Protein 7P5J (pdb70)

GO terms:
  GO:0005886 plasma membrane (C, IDA)
  GO:0072320 volume-sensitive chloride channel activity (F, IDA)
  GO:0006821 chloride transport (P, IDA)
  GO:0005254 chloride channel activity (F, TAS)
  GO:0034220 monoatomic ion transmembrane transport (P, TAS)
  GO:0005886 plasma membrane (C, TAS)
  GO:0005515 protein binding (F, IPI)
  GO:0016020 membrane (C, TAS)

Structure (mmCIF, N/CA/C/O backbone):
data_7P5J
#
_entry.id   7P5J
#
_cell.length_a   1.00
_cell.length_b   1.00
_cell.length_c   1.00
_cell.angle_alpha   90.00
_cell.angle_beta   90.00
_cell.angle_gamma   90.00
#
_symmetry.space_group_name_H-M   'P 1'
#
loop_
_entity.id
_entity.type
_entity.pdbx_description
1 polymer 'Protein tweety homolog 1'
2 branched 2-acetamido-2-deoxy-beta-D-glucopyranose-(1-4)-2-acetamido-2-deoxy-beta-D-glucopyranose
3 non-polymer 2-acetamido-2-deoxy-beta-D-glucopyranose
#
loop_
_atom_site.group_PDB
_atom_site.id
_atom_site.type_symbol
_atom_site.label_atom_id
_atom_site.label_alt_id
_atom_site.label_comp_id
_atom_site.label_asym_id
_atom_site.label_entity_id
_atom_site.label_seq_id
_atom_site.pdbx_PDB_ins_code
_atom_site.Cartn_x
_atom_site.Cartn_y
_atom_site.Cartn_z
_atom_site.occupancy
_atom_site.B_iso_or_equiv
_atom_site.auth_seq_id
_atom_site.auth_comp_id
_atom_site.auth_asym_id
_atom_site.auth_atom_id
_atom_site.pdbx_PDB_model_num
ATOM 1 N N . PRO A 1 6 ? 153.78000 149.47000 105.20600 1.000 50.09000 5 PRO A N 1
ATOM 2 C CA . PRO A 1 6 ? 154.20000 149.46200 106.61100 1.000 50.09000 5 PRO A CA 1
ATOM 3 C C . PRO A 1 6 ? 155.07800 148.26300 106.95600 1.000 50.09000 5 PRO A C 1
ATOM 4 O O . PRO A 1 6 ? 156.27600 148.42500 107.18700 1.000 50.09000 5 PRO A O 1
ATOM 8 N N . GLY A 1 7 ? 154.48100 147.07400 106.98700 1.000 56.61000 6 GLY A N 1
ATOM 9 C CA . GLY A 1 7 ? 155.21500 145.86500 107.29700 1.000 56.61000 6 GLY A CA 1
ATOM 10 C C . GLY A 1 7 ? 155.15000 145.49500 108.76500 1.000 56.61000 6 GLY A C 1
ATOM 11 O O . GLY A 1 7 ? 154.52000 146.15800 109.59400 1.000 56.61000 6 GLY A O 1
ATOM 12 N N . TYR A 1 8 ? 155.82600 144.39600 109.08700 1.000 64.85000 7 TYR A N 1
ATOM 13 C CA . TYR A 1 8 ? 155.87800 143.89000 110.45200 1.000 64.85000 7 TYR A CA 1
ATOM 14 C C . TYR A 1 8 ? 157.17100 144.35500 111.11100 1.000 64.85000 7 TYR A C 1
ATOM 15 O O . TYR A 1 8 ? 158.26100 144.16200 110.56200 1.000 64.85000 7 TYR A O 1
ATOM 24 N N . ARG A 1 9 ? 157.04400 144.96600 112.28500 1.000 72.26000 8 ARG A N 1
ATOM 25 C CA . ARG A 1 9 ? 158.18400 145.46100 113.04600 1.000 72.26000 8 ARG A CA 1
ATOM 26 C C . ARG A 1 9 ? 158.28400 144.69500 114.35700 1.000 72.26000 8 ARG A C 1
ATOM 27 O O . ARG A 1 9 ? 157.37800 144.80900 115.20100 1.000 72.26000 8 ARG A O 1
ATOM 35 N N . PRO A 1 10 ? 159.33300 143.90000 114.57100 1.000 64.47000 9 PRO A N 1
ATOM 36 C CA . PRO A 1 10 ? 159.46000 143.17600 115.84200 1.000 64.47000 9 PRO A CA 1
ATOM 37 C C . PRO A 1 10 ? 159.53600 144.13400 117.02100 1.000 64.47000 9 PRO A C 1
ATOM 38 O O . PRO A 1 10 ? 160.14200 145.20500 116.94000 1.000 64.47000 9 PRO A O 1
ATOM 42 N N . SER A 1 11 ? 158.91500 143.73400 118.12700 1.000 65.28000 10 SER A N 1
ATOM 43 C CA . SER A 1 11 ? 158.83500 144.57800 119.30800 1.000 65.28000 10 SER A CA 1
ATOM 44 C C . SER A 1 11 ? 160.14400 144.52400 120.09300 1.000 65.28000 10 SER A C 1
ATOM 45 O O . SER A 1 11 ? 161.12000 143.88400 119.69300 1.000 65.28000 10 SER A O 1
ATOM 48 N N . ALA A 1 12 ? 160.16900 145.22400 121.22800 1.000 64.81000 11 ALA A N 1
ATOM 49 C CA . ALA A 1 12 ? 161.35100 145.21400 122.08100 1.000 64.81000 11 ALA A CA 1
ATOM 50 C C . ALA A 1 12 ? 161.45700 143.92000 122.87900 1.000 64.81000 11 ALA A C 1
ATOM 51 O O . ALA A 1 12 ? 162.56100 143.40600 123.08500 1.000 64.81000 11 ALA A O 1
ATOM 53 N N . TRP A 1 13 ? 160.32200 143.38800 123.34100 1.000 58.14000 12 TRP A N 1
ATOM 54 C CA . TRP A 1 13 ? 160.34700 142.18100 124.16200 1.000 58.14000 12 TRP A CA 1
ATOM 55 C C . TRP A 1 13 ? 160.86000 140.98000 123.37700 1.000 58.14000 12 TRP A C 1
ATOM 56 O O . TRP A 1 13 ? 161.62000 140.16200 123.91100 1.000 58.14000 12 TRP A O 1
ATOM 67 N N . VAL A 1 14 ? 160.44600 140.84800 122.11600 1.000 61.78000 13 VAL A N 1
ATOM 68 C CA . VAL A 1 14 ? 160.88900 139.71400 121.31100 1.000 61.78000 13 VAL A CA 1
ATOM 69 C C . VAL A 1 14 ? 162.39400 139.77900 121.07400 1.000 61.78000 13 VAL A C 1
ATOM 70 O O . VAL A 1 14 ? 163.08800 138.75800 121.13400 1.000 61.78000 13 VAL A O 1
ATOM 74 N N . HIS A 1 15 ? 162.92700 140.97700 120.82100 1.000 61.12000 14 HIS A N 1
ATOM 75 C CA . HIS A 1 15 ? 164.36900 141.11800 120.64800 1.000 61.12000 14 HIS A CA 1
ATOM 76 C C . HIS A 1 15 ? 165.10800 140.85600 121.95400 1.000 61.12000 14 HIS A C 1
ATOM 77 O O . HIS A 1 15 ? 166.19800 140.27400 121.95100 1.000 61.12000 14 HIS A O 1
ATOM 84 N N . LEU A 1 16 ? 164.53300 141.28700 123.08000 1.000 62.67000 15 LEU A N 1
ATOM 85 C CA . LEU A 1 16 ? 165.16700 141.05200 124.37300 1.000 62.67000 15 LEU A CA 1
ATOM 86 C C . LEU A 1 16 ? 165.25000 139.56400 124.68700 1.000 62.67000 15 LEU A C 1
ATOM 87 O O . LEU A 1 16 ? 166.28900 139.07600 125.14600 1.000 62.67000 15 LEU A O 1
ATOM 92 N N . LEU A 1 17 ? 164.16500 138.82600 124.45000 1.000 60.73000 16 LEU A N 1
ATOM 93 C CA . LEU A 1 17 ? 164.18300 137.39000 124.70500 1.000 60.73000 16 LEU A CA 1
ATOM 94 C C . LEU A 1 17 ? 164.98200 136.62200 123.66000 1.000 60.73000 16 LEU A C 1
ATOM 95 O O . LEU A 1 17 ? 165.46700 135.52500 123.95600 1.000 60.73000 16 LEU A O 1
ATOM 100 N N . HIS A 1 18 ? 165.12500 137.16500 122.44900 1.000 63.86000 17 HIS A N 1
ATOM 101 C CA . HIS A 1 18 ? 165.88100 136.46800 121.41300 1.000 63.86000 17 HIS A CA 1
ATOM 102 C C . HIS A 1 18 ? 167.35700 136.35400 121.77600 1.000 63.86000 17 HIS A C 1
ATOM 103 O O . HIS A 1 18 ? 167.96800 135.29600 121.58500 1.000 63.86000 17 HIS A O 1
ATOM 110 N N . GLN A 1 19 ? 167.94600 137.42800 122.30500 1.000 65.84000 18 GLN A N 1
ATOM 111 C CA . GLN A 1 19 ? 169.37900 137.44900 122.57700 1.000 65.84000 18 GLN A CA 1
ATOM 112 C C . GLN A 1 19 ? 169.77100 136.60800 123.78300 1.000 65.84000 18 GLN A C 1
ATOM 113 O O . GLN A 1 19 ? 170.97000 136.44100 124.03100 1.000 65.84000 18 GLN A O 1
ATOM 119 N N . LEU A 1 20 ? 168.80500 136.09500 124.53700 1.000 68.00000 19 LEU A N 1
ATOM 120 C CA . LEU A 1 20 ? 169.11700 135.30300 125.71600 1.000 68.00000 19 LEU A CA 1
ATOM 121 C C . LEU A 1 20 ? 169.93100 134.07400 125.31700 1.000 68.00000 19 LEU A C 1
ATOM 122 O O . LEU A 1 20 ? 169.68700 133.48600 124.25800 1.000 68.00000 19 LEU A O 1
ATOM 127 N N . PRO A 1 21 ? 170.92700 133.68500 126.11200 1.000 77.14000 20 PRO A N 1
ATOM 128 C CA . PRO A 1 21 ? 171.73500 132.51000 125.76400 1.000 77.14000 20 PRO A CA 1
ATOM 129 C C . PRO A 1 21 ? 171.07800 131.21200 126.20900 1.000 77.14000 20 PRO A C 1
ATOM 130 O O . PRO A 1 21 ? 170.61900 131.08000 127.34700 1.000 77.14000 20 PRO A O 1
ATOM 134 N N . ARG A 1 22 ? 171.05700 130.23800 125.30300 1.000 78.86000 21 ARG A N 1
ATOM 135 C CA . ARG A 1 22 ? 170.44500 128.94300 125.55600 1.000 78.86000 21 ARG A CA 1
ATOM 136 C C . ARG A 1 22 ? 171.52500 127.86900 125.53400 1.000 78.86000 21 ARG A C 1
ATOM 137 O O . ARG A 1 22 ? 172.53600 128.00000 124.83900 1.000 78.86000 21 ARG A O 1
ATOM 145 N N . ALA A 1 23 ? 171.30600 126.80500 126.30300 1.000 88.36000 22 ALA A N 1
ATOM 146 C CA . ALA A 1 23 ? 172.30200 125.75500 126.44900 1.000 88.36000 22 ALA A CA 1
ATOM 147 C C . ALA A 1 23 ? 171.62400 124.39300 126.46000 1.000 88.36000 22 ALA A C 1
ATOM 148 O O . ALA A 1 23 ? 170.43100 124.26800 126.74800 1.000 88.36000 22 ALA A O 1
ATOM 150 N N . ASP A 1 24 ? 172.40900 123.36800 126.13500 1.000 96.91000 23 ASP A N 1
ATOM 151 C CA . ASP A 1 24 ? 171.96000 121.98400 126.14400 1.000 96.91000 23 ASP A CA 1
ATOM 152 C C . ASP A 1 24 ? 173.00500 121.12300 126.83800 1.000 96.91000 23 ASP A C 1
ATOM 153 O O . ASP A 1 24 ? 174.20900 121.36500 126.70500 1.000 96.91000 23 ASP A O 1
ATOM 158 N N . PHE A 1 25 ? 172.53700 120.11900 127.58300 1.000 100.87000 24 PHE A N 1
ATOM 159 C CA . PHE A 1 25 ? 173.45200 119.26500 128.33600 1.000 100.87000 24 PHE A CA 1
ATOM 160 C C . PHE A 1 25 ? 174.36600 118.46700 127.41200 1.000 100.87000 24 PHE A C 1
ATOM 161 O O . PHE A 1 25 ? 175.54900 118.27400 127.71800 1.000 100.87000 24 PHE A O 1
ATOM 169 N N . GLN A 1 26 ? 173.84500 117.99300 126.27800 1.000 100.64000 25 GLN A N 1
ATOM 170 C CA . GLN A 1 26 ? 174.69900 117.31800 125.30400 1.000 100.64000 25 GLN A CA 1
ATOM 171 C C . GLN A 1 26 ? 175.62200 118.30600 124.60000 1.000 100.64000 25 GLN A C 1
ATOM 172 O O . GLN A 1 26 ? 176.85100 118.20300 124.69500 1.000 100.64000 25 GLN A O 1
ATOM 178 N N . LEU A 1 27 ? 175.04800 119.27100 123.88800 1.000 98.40000 26 LEU A N 1
ATOM 179 C CA . LEU A 1 27 ? 175.80700 120.25400 123.11500 1.000 98.40000 26 LEU A CA 1
ATOM 180 C C . LEU A 1 27 ? 175.34300 121.64700 123.53100 1.000 98.40000 26 LEU A C 1
ATOM 181 O O . LEU A 1 27 ? 174.30700 122.13200 123.07300 1.000 98.40000 26 LEU A O 1
ATOM 186 N N . ARG A 1 28 ? 176.12500 122.28700 124.39600 1.000 94.72000 27 ARG A N 1
ATOM 187 C CA . ARG A 1 28 ? 175.81200 123.60300 124.94500 1.000 94.72000 27 ARG A CA 1
ATOM 188 C C . ARG A 1 28 ? 175.61400 124.67500 123.87200 1.000 94.72000 27 ARG A C 1
ATOM 189 O O . ARG A 1 28 ? 174.61900 125.40800 123.93100 1.000 94.72000 27 ARG A O 1
ATOM 197 N N . PRO A 1 29 ? 176.51600 124.81800 122.87500 1.000 96.57000 28 PRO A N 1
ATOM 198 C CA . PRO A 1 29 ? 176.34500 125.91800 121.91300 1.000 96.57000 28 PRO A CA 1
ATOM 199 C C . PRO A 1 29 ? 175.23300 125.67200 120.90500 1.000 96.57000 28 PRO A C 1
ATOM 200 O O . PRO A 1 29 ? 175.49000 125.23900 119.77700 1.000 96.57000 28 PRO A O 1
ATOM 204 N N . VAL A 1 30 ? 173.99400 125.94800 121.30000 1.000 90.20000 29 VAL A N 1
ATOM 205 C CA . VAL A 1 30 ? 172.85000 125.83700 120.39800 1.000 90.20000 29 VAL A CA 1
ATOM 206 C C . VAL A 1 30 ? 172.84800 127.04000 119.46000 1.000 90.20000 29 VAL A C 1
ATOM 207 O O . VAL A 1 30 ? 173.32600 128.11900 119.83800 1.000 90.20000 29 VAL A O 1
ATOM 211 N N . PRO A 1 31 ? 172.33600 126.90500 118.23200 1.000 91.36000 30 PRO A N 1
ATOM 212 C CA . PRO A 1 31 ? 172.32700 128.04600 117.30400 1.000 91.36000 30 PRO A CA 1
ATOM 213 C C . PRO A 1 31 ? 171.33500 129.14000 117.66600 1.000 91.36000 30 PRO A C 1
ATOM 214 O O . PRO A 1 31 ? 171.42300 130.23400 117.09600 1.000 91.36000 30 PRO A O 1
ATOM 218 N N . SER A 1 32 ? 170.40600 128.88200 118.58700 1.000 83.83000 31 SER A N 1
ATOM 219 C CA . SER A 1 32 ? 169.37900 129.84900 118.98300 1.000 83.83000 31 SER A CA 1
ATOM 220 C C . SER A 1 32 ? 168.57400 130.32500 117.77500 1.000 83.83000 31 SER A C 1
ATOM 221 O O . SER A 1 32 ? 168.24700 131.50500 117.63400 1.000 83.83000 31 SER A O 1
ATOM 224 N N . VAL A 1 33 ? 168.25700 129.38200 116.89200 1.000 78.59000 32 VAL A N 1
ATOM 225 C CA . VAL A 1 33 ? 167.46200 129.63900 115.69800 1.000 78.59000 32 VAL A CA 1
ATOM 226 C C . VAL A 1 33 ? 166.27100 128.69400 115.71900 1.000 78.59000 32 VAL A C 1
ATOM 227 O O . VAL A 1 33 ? 166.42700 127.50400 116.01200 1.000 78.59000 32 VAL A O 1
ATOM 231 N N . PHE A 1 34 ? 165.08500 129.22600 115.42700 1.000 73.52000 33 PHE A N 1
ATOM 232 C CA . PHE A 1 34 ? 163.86300 128.43200 115.49000 1.000 73.52000 33 PHE A CA 1
ATOM 233 C C . PHE A 1 34 ? 163.94400 127.23400 114.55500 1.000 73.52000 33 PHE A C 1
ATOM 234 O O . PHE A 1 34 ? 164.09700 127.38800 113.34000 1.000 73.52000 33 PHE A O 1
ATOM 242 N N . ALA A 1 35 ? 163.84200 126.04000 115.12900 1.000 83.11000 34 ALA A N 1
ATOM 243 C CA . ALA A 1 35 ? 163.83100 124.79800 114.35700 1.000 83.11000 34 ALA A CA 1
ATOM 244 C C . ALA A 1 35 ? 163.11100 123.74300 115.18300 1.000 83.11000 34 ALA A C 1
ATOM 245 O O . ALA A 1 35 ? 163.70400 123.13400 116.08600 1.000 83.11000 34 ALA A O 1
ATOM 247 N N . PRO A 1 36 ? 161.82500 123.50000 114.90900 1.000 83.35000 35 PRO A N 1
ATOM 248 C CA . PRO A 1 36 ? 161.09200 122.46400 115.65200 1.000 83.35000 35 PRO A CA 1
ATOM 249 C C . PRO A 1 36 ? 161.48500 121.04400 115.28300 1.000 83.35000 35 PRO A C 1
ATOM 250 O O . PRO A 1 36 ? 160.85900 120.10000 115.77900 1.000 83.35000 35 PRO A O 1
ATOM 254 N N . GLN A 1 37 ? 162.49400 120.85900 114.43000 1.000 90.17000 36 GLN A N 1
ATOM 255 C CA . GLN A 1 37 ? 162.98300 119.53500 114.07700 1.000 90.17000 36 GLN A CA 1
ATOM 256 C C . GLN A 1 37 ? 164.34700 119.21700 114.66900 1.000 90.17000 36 GLN A C 1
ATOM 257 O O . GLN A 1 37 ? 164.73000 118.04300 114.69600 1.000 90.17000 36 GLN A O 1
ATOM 263 N N . GLU A 1 38 ? 165.08100 120.22100 115.14100 1.000 93.37000 37 GLU A N 1
ATOM 264 C CA . GLU A 1 38 ? 166.38900 120.01700 115.74900 1.000 93.37000 37 GLU A CA 1
ATOM 265 C C . GLU A 1 38 ? 166.20400 119.68700 117.22500 1.000 93.37000 37 GLU A C 1
ATOM 266 O O . GLU A 1 38 ? 165.56000 120.44600 117.95800 1.000 93.37000 37 GLU A O 1
ATOM 272 N N . GLN A 1 39 ? 166.77300 118.55800 117.65800 1.000 93.64000 38 GLN A N 1
ATOM 273 C CA . GLN A 1 39 ? 166.56800 118.09400 119.02800 1.000 93.64000 38 GLN A CA 1
ATOM 274 C C . GLN A 1 39 ? 167.11200 119.09000 120.04300 1.000 93.64000 38 GLN A C 1
ATOM 275 O O . GLN A 1 39 ? 166.44000 119.41000 121.03700 1.000 93.64000 38 GLN A O 1
ATOM 281 N N . GLU A 1 40 ? 168.32100 119.60800 119.79500 1.000 95.00000 39 GLU A N 1
ATOM 282 C CA . GLU A 1 40 ? 168.95500 120.52700 120.73400 1.000 95.00000 39 GLU A CA 1
ATOM 283 C C . GLU A 1 40 ? 168.04200 121.69200 121.07300 1.000 95.00000 39 GLU A C 1
ATOM 284 O O . GLU A 1 40 ? 168.03800 122.16500 122.21400 1.000 95.00000 39 GLU A O 1
ATOM 290 N N . TYR A 1 41 ? 167.24100 122.14600 120.10900 1.000 89.89000 40 TYR A N 1
ATOM 291 C CA . TYR A 1 41 ? 166.25500 123.18100 120.39200 1.000 89.89000 40 TYR A CA 1
ATOM 292 C C . TYR A 1 41 ? 165.25500 122.70500 121.44000 1.000 89.89000 40 TYR A C 1
ATOM 293 O O . TYR A 1 41 ? 164.91100 123.44600 122.36900 1.000 89.89000 40 TYR A O 1
ATOM 302 N N . GLN A 1 42 ? 164.77900 121.46200 121.31300 1.000 92.26000 41 GLN A N 1
ATOM 303 C CA . GLN A 1 42 ? 163.80300 120.96000 122.27400 1.000 92.26000 41 GLN A CA 1
ATOM 304 C C . GLN A 1 42 ? 164.39700 120.82300 123.67200 1.000 92.26000 41 GLN A C 1
ATOM 305 O O . GLN A 1 42 ? 163.75600 121.21600 124.65500 1.000 92.26000 41 GLN A O 1
ATOM 311 N N . GLN A 1 43 ? 165.61400 120.27800 123.79900 1.000 94.92000 42 GLN A N 1
ATOM 312 C CA . GLN A 1 43 ? 166.18100 120.21600 125.15000 1.000 94.92000 42 GLN A CA 1
ATOM 313 C C . GLN A 1 43 ? 166.48700 121.60900 125.69300 1.000 94.92000 42 GLN A C 1
ATOM 314 O O . GLN A 1 43 ? 166.35200 121.85200 126.89900 1.000 94.92000 42 GLN A O 1
ATOM 320 N N . ALA A 1 44 ? 166.88200 122.54600 124.82600 1.000 91.53000 43 ALA A N 1
ATOM 321 C CA . ALA A 1 44 ? 167.10900 123.91200 125.28600 1.000 91.53000 43 ALA A CA 1
ATOM 322 C C . ALA A 1 44 ? 165.82800 124.52600 125.83600 1.000 91.53000 43 ALA A C 1
ATOM 323 O O . ALA A 1 44 ? 165.84900 125.20500 126.86900 1.000 91.53000 43 ALA A O 1
ATOM 325 N N . LEU A 1 45 ? 164.70200 124.29900 125.15700 1.000 89.55000 44 LEU A N 1
ATOM 326 C CA . LEU A 1 45 ? 163.43100 124.83100 125.64400 1.000 89.55000 44 LEU A CA 1
ATOM 327 C C . LEU A 1 45 ? 162.98900 124.13700 126.92700 1.000 89.55000 44 LEU A C 1
ATOM 328 O O . LEU A 1 45 ? 162.42500 124.78000 127.82000 1.000 89.55000 44 LEU A O 1
ATOM 333 N N . LEU A 1 46 ? 163.22600 122.82700 127.03900 1.000 99.11000 45 LEU A N 1
ATOM 334 C CA . LEU A 1 46 ? 162.90400 122.13100 128.28100 1.000 99.11000 45 LEU A CA 1
ATOM 335 C C . LEU A 1 46 ? 163.78500 122.58200 129.44000 1.000 99.11000 45 LEU A C 1
ATOM 336 O O . LEU A 1 46 ? 163.37800 122.45800 130.60300 1.000 99.11000 45 LEU A O 1
ATOM 341 N N . LEU A 1 47 ? 164.98100 123.09700 129.14700 1.000 95.09000 46 LEU A N 1
ATOM 342 C CA . LEU A 1 47 ? 165.85400 123.58000 130.21100 1.000 95.09000 46 LEU A CA 1
ATOM 343 C C . LEU A 1 47 ? 165.23600 124.75200 130.96300 1.000 95.09000 46 LEU A C 1
ATOM 344 O O . LEU A 1 47 ? 165.49300 124.92200 132.15900 1.000 95.09000 46 LEU A O 1
ATOM 349 N N . VAL A 1 48 ? 164.41900 125.56800 130.29200 1.000 92.90000 47 VAL A N 1
ATOM 350 C CA . VAL A 1 48 ? 163.76400 126.68000 130.97600 1.000 92.90000 47 VAL A CA 1
ATOM 351 C C . VAL A 1 48 ? 162.76200 126.16300 132.00400 1.000 92.90000 47 VAL A C 1
ATOM 352 O O . VAL A 1 48 ? 162.69600 126.66000 133.13700 1.000 92.90000 47 VAL A O 1
ATOM 356 N N . ALA A 1 49 ? 161.96600 125.15900 131.62900 1.000 93.27000 48 ALA A N 1
ATOM 357 C CA . ALA A 1 49 ? 161.04900 124.54700 132.58500 1.000 93.27000 48 ALA A CA 1
ATOM 358 C C . ALA A 1 49 ? 161.81200 123.87400 133.71800 1.000 93.27000 48 ALA A C 1
ATOM 359 O O . ALA A 1 49 ? 161.37100 123.89100 134.87400 1.000 93.27000 48 ALA A O 1
ATOM 361 N N . ALA A 1 50 ? 162.96200 123.27100 133.40500 1.000 99.64000 49 ALA A N 1
ATOM 362 C CA . ALA A 1 50 ? 163.79500 122.68900 134.45300 1.000 99.64000 49 ALA A CA 1
ATOM 363 C C . ALA A 1 50 ? 164.28500 123.75800 135.42400 1.000 99.64000 49 ALA A C 1
ATOM 364 O O . ALA A 1 50 ? 164.31700 123.53800 136.64000 1.000 99.64000 49 ALA A O 1
ATOM 366 N N . LEU A 1 51 ? 164.67400 124.92400 134.90300 1.000 99.25000 50 LEU A N 1
ATOM 367 C CA . LEU A 1 51 ? 165.10200 126.02400 135.76300 1.000 99.25000 50 LEU A CA 1
ATOM 368 C C . LEU A 1 51 ? 163.95000 126.52200 136.62800 1.000 99.25000 50 LEU A C 1
ATOM 369 O O . LEU A 1 51 ? 164.14600 126.88000 137.79500 1.000 99.25000 50 LEU A O 1
ATOM 374 N N . ALA A 1 52 ? 162.74100 126.56600 136.06700 1.000 90.21000 51 ALA A N 1
ATOM 375 C CA . ALA A 1 52 ? 161.58100 126.95600 136.86300 1.000 90.21000 51 ALA A CA 1
ATOM 376 C C . ALA A 1 52 ? 161.30800 125.94800 137.97400 1.000 90.21000 51 ALA A C 1
ATOM 377 O O . ALA A 1 52 ? 160.94600 126.32700 139.09300 1.000 90.21000 51 ALA A O 1
ATOM 379 N N . GLY A 1 53 ? 161.46400 124.65700 137.68000 1.000 94.29000 52 GLY A N 1
ATOM 380 C CA . GLY A 1 53 ? 161.34700 123.65500 138.72900 1.000 94.29000 52 GLY A CA 1
ATOM 381 C C . GLY A 1 53 ? 162.42200 123.80100 139.79100 1.000 94.29000 52 GLY A C 1
ATOM 382 O O . GLY A 1 53 ? 162.17900 123.56500 140.97700 1.000 94.29000 52 GLY A O 1
ATOM 383 N N . LEU A 1 54 ? 163.62900 124.19000 139.37500 1.000 96.78000 53 LEU A N 1
ATOM 384 C CA . LEU A 1 54 ? 164.68900 124.47600 140.33700 1.000 96.78000 53 LEU A CA 1
ATOM 385 C C . LEU A 1 54 ? 164.31100 125.64900 141.23200 1.000 96.78000 53 LEU A C 1
ATOM 386 O O . LEU A 1 54 ? 164.58800 125.63900 142.43700 1.000 96.78000 53 LEU A O 1
ATOM 391 N N . GLY A 1 55 ? 163.69300 126.67800 140.65300 1.000 92.16000 54 GLY A N 1
ATOM 392 C CA . GLY A 1 55 ? 163.18600 127.77700 141.46100 1.000 92.16000 54 GLY A CA 1
ATOM 393 C C . GLY A 1 55 ? 162.10400 127.33300 142.42700 1.000 92.16000 54 GLY A C 1
ATOM 394 O O . GLY A 1 55 ? 162.04400 127.80000 143.56800 1.000 92.16000 54 GLY A O 1
ATOM 395 N N . LEU A 1 56 ? 161.22400 126.43500 141.97500 1.000 90.76000 55 LEU A N 1
ATOM 396 C CA . LEU A 1 56 ? 160.24700 125.81700 142.86800 1.000 90.76000 55 LEU A CA 1
ATOM 397 C C . LEU A 1 56 ? 160.94000 125.16000 144.05300 1.000 90.76000 55 LEU A C 1
ATOM 398 O O . LEU A 1 56 ? 160.54900 125.35600 145.21000 1.000 90.76000 55 LEU A O 1
ATOM 403 N N . GLY A 1 57 ? 161.96700 124.35800 143.77300 1.000 94.98000 56 GLY A N 1
ATOM 404 C CA . GLY A 1 57 ? 162.68200 123.68300 144.84200 1.000 94.98000 56 GLY A CA 1
ATOM 405 C C . GLY A 1 57 ? 163.34700 124.65200 145.79900 1.000 94.98000 56 GLY A C 1
ATOM 406 O O . GLY A 1 57 ? 163.31000 124.46100 147.01600 1.000 94.98000 56 GLY A O 1
ATOM 407 N N . LEU A 1 58 ? 163.96300 125.70700 145.26200 1.000 95.48000 57 LEU A N 1
ATOM 408 C CA . LEU A 1 58 ? 164.61200 126.70000 146.11300 1.000 95.48000 57 LEU A CA 1
ATOM 409 C C . LEU A 1 58 ? 163.60000 127.40800 147.00600 1.000 95.48000 57 LEU A C 1
ATOM 410 O O . LEU A 1 58 ? 163.85600 127.62400 148.19700 1.000 95.48000 57 LEU A O 1
ATOM 415 N N . SER A 1 59 ? 162.44500 127.77700 146.44800 1.000 96.27000 58 SER A N 1
ATOM 416 C CA . SER A 1 59 ? 161.40800 128.41800 147.25000 1.000 96.27000 58 SER A CA 1
ATOM 417 C C . SER A 1 59 ? 160.89100 127.47900 148.33200 1.000 96.27000 58 SER A C 1
ATOM 418 O O . SER A 1 59 ? 160.64200 127.90400 149.46800 1.000 96.27000 58 SER A O 1
ATOM 421 N N . LEU A 1 60 ? 160.71500 126.19900 147.99600 1.000 98.81000 59 LEU A N 1
ATOM 422 C CA . LEU A 1 60 ? 160.26900 125.23100 148.99300 1.000 98.81000 59 LEU A CA 1
ATOM 423 C C . LEU A 1 60 ? 161.29100 125.08200 150.11200 1.000 98.81000 59 LEU A C 1
ATOM 424 O O . LEU A 1 60 ? 160.92700 125.01900 151.29100 1.000 98.81000 59 LEU A O 1
ATOM 429 N N . ILE A 1 61 ? 162.57900 125.03200 149.76300 1.000 96.51000 60 ILE A N 1
ATOM 430 C CA . ILE A 1 61 ? 163.61800 124.94500 150.78500 1.000 96.51000 60 ILE A CA 1
ATOM 431 C C . ILE A 1 61 ? 163.60400 126.18500 151.66900 1.000 96.51000 60 ILE A C 1
ATOM 432 O O . ILE A 1 61 ? 163.73400 126.09100 152.89400 1.000 96.51000 60 ILE A O 1
ATOM 437 N N . PHE A 1 62 ? 163.44600 127.36600 151.06500 1.000 97.56000 61 PHE A N 1
ATOM 438 C CA . PHE A 1 62 ? 163.44800 128.59500 151.85300 1.000 97.56000 61 PHE A CA 1
ATOM 439 C C . PHE A 1 62 ? 162.25900 128.65500 152.80700 1.000 97.56000 61 PHE A C 1
ATOM 440 O O . PHE A 1 62 ? 162.41300 129.03000 153.97600 1.000 97.56000 61 PHE A O 1
ATOM 448 N N . ILE A 1 63 ? 161.06600 128.28300 152.33700 1.000 94.76000 62 ILE A N 1
ATOM 449 C CA . ILE A 1 63 ? 159.90500 128.32600 153.22300 1.000 94.76000 62 ILE A CA 1
ATOM 450 C C . ILE A 1 63 ? 160.02300 127.26500 154.31300 1.000 94.76000 62 ILE A C 1
ATOM 451 O O . ILE A 1 63 ? 159.65900 127.50600 155.47100 1.000 94.76000 62 ILE A O 1
ATOM 456 N N . ALA A 1 64 ? 160.54500 126.08100 153.97300 1.000 99.79000 63 ALA A N 1
ATOM 457 C CA . ALA A 1 64 ? 160.75900 125.05800 154.99000 1.000 99.79000 63 ALA A CA 1
ATOM 458 C C . ALA A 1 64 ? 161.74400 125.54000 156.04500 1.000 99.79000 63 ALA A C 1
ATOM 459 O O . ALA A 1 64 ? 161.54300 125.31100 157.24200 1.000 99.79000 63 ALA A O 1
ATOM 461 N N . VAL A 1 65 ? 162.81200 126.21500 155.61600 1.000 101.51000 64 VAL A N 1
ATOM 462 C CA . VAL A 1 65 ? 163.77800 126.77900 156.55300 1.000 101.51000 64 VAL A CA 1
ATOM 463 C C . VAL A 1 65 ? 163.11300 127.82100 157.44300 1.000 101.51000 64 VAL A C 1
ATOM 464 O O . VAL A 1 65 ? 163.37600 127.88500 158.64900 1.000 101.51000 64 VAL A O 1
ATOM 468 N N . TYR A 1 66 ? 162.24500 128.65500 156.86500 1.000 100.43000 65 TYR A N 1
ATOM 469 C CA . TYR A 1 66 ? 161.55800 129.67200 157.65800 1.000 100.43000 65 TYR A CA 1
ATOM 470 C C . TYR A 1 66 ? 160.69600 129.03500 158.74400 1.000 100.43000 65 TYR A C 1
ATOM 471 O O . TYR A 1 66 ? 160.77500 129.41400 159.92000 1.000 100.43000 65 TYR A O 1
ATOM 480 N N . LEU A 1 67 ? 159.86500 128.05800 158.36800 1.000 100.98000 66 LEU A N 1
ATOM 481 C CA . LEU A 1 67 ? 159.02300 127.39500 159.36300 1.000 100.98000 66 LEU A CA 1
ATOM 482 C C . LEU A 1 67 ? 159.85200 126.64400 160.40200 1.000 100.98000 66 LEU A C 1
ATOM 483 O O . LEU A 1 67 ? 159.50600 126.64000 161.58900 1.000 100.98000 66 LEU A O 1
ATOM 488 N N . ILE A 1 68 ? 160.94400 125.99800 159.98300 1.000 103.73000 67 ILE A N 1
ATOM 489 C CA . ILE A 1 68 ? 161.78900 125.28400 160.93700 1.000 103.73000 67 ILE A CA 1
ATOM 490 C C . ILE A 1 68 ? 162.41600 126.25500 161.93000 1.000 103.73000 67 ILE A C 1
ATOM 491 O O . ILE A 1 68 ? 162.43400 126.00200 163.14100 1.000 103.73000 67 ILE A O 1
ATOM 496 N N . ARG A 1 69 ? 162.93300 127.38300 161.43600 1.000 106.25000 68 ARG A N 1
ATOM 497 C CA . ARG A 1 69 ? 163.52100 128.38100 162.32300 1.000 106.25000 68 ARG A CA 1
ATOM 498 C C . ARG A 1 69 ? 162.48000 128.94400 163.27700 1.000 106.25000 68 ARG A C 1
ATOM 499 O O . ARG A 1 69 ? 162.78200 129.22300 164.44400 1.000 106.25000 68 ARG A O 1
ATOM 507 N N . PHE A 1 70 ? 161.24600 129.12500 162.80000 1.000 105.23000 69 PHE A N 1
ATOM 508 C CA . PHE A 1 70 ? 160.16400 129.48400 163.71000 1.000 105.23000 69 PHE A CA 1
ATOM 509 C C . PHE A 1 70 ? 159.92400 128.38100 164.73300 1.000 105.23000 69 PHE A C 1
ATOM 510 O O . PHE A 1 70 ? 159.69400 128.65800 165.91500 1.000 105.23000 69 PHE A O 1
ATOM 518 N N . CYS A 1 71 ? 159.97600 127.12600 164.29700 1.000 106.51000 70 CYS A N 1
ATOM 519 C CA . CYS A 1 71 ? 159.79600 125.99400 165.19800 1.000 106.51000 70 CYS A CA 1
ATOM 520 C C . CYS A 1 71 ? 161.03300 125.78000 166.06400 1.000 106.51000 70 CYS A C 1
ATOM 521 O O . CYS A 1 71 ? 162.02900 126.49000 165.93000 1.000 106.51000 70 CYS A O 1
ATOM 524 N N . VAL A 1 91 ? 153.21800 139.20900 161.81400 1.000 84.89000 90 VAL A N 1
ATOM 525 C CA . VAL A 1 91 ? 152.15000 140.19700 161.74500 1.000 84.89000 90 VAL A CA 1
ATOM 526 C C . VAL A 1 91 ? 151.14700 139.79700 160.67000 1.000 84.89000 90 VAL A C 1
ATOM 527 O O . VAL A 1 91 ? 151.52800 139.47000 159.54600 1.000 84.89000 90 VAL A O 1
ATOM 531 N N . THR A 1 92 ? 149.85900 139.81900 161.02400 1.000 82.30000 91 THR A N 1
ATOM 532 C CA . THR A 1 92 ? 148.82700 139.43300 160.06700 1.000 82.30000 91 THR A CA 1
ATOM 533 C C . THR A 1 92 ? 148.71200 140.43300 158.92200 1.000 82.30000 91 THR A C 1
ATOM 534 O O . THR A 1 92 ? 148.41300 140.03900 157.78700 1.000 82.30000 91 THR A O 1
ATOM 538 N N . TRP A 1 93 ? 148.96700 141.71900 159.18800 1.000 85.07000 92 TRP A N 1
ATOM 539 C CA . TRP A 1 93 ? 148.87300 142.72600 158.13600 1.000 85.07000 92 TRP A CA 1
ATOM 540 C C . TRP A 1 93 ? 149.77400 142.38600 156.95800 1.000 85.07000 92 TRP A C 1
ATOM 541 O O . TRP A 1 93 ? 149.44200 142.70400 155.81100 1.000 85.07000 92 TRP A O 1
ATOM 552 N N . SER A 1 94 ? 150.90100 141.72000 157.21800 1.000 79.79000 93 SER A N 1
ATOM 553 C CA . SER A 1 94 ? 151.71000 141.19400 156.12600 1.000 79.79000 93 SER A CA 1
ATOM 554 C C . SER A 1 94 ? 150.92100 140.18300 155.30300 1.000 79.79000 93 SER A C 1
ATOM 555 O O . SER A 1 94 ? 151.01300 140.16900 154.07100 1.000 79.79000 93 SER A O 1
ATOM 558 N N . CYS A 1 95 ? 150.13600 139.33100 155.96800 1.000 78.80000 94 CYS A N 1
ATOM 559 C CA . CYS A 1 95 ? 149.31500 138.36700 155.24000 1.000 78.80000 94 CYS A CA 1
ATOM 560 C C . CYS A 1 95 ? 148.25700 139.06400 154.39200 1.000 78.80000 94 CYS A C 1
ATOM 561 O O . CYS A 1 95 ? 148.02600 138.67900 153.24100 1.000 78.80000 94 CYS A O 1
ATOM 564 N N . ILE A 1 96 ? 147.60200 140.09300 154.93900 1.000 79.14000 95 ILE A N 1
ATOM 565 C CA . ILE A 1 96 ? 146.61900 140.83100 154.14100 1.000 79.14000 95 ILE A CA 1
ATOM 566 C C . ILE A 1 96 ? 147.28300 141.49900 152.94000 1.000 79.14000 95 ILE A C 1
ATOM 567 O O . ILE A 1 96 ? 146.74500 141.47900 151.82400 1.000 79.14000 95 ILE A O 1
ATOM 572 N N . VAL A 1 97 ? 148.45400 142.10600 153.14600 1.000 78.22000 96 VAL A N 1
ATOM 573 C CA . VAL A 1 97 ? 149.16400 142.73500 152.03400 1.000 78.22000 96 VAL A CA 1
ATOM 574 C C . VAL A 1 97 ? 149.51200 141.69800 150.97300 1.000 78.22000 96 VAL A C 1
ATOM 575 O O . VAL A 1 97 ? 149.37100 141.94700 149.76900 1.000 78.22000 96 VAL A O 1
ATOM 579 N N . ALA A 1 98 ? 149.95500 140.51500 151.40400 1.000 73.18000 97 ALA A N 1
ATOM 580 C CA . ALA A 1 98 ? 150.26900 139.44800 150.46000 1.000 73.18000 97 ALA A CA 1
ATOM 581 C C . ALA A 1 98 ? 149.03200 139.01000 149.68700 1.000 73.18000 97 ALA A C 1
ATOM 582 O O . ALA A 1 98 ? 149.11300 138.70600 148.49300 1.000 73.18000 97 ALA A O 1
ATOM 584 N N . LEU A 1 99 ? 147.87700 138.96100 150.35400 1.000 71.69000 98 LEU A N 1
ATOM 585 C CA . LEU A 1 99 ? 146.65800 138.53700 149.67000 1.000 71.69000 98 LEU A CA 1
ATOM 586 C C . LEU A 1 99 ? 146.18400 139.56800 148.65000 1.000 71.69000 98 LEU A C 1
ATOM 587 O O . LEU A 1 99 ? 145.71800 139.19200 147.56900 1.000 71.69000 98 LEU A O 1
ATOM 592 N N . LEU A 1 100 ? 146.29300 140.86100 148.95800 1.000 71.72000 99 LEU A N 1
ATOM 593 C CA . LEU A 1 100 ? 145.98700 141.86000 147.93200 1.000 71.72000 99 LEU A CA 1
ATOM 594 C C . LEU A 1 100 ? 147.00900 141.83300 146.79800 1.000 71.72000 99 LEU A C 1
ATOM 595 O O . LEU A 1 100 ? 146.66000 142.07800 145.63500 1.000 71.72000 99 LEU A O 1
ATOM 600 N N . ALA A 1 101 ? 148.27100 141.52800 147.10700 1.000 70.99000 100 ALA A N 1
ATOM 601 C CA . ALA A 1 101 ? 149.25200 141.33400 146.04300 1.000 70.99000 100 ALA A CA 1
ATOM 602 C C . ALA A 1 101 ? 148.85900 140.16700 145.14500 1.000 70.99000 100 ALA A C 1
ATOM 603 O O . ALA A 1 101 ? 148.97700 140.24600 143.91800 1.000 70.99000 100 ALA A O 1
ATOM 605 N N . GLY A 1 102 ? 148.38200 139.07600 145.74400 1.000 65.94000 101 GLY A N 1
ATOM 606 C CA . GLY A 1 102 ? 147.90300 137.95400 144.95500 1.000 65.94000 101 GLY A CA 1
ATOM 607 C C . GLY A 1 102 ? 146.67200 138.29600 144.13700 1.000 65.94000 101 GLY A C 1
ATOM 608 O O . GLY A 1 102 ? 146.49000 137.78400 143.03100 1.000 65.94000 101 GLY A O 1
ATOM 609 N N . CYS A 1 103 ? 145.79900 139.14800 144.67800 1.000 69.00000 102 CYS A N 1
ATOM 610 C CA . CYS A 1 103 ? 144.64800 139.61500 143.90800 1.000 69.00000 102 CYS A CA 1
ATOM 611 C C . CYS A 1 103 ? 145.09100 140.41300 142.68700 1.000 69.00000 102 CYS A C 1
ATOM 612 O O . CYS A 1 103 ? 144.55200 140.23700 141.58600 1.000 69.00000 102 CYS A O 1
ATOM 615 N N . THR A 1 104 ? 146.07800 141.29300 142.86200 1.000 64.99000 103 THR A N 1
ATOM 616 C CA . THR A 1 104 ? 146.63700 142.00500 141.71600 1.000 64.99000 103 THR A CA 1
ATOM 617 C C . THR A 1 104 ? 147.25200 141.02900 140.72000 1.000 64.99000 103 THR A C 1
ATOM 618 O O . THR A 1 104 ? 147.09500 141.18200 139.50100 1.000 64.99000 103 THR A O 1
ATOM 622 N N . GLY A 1 105 ? 147.94400 140.00700 141.22700 1.000 61.24000 104 GLY A N 1
ATOM 623 C CA . GLY A 1 105 ? 148.53700 139.01400 140.34800 1.000 61.24000 104 GLY A CA 1
ATOM 624 C C . GLY A 1 105 ? 147.50700 138.24600 139.54100 1.000 61.24000 104 GLY A C 1
ATOM 625 O O . GLY A 1 105 ? 147.70400 137.98800 138.35500 1.000 61.24000 104 GLY A O 1
ATOM 626 N N . ILE A 1 106 ? 146.39000 137.87300 140.16900 1.000 59.87000 105 ILE A N 1
ATOM 627 C CA . ILE A 1 106 ? 145.37800 137.11200 139.44100 1.000 59.87000 105 ILE A CA 1
ATOM 628 C C . ILE A 1 106 ? 144.60400 138.01300 138.48500 1.000 59.87000 105 ILE A C 1
ATOM 629 O O . ILE A 1 106 ? 144.10500 137.54700 137.45500 1.000 59.87000 105 ILE A O 1
ATOM 634 N N . GLY A 1 107 ? 144.49100 139.30700 138.79100 1.000 58.20000 106 GLY A N 1
ATOM 635 C CA . GLY A 1 107 ? 143.98900 140.23600 137.78800 1.000 58.20000 106 GLY A CA 1
ATOM 636 C C . GLY A 1 107 ? 144.90400 140.31200 136.57900 1.000 58.20000 106 GLY A C 1
ATOM 637 O O . GLY A 1 107 ? 144.44500 140.31600 135.43000 1.000 58.20000 106 GLY A O 1
ATOM 638 N N . ILE A 1 108 ? 146.21500 140.35400 136.82500 1.000 56.73000 107 ILE A N 1
ATOM 639 C CA . ILE A 1 108 ? 147.18500 140.28900 135.73500 1.000 56.73000 107 ILE A CA 1
ATOM 640 C C . ILE A 1 108 ? 147.03100 138.97900 134.97000 1.000 56.73000 107 ILE A C 1
ATOM 641 O O . ILE A 1 108 ? 147.18900 138.93400 133.74600 1.000 56.73000 107 ILE A O 1
ATOM 646 N N . GLY A 1 109 ? 146.72600 137.89500 135.68400 1.000 55.23000 108 GLY A N 1
ATOM 647 C CA . GLY A 1 109 ? 146.50200 136.61800 135.02500 1.000 55.23000 108 GLY A CA 1
ATOM 648 C C . GLY A 1 109 ? 145.27900 136.62300 134.12700 1.000 55.23000 108 GLY A C 1
ATOM 649 O O . GLY A 1 109 ? 145.31000 136.07800 133.02100 1.000 55.23000 108 GLY A O 1
ATOM 650 N N . PHE A 1 110 ? 144.18000 137.22100 134.59800 1.000 53.78000 109 PHE A N 1
ATOM 651 C CA . PHE A 1 110 ? 143.01600 137.42500 133.73900 1.000 53.78000 109 PHE A CA 1
ATOM 652 C C . PHE A 1 110 ? 143.40000 138.19100 132.48200 1.000 53.78000 109 PHE A C 1
ATOM 653 O O . PHE A 1 110 ? 143.03700 137.80200 131.36300 1.000 53.78000 109 PHE A O 1
ATOM 661 N N . TYR A 1 111 ? 144.13900 139.29000 132.65200 1.000 49.27000 110 TYR A N 1
ATOM 662 C CA . TYR A 1 111 ? 144.52200 140.09800 131.49800 1.000 49.27000 110 TYR A CA 1
ATOM 663 C C . TYR A 1 111 ? 145.38400 139.30000 130.52800 1.000 49.27000 110 TYR A C 1
ATOM 664 O O . TYR A 1 111 ? 145.17600 139.35800 129.31100 1.000 49.27000 110 TYR A O 1
ATOM 673 N N . GLY A 1 112 ? 146.34700 138.54000 131.04800 1.000 47.82000 111 GLY A N 1
ATOM 674 C CA . GLY A 1 112 ? 147.22100 137.77000 130.18000 1.000 47.82000 111 GLY A CA 1
ATOM 675 C C . GLY A 1 112 ? 146.49500 136.66100 129.44700 1.000 47.82000 111 GLY A C 1
ATOM 676 O O . GLY A 1 112 ? 146.74500 136.42200 128.26100 1.000 47.82000 111 GLY A O 1
ATOM 677 N N . ASN A 1 113 ? 145.59600 135.95900 130.14100 1.000 52.16000 112 ASN A N 1
ATOM 678 C CA . ASN A 1 113 ? 144.81900 134.91300 129.48900 1.000 52.16000 112 ASN A CA 1
ATOM 679 C C . ASN A 1 113 ? 143.94000 135.49300 128.39000 1.000 52.16000 112 ASN A C 1
ATOM 680 O O . ASN A 1 113 ? 143.86900 134.94000 127.28400 1.000 52.16000 112 ASN A O 1
ATOM 685 N N . SER A 1 114 ? 143.28200 136.62300 128.66500 1.000 49.51000 113 SER A N 1
ATOM 686 C CA . SER A 1 114 ? 142.47100 137.26500 127.63600 1.000 49.51000 113 SER A CA 1
ATOM 687 C C . SER A 1 114 ? 143.32800 137.70500 126.45700 1.000 49.51000 113 SER A C 1
ATOM 688 O O . SER A 1 114 ? 142.93400 137.53800 125.29700 1.000 49.51000 113 SER A O 1
ATOM 691 N N . GLU A 1 115 ? 144.51100 138.25800 126.73400 1.000 49.06000 114 GLU A N 1
ATOM 692 C CA . GLU A 1 115 ? 145.38600 138.73700 125.67000 1.000 49.06000 114 GLU A CA 1
ATOM 693 C C . GLU A 1 115 ? 145.85500 137.59400 124.77800 1.000 49.06000 114 GLU A C 1
ATOM 694 O O . GLU A 1 115 ? 145.81900 137.70000 123.54500 1.000 49.06000 114 GLU A O 1
ATOM 700 N N . THR A 1 116 ? 146.30000 136.49000 125.38100 1.000 49.22000 115 THR A N 1
ATOM 701 C CA . THR A 1 116 ? 146.79300 135.37700 124.57600 1.000 49.22000 115 THR A CA 1
ATOM 702 C C . THR A 1 116 ? 145.65800 134.69300 123.82000 1.000 49.22000 115 THR A C 1
ATOM 703 O O . THR A 1 116 ? 145.84500 134.25400 122.67700 1.000 49.22000 115 THR A O 1
ATOM 707 N N . SER A 1 117 ? 144.46900 134.60900 124.42600 1.000 52.55000 116 SER A N 1
ATOM 708 C CA . SER A 1 117 ? 143.32300 134.07100 123.70300 1.000 52.55000 116 SER A CA 1
ATOM 709 C C . SER A 1 117 ? 142.97000 134.95300 122.51500 1.000 52.55000 116 SER A C 1
ATOM 710 O O . SER A 1 117 ? 142.66500 134.44800 121.43000 1.000 52.55000 116 SER A O 1
ATOM 713 N N . ASP A 1 118 ? 143.02300 136.27500 122.69700 1.000 52.23000 117 ASP A N 1
ATOM 714 C CA . ASP A 1 118 ? 142.76200 137.18800 121.59000 1.000 52.23000 117 ASP A CA 1
ATOM 715 C C . ASP A 1 118 ? 143.79700 137.01500 120.48500 1.000 52.23000 117 ASP A C 1
ATOM 716 O O . ASP A 1 118 ? 143.45400 137.01300 119.29900 1.000 52.23000 117 ASP A O 1
ATOM 721 N N . GLY A 1 119 ? 145.06800 136.85500 120.85600 1.000 49.98000 118 GLY A N 1
ATOM 722 C CA . GLY A 1 119 ? 146.10200 136.68400 119.84500 1.000 49.98000 118 GLY A CA 1
ATOM 723 C C . GLY A 1 119 ? 145.92900 135.40900 119.04000 1.000 49.98000 118 GLY A C 1
ATOM 724 O O . GLY A 1 119 ? 146.01700 135.41400 117.80600 1.000 49.98000 118 GLY A O 1
ATOM 725 N N . VAL A 1 120 ? 145.67400 134.29300 119.72700 1.000 49.01000 119 VAL A N 1
ATOM 726 C CA . VAL A 1 120 ? 145.49500 133.03700 119.00700 1.000 49.01000 119 VAL A CA 1
ATOM 727 C C . VAL A 1 120 ? 144.20200 133.05800 118.19700 1.000 49.01000 119 VAL A C 1
ATOM 728 O O . VAL A 1 120 ? 144.12900 132.46100 117.11600 1.000 49.01000 119 VAL A O 1
ATOM 732 N N . SER A 1 121 ? 143.17000 133.75300 118.68400 1.000 51.48000 120 SER A N 1
ATOM 733 C CA . SER A 1 121 ? 141.95400 133.91600 117.89600 1.000 51.48000 120 SER A CA 1
ATOM 734 C C . SER A 1 121 ? 142.22200 134.72700 116.63600 1.000 51.48000 120 SER A C 1
ATOM 735 O O . SER A 1 121 ? 141.67100 134.43100 115.57100 1.000 51.48000 120 SER A O 1
ATOM 738 N N . GLN A 1 122 ? 143.06100 135.76100 116.74000 1.000 49.46000 121 GLN A N 1
ATOM 739 C CA . GLN A 1 122 ? 143.45100 136.52000 115.55600 1.000 49.46000 121 GLN A CA 1
ATOM 740 C C . GLN A 1 122 ? 144.19400 135.63900 114.56200 1.000 49.46000 121 GLN A C 1
ATOM 741 O O . GLN A 1 122 ? 143.95900 135.72000 113.35100 1.000 49.46000 121 GLN A O 1
ATOM 747 N N . LEU A 1 123 ? 145.09800 134.79100 115.05800 1.000 46.19000 122 LEU A N 1
ATOM 748 C CA . LEU A 1 123 ? 145.80700 133.87100 114.17000 1.000 46.19000 122 LEU A CA 1
ATOM 749 C C . LEU A 1 123 ? 144.84100 132.91600 113.47300 1.000 46.19000 122 LEU A C 1
ATOM 750 O O . LEU A 1 123 ? 144.94600 132.68100 112.26100 1.000 46.19000 122 LEU A O 1
ATOM 755 N N . SER A 1 124 ? 143.89000 132.35700 114.22600 1.000 47.22000 123 SER A N 1
ATOM 756 C CA . SER A 1 124 ? 142.92100 131.43600 113.64000 1.000 47.22000 123 SER A CA 1
ATOM 757 C C . SER A 1 124 ? 142.04900 132.13700 112.60600 1.000 47.22000 123 SER A C 1
ATOM 758 O O . SER A 1 124 ? 141.74900 131.57100 111.54800 1.000 47.22000 123 SER A O 1
ATOM 761 N N . SER A 1 125 ? 141.62800 133.37100 112.89800 1.000 44.65000 124 SER A N 1
ATOM 762 C CA . SER A 1 125 ? 140.82900 134.13000 111.94200 1.000 44.65000 124 SER A CA 1
ATOM 763 C C . SER A 1 125 ? 141.62400 134.43200 110.68000 1.000 44.65000 124 SER A C 1
ATOM 764 O O . SER A 1 125 ? 141.08300 134.38200 109.57100 1.000 44.65000 124 SER A O 1
ATOM 767 N N . ALA A 1 126 ? 142.91100 134.75400 110.82900 1.000 42.95000 125 ALA A N 1
ATOM 768 C CA . ALA A 1 126 ? 143.74900 134.98700 109.65900 1.000 42.95000 125 ALA A CA 1
ATOM 769 C C . ALA A 1 126 ? 143.86400 133.72900 108.80900 1.000 42.95000 125 ALA A C 1
ATOM 770 O O . ALA A 1 126 ? 143.79500 133.79600 107.57800 1.000 42.95000 125 ALA A O 1
ATOM 772 N N . LEU A 1 127 ? 144.04000 132.57100 109.44900 1.000 45.13000 126 LEU A N 1
ATOM 773 C CA . LEU A 1 127 ? 144.12600 131.32300 108.69200 1.000 45.13000 126 LEU A CA 1
ATOM 774 C C . LEU A 1 127 ? 142.81000 131.01000 107.98400 1.000 45.13000 126 LEU A C 1
ATOM 775 O O . LEU A 1 127 ? 142.80400 130.55000 106.83200 1.000 45.13000 126 LEU A O 1
ATOM 780 N N . LEU A 1 128 ? 141.68500 131.24800 108.66000 1.000 45.94000 127 LEU A N 1
ATOM 781 C CA . LEU A 1 128 ? 140.38400 131.04700 108.02900 1.000 45.94000 127 LEU A CA 1
ATOM 782 C C . LEU A 1 128 ? 140.19700 131.97500 106.83500 1.000 45.94000 127 LEU A C 1
ATOM 783 O O . LEU A 1 128 ? 139.65700 131.56800 105.80000 1.000 45.94000 127 LEU A O 1
ATOM 788 N N . HIS A 1 129 ? 140.62300 133.23300 106.96600 1.000 43.14000 128 HIS A N 1
ATOM 789 C CA . HIS A 1 129 ? 140.51400 134.16900 105.85300 1.000 43.14000 128 HIS A CA 1
ATOM 790 C C . HIS A 1 129 ? 141.42300 133.75800 104.70300 1.000 43.14000 128 HIS A C 1
ATOM 791 O O . HIS A 1 129 ? 141.07700 133.93700 103.53100 1.000 43.14000 128 HIS A O 1
ATOM 798 N N . ALA A 1 130 ? 142.59900 133.21600 105.02100 1.000 41.79000 129 ALA A N 1
ATOM 799 C CA . ALA A 1 130 ? 143.47500 132.69200 103.97900 1.000 41.79000 129 ALA A CA 1
ATOM 800 C C . ALA A 1 130 ? 142.80200 131.55300 103.22000 1.000 41.79000 129 ALA A C 1
ATOM 801 O O . ALA A 1 130 ? 142.84900 131.50600 101.98200 1.000 41.79000 129 ALA A O 1
ATOM 803 N N . ASN A 1 131 ? 142.14700 130.63700 103.94400 1.000 46.77000 130 ASN A N 1
ATOM 804 C CA . ASN A 1 131 ? 141.33400 129.63100 103.26000 1.000 46.77000 130 ASN A CA 1
ATOM 805 C C . ASN A 1 131 ? 140.27700 130.27300 102.37600 1.000 46.77000 130 ASN A C 1
ATOM 806 O O . ASN A 1 131 ? 140.08900 129.85900 101.22800 1.000 46.77000 130 ASN A O 1
ATOM 811 N N . HIS A 1 132 ? 139.51600 131.22300 102.92100 1.000 39.28000 131 HIS A N 1
ATOM 812 C CA . HIS A 1 132 ? 138.39900 131.77700 102.16300 1.000 39.28000 131 HIS A CA 1
ATOM 813 C C . HIS A 1 132 ? 138.90100 132.43700 100.89000 1.000 39.28000 131 HIS A C 1
ATOM 814 O O . HIS A 1 132 ? 138.30200 132.28000 99.81900 1.000 39.28000 131 HIS A O 1
ATOM 821 N N . THR A 1 133 ? 140.02800 133.14300 100.97900 1.000 39.58000 132 THR A N 1
ATOM 822 C CA . THR A 1 133 ? 140.62200 133.74300 99.79200 1.000 39.58000 132 THR A CA 1
ATOM 823 C C . THR A 1 133 ? 140.98200 132.67300 98.77000 1.000 39.58000 132 THR A C 1
ATOM 824 O O . THR A 1 133 ? 140.49600 132.70300 97.63500 1.000 39.58000 132 THR A O 1
ATOM 828 N N . LEU A 1 134 ? 141.77700 131.67700 99.18000 1.000 41.68000 133 LEU A N 1
ATOM 829 C CA . LEU A 1 134 ? 142.25100 130.68100 98.22100 1.000 41.68000 133 LEU A CA 1
ATOM 830 C C . LEU A 1 134 ? 141.08800 129.92900 97.58400 1.000 41.68000 133 LEU A C 1
ATOM 831 O O . LEU A 1 134 ? 141.11100 129.62200 96.38100 1.000 41.68000 133 LEU A O 1
ATOM 836 N N . SER A 1 135 ? 140.06500 129.61900 98.38200 1.000 41.32000 134 SER A N 1
ATOM 837 C CA . SER A 1 135 ? 138.86200 128.99600 97.85000 1.000 41.32000 134 SER A CA 1
ATOM 838 C C . SER A 1 135 ? 138.17400 129.91400 96.85200 1.000 41.32000 134 SER A C 1
ATOM 839 O O . SER A 1 135 ? 137.65600 129.45500 95.82900 1.000 41.32000 134 SER A O 1
ATOM 842 N N . THR A 1 136 ? 138.16500 131.21900 97.12200 1.000 40.49000 135 THR A N 1
ATOM 843 C CA . THR A 1 136 ? 137.56700 132.14200 96.16800 1.000 40.49000 135 THR A CA 1
ATOM 844 C C . THR A 1 136 ? 138.31600 132.10600 94.84000 1.000 40.49000 135 THR A C 1
ATOM 845 O O . THR A 1 136 ? 137.69700 132.00300 93.77600 1.000 40.49000 135 THR A O 1
ATOM 849 N N . ILE A 1 137 ? 139.65600 132.13100 94.88100 1.000 39.01000 136 ILE A N 1
ATOM 850 C CA . ILE A 1 137 ? 140.41800 132.06200 93.62800 1.000 39.01000 136 ILE A CA 1
ATOM 851 C C . ILE A 1 137 ? 140.13200 130.77100 92.87100 1.000 39.01000 136 ILE A C 1
ATOM 852 O O . ILE A 1 137 ? 139.81800 130.80300 91.67500 1.000 39.01000 136 ILE A O 1
ATOM 857 N N . ASP A 1 138 ? 140.24500 129.61300 93.52800 1.000 43.86000 137 ASP A N 1
ATOM 858 C CA . ASP A 1 138 ? 140.16800 128.39100 92.72600 1.000 43.86000 137 ASP A CA 1
ATOM 859 C C . ASP A 1 138 ? 138.73600 128.12400 92.26300 1.000 43.86000 137 ASP A C 1
ATOM 860 O O . ASP A 1 138 ? 138.52100 127.67200 91.12900 1.000 43.86000 137 ASP A O 1
ATOM 865 N N . HIS A 1 139 ? 137.73800 128.44000 93.09700 1.000 46.78000 138 HIS A N 1
ATOM 866 C CA . HIS A 1 139 ? 136.35200 128.31700 92.66100 1.000 46.78000 138 HIS A CA 1
ATOM 867 C C . HIS A 1 139 ? 136.04700 129.26700 91.51100 1.000 46.78000 138 HIS A C 1
ATOM 868 O O . HIS A 1 139 ? 135.34800 128.89600 90.56100 1.000 46.78000 138 HIS A O 1
ATOM 875 N N . LEU A 1 140 ? 136.56100 130.50000 91.57300 1.000 44.32000 139 LEU A N 1
ATOM 876 C CA . LEU A 1 140 ? 136.29400 131.46000 90.51100 1.000 44.32000 139 LEU A CA 1
ATOM 877 C C . LEU A 1 140 ? 136.97200 131.03700 89.21400 1.000 44.32000 139 LEU A C 1
ATOM 878 O O . LEU A 1 140 ? 136.40700 131.21200 88.13000 1.000 44.32000 139 LEU A O 1
ATOM 883 N N . VAL A 1 141 ? 138.17600 130.47000 89.30200 1.000 45.58000 140 VAL A N 1
ATOM 884 C CA . VAL A 1 141 ? 138.83500 129.95900 88.10400 1.000 45.58000 140 VAL A CA 1
ATOM 885 C C . VAL A 1 141 ? 138.04300 128.80000 87.51200 1.000 45.58000 140 VAL A C 1
ATOM 886 O O . VAL A 1 141 ? 137.89900 128.69200 86.28600 1.000 45.58000 140 VAL A O 1
ATOM 890 N N . LEU A 1 142 ? 137.51900 127.91400 88.36500 1.000 48.47000 141 LEU A N 1
ATOM 891 C CA . LEU A 1 142 ? 136.68000 126.82800 87.86500 1.000 48.47000 141 LEU A CA 1
ATOM 892 C C . LEU A 1 142 ? 135.44100 127.36900 87.15900 1.000 48.47000 141 LEU A C 1
ATOM 893 O O . LEU A 1 142 ? 135.08700 126.91000 86.06500 1.000 48.47000 141 LEU A O 1
ATOM 898 N N . GLU A 1 143 ? 134.77600 128.35500 87.76400 1.000 49.32000 142 GLU A N 1
ATOM 899 C CA . GLU A 1 143 ? 133.59800 128.93800 87.12900 1.000 49.32000 142 GLU A CA 1
ATOM 900 C C . GLU A 1 143 ? 133.95700 129.59300 85.80200 1.000 49.32000 142 GLU A C 1
ATOM 901 O O . GLU A 1 143 ? 133.22100 129.46300 84.81800 1.000 49.32000 142 GLU A O 1
ATOM 907 N N . THR A 1 144 ? 135.09200 130.29300 85.75300 1.000 47.14000 143 THR A N 1
ATOM 908 C CA . THR A 1 144 ? 135.50100 130.96000 84.52200 1.000 47.14000 143 THR A CA 1
ATOM 909 C C . THR A 1 144 ? 135.78800 129.95600 83.41400 1.000 47.14000 143 THR A C 1
ATOM 910 O O . THR A 1 144 ? 135.38500 130.16100 82.26400 1.000 47.14000 143 THR A O 1
ATOM 914 N N . VAL A 1 145 ? 136.48500 128.86200 83.73200 1.000 49.29000 144 VAL A N 1
ATOM 915 C CA . VAL A 1 145 ? 136.78500 127.89000 82.68400 1.000 49.29000 144 VAL A CA 1
ATOM 916 C C . VAL A 1 145 ? 135.51500 127.17400 82.23200 1.000 49.29000 144 VAL A C 1
ATOM 917 O O . VAL A 1 145 ? 135.36900 126.85300 81.04600 1.000 49.29000 144 VAL A O 1
ATOM 921 N N . GLU A 1 146 ? 134.56900 126.92400 83.14500 1.000 56.66000 145 GLU A N 1
ATOM 922 C CA . GLU A 1 146 ? 133.29400 126.35100 82.71500 1.000 56.66000 145 GLU A CA 1
ATOM 923 C C . GLU A 1 146 ? 132.53000 127.31200 81.80900 1.000 56.66000 145 GLU A C 1
ATOM 924 O O . GLU A 1 146 ? 131.91200 126.89000 80.82200 1.000 56.66000 145 GLU A O 1
ATOM 930 N N . ARG A 1 147 ? 132.55400 128.60900 82.12700 1.000 53.41000 146 ARG A N 1
ATOM 931 C CA . ARG A 1 147 ? 131.89300 129.58400 81.26500 1.000 53.41000 146 ARG A CA 1
ATOM 932 C C . ARG A 1 147 ? 132.56200 129.64900 79.89800 1.000 53.41000 146 ARG A C 1
ATOM 933 O O . ARG A 1 147 ? 131.88400 129.79200 78.87500 1.000 53.41000 146 ARG A O 1
ATOM 941 N N . LEU A 1 148 ? 133.89200 129.54300 79.85800 1.000 54.43000 147 LEU A N 1
ATOM 942 C CA . LEU A 1 148 ? 134.58300 129.47200 78.57300 1.000 54.43000 147 LEU A CA 1
ATOM 943 C C . LEU A 1 148 ? 134.19400 128.21600 77.80300 1.000 54.43000 147 LEU A C 1
ATOM 944 O O . LEU A 1 148 ? 134.07800 128.24800 76.57500 1.000 54.43000 147 LEU A O 1
ATOM 949 N N . GLY A 1 149 ? 133.99700 127.09700 78.50000 1.000 61.01000 148 GLY A N 1
ATOM 950 C CA . GLY A 1 149 ? 133.52900 125.89600 77.82300 1.000 61.01000 148 GLY A CA 1
ATOM 951 C C . GLY A 1 149 ? 132.14600 126.06700 77.21900 1.000 61.01000 148 GLY A C 1
ATOM 952 O O . GLY A 1 149 ? 131.88400 125.62900 76.09300 1.000 61.01000 148 GLY A O 1
ATOM 953 N N . GLU A 1 150 ? 131.24100 126.70800 77.95900 1.000 62.16000 149 GLU A N 1
ATOM 954 C CA . GLU A 1 150 ? 129.91900 127.00000 77.40700 1.000 62.16000 149 GLU A CA 1
ATOM 955 C C . GLU A 1 150 ? 130.01900 127.96300 76.22800 1.000 62.16000 149 GLU A C 1
ATOM 956 O O . GLU A 1 150 ? 129.25300 127.86000 75.26100 1.000 62.16000 149 GLU A O 1
ATOM 962 N N . ALA A 1 151 ? 130.95700 128.90900 76.29300 1.000 65.82000 150 ALA A N 1
ATOM 963 C CA . ALA A 1 151 ? 131.20000 129.79200 75.15800 1.000 65.82000 150 ALA A CA 1
ATOM 964 C C . ALA A 1 151 ? 131.69800 129.00800 73.95100 1.000 65.82000 150 ALA A C 1
ATOM 965 O O . ALA A 1 151 ? 131.34500 129.32200 72.81100 1.000 65.82000 150 ALA A O 1
ATOM 967 N N . VAL A 1 152 ? 132.53100 127.99200 74.18200 1.000 66.42000 151 VAL A N 1
ATOM 968 C CA . VAL A 1 152 ? 132.97800 127.12400 73.09500 1.000 66.42000 151 VAL A CA 1
ATOM 969 C C . VAL A 1 152 ? 131.79600 126.38100 72.48500 1.000 66.42000 151 VAL A C 1
ATOM 970 O O . VAL A 1 152 ? 131.70200 126.22900 71.26200 1.000 66.42000 151 VAL A O 1
ATOM 974 N N . ARG A 1 153 ? 130.88600 125.89200 73.32800 1.000 70.70000 152 ARG A N 1
ATOM 975 C CA . ARG A 1 153 ? 129.69200 125.22300 72.81200 1.000 70.70000 152 ARG A CA 1
ATOM 976 C C . ARG A 1 153 ? 128.84400 126.17100 71.96700 1.000 70.70000 152 ARG A C 1
ATOM 977 O O . ARG A 1 153 ? 128.36300 125.80100 70.88700 1.000 70.70000 152 ARG A O 1
ATOM 985 N N . THR A 1 154 ? 128.65500 127.40500 72.43800 1.000 74.01000 153 THR A N 1
ATOM 986 C CA . THR A 1 154 ? 127.87100 128.37000 71.67200 1.000 74.01000 153 THR A CA 1
ATOM 987 C C . THR A 1 154 ? 128.58800 128.75900 70.38100 1.000 74.01000 153 THR A C 1
ATOM 988 O O . THR A 1 154 ? 127.94700 129.01200 69.35400 1.000 74.01000 153 THR A O 1
ATOM 992 N N . GLU A 1 155 ? 129.92100 128.80100 70.40800 1.000 80.37000 154 GLU A N 1
ATOM 993 C CA . GLU A 1 155 ? 130.67500 129.06600 69.18800 1.000 80.37000 154 GLU A CA 1
ATOM 994 C C . GLU A 1 155 ? 130.54100 127.91300 68.20200 1.000 80.37000 154 GLU A C 1
ATOM 995 O O . GLU A 1 155 ? 130.51200 128.12800 66.98600 1.000 80.37000 154 GLU A O 1
ATOM 1001 N N . LEU A 1 156 ? 130.46000 126.68100 68.70700 1.000 83.75000 155 LEU A N 1
ATOM 1002 C CA . LEU A 1 156 ? 130.15500 125.54500 67.84200 1.000 83.75000 155 LEU A CA 1
ATOM 1003 C C . LEU A 1 156 ? 128.76400 125.68700 67.23500 1.000 83.75000 155 LEU A C 1
ATOM 1004 O O . LEU A 1 156 ? 128.54200 125.32700 66.07200 1.000 83.75000 155 LEU A O 1
ATOM 1009 N N . THR A 1 157 ? 127.81200 126.19500 68.02000 1.000 85.70000 156 THR A N 1
ATOM 1010 C CA . THR A 1 157 ? 126.48600 126.48600 67.47900 1.000 85.70000 156 THR A CA 1
ATOM 1011 C C . THR A 1 157 ? 126.56800 127.51400 66.35300 1.000 85.70000 156 THR A C 1
ATOM 1012 O O . THR A 1 157 ? 125.90000 127.37600 65.32000 1.000 85.70000 156 THR A O 1
ATOM 1016 N N . THR A 1 158 ? 127.38300 128.55300 66.53900 1.000 87.71000 157 THR A N 1
ATOM 1017 C CA . THR A 1 158 ? 127.59800 129.52300 65.46700 1.000 87.71000 157 THR A CA 1
ATOM 1018 C C . THR A 1 158 ? 128.20900 128.85700 64.23900 1.000 87.71000 157 THR A C 1
ATOM 1019 O O . THR A 1 158 ? 127.79600 129.12500 63.10400 1.000 87.71000 157 THR A O 1
ATOM 1023 N N . LEU A 1 159 ? 129.18500 127.97400 64.45000 1.000 92.24000 158 LEU A N 1
ATOM 1024 C CA . LEU A 1 159 ? 129.80800 127.27300 63.33100 1.000 92.24000 158 LEU A CA 1
ATOM 1025 C C . LEU A 1 159 ? 128.78700 126.45400 62.55400 1.000 92.24000 158 LEU A C 1
ATOM 1026 O O . LEU A 1 159 ? 128.78200 126.46600 61.31800 1.000 92.24000 158 LEU A O 1
ATOM 1031 N N . GLU A 1 160 ? 127.91400 125.73300 63.26100 1.000 95.68000 159 GLU A N 1
ATOM 1032 C CA . GLU A 1 160 ? 126.95400 124.87900 62.56700 1.000 95.68000 159 GLU A CA 1
ATOM 1033 C C . GLU A 1 160 ? 125.87900 125.70600 61.86800 1.000 95.68000 159 GLU A C 1
ATOM 1034 O O . GLU A 1 160 ? 125.40100 125.32500 60.79300 1.000 95.68000 159 GLU A O 1
ATOM 1040 N N . GLU A 1 161 ? 125.48100 126.84000 62.45600 1.000 96.38000 160 GLU A N 1
ATOM 1041 C CA . GLU A 1 161 ? 124.50100 127.68500 61.77700 1.000 96.38000 160 GLU A CA 1
ATOM 1042 C C . GLU A 1 161 ? 125.11500 128.42100 60.59200 1.000 96.38000 160 GLU A C 1
ATOM 1043 O O . GLU A 1 161 ? 124.38500 128.87700 59.70500 1.000 96.38000 160 GLU A O 1
ATOM 1049 N N . VAL A 1 162 ? 126.44200 128.55200 60.55100 1.000 94.47000 161 VAL A N 1
ATOM 1050 C CA . VAL A 1 162 ? 127.07600 129.12000 59.36500 1.000 94.47000 161 VAL A CA 1
ATOM 1051 C C . VAL A 1 162 ? 127.06300 128.05100 58.28200 1.000 94.47000 161 VAL A C 1
ATOM 1052 O O . VAL A 1 162 ? 127.96200 127.20600 58.20600 1.000 94.47000 161 VAL A O 1
ATOM 1056 N N . LEU A 1 163 ? 126.01900 128.07000 57.45200 1.000 104.74000 162 LEU A N 1
ATOM 1057 C CA . LEU A 1 163 ? 125.87500 127.07800 56.39400 1.000 104.74000 162 LEU A CA 1
ATOM 1058 C C . LEU A 1 163 ? 126.74900 127.41900 55.19400 1.000 104.74000 162 LEU A C 1
ATOM 1059 O O . LEU A 1 163 ? 127.46000 126.55600 54.66900 1.000 104.74000 162 LEU A O 1
ATOM 1064 N N . GLU A 1 164 ? 126.71100 128.67300 54.75000 1.000 110.09000 163 GLU A N 1
ATOM 1065 C CA . GLU A 1 164 ? 127.55000 129.11400 53.64600 1.000 110.09000 163 GLU A CA 1
ATOM 1066 C C . GLU A 1 164 ? 128.87300 129.63200 54.19400 1.000 110.09000 163 GLU A C 1
ATOM 1067 O O . GLU A 1 164 ? 128.88300 130.66000 54.88300 1.000 110.09000 163 GLU A O 1
ATOM 1073 N N . PRO A 1 165 ? 129.99400 128.96700 53.92100 1.000 111.87000 164 PRO A N 1
ATOM 1074 C CA . PRO A 1 165 ? 131.29800 129.38700 54.47900 1.000 111.87000 164 PRO A CA 1
ATOM 1075 C C . PRO A 1 165 ? 131.88800 130.60200 53.76700 1.000 111.87000 164 PRO A C 1
ATOM 1076 O O . PRO A 1 165 ? 132.70500 130.50900 52.85000 1.000 111.87000 164 PRO A O 1
ATOM 1080 N N . ARG A 1 166 ? 131.45000 131.78500 54.19300 1.000 108.02000 165 ARG A N 1
ATOM 1081 C CA . ARG A 1 166 ? 132.01300 133.01700 53.65900 1.000 108.02000 165 ARG A CA 1
ATOM 1082 C C . ARG A 1 166 ? 133.49900 133.09200 53.98800 1.000 108.02000 165 ARG A C 1
ATOM 1083 O O . ARG A 1 166 ? 133.93500 132.67000 55.06200 1.000 108.02000 165 ARG A O 1
ATOM 1091 N N . THR A 1 167 ? 134.27900 133.63400 53.04900 1.000 113.52000 166 THR A N 1
ATOM 1092 C CA . THR A 1 167 ? 135.73400 133.59400 53.16600 1.000 113.52000 166 THR A CA 1
ATOM 1093 C C . THR A 1 167 ? 136.23400 134.29600 54.42300 1.000 113.52000 166 THR A C 1
ATOM 1094 O O . THR A 1 167 ? 137.32900 133.98900 54.90800 1.000 113.52000 166 THR A O 1
ATOM 1098 N N . GLU A 1 168 ? 135.45900 135.23300 54.96400 1.000 107.36000 167 GLU A N 1
ATOM 1099 C CA . GLU A 1 168 ? 135.87300 135.98000 56.14600 1.000 107.36000 167 GLU A CA 1
ATOM 1100 C C . GLU A 1 168 ? 135.12300 135.57700 57.40900 1.000 107.36000 167 GLU A C 1
ATOM 1101 O O . GLU A 1 168 ? 135.71900 135.55100 58.48900 1.000 107.36000 167 GLU A O 1
ATOM 1107 N N . LEU A 1 169 ? 133.83000 135.26600 57.30300 1.000 96.32000 168 LEU A N 1
ATOM 1108 C CA . LEU A 1 169 ? 133.04300 134.96600 58.49600 1.000 96.32000 168 LEU A CA 1
ATOM 1109 C C . LEU A 1 169 ? 133.50000 133.67100 59.15800 1.000 96.32000 168 LEU A C 1
ATOM 1110 O O . LEU A 1 169 ? 133.63100 133.60400 60.38700 1.000 96.32000 168 LEU A O 1
ATOM 1115 N N . VAL A 1 170 ? 133.74700 132.62700 58.36300 1.000 95.60000 169 VAL A N 1
ATOM 1116 C CA . VAL A 1 170 ? 134.18600 131.36200 58.94400 1.000 95.60000 169 VAL A CA 1
ATOM 1117 C C . VAL A 1 170 ? 135.58000 131.50800 59.54300 1.000 95.60000 169 VAL A C 1
ATOM 1118 O O . VAL A 1 170 ? 135.88400 130.92200 60.58900 1.000 95.60000 169 VAL A O 1
ATOM 1122 N N . ALA A 1 171 ? 136.44400 132.30200 58.90300 1.000 94.08000 170 ALA A N 1
ATOM 1123 C CA . ALA A 1 171 ? 137.77100 132.54500 59.45700 1.000 94.08000 170 ALA A CA 1
ATOM 1124 C C . ALA A 1 171 ? 137.68400 133.29500 60.77900 1.000 94.08000 170 ALA A C 1
ATOM 1125 O O . ALA A 1 171 ? 138.40800 132.97800 61.73000 1.000 94.08000 170 ALA A O 1
ATOM 1127 N N . ALA A 1 172 ? 136.79900 134.29200 60.85900 1.000 87.81000 171 ALA A N 1
ATOM 1128 C CA . ALA A 1 172 ? 136.62100 135.02600 62.10700 1.000 87.81000 171 ALA A CA 1
ATOM 1129 C C . ALA A 1 172 ? 136.07600 134.12300 63.20400 1.000 87.81000 171 ALA A C 1
ATOM 1130 O O . ALA A 1 172 ? 136.50900 134.20500 64.35900 1.000 87.81000 171 ALA A O 1
ATOM 1132 N N . ALA A 1 173 ? 135.12100 133.25500 62.86400 1.000 82.04000 172 ALA A N 1
ATOM 1133 C CA . ALA A 1 173 ? 134.58100 132.32600 63.85100 1.000 82.04000 172 ALA A CA 1
ATOM 1134 C C . ALA A 1 173 ? 135.65100 131.36000 64.34400 1.000 82.04000 172 ALA A C 1
ATOM 1135 O O . ALA A 1 173 ? 135.74300 131.08200 65.54700 1.000 82.04000 172 ALA A O 1
ATOM 1137 N N . ARG A 1 174 ? 136.46900 130.83600 63.42800 1.000 85.32000 173 ARG A N 1
ATOM 1138 C CA . ARG A 1 174 ? 137.54900 129.93700 63.82200 1.000 85.32000 173 ARG A CA 1
ATOM 1139 C C . ARG A 1 174 ? 138.56200 130.65000 64.70800 1.000 85.32000 173 ARG A C 1
ATOM 1140 O O . ARG A 1 174 ? 139.04100 130.08200 65.69700 1.000 85.32000 173 ARG A O 1
ATOM 1148 N N . GLY A 1 175 ? 138.90400 131.89300 64.36700 1.000 78.90000 174 GLY A N 1
ATOM 1149 C CA . GLY A 1 175 ? 139.81800 132.65300 65.20200 1.000 78.90000 174 GLY A CA 1
ATOM 1150 C C . GLY A 1 175 ? 139.25800 132.91600 66.58600 1.000 78.90000 174 GLY A C 1
ATOM 1151 O O . GLY A 1 175 ? 139.97600 132.82200 67.58300 1.000 78.90000 174 GLY A O 1
ATOM 1152 N N . ALA A 1 176 ? 137.96700 133.24400 66.66500 1.000 71.55000 175 ALA A N 1
ATOM 1153 C CA . ALA A 1 176 ? 137.33600 133.45400 67.96400 1.000 71.55000 175 ALA A CA 1
ATOM 1154 C C . ALA A 1 176 ? 137.34400 132.17700 68.79200 1.000 71.55000 175 ALA A C 1
ATOM 1155 O O . ALA A 1 176 ? 137.62900 132.21000 69.99500 1.000 71.55000 175 ALA A O 1
ATOM 1157 N N . ARG A 1 177 ? 137.03800 131.04000 68.16500 1.000 71.51000 176 ARG A N 1
ATOM 1158 C CA . ARG A 1 177 ? 137.05500 129.77200 68.88700 1.000 71.51000 176 ARG A CA 1
ATOM 1159 C C . ARG A 1 177 ? 138.45700 129.44600 69.38800 1.000 71.51000 176 ARG A C 1
ATOM 1160 O O . ARG A 1 177 ? 138.63800 129.03200 70.54000 1.000 71.51000 176 ARG A O 1
ATOM 1168 N N . ARG A 1 178 ? 139.46500 129.63600 68.53400 1.000 72.30000 177 ARG A N 1
ATOM 1169 C CA . ARG A 1 178 ? 140.83700 129.34800 68.93700 1.000 72.30000 177 ARG A CA 1
ATOM 1170 C C . ARG A 1 178 ? 141.28400 130.27000 70.06300 1.000 72.30000 177 ARG A C 1
ATOM 1171 O O . ARG A 1 178 ? 141.97600 129.83700 70.99100 1.000 72.30000 177 ARG A O 1
ATOM 1179 N N . GLN A 1 179 ? 140.89900 131.54600 69.99800 1.000 62.15000 178 GLN A N 1
ATOM 1180 C CA . GLN A 1 179 ? 141.23800 132.47600 71.06800 1.000 62.15000 178 GLN A CA 1
ATOM 1181 C C . GLN A 1 179 ? 140.55800 132.08400 72.37200 1.000 62.15000 178 GLN A C 1
ATOM 1182 O O . GLN A 1 179 ? 141.15100 132.20400 73.44900 1.000 62.15000 178 GLN A O 1
ATOM 1188 N N . ALA A 1 180 ? 139.30900 131.61800 72.29700 1.000 61.77000 179 ALA A N 1
ATOM 1189 C CA . ALA A 1 180 ? 138.62000 131.15900 73.49900 1.000 61.77000 179 ALA A CA 1
ATOM 1190 C C . ALA A 1 180 ? 139.32600 129.95400 74.11100 1.000 61.77000 179 ALA A C 1
ATOM 1191 O O . ALA A 1 180 ? 139.51600 129.88500 75.33200 1.000 61.77000 179 ALA A O 1
ATOM 1193 N N . GLU A 1 181 ? 139.72700 128.99400 73.27300 1.000 63.16000 180 GLU A N 1
ATOM 1194 C CA . GLU A 1 181 ? 140.45700 127.83600 73.78600 1.000 63.16000 180 GLU A CA 1
ATOM 1195 C C . GLU A 1 181 ? 141.79200 128.24700 74.39500 1.000 63.16000 180 GLU A C 1
ATOM 1196 O O . GLU A 1 181 ? 142.19000 127.72500 75.44200 1.000 63.16000 180 GLU A O 1
ATOM 1202 N N . ALA A 1 182 ? 142.50100 129.17600 73.74900 1.000 59.29000 181 ALA A N 1
ATOM 1203 C CA . ALA A 1 182 ? 143.77600 129.63700 74.28800 1.000 59.29000 181 ALA A CA 1
ATOM 1204 C C . ALA A 1 182 ? 143.58800 130.33800 75.62700 1.000 59.29000 181 ALA A C 1
ATOM 1205 O O . ALA A 1 182 ? 144.37200 130.13000 76.56000 1.000 59.29000 181 ALA A O 1
ATOM 1207 N N . ALA A 1 183 ? 142.55200 131.17200 75.74000 1.000 51.98000 182 ALA A N 1
ATOM 1208 C CA . ALA A 1 183 ? 142.27800 131.84700 77.00300 1.000 51.98000 182 ALA A CA 1
ATOM 1209 C C . ALA A 1 183 ? 141.93500 130.84600 78.09700 1.000 51.98000 182 ALA A C 1
ATOM 1210 O O . ALA A 1 183 ? 142.39100 130.98300 79.23800 1.000 51.98000 182 ALA A O 1
ATOM 1212 N N . ALA A 1 184 ? 141.13400 129.82900 77.76800 1.000 53.99000 183 ALA A N 1
ATOM 1213 C CA . ALA A 1 184 ? 140.80700 128.80400 78.75400 1.000 53.99000 183 ALA A CA 1
ATOM 1214 C C . ALA A 1 184 ? 142.05200 128.04500 79.19600 1.000 53.99000 183 ALA A C 1
ATOM 1215 O O . ALA A 1 184 ? 142.23500 127.77500 80.38900 1.000 53.99000 183 ALA A O 1
ATOM 1217 N N . GLN A 1 185 ? 142.92200 127.69500 78.24500 1.000 54.58000 184 GLN A N 1
ATOM 1218 C CA . GLN A 1 185 ? 144.14800 126.98300 78.58700 1.000 54.58000 184 GLN A CA 1
ATOM 1219 C C . GLN A 1 185 ? 145.05000 127.83100 79.47400 1.000 54.58000 184 GLN A C 1
ATOM 1220 O O . GLN A 1 185 ? 145.63800 127.32600 80.43900 1.000 54.58000 184 GLN A O 1
ATOM 1226 N N . GLN A 1 186 ? 145.17300 129.12400 79.16400 1.000 49.44000 185 GLN A N 1
ATOM 1227 C CA . GLN A 1 186 ? 145.99000 130.00600 79.99200 1.000 49.44000 185 GLN A CA 1
ATOM 1228 C C . GLN A 1 186 ? 145.40000 130.15500 81.38900 1.000 49.44000 185 GLN A C 1
ATOM 1229 O O . GLN A 1 186 ? 146.13400 130.15400 82.38400 1.000 49.44000 185 GLN A O 1
ATOM 1235 N N . LEU A 1 187 ? 144.07500 130.28000 81.48600 1.000 46.22000 186 LEU A N 1
ATOM 1236 C CA . LEU A 1 187 ? 143.43100 130.47800 82.77700 1.000 46.22000 186 LEU A CA 1
ATOM 1237 C C . LEU A 1 187 ? 143.38100 129.21000 83.61800 1.000 46.22000 186 LEU A C 1
ATOM 1238 O O . LEU A 1 187 ? 143.22900 129.30300 84.84000 1.000 46.22000 186 LEU A O 1
ATOM 1243 N N . GLN A 1 188 ? 143.50500 128.03500 82.99700 1.000 45.58000 187 GLN A N 1
ATOM 1244 C CA . GLN A 1 188 ? 143.42800 126.78800 83.75100 1.000 45.58000 187 GLN A CA 1
ATOM 1245 C C . GLN A 1 188 ? 144.57000 126.63100 84.74800 1.000 45.58000 187 GLN A C 1
ATOM 1246 O O . GLN A 1 188 ? 144.46400 125.81600 85.67000 1.000 45.58000 187 GLN A O 1
ATOM 1252 N N . GLY A 1 189 ? 145.65200 127.39000 84.59300 1.000 45.38000 188 GLY A N 1
ATOM 1253 C CA . GLY A 1 189 ? 146.80300 127.23600 85.46000 1.000 45.38000 188 GLY A CA 1
ATOM 1254 C C . GLY A 1 189 ? 146.89200 128.23600 86.59500 1.000 45.38000 188 GLY A C 1
ATOM 1255 O O . GLY A 1 189 ? 147.79700 128.14600 87.43000 1.000 45.38000 188 GLY A O 1
ATOM 1256 N N . LEU A 1 190 ? 145.96700 129.19900 86.63800 1.000 42.02000 189 LEU A N 1
ATOM 1257 C CA . LEU A 1 190 ? 146.02600 130.23200 87.66900 1.000 42.02000 189 LEU A CA 1
ATOM 1258 C C . LEU A 1 190 ? 145.80800 129.64900 89.05900 1.000 42.02000 189 LEU A C 1
ATOM 1259 O O . LEU A 1 190 ? 146.46100 130.06600 90.02300 1.000 42.02000 189 LEU A O 1
ATOM 1264 N N . ALA A 1 191 ? 144.89300 128.69300 89.18600 1.000 44.51000 190 ALA A N 1
ATOM 1265 C CA . ALA A 1 191 ? 144.58900 128.12900 90.49400 1.000 44.51000 190 ALA A CA 1
ATOM 1266 C C . ALA A 1 191 ? 145.78600 127.35000 91.01800 1.000 44.51000 190 ALA A C 1
ATOM 1267 O O . ALA A 1 191 ? 146.05300 126.22900 90.57500 1.000 44.51000 190 ALA A O 1
ATOM 1269 N N . PHE A 1 192 ? 146.50600 127.95000 91.96500 1.000 43.46000 191 PHE A N 1
ATOM 1270 C CA . PHE A 1 192 ? 147.69400 127.34000 92.53900 1.000 43.46000 191 PHE A CA 1
ATOM 1271 C C . PHE A 1 192 ? 147.41800 126.55300 93.81100 1.000 43.46000 191 PHE A C 1
ATOM 1272 O O . PHE A 1 192 ? 148.34700 125.94500 94.35400 1.000 43.46000 191 PHE A O 1
ATOM 1280 N N . TRP A 1 193 ? 146.18100 126.54300 94.29800 1.000 51.09000 192 TRP A N 1
ATOM 1281 C CA . TRP A 1 193 ? 145.80200 125.79100 95.48900 1.000 51.09000 192 TRP A CA 1
ATOM 1282 C C . TRP A 1 193 ? 144.91500 124.60300 95.12700 1.000 51.09000 192 TRP A C 1
ATOM 1283 O O . TRP A 1 193 ? 144.15600 124.09600 95.95500 1.000 51.09000 192 TRP A O 1
ATOM 1294 N N . GLN A 1 194 ? 145.00500 124.14900 93.88000 1.000 62.63000 193 GLN A N 1
ATOM 1295 C CA . GLN A 1 194 ? 144.22600 123.02000 93.37400 1.000 62.63000 193 GLN A CA 1
ATOM 1296 C C . GLN A 1 194 ? 145.18500 121.85000 93.18100 1.000 62.63000 193 GLN A C 1
ATOM 1297 O O . GLN A 1 194 ? 145.80100 121.70300 92.12300 1.000 62.63000 193 GLN A O 1
ATOM 1303 N N . GLY A 1 195 ? 145.30800 121.01900 94.21100 1.000 64.96000 194 GLY A N 1
ATOM 1304 C CA . GLY A 1 195 ? 146.22300 119.89600 94.17700 1.000 64.96000 194 GLY A CA 1
ATOM 1305 C C . GLY A 1 195 ? 147.02200 119.77300 95.45700 1.000 64.96000 194 GLY A C 1
ATOM 1306 O O . GLY A 1 195 ? 147.50400 118.69000 95.80000 1.000 64.96000 194 GLY A O 1
ATOM 1307 N N . VAL A 1 196 ? 147.17100 120.88400 96.16600 1.000 58.73000 195 VAL A N 1
ATOM 1308 C CA . VAL A 1 196 ? 147.89700 120.88000 97.44100 1.000 58.73000 195 VAL A CA 1
ATOM 1309 C C . VAL A 1 196 ? 147.10400 120.08100 98.47200 1.000 58.73000 195 VAL A C 1
ATOM 1310 O O . VAL A 1 196 ? 145.86500 120.19300 98.52400 1.000 58.73000 195 VAL A O 1
ATOM 1314 N N . PRO A 1 197 ? 147.75200 119.23800 99.27800 1.000 59.76000 196 PRO A N 1
ATOM 1315 C CA . PRO A 1 197 ? 147.01500 118.48600 100.30400 1.000 59.76000 196 PRO A CA 1
ATOM 1316 C C . PRO A 1 197 ? 146.64100 119.33300 101.51100 1.000 59.76000 196 PRO A C 1
ATOM 1317 O O . PRO A 1 197 ? 145.57500 119.13600 102.10400 1.000 59.76000 196 PRO A O 1
ATOM 1321 N N . LEU A 1 198 ? 147.50800 120.27100 101.88600 1.000 58.21000 197 LEU A N 1
ATOM 1322 C CA . LEU A 1 198 ? 147.29300 121.05100 103.09900 1.000 58.21000 197 LEU A CA 1
ATOM 1323 C C . LEU A 1 198 ? 146.08500 121.96800 102.95200 1.000 58.21000 197 LEU A C 1
ATOM 1324 O O . LEU A 1 198 ? 145.86900 122.57000 101.89700 1.000 58.21000 197 LEU A O 1
ATOM 1329 N N . SER A 1 199 ? 145.29700 122.06900 104.02000 1.000 59.47000 198 SER A N 1
ATOM 1330 C CA . SER A 1 199 ? 144.12800 122.93900 104.06300 1.000 59.47000 198 SER A CA 1
ATOM 1331 C C . SER A 1 199 ? 144.23400 123.86300 105.26800 1.000 59.47000 198 SER A C 1
ATOM 1332 O O . SER A 1 199 ? 144.36200 123.37500 106.40400 1.000 59.47000 198 SER A O 1
ATOM 1335 N N . PRO A 1 200 ? 144.19600 125.18500 105.08200 1.000 55.98000 199 PRO A N 1
ATOM 1336 C CA . PRO A 1 200 ? 144.31200 126.08900 106.23900 1.000 55.98000 199 PRO A CA 1
ATOM 1337 C C . PRO A 1 200 ? 143.18500 125.94300 107.24800 1.000 55.98000 199 PRO A C 1
ATOM 1338 O O . PRO A 1 200 ? 143.38000 126.27600 108.42500 1.000 55.98000 199 PRO A O 1
ATOM 1342 N N . LEU A 1 201 ? 142.01000 125.46500 106.82800 1.000 56.93000 200 LEU A N 1
ATOM 1343 C CA . LEU A 1 201 ? 140.90000 125.32700 107.76700 1.000 56.93000 200 LEU A CA 1
ATOM 1344 C C . LEU A 1 201 ? 141.22200 124.31500 108.85600 1.000 56.93000 200 LEU A C 1
ATOM 1345 O O . LEU A 1 201 ? 140.87700 124.52700 110.02200 1.000 56.93000 200 LEU A O 1
ATOM 1350 N N . GLN A 1 202 ? 141.85400 123.19700 108.49600 1.000 58.96000 201 GLN A N 1
ATOM 1351 C CA . GLN A 1 202 ? 142.20200 122.20000 109.50500 1.000 58.96000 201 GLN A CA 1
ATOM 1352 C C . GLN A 1 202 ? 143.19500 122.76400 110.51200 1.000 58.96000 201 GLN A C 1
ATOM 1353 O O . GLN A 1 202 ? 143.07200 122.52400 111.72100 1.000 58.96000 201 GLN A O 1
ATOM 1359 N N . VAL A 1 203 ? 144.18100 123.52400 110.03200 1.000 56.26000 202 VAL A N 1
ATOM 1360 C CA . VAL A 1 203 ? 145.15200 124.14500 110.92700 1.000 56.26000 202 VAL A CA 1
ATOM 1361 C C . VAL A 1 203 ? 144.46000 125.12800 111.86200 1.000 56.26000 202 VAL A C 1
ATOM 1362 O O . VAL A 1 203 ? 144.71700 125.14300 113.07300 1.000 56.26000 202 VAL A O 1
ATOM 1366 N N . ALA A 1 204 ? 143.57000 125.96100 111.31700 1.000 56.14000 203 ALA A N 1
ATOM 1367 C CA . ALA A 1 204 ? 142.84600 126.91400 112.15200 1.000 56.14000 203 ALA A CA 1
ATOM 1368 C C . ALA A 1 204 ? 141.98200 126.19800 113.18200 1.000 56.14000 203 ALA A C 1
ATOM 1369 O O . ALA A 1 204 ? 141.94300 126.59100 114.35300 1.000 56.14000 203 ALA A O 1
ATOM 1371 N N . GLU A 1 205 ? 141.29500 125.13300 112.76600 1.000 62.87000 204 GLU A N 1
ATOM 1372 C CA . GLU A 1 205 ? 140.43100 124.38800 113.67300 1.000 62.87000 204 GLU A CA 1
ATOM 1373 C C . GLU A 1 205 ? 141.23000 123.77400 114.81300 1.000 62.87000 204 GLU A C 1
ATOM 1374 O O . GLU A 1 205 ? 140.83300 123.85800 115.98100 1.000 62.87000 204 GLU A O 1
ATOM 1380 N N . ASN A 1 206 ? 142.37300 123.16100 114.49700 1.000 61.03000 205 ASN A N 1
ATOM 1381 C CA . ASN A 1 206 ? 143.15800 122.51700 115.54400 1.000 61.03000 205 ASN A CA 1
ATOM 1382 C C . ASN A 1 206 ? 143.82200 123.52800 116.47400 1.000 61.03000 205 ASN A C 1
ATOM 1383 O O . ASN A 1 206 ? 143.84700 123.31400 117.69600 1.000 61.03000 205 ASN A O 1
ATOM 1388 N N . VAL A 1 207 ? 144.33600 124.63900 115.93300 1.000 56.84000 206 VAL A N 1
ATOM 1389 C CA . VAL A 1 207 ? 144.94400 125.64900 116.79500 1.000 56.84000 206 VAL A CA 1
ATOM 1390 C C . VAL A 1 207 ? 143.88600 126.28600 117.68800 1.000 56.84000 206 VAL A C 1
ATOM 1391 O O . VAL A 1 207 ? 144.13300 126.54400 118.87200 1.000 56.84000 206 VAL A O 1
ATOM 1395 N N . SER A 1 208 ? 142.67800 126.50300 117.15800 1.000 59.85000 207 SER A N 1
ATOM 1396 C CA . SER A 1 208 ? 141.57600 126.95200 118.00000 1.000 59.85000 207 SER A CA 1
ATOM 1397 C C . SER A 1 208 ? 141.31500 125.94800 119.11400 1.000 59.85000 207 SER A C 1
ATOM 1398 O O . SER A 1 208 ? 141.49500 126.25800 120.29300 1.000 59.85000 207 SER A O 1
ATOM 1401 N N . PHE A 1 209 ? 140.95400 124.71600 118.74300 1.000 61.74000 208 PHE A N 1
ATOM 1402 C CA . PHE A 1 209 ? 140.73200 123.61100 119.67000 1.000 61.74000 208 PHE A CA 1
ATOM 1403 C C . PHE A 1 209 ? 141.70700 123.64300 120.84800 1.000 61.74000 208 PHE A C 1
ATOM 1404 O O . PHE A 1 209 ? 141.30500 123.71600 122.02500 1.000 61.74000 208 PHE A O 1
ATOM 1412 N N . VAL A 1 210 ? 143.00300 123.66900 120.52500 1.000 58.82000 209 VAL A N 1
ATOM 1413 C CA . VAL A 1 210 ? 144.02900 123.76500 121.56000 1.000 58.82000 209 VAL A CA 1
ATOM 1414 C C . VAL A 1 210 ? 143.87400 125.06000 122.35300 1.000 58.82000 209 VAL A C 1
ATOM 1415 O O . VAL A 1 210 ? 144.06800 125.08200 123.57500 1.000 58.82000 209 VAL A O 1
ATOM 1419 N N . GLU A 1 211 ? 143.51700 126.15600 121.67600 1.000 61.92000 210 GLU A N 1
ATOM 1420 C CA . GLU A 1 211 ? 143.44500 127.44800 122.35200 1.000 61.92000 210 GLU A CA 1
ATOM 1421 C C . GLU A 1 211 ? 142.32900 127.48400 123.39000 1.000 61.92000 210 GLU A C 1
ATOM 1422 O O . GLU A 1 211 ? 142.54100 127.94900 124.51400 1.000 61.92000 210 GLU A O 1
ATOM 1428 N N . GLU A 1 212 ? 141.12600 127.01900 123.03500 1.000 63.37000 211 GLU A N 1
ATOM 1429 C CA . GLU A 1 212 ? 140.07700 127.04700 124.05400 1.000 63.37000 211 GLU A CA 1
ATOM 1430 C C . GLU A 1 212 ? 140.34900 126.03400 125.15500 1.000 63.37000 211 GLU A C 1
ATOM 1431 O O . GLU A 1 212 ? 139.99300 126.28900 126.31000 1.000 63.37000 211 GLU A O 1
ATOM 1437 N N . TYR A 1 213 ? 140.98700 124.89600 124.84900 1.000 62.42000 212 TYR A N 1
ATOM 1438 C CA . TYR A 1 213 ? 141.34500 123.99800 125.94700 1.000 62.42000 212 TYR A CA 1
ATOM 1439 C C . TYR A 1 213 ? 142.32400 124.65900 126.91400 1.000 62.42000 212 TYR A C 1
ATOM 1440 O O . TYR A 1 213 ? 142.14500 124.59000 128.13900 1.000 62.42000 212 TYR A O 1
ATOM 1449 N N . ARG A 1 214 ? 143.35300 125.32300 126.38300 1.000 58.43000 213 ARG A N 1
ATOM 1450 C CA . ARG A 1 214 ? 144.32300 125.99800 127.24000 1.000 58.43000 213 ARG A CA 1
ATOM 1451 C C . ARG A 1 214 ? 143.67400 127.13500 128.02100 1.000 58.43000 213 ARG A C 1
ATOM 1452 O O . ARG A 1 214 ? 143.96700 127.33300 129.20900 1.000 58.43000 213 ARG A O 1
ATOM 1460 N N . TRP A 1 215 ? 142.79000 127.89300 127.36800 1.000 59.44000 214 TRP A N 1
ATOM 1461 C CA . TRP A 1 215 ? 142.09200 128.98000 128.04300 1.000 59.44000 214 TRP A CA 1
ATOM 1462 C C . TRP A 1 215 ? 141.21700 128.45600 129.17100 1.000 59.44000 214 TRP A C 1
ATOM 1463 O O . TRP A 1 215 ? 141.17600 129.04600 130.25500 1.000 59.44000 214 TRP A O 1
ATOM 1474 N N . LEU A 1 216 ? 140.50900 127.34900 128.93700 1.000 62.42000 215 LEU A N 1
ATOM 1475 C CA . LEU A 1 216 ? 139.69100 126.75800 129.98900 1.000 62.42000 215 LEU A CA 1
ATOM 1476 C C . LEU A 1 216 ? 140.55000 126.30000 131.15800 1.000 62.42000 215 LEU A C 1
ATOM 1477 O O . LEU A 1 216 ? 140.20100 126.53000 132.32300 1.000 62.42000 215 LEU A O 1
ATOM 1482 N N . ALA A 1 217 ? 141.68600 125.65800 130.86800 1.000 60.99000 216 ALA A N 1
ATOM 1483 C CA . ALA A 1 217 ? 142.56400 125.19700 131.94000 1.000 60.99000 216 ALA A CA 1
ATOM 1484 C C . ALA A 1 217 ? 143.07400 126.36600 132.77600 1.000 60.99000 216 ALA A C 1
ATOM 1485 O O . ALA A 1 217 ? 143.04000 126.32700 134.01500 1.000 60.99000 216 ALA A O 1
ATOM 1487 N N . TYR A 1 218 ? 143.53800 127.42800 132.11400 1.000 61.63000 217 TYR A N 1
ATOM 1488 C CA . TYR A 1 218 ? 144.06100 128.56600 132.86100 1.000 61.63000 217 TYR A CA 1
ATOM 1489 C C . TYR A 1 218 ? 142.96100 129.31600 133.60100 1.000 61.63000 217 TYR A C 1
ATOM 1490 O O . TYR A 1 218 ? 143.20000 129.81800 134.70100 1.000 61.63000 217 TYR A O 1
ATOM 1499 N N . VAL A 1 219 ? 141.75500 129.39100 133.03400 1.000 61.81000 218 VAL A N 1
ATOM 1500 C CA . VAL A 1 219 ? 140.64200 130.01600 133.74400 1.000 61.81000 218 VAL A CA 1
ATOM 1501 C C . VAL A 1 219 ? 140.30900 129.22500 135.00100 1.000 61.81000 218 VAL A C 1
ATOM 1502 O O . VAL A 1 219 ? 140.04900 129.80200 136.06500 1.000 61.81000 218 VAL A O 1
ATOM 1506 N N . LEU A 1 220 ? 140.31000 127.89300 134.90200 1.000 63.45000 219 LEU A N 1
ATOM 1507 C CA . LEU A 1 220 ? 140.06500 127.07000 136.08200 1.000 63.45000 219 LEU A CA 1
ATOM 1508 C C . LEU A 1 220 ? 141.14100 127.28600 137.13800 1.000 63.45000 219 LEU A C 1
ATOM 1509 O O . LEU A 1 220 ? 140.83800 127.38200 138.33200 1.000 63.45000 219 LEU A O 1
ATOM 1514 N N . LEU A 1 221 ? 142.40600 127.37400 136.71700 1.000 65.64000 220 LEU A N 1
ATOM 1515 C CA . LEU A 1 221 ? 143.48000 127.64300 137.67400 1.000 65.64000 220 LEU A CA 1
ATOM 1516 C C . LEU A 1 221 ? 143.30200 129.00400 138.34200 1.000 65.64000 220 LEU A C 1
ATOM 1517 O O . LEU A 1 221 ? 143.49700 129.14400 139.55800 1.000 65.64000 220 LEU A O 1
ATOM 1522 N N . LEU A 1 222 ? 142.94100 130.02100 137.55800 1.000 65.58000 221 LEU A N 1
ATOM 1523 C CA . LEU A 1 222 ? 142.74500 131.35900 138.10500 1.000 65.58000 221 LEU A CA 1
ATOM 1524 C C . LEU A 1 222 ? 141.60000 131.38200 139.10900 1.000 65.58000 221 LEU A C 1
ATOM 1525 O O . LEU A 1 222 ? 141.70700 132.00200 140.17400 1.000 65.58000 221 LEU A O 1
ATOM 1530 N N . LEU A 1 223 ? 140.49500 130.70400 138.78900 1.000 71.84000 222 LEU A N 1
ATOM 1531 C CA . LEU A 1 223 ? 139.37900 130.62500 139.72600 1.000 71.84000 222 LEU A CA 1
ATOM 1532 C C . LEU A 1 223 ? 139.76800 129.85300 140.98100 1.000 71.84000 222 LEU A C 1
ATOM 1533 O O . LEU A 1 223 ? 139.32300 130.18800 142.08400 1.000 71.84000 222 LEU A O 1
ATOM 1538 N N . LEU A 1 224 ? 140.59400 128.81500 140.83200 1.000 70.89000 223 LEU A N 1
ATOM 1539 C CA . LEU A 1 224 ? 141.07600 128.07900 141.99600 1.000 70.89000 223 LEU A CA 1
ATOM 1540 C C . LEU A 1 224 ? 141.89200 128.98100 142.91400 1.000 70.89000 223 LEU A C 1
ATOM 1541 O O . LEU A 1 224 ? 141.72300 128.95500 144.14000 1.000 70.89000 223 LEU A O 1
ATOM 1546 N N . GLU A 1 225 ? 142.78000 129.79200 142.33500 1.000 79.61000 224 GLU A N 1
ATOM 1547 C CA . GLU A 1 225 ? 143.57100 130.71200 143.14900 1.000 79.61000 224 GLU A CA 1
ATOM 1548 C C . GLU A 1 225 ? 142.69200 131.77700 143.79700 1.000 79.61000 224 GLU A C 1
ATOM 1549 O O . GLU A 1 225 ? 142.93200 132.17600 144.94400 1.000 79.61000 224 GLU A O 1
ATOM 1555 N N . LEU A 1 226 ? 141.67400 132.25600 143.07600 1.000 84.27000 225 LEU A N 1
ATOM 1556 C CA . LEU A 1 226 ? 140.73000 133.20100 143.66800 1.000 84.27000 225 LEU A CA 1
ATOM 1557 C C . LEU A 1 226 ? 140.00500 132.58400 144.85600 1.000 84.27000 225 LEU A C 1
ATOM 1558 O O . LEU A 1 226 ? 139.81100 133.24100 145.88700 1.000 84.27000 225 LEU A O 1
ATOM 1563 N N . LEU A 1 227 ? 139.59000 131.32200 144.72800 1.000 89.21000 226 LEU A N 1
ATOM 1564 C CA . LEU A 1 227 ? 138.95000 130.63500 145.84400 1.000 89.21000 226 LEU A CA 1
ATOM 1565 C C . LEU A 1 227 ? 139.91000 130.48100 147.01500 1.000 89.21000 226 LEU A C 1
ATOM 1566 O O . LEU A 1 227 ? 139.50900 130.61200 148.17600 1.000 89.21000 226 LEU A O 1
ATOM 1571 N N . VAL A 1 228 ? 141.18300 130.20000 146.72900 1.000 90.33000 227 VAL A N 1
ATOM 1572 C CA . VAL A 1 228 ? 142.18000 130.08800 147.79300 1.000 90.33000 227 VAL A CA 1
ATOM 1573 C C . VAL A 1 228 ? 142.31500 131.41300 148.53800 1.000 90.33000 227 VAL A C 1
ATOM 1574 O O . VAL A 1 228 ? 142.34800 131.45500 149.77400 1.000 90.33000 227 VAL A O 1
ATOM 1578 N N . CYS A 1 229 ? 142.39400 132.51800 147.79200 1.000 94.63000 228 CYS A N 1
ATOM 1579 C CA . CYS A 1 229 ? 142.51500 133.83200 148.42000 1.000 94.63000 228 CYS A CA 1
ATOM 1580 C C . CYS A 1 229 ? 141.27800 134.17100 149.24500 1.000 94.63000 228 CYS A C 1
ATOM 1581 O O . CYS A 1 229 ? 141.38700 134.70700 150.35800 1.000 94.63000 228 CYS A O 1
ATOM 1584 N N . LEU A 1 230 ? 140.09100 133.87400 148.71200 1.000 95.48000 229 LEU A N 1
ATOM 1585 C CA . LEU A 1 230 ? 138.86400 134.14900 149.45100 1.000 95.48000 229 LEU A CA 1
ATOM 1586 C C . LEU A 1 230 ? 138.78500 133.30600 150.71600 1.000 95.48000 229 LEU A C 1
ATOM 1587 O O . LEU A 1 230 ? 138.31500 133.77800 151.75700 1.000 95.48000 229 LEU A O 1
ATOM 1592 N N . PHE A 1 231 ? 139.24300 132.05400 150.64800 1.000 100.23000 230 PHE A N 1
ATOM 1593 C CA . PHE A 1 231 ? 139.28600 131.21600 151.84100 1.000 100.23000 230 PHE A CA 1
ATOM 1594 C C . PHE A 1 231 ? 140.27300 131.76400 152.86200 1.000 100.23000 230 PHE A C 1
ATOM 1595 O O . PHE A 1 231 ? 140.02000 131.69900 154.06900 1.000 100.23000 230 PHE A O 1
ATOM 1603 N N . THR A 1 232 ? 141.40500 132.30100 152.40000 1.000 97.51000 231 THR A N 1
ATOM 1604 C CA . THR A 1 232 ? 142.34000 132.94800 153.31700 1.000 97.51000 231 THR A CA 1
ATOM 1605 C C . THR A 1 232 ? 141.67100 134.11300 154.03600 1.000 97.51000 231 THR A C 1
ATOM 1606 O O . THR A 1 232 ? 141.77400 134.25100 155.26300 1.000 97.51000 231 THR A O 1
ATOM 1610 N N . LEU A 1 233 ? 140.97900 134.96500 153.27700 1.000 98.87000 232 LEU A N 1
ATOM 1611 C CA . LEU A 1 233 ? 140.30400 136.10800 153.88500 1.000 98.87000 232 LEU A CA 1
ATOM 1612 C C . LEU A 1 233 ? 139.23400 135.65700 154.87000 1.000 98.87000 232 LEU A C 1
ATOM 1613 O O . LEU A 1 233 ? 139.09000 136.24100 155.95000 1.000 98.87000 232 LEU A O 1
ATOM 1618 N N . LEU A 1 234 ? 138.47100 134.62300 154.51300 1.000 104.05000 233 LEU A N 1
ATOM 1619 C CA . LEU A 1 234 ? 137.43600 134.12100 155.41000 1.000 104.05000 233 LEU A CA 1
ATOM 1620 C C . LEU A 1 234 ? 138.04200 133.55100 156.68600 1.000 104.05000 233 LEU A C 1
ATOM 1621 O O . LEU A 1 234 ? 137.50800 133.75900 157.78200 1.000 104.05000 233 LEU A O 1
ATOM 1626 N N . GLY A 1 235 ? 139.16000 132.83300 156.53600 1.000 102.36000 234 GLY A N 1
ATOM 1627 C CA . GLY A 1 235 ? 139.84800 132.24300 157.70000 1.000 102.36000 234 GLY A CA 1
ATOM 1628 C C . GLY A 1 235 ? 140.35400 133.31500 158.64500 1.000 102.36000 234 GLY A C 1
ATOM 1629 O O . GLY A 1 235 ? 140.15600 133.15600 159.85600 1.000 102.36000 234 GLY A O 1
ATOM 1630 N N . LEU A 1 236 ? 140.98300 134.36800 158.11200 1.000 99.25000 235 LEU A N 1
ATOM 1631 C CA . LEU A 1 236 ? 141.44700 135.47000 158.95100 1.000 99.25000 235 LEU A CA 1
ATOM 1632 C C . LEU A 1 236 ? 140.28100 136.22100 159.58400 1.000 99.25000 235 LEU A C 1
ATOM 1633 O O . LEU A 1 236 ? 140.34900 136.60300 160.75800 1.000 99.25000 235 LEU A O 1
ATOM 1638 N N . ALA A 1 237 ? 139.20600 136.44500 158.82700 1.000 102.96000 236 ALA A N 1
ATOM 1639 C CA . ALA A 1 237 ? 138.07700 137.20600 159.35400 1.000 102.96000 236 ALA A CA 1
ATOM 1640 C C . ALA A 1 237 ? 137.32100 136.41700 160.41500 1.000 102.96000 236 ALA A C 1
ATOM 1641 O O . ALA A 1 237 ? 137.01300 136.94200 161.49100 1.000 102.96000 236 ALA A O 1
ATOM 1643 N N . LYS A 1 238 ? 137.01200 135.15100 160.13200 1.000 111.18000 237 LYS A N 1
ATOM 1644 C CA . LYS A 1 238 ? 136.25000 134.33300 161.06700 1.000 111.18000 237 LYS A CA 1
ATOM 1645 C C . LYS A 1 238 ? 137.10900 133.72400 162.16500 1.000 111.18000 237 LYS A C 1
ATOM 1646 O O . LYS A 1 238 ? 136.55500 133.21800 163.14700 1.000 111.18000 237 LYS A O 1
ATOM 1652 N N . GLN A 1 239 ? 138.43800 133.86300 162.04400 1.000 109.11000 238 GLN A N 1
ATOM 1653 C CA . GLN A 1 239 ? 139.39900 133.26600 163.02100 1.000 109.11000 238 GLN A CA 1
ATOM 1654 C C . GLN A 1 239 ? 139.11900 131.75900 163.11500 1.000 109.11000 238 GLN A C 1
ATOM 1655 O O . GLN A 1 239 ? 139.15900 131.22000 164.24100 1.000 109.11000 238 GLN A O 1
ATOM 1661 N N . SER A 1 240 ? 138.86900 131.11100 161.97000 1.000 113.97000 239 SER A N 1
ATOM 1662 C CA . SER A 1 240 ? 138.56400 129.65400 161.94200 1.000 113.97000 239 SER A CA 1
ATOM 1663 C C . SER A 1 240 ? 139.84600 128.85200 161.69400 1.000 113.97000 239 SER A C 1
ATOM 1664 O O . SER A 1 240 ? 140.21700 128.68200 160.51500 1.000 113.97000 239 SER A O 1
ATOM 1667 N N . LYS A 1 241 ? 140.48500 128.37300 162.76500 1.000 109.97000 240 LYS A N 1
ATOM 1668 C CA . LYS A 1 241 ? 141.76000 127.61600 162.64500 1.000 109.97000 240 LYS A CA 1
ATOM 1669 C C . LYS A 1 241 ? 141.56700 126.38000 161.76900 1.000 109.97000 240 LYS A C 1
ATOM 1670 O O . LYS A 1 241 ? 142.44900 126.12400 160.93000 1.000 109.97000 240 LYS A O 1
ATOM 1676 N N . TRP A 1 242 ? 140.46200 125.65200 161.95400 1.000 110.67000 241 TRP A N 1
ATOM 1677 C CA . TRP A 1 242 ? 140.23800 124.40400 161.22900 1.000 110.67000 241 TRP A CA 1
ATOM 1678 C C . TRP A 1 242 ? 140.29500 124.61400 159.72100 1.000 110.67000 241 TRP A C 1
ATOM 1679 O O . TRP A 1 242 ? 140.87800 123.80100 158.99700 1.000 110.67000 241 TRP A O 1
ATOM 1690 N N . LEU A 1 243 ? 139.68700 125.69400 159.22800 1.000 113.91000 242 LEU A N 1
ATOM 1691 C CA . LEU A 1 243 ? 139.68900 125.94900 157.79100 1.000 113.91000 242 LEU A CA 1
ATOM 1692 C C . LEU A 1 243 ? 141.10000 126.21300 157.27900 1.000 113.91000 242 LEU A C 1
ATOM 1693 O O . LEU A 1 243 ? 141.49100 125.70000 156.22100 1.000 113.91000 242 LEU A O 1
ATOM 1698 N N . VAL A 1 244 ? 141.88100 127.00100 158.02400 1.000 109.63000 243 VAL A N 1
ATOM 1699 C CA . VAL A 1 244 ? 143.17400 127.47100 157.53000 1.000 109.63000 243 VAL A CA 1
ATOM 1700 C C . VAL A 1 244 ? 144.12300 126.30100 157.30200 1.000 109.63000 243 VAL A C 1
ATOM 1701 O O . VAL A 1 244 ? 144.80400 126.22500 156.27400 1.000 109.63000 243 VAL A O 1
ATOM 1705 N N . ILE A 1 245 ? 144.18700 125.37300 158.25900 1.000 115.64000 244 ILE A N 1
ATOM 1706 C CA . ILE A 1 245 ? 145.06700 124.22000 158.09300 1.000 115.64000 244 ILE A CA 1
ATOM 1707 C C . ILE A 1 245 ? 144.58100 123.33100 156.95800 1.000 115.64000 244 ILE A C 1
ATOM 1708 O O . ILE A 1 245 ? 145.39200 122.72800 156.24300 1.000 115.64000 244 ILE A O 1
ATOM 1713 N N . VAL A 1 246 ? 143.26300 123.22300 156.77500 1.000 117.98000 245 VAL A N 1
ATOM 1714 C CA . VAL A 1 246 ? 142.72800 122.41200 155.68500 1.000 117.98000 245 VAL A CA 1
ATOM 1715 C C . VAL A 1 246 ? 143.15600 122.97800 154.33700 1.000 117.98000 245 VAL A C 1
ATOM 1716 O O . VAL A 1 246 ? 143.55900 122.23300 153.43600 1.000 117.98000 245 VAL A O 1
ATOM 1720 N N . MET A 1 247 ? 143.08600 124.29700 154.17600 1.000 106.82000 246 MET A N 1
ATOM 1721 C CA . MET A 1 247 ? 143.41400 124.90100 152.89000 1.000 106.82000 246 MET A CA 1
ATOM 1722 C C . MET A 1 247 ? 144.89000 125.26100 152.74700 1.000 106.82000 246 MET A C 1
ATOM 1723 O O . MET A 1 247 ? 145.29100 125.73900 151.68300 1.000 106.82000 246 MET A O 1
ATOM 1728 N N . THR A 1 248 ? 145.70300 125.06500 153.78700 1.000 104.47000 247 THR A N 1
ATOM 1729 C CA . THR A 1 248 ? 147.13500 125.32000 153.64500 1.000 104.47000 247 THR A CA 1
ATOM 1730 C C . THR A 1 248 ? 147.77000 124.37500 152.63000 1.000 104.47000 247 THR A C 1
ATOM 1731 O O . THR A 1 248 ? 148.58500 124.80000 151.80100 1.000 104.47000 247 THR A O 1
ATOM 1735 N N . VAL A 1 249 ? 147.40900 123.09100 152.67400 1.000 101.30000 248 VAL A N 1
ATOM 1736 C CA . VAL A 1 249 ? 147.91500 122.15800 151.67200 1.000 101.30000 248 VAL A CA 1
ATOM 1737 C C . VAL A 1 249 ? 147.38100 122.51700 150.29200 1.000 101.30000 248 VAL A C 1
ATOM 1738 O O . VAL A 1 249 ? 148.07300 122.33300 149.28500 1.000 101.30000 248 VAL A O 1
ATOM 1742 N N . MET A 1 250 ? 146.15100 123.02900 150.21900 1.000 100.14000 249 MET A N 1
ATOM 1743 C CA . MET A 1 250 ? 145.61200 123.51000 148.95000 1.000 100.14000 249 MET A CA 1
ATOM 1744 C C . MET A 1 250 ? 146.44900 124.65800 148.39800 1.000 100.14000 249 MET A C 1
ATOM 1745 O O . MET A 1 250 ? 146.73600 124.71100 147.19500 1.000 100.14000 249 MET A O 1
ATOM 1750 N N . SER A 1 251 ? 146.84600 125.58700 149.26900 1.000 96.47000 250 SER A N 1
ATOM 1751 C CA . SER A 1 251 ? 147.70700 126.68700 148.84800 1.000 96.47000 250 SER A CA 1
ATOM 1752 C C . SER A 1 251 ? 149.06800 126.17400 148.39300 1.000 96.47000 250 SER A C 1
ATOM 1753 O O . SER A 1 251 ? 149.63500 126.67500 147.41600 1.000 96.47000 250 SER A O 1
ATOM 1756 N N . LEU A 1 252 ? 149.60700 125.17200 149.08800 1.000 93.42000 251 LEU A N 1
ATOM 1757 C CA . LEU A 1 252 ? 150.86600 124.57100 148.65500 1.000 93.42000 251 LEU A CA 1
ATOM 1758 C C . LEU A 1 252 ? 150.73400 123.94100 147.27100 1.000 93.42000 251 LEU A C 1
ATOM 1759 O O . LEU A 1 252 ? 151.61600 124.10200 146.41500 1.000 93.42000 251 LEU A O 1
ATOM 1764 N N . LEU A 1 253 ? 149.63700 123.21800 147.03700 1.000 93.89000 252 LEU A N 1
ATOM 1765 C CA . LEU A 1 253 ? 149.43100 122.57700 145.74200 1.000 93.89000 252 LEU A CA 1
ATOM 1766 C C . LEU A 1 253 ? 149.27800 123.60800 144.63100 1.000 93.89000 252 LEU A C 1
ATOM 1767 O O . LEU A 1 253 ? 149.82400 123.43300 143.53500 1.000 93.89000 252 LEU A O 1
ATOM 1772 N N . VAL A 1 254 ? 148.53400 124.68700 144.88800 1.000 89.47000 253 VAL A N 1
ATOM 1773 C CA . VAL A 1 254 ? 148.37900 125.70000 143.84800 1.000 89.47000 253 VAL A CA 1
ATOM 1774 C C . VAL A 1 254 ? 149.69600 126.43700 143.62900 1.000 89.47000 253 VAL A C 1
ATOM 1775 O O . VAL A 1 254 ? 149.98600 126.86800 142.51200 1.000 89.47000 253 VAL A O 1
ATOM 1779 N N . LEU A 1 255 ? 150.52300 126.57200 144.67000 1.000 86.42000 254 LEU A N 1
ATOM 1780 C CA . LEU A 1 255 ? 151.86100 127.13300 144.49200 1.000 86.42000 254 LEU A CA 1
ATOM 1781 C C . LEU A 1 255 ? 152.70300 126.26100 143.56600 1.000 86.42000 254 LEU A C 1
ATOM 1782 O O . LEU A 1 255 ? 153.36400 126.76200 142.64500 1.000 86.42000 254 LEU A O 1
ATOM 1787 N N . VAL A 1 256 ? 152.69100 124.94800 143.80100 1.000 85.95000 255 VAL A N 1
ATOM 1788 C CA . VAL A 1 256 ? 153.45700 124.03500 142.95500 1.000 85.95000 255 VAL A CA 1
ATOM 1789 C C . VAL A 1 256 ? 152.95000 124.08800 141.51800 1.000 85.95000 255 VAL A C 1
ATOM 1790 O O . VAL A 1 256 ? 153.73800 124.14800 140.56200 1.000 85.95000 255 VAL A O 1
ATOM 1794 N N . LEU A 1 257 ? 151.62700 124.07300 141.34400 1.000 83.28000 256 LEU A N 1
ATOM 1795 C CA . LEU A 1 257 ? 151.06500 124.10200 140.00000 1.000 83.28000 256 LEU A CA 1
ATOM 1796 C C . LEU A 1 257 ? 151.34700 125.43200 139.31200 1.000 83.28000 256 LEU A C 1
ATOM 1797 O O . LEU A 1 257 ? 151.55500 125.46200 138.09700 1.000 83.28000 256 LEU A O 1
ATOM 1802 N N . SER A 1 258 ? 151.36600 126.53400 140.06500 1.000 81.13000 257 SER A N 1
ATOM 1803 C CA . SER A 1 258 ? 151.70500 127.82900 139.48700 1.000 81.13000 257 SER A CA 1
ATOM 1804 C C . SER A 1 258 ? 153.16100 127.87200 139.04700 1.000 81.13000 257 SER A C 1
ATOM 1805 O O . SER A 1 258 ? 153.47900 128.45200 138.00600 1.000 81.13000 257 SER A O 1
ATOM 1808 N N . TRP A 1 259 ? 154.06100 127.27200 139.82900 1.000 79.65000 258 TRP A N 1
ATOM 1809 C CA . TRP A 1 259 ? 155.45700 127.18200 139.40700 1.000 79.65000 258 TRP A CA 1
ATOM 1810 C C . TRP A 1 259 ? 155.59300 126.36600 138.12400 1.000 79.65000 258 TRP A C 1
ATOM 1811 O O . TRP A 1 259 ? 156.32400 126.74700 137.19900 1.000 79.65000 258 TRP A O 1
ATOM 1822 N N . GLY A 1 260 ? 154.89400 125.23000 138.05300 1.000 77.31000 259 GLY A N 1
ATOM 1823 C CA . GLY A 1 260 ? 154.93100 124.43200 136.83600 1.000 77.31000 259 GLY A CA 1
ATOM 1824 C C . GLY A 1 260 ? 154.35100 125.16600 135.64100 1.000 77.31000 259 GLY A C 1
ATOM 1825 O O . GLY A 1 260 ? 154.87600 125.08200 134.52500 1.000 77.31000 259 GLY A O 1
ATOM 1826 N N . SER A 1 261 ? 153.25600 125.89600 135.86200 1.000 73.84000 260 SER A N 1
ATOM 1827 C CA . SER A 1 261 ? 152.67900 126.72100 134.81000 1.000 73.84000 260 SER A CA 1
ATOM 1828 C C . SER A 1 261 ? 153.65800 127.79300 134.36400 1.000 73.84000 260 SER A C 1
ATOM 1829 O O . SER A 1 261 ? 153.75200 128.09500 133.17100 1.000 73.84000 260 SER A O 1
ATOM 1832 N N . MET A 1 262 ? 154.38800 128.38800 135.31200 1.000 75.62000 261 MET A N 1
ATOM 1833 C CA . MET A 1 262 ? 155.41700 129.35800 134.95800 1.000 75.62000 261 MET A CA 1
ATOM 1834 C C . MET A 1 262 ? 156.47400 128.73000 134.07100 1.000 75.62000 261 MET A C 1
ATOM 1835 O O . MET A 1 262 ? 156.89800 129.33200 133.08200 1.000 75.62000 261 MET A O 1
ATOM 1840 N N . GLY A 1 263 ? 156.91500 127.52000 134.41000 1.000 73.71000 262 GLY A N 1
ATOM 1841 C CA . GLY A 1 263 ? 157.89000 126.84800 133.56400 1.000 73.71000 262 GLY A CA 1
ATOM 1842 C C . GLY A 1 263 ? 157.37300 126.62000 132.15700 1.000 73.71000 262 GLY A C 1
ATOM 1843 O O . GLY A 1 263 ? 158.04700 126.93600 131.16900 1.000 73.71000 262 GLY A O 1
ATOM 1844 N N . LEU A 1 264 ? 156.15100 126.09200 132.05000 1.000 72.25000 263 LEU A N 1
ATOM 1845 C CA . LEU A 1 264 ? 155.58300 125.79900 130.73700 1.000 72.25000 263 LEU A CA 1
ATOM 1846 C C . LEU A 1 264 ? 155.41000 127.07100 129.91200 1.000 72.25000 263 LEU A C 1
ATOM 1847 O O . LEU A 1 264 ? 155.79700 127.12500 128.73700 1.000 72.25000 263 LEU A O 1
ATOM 1852 N N . GLU A 1 265 ? 154.84400 128.11500 130.52000 1.000 67.31000 264 GLU A N 1
ATOM 1853 C CA . GLU A 1 265 ? 154.57900 129.34600 129.78700 1.000 67.31000 264 GLU A CA 1
ATOM 1854 C C . GLU A 1 265 ? 155.86400 130.09900 129.47200 1.000 67.31000 264 GLU A C 1
ATOM 1855 O O . GLU A 1 265 ? 155.94500 130.76400 128.43800 1.000 67.31000 264 GLU A O 1
ATOM 1861 N N . ALA A 1 266 ? 156.88100 129.99600 130.33000 1.000 68.55000 265 ALA A N 1
ATOM 1862 C CA . ALA A 1 266 ? 158.17100 130.59400 130.01800 1.000 68.55000 265 ALA A CA 1
ATOM 1863 C C . ALA A 1 266 ? 158.82200 129.89500 128.83500 1.000 68.55000 265 ALA A C 1
ATOM 1864 O O . ALA A 1 266 ? 159.38300 130.55400 127.95400 1.000 68.55000 265 ALA A O 1
ATOM 1866 N N . ALA A 1 267 ? 158.75300 128.56200 128.79300 1.000 74.80000 266 ALA A N 1
ATOM 1867 C CA . ALA A 1 267 ? 159.26500 127.84800 127.62700 1.000 74.80000 266 ALA A CA 1
ATOM 1868 C C . ALA A 1 267 ? 158.51100 128.25300 126.36600 1.000 74.80000 266 ALA A C 1
ATOM 1869 O O . ALA A 1 267 ? 159.12000 128.48400 125.31300 1.000 74.80000 266 ALA A O 1
ATOM 1871 N N . THR A 1 268 ? 157.18300 128.36000 126.46000 1.000 66.07000 267 THR A N 1
ATOM 1872 C CA . THR A 1 268 ? 156.39200 128.76700 125.30300 1.000 66.07000 267 THR A CA 1
ATOM 1873 C C . THR A 1 268 ? 156.76400 130.17400 124.84600 1.000 66.07000 267 THR A C 1
ATOM 1874 O O . THR A 1 268 ? 156.88300 130.43200 123.64400 1.000 66.07000 267 THR A O 1
ATOM 1878 N N . ALA A 1 269 ? 156.95000 131.09600 125.79400 1.000 63.14000 268 ALA A N 1
ATOM 1879 C CA . ALA A 1 269 ? 157.32200 132.46300 125.44800 1.000 63.14000 268 ALA A CA 1
ATOM 1880 C C . ALA A 1 269 ? 158.70000 132.51900 124.80600 1.000 63.14000 268 ALA A C 1
ATOM 1881 O O . ALA A 1 269 ? 158.90700 133.25800 123.83800 1.000 63.14000 268 ALA A O 1
ATOM 1883 N N . VAL A 1 270 ? 159.65800 131.75300 125.33300 1.000 66.62000 269 VAL A N 1
ATOM 1884 C CA . VAL A 1 270 ? 160.99200 131.71400 124.73900 1.000 66.62000 269 VAL A CA 1
ATOM 1885 C C . VAL A 1 270 ? 160.92000 131.19900 123.30800 1.000 66.62000 269 VAL A C 1
ATOM 1886 O O . VAL A 1 270 ? 161.51400 131.77800 122.38900 1.000 66.62000 269 VAL A O 1
ATOM 1890 N N . GLY A 1 271 ? 160.17800 130.11100 123.09500 1.000 69.21000 270 GLY A N 1
ATOM 1891 C CA . GLY A 1 271 ? 160.04500 129.57900 121.74800 1.000 69.21000 270 GLY A CA 1
ATOM 1892 C C . GLY A 1 271 ? 159.37900 130.55600 120.79700 1.000 69.21000 270 GLY A C 1
ATOM 1893 O O . GLY A 1 271 ? 159.84000 130.75400 119.66900 1.000 69.21000 270 GLY A O 1
ATOM 1894 N N . LEU A 1 272 ? 158.29400 131.19000 121.24400 1.000 61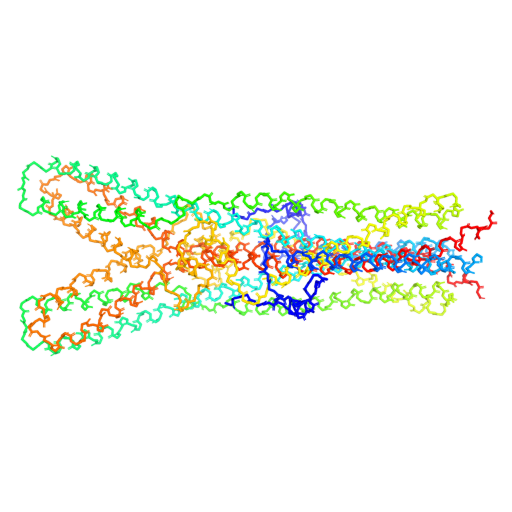.33000 271 LEU A N 1
ATOM 1895 C CA . LEU A 1 272 ? 157.57400 132.12600 120.39000 1.000 61.33000 271 LEU A CA 1
ATOM 1896 C C . LEU A 1 272 ? 158.42600 133.34500 120.06000 1.000 61.33000 271 LEU A C 1
ATOM 1897 O O . LEU A 1 272 ? 158.40500 133.83300 118.92500 1.000 61.33000 271 LEU A O 1
ATOM 1902 N N . SER A 1 273 ? 159.17300 133.85900 121.04100 1.000 62.94000 272 SER A N 1
ATOM 1903 C CA . SER A 1 273 ? 160.05200 134.99300 120.78600 1.000 62.94000 272 SER A CA 1
ATOM 1904 C C . SER A 1 273 ? 161.16900 134.61800 119.82400 1.000 62.94000 272 SER A C 1
ATOM 1905 O O . SER A 1 273 ? 161.52000 135.40300 118.93600 1.000 62.94000 272 SER A O 1
ATOM 1908 N N . ASP A 1 274 ? 161.74200 133.42200 119.98000 1.000 68.64000 273 ASP A N 1
ATOM 1909 C CA . ASP A 1 274 ? 162.78700 132.99200 119.05900 1.000 68.64000 273 ASP A CA 1
ATOM 1910 C C . ASP A 1 274 ? 162.23100 132.80300 117.65300 1.000 68.64000 273 ASP A C 1
ATOM 1911 O O . ASP A 1 274 ? 162.94400 132.99700 116.66200 1.000 68.64000 273 ASP A O 1
ATOM 1916 N N . PHE A 1 275 ? 160.95600 132.42500 117.54700 1.000 60.61000 274 PHE A N 1
ATOM 1917 C CA . PHE A 1 275 ? 160.32900 132.28400 116.23700 1.000 60.61000 274 PHE A CA 1
ATOM 1918 C C . PHE A 1 275 ? 160.05300 133.63900 115.59500 1.000 60.61000 274 PHE A C 1
ATOM 1919 O O . PHE A 1 275 ? 160.31900 133.83400 114.40400 1.000 60.61000 274 PHE A O 1
ATOM 1927 N N . CYS A 1 276 ? 159.51800 134.58600 116.37000 1.000 59.19000 275 CYS A N 1
ATOM 1928 C CA . CYS A 1 276 ? 159.03800 135.83900 115.79500 1.000 59.19000 275 CYS A CA 1
ATOM 1929 C C . CYS A 1 276 ? 160.16900 136.67500 115.21200 1.000 59.19000 275 CYS A C 1
ATOM 1930 O O . CYS A 1 276 ? 159.93900 137.47300 114.29600 1.000 59.19000 275 CYS A O 1
ATOM 1933 N N . SER A 1 277 ? 161.38500 136.51700 115.72300 1.000 60.23000 276 SER A N 1
ATOM 1934 C CA . SER A 1 277 ? 162.53100 137.26100 115.20700 1.000 60.23000 276 SER A CA 1
ATOM 1935 C C . SER A 1 277 ? 162.90300 136.70300 113.83900 1.000 60.23000 276 SER A C 1
ATOM 1936 O O . SER A 1 277 ? 163.46500 135.61100 113.73200 1.000 60.23000 276 SER A O 1
ATOM 1939 N N . ASN A 1 278 ? 162.58400 137.45900 112.78500 1.000 63.25000 277 ASN A N 1
ATOM 1940 C CA . ASN A 1 278 ? 162.86300 137.09400 111.40000 1.000 63.25000 277 ASN A CA 1
ATOM 1941 C C . ASN A 1 278 ? 162.21200 135.75200 111.07500 1.000 63.25000 277 ASN A C 1
ATOM 1942 O O . ASN A 1 278 ? 162.91500 134.74800 110.89900 1.000 63.25000 277 ASN A O 1
ATOM 1947 N N . PRO A 1 279 ? 160.87600 135.68900 110.99000 1.000 56.03000 278 PRO A N 1
ATOM 1948 C CA . PRO A 1 279 ? 160.20900 134.39500 110.80300 1.000 56.03000 278 PRO A CA 1
ATOM 1949 C C . PRO A 1 279 ? 159.91300 134.06200 109.35000 1.000 56.03000 278 PRO A C 1
ATOM 1950 O O . PRO A 1 279 ? 159.44100 132.95900 109.05000 1.000 56.03000 278 PRO A O 1
ATOM 1954 N N . ASP A 1 280 ? 160.16600 135.00500 108.44500 1.000 55.41000 279 ASP A N 1
ATOM 1955 C CA . ASP A 1 280 ? 159.80600 134.83900 107.04200 1.000 55.41000 279 ASP A CA 1
ATOM 1956 C C . ASP A 1 280 ? 160.51100 133.64800 106.39200 1.000 55.41000 279 ASP A C 1
ATOM 1957 O O . ASP A 1 280 ? 159.83700 132.82800 105.75400 1.000 55.41000 279 ASP A O 1
ATOM 1962 N N . PRO A 1 281 ? 161.84300 133.50700 106.50100 1.000 55.51000 280 PRO A N 1
ATOM 1963 C CA . PRO A 1 281 ? 162.48800 132.33700 105.87800 1.000 55.51000 280 PRO A CA 1
ATOM 1964 C C . PRO A 1 281 ? 162.03400 131.01200 106.46100 1.000 55.51000 280 PRO A C 1
ATOM 1965 O O . PRO A 1 281 ? 161.85700 130.04100 105.71600 1.000 55.51000 280 PRO A O 1
ATOM 1969 N N . TYR A 1 282 ? 161.83800 130.94500 107.77900 1.000 57.08000 281 TYR A N 1
ATOM 1970 C CA . TYR A 1 282 ? 161.38900 129.70100 108.39600 1.000 57.08000 281 TYR A CA 1
ATOM 1971 C C . TYR A 1 282 ? 159.98800 129.33000 107.92700 1.000 57.08000 281 TYR A C 1
ATOM 1972 O O . TYR A 1 282 ? 159.71500 128.16500 107.61400 1.000 57.08000 281 TYR A O 1
ATOM 1981 N N . VAL A 1 283 ? 159.08500 130.31200 107.87500 1.000 56.77000 282 VAL A N 1
ATOM 1982 C CA . VAL A 1 283 ? 157.73000 130.04600 107.40200 1.000 56.77000 282 VAL A CA 1
ATOM 1983 C C . VAL A 1 283 ? 157.75400 129.62400 105.94000 1.000 56.77000 282 VAL A C 1
ATOM 1984 O O . VAL A 1 283 ? 157.03100 128.70700 105.53000 1.000 56.77000 282 VAL A O 1
ATOM 1988 N N . LEU A 1 284 ? 158.59100 130.28000 105.13300 1.000 56.20000 283 LEU A N 1
ATOM 1989 C CA . LEU A 1 284 ? 158.70400 129.91700 103.72500 1.000 56.20000 283 LEU A CA 1
ATOM 1990 C C . LEU A 1 284 ? 159.19200 128.48200 103.57100 1.000 56.20000 283 LEU A C 1
ATOM 1991 O O . LEU A 1 284 ? 158.66300 127.72100 102.75600 1.000 56.20000 283 LEU A O 1
ATOM 1996 N N . ASN A 1 285 ? 160.20100 128.09300 104.35300 1.000 62.49000 284 ASN A N 1
ATOM 1997 C CA . ASN A 1 285 ? 160.72300 126.73400 104.25800 1.000 62.49000 284 ASN A CA 1
ATOM 1998 C C . ASN A 1 285 ? 159.69700 125.70900 104.72700 1.000 62.49000 284 ASN A C 1
ATOM 1999 O O . ASN A 1 285 ? 159.56000 124.63700 104.12500 1.000 62.49000 284 ASN A O 1
ATOM 2004 N N . LEU A 1 286 ? 158.97100 126.01600 105.80400 1.000 60.06000 285 LEU A N 1
ATOM 2005 C CA . LEU A 1 286 ? 157.94300 125.10000 106.28900 1.000 60.06000 285 LEU A CA 1
ATOM 2006 C C . LEU A 1 286 ? 156.84600 124.91700 105.24800 1.000 60.06000 285 LEU A C 1
ATOM 2007 O O . LEU A 1 286 ? 156.38700 123.79500 105.00000 1.000 60.06000 285 LEU A O 1
ATOM 2012 N N . THR A 1 287 ? 156.41600 126.01400 104.62200 1.000 59.79000 286 THR A N 1
ATOM 2013 C CA . THR A 1 287 ? 155.38200 125.91200 103.60100 1.000 59.79000 286 THR A CA 1
ATOM 2014 C C . THR A 1 287 ? 155.90100 125.20700 102.35300 1.000 59.79000 286 THR A C 1
ATOM 2015 O O . THR A 1 287 ? 155.14100 124.50700 101.68000 1.000 59.79000 286 THR A O 1
ATOM 2019 N N . GLN A 1 288 ? 157.18700 125.37000 102.03400 1.000 62.15000 287 GLN A N 1
ATOM 2020 C CA . GLN A 1 288 ? 157.77600 124.61500 100.93500 1.000 62.15000 287 GLN A CA 1
ATOM 2021 C C . GLN A 1 288 ? 157.77200 123.12200 101.22600 1.000 62.15000 287 GLN A C 1
ATOM 2022 O O . GLN A 1 288 ? 157.47700 122.31000 100.34200 1.000 62.15000 287 GLN A O 1
ATOM 2028 N N . GLU A 1 289 ? 158.10900 122.74100 102.45800 1.000 68.66000 288 GLU A N 1
ATOM 2029 C CA . GLU A 1 289 ? 158.14700 121.32500 102.80200 1.000 68.66000 288 GLU A CA 1
ATOM 2030 C C . GLU A 1 289 ? 156.74700 120.72600 102.84100 1.000 68.66000 288 GLU A C 1
ATOM 2031 O O . GLU A 1 289 ? 156.55200 119.56700 102.45400 1.000 68.66000 288 GLU A O 1
ATOM 2037 N N . GLU A 1 290 ? 155.75900 121.49400 103.30100 1.000 65.56000 289 GLU A N 1
ATOM 2038 C CA . GLU A 1 290 ? 154.40600 120.95700 103.41000 1.000 65.56000 289 GLU A CA 1
ATOM 2039 C C . GLU A 1 290 ? 153.66200 121.02100 102.07800 1.000 65.56000 289 GLU A C 1
ATOM 2040 O O . GLU A 1 290 ? 153.31100 119.98600 101.50000 1.000 65.56000 289 GLU A O 1
ATOM 2046 N N . THR A 1 291 ? 153.41300 122.23300 101.57600 1.000 62.81000 290 THR A N 1
ATOM 2047 C CA . THR A 1 291 ? 152.63200 122.38900 100.35300 1.000 62.81000 290 THR A CA 1
ATOM 2048 C C . THR A 1 291 ? 153.44100 122.01900 99.11600 1.000 62.81000 290 THR A C 1
ATOM 2049 O O . THR A 1 291 ? 152.93900 121.32400 98.22500 1.000 62.81000 290 THR A O 1
ATOM 2053 N N . GLY A 1 292 ? 154.69100 122.47000 99.04300 1.000 61.49000 291 GLY A N 1
ATOM 2054 C CA . GLY A 1 292 ? 155.52500 122.21400 97.88400 1.000 61.49000 291 GLY A CA 1
ATOM 2055 C C . GLY A 1 292 ? 155.02300 122.85400 96.60600 1.000 61.49000 291 GLY A C 1
ATOM 2056 O O . GLY A 1 292 ? 154.97400 122.19900 95.56000 1.000 61.49000 291 GLY A O 1
ATOM 2057 N N . LEU A 1 293 ? 154.64300 124.13100 96.67000 1.000 54.80000 292 LEU A N 1
ATOM 2058 C CA . LEU A 1 293 ? 154.11300 124.80800 95.49200 1.000 54.80000 292 LEU A CA 1
ATOM 2059 C C . LEU A 1 293 ? 155.22500 125.30900 94.57800 1.000 54.80000 292 LEU A C 1
ATOM 2060 O O . LEU A 1 293 ? 155.38100 124.81100 93.45700 1.000 54.80000 292 LEU A O 1
ATOM 2065 N N . SER A 1 294 ? 156.01500 126.27000 95.05700 1.000 53.52000 293 SER A N 1
ATOM 2066 C CA . SER A 1 294 ? 157.08400 126.87300 94.27200 1.000 53.52000 293 SER A CA 1
ATOM 2067 C C . SER A 1 294 ? 157.81800 127.89000 95.13400 1.000 53.52000 293 SER A C 1
ATOM 2068 O O . SER A 1 294 ? 157.31900 128.31000 96.18100 1.000 53.52000 293 SER A O 1
ATOM 2071 N N . SER A 1 295 ? 159.01300 128.27400 94.68100 1.000 54.27000 294 SER A N 1
ATOM 2072 C CA . SER A 1 295 ? 159.79400 129.27300 95.40400 1.000 54.27000 294 SER A CA 1
ATOM 2073 C C . SER A 1 295 ? 159.24600 130.67700 95.17600 1.000 54.27000 294 SER A C 1
ATOM 2074 O O . SER A 1 295 ? 159.16900 131.48500 96.10800 1.000 54.27000 294 SER A O 1
ATOM 2077 N N . ASP A 1 296 ? 158.86600 130.98600 93.93600 1.000 52.98000 295 ASP A N 1
ATOM 2078 C CA . ASP A 1 296 ? 158.45600 132.34700 93.60500 1.000 52.98000 295 ASP A CA 1
ATOM 2079 C C . ASP A 1 296 ? 157.11900 132.70000 94.24900 1.000 52.98000 295 ASP A C 1
ATOM 2080 O O . ASP A 1 296 ? 156.92700 133.82300 94.72800 1.000 52.98000 295 ASP A O 1
ATOM 2085 N N . ILE A 1 297 ? 156.17900 131.75100 94.26500 1.000 45.25000 296 ILE A N 1
ATOM 2086 C CA . ILE A 1 297 ? 154.83300 132.03900 94.76400 1.000 45.25000 296 ILE A CA 1
ATOM 2087 C C . ILE A 1 297 ? 154.87100 132.35700 96.25400 1.000 45.25000 296 ILE A C 1
ATOM 2088 O O . ILE A 1 297 ? 154.38200 133.40200 96.70300 1.000 45.25000 296 ILE A O 1
ATOM 2093 N N . LEU A 1 298 ? 155.46700 131.46100 97.04100 1.000 44.68000 297 LEU A N 1
ATOM 2094 C CA . LEU A 1 298 ? 155.47600 131.63200 98.48900 1.000 44.68000 297 LEU A CA 1
ATOM 2095 C C . LEU A 1 298 ? 156.26200 132.87500 98.88500 1.000 44.68000 297 LEU A C 1
ATOM 2096 O O . LEU A 1 298 ? 155.85100 133.63500 99.76900 1.000 44.68000 297 LEU A O 1
ATOM 2101 N N . SER A 1 299 ? 157.39700 133.10400 98.22300 1.000 45.98000 298 SER A N 1
ATOM 2102 C CA . SER A 1 299 ? 158.16900 134.31400 98.47800 1.000 45.98000 298 SER A CA 1
ATOM 2103 C C . SER A 1 299 ? 157.34800 135.55500 98.16100 1.000 45.98000 298 SER A C 1
ATOM 2104 O O . SER A 1 299 ? 157.38800 136.54700 98.89800 1.000 45.98000 298 SER A O 1
ATOM 2107 N N . TYR A 1 300 ? 156.58600 135.51300 97.06500 1.000 44.81000 299 TYR A N 1
ATOM 2108 C CA . TYR A 1 300 ? 155.75900 136.65500 96.69300 1.000 44.81000 299 TYR A CA 1
ATOM 2109 C C . TYR A 1 300 ? 154.71900 136.94300 97.76800 1.000 44.81000 299 TYR A C 1
ATOM 2110 O O . TYR A 1 300 ? 154.62100 138.06800 98.27100 1.000 44.81000 299 TYR A O 1
ATOM 2119 N N . TYR A 1 301 ? 153.94100 135.92900 98.14600 1.000 38.79000 300 TYR A N 1
ATOM 2120 C CA . TYR A 1 301 ? 152.85200 136.15500 99.08700 1.000 38.79000 300 TYR A CA 1
ATOM 2121 C C . TYR A 1 301 ? 153.32400 136.30800 100.52600 1.000 38.79000 300 TYR A C 1
ATOM 2122 O O . TYR A 1 301 ? 152.51300 136.66900 101.38500 1.000 38.79000 300 TYR A O 1
ATOM 2131 N N . LEU A 1 302 ? 154.59900 136.04600 100.81700 1.000 42.00000 301 LEU A N 1
ATOM 2132 C CA . LEU A 1 302 ? 155.12900 136.27600 102.15100 1.000 42.00000 301 LEU A CA 1
ATOM 2133 C C . LEU A 1 302 ? 156.02500 137.50300 102.24900 1.000 42.00000 301 LEU A C 1
ATOM 2134 O O . LEU A 1 302 ? 156.39000 137.89100 103.36400 1.000 42.00000 301 LEU A O 1
ATOM 2139 N N . LEU A 1 303 ? 156.38600 138.12600 101.12600 1.000 47.07000 302 LEU A N 1
ATOM 2140 C CA . LEU A 1 303 ? 157.18600 139.34700 101.14500 1.000 47.07000 302 LEU A CA 1
ATOM 2141 C C . LEU A 1 303 ? 156.39200 140.55800 100.67500 1.000 47.07000 302 LEU A C 1
ATOM 2142 O O . LEU A 1 303 ? 156.32300 141.55600 101.39900 1.000 47.07000 302 LEU A O 1
ATOM 2147 N N . CYS A 1 304 ? 155.79700 140.50300 99.48000 1.000 53.95000 303 CYS A N 1
ATOM 2148 C CA . CYS A 1 304 ? 154.92600 141.56200 98.96500 1.000 53.95000 303 CYS A CA 1
ATOM 2149 C C . CYS A 1 304 ? 155.65600 142.89600 98.83800 1.000 53.95000 303 CYS A C 1
ATOM 2150 O O . CYS A 1 304 ? 155.04500 143.96200 98.94200 1.000 53.95000 303 CYS A O 1
ATOM 2153 N N . ASN A 1 305 ? 156.96600 142.85600 98.62200 1.000 66.89000 304 ASN A N 1
ATOM 2154 C CA . ASN A 1 305 ? 157.73300 144.07000 98.39700 1.000 66.89000 304 ASN A CA 1
ATOM 2155 C C . ASN A 1 305 ? 157.99300 144.27400 96.90400 1.000 66.89000 304 ASN A C 1
ATOM 2156 O O . ASN A 1 305 ? 157.55000 143.49700 96.05700 1.000 66.89000 304 ASN A O 1
ATOM 2161 N N . ARG A 1 306 ? 158.71800 145.34800 96.58400 1.000 77.11000 305 ARG A N 1
ATOM 2162 C CA . ARG A 1 306 ? 158.93100 145.69800 95.18200 1.000 77.11000 305 ARG A CA 1
ATOM 2163 C C . ARG A 1 306 ? 159.87400 144.71900 94.49100 1.000 77.11000 305 ARG A C 1
ATOM 2164 O O . ARG A 1 306 ? 159.74800 144.47600 93.28500 1.000 77.11000 305 ARG A O 1
ATOM 2172 N N . ALA A 1 307 ? 160.83200 144.15700 95.23200 1.000 80.28000 306 ALA A N 1
ATOM 2173 C CA . ALA A 1 307 ? 161.82100 143.27300 94.62100 1.000 80.28000 306 ALA A CA 1
ATOM 2174 C C . ALA A 1 307 ? 161.16700 142.02700 94.03400 1.000 80.28000 306 ALA A C 1
ATOM 2175 O O . ALA A 1 307 ? 161.51400 141.59000 92.93100 1.000 80.28000 306 ALA A O 1
ATOM 2177 N N . VAL A 1 308 ? 160.21600 141.43900 94.76000 1.000 66.49000 307 VAL A N 1
ATOM 2178 C CA . VAL A 1 308 ? 159.52700 140.25600 94.25500 1.000 66.49000 307 VAL A CA 1
ATOM 2179 C C . VAL A 1 308 ? 158.49900 140.68700 93.21800 1.000 66.49000 307 VAL A C 1
ATOM 2180 O O . VAL A 1 308 ? 157.83300 141.71900 93.37000 1.000 66.49000 307 VAL A O 1
ATOM 2184 N N . SER A 1 309 ? 158.38100 139.90900 92.14700 1.000 58.64000 308 SER A N 1
ATOM 2185 C CA . SER A 1 309 ? 157.50400 140.23800 91.03400 1.000 58.64000 308 SER A CA 1
ATOM 2186 C C . SER A 1 309 ? 156.41400 139.18600 90.87000 1.000 58.64000 308 SER A C 1
ATOM 2187 O O . SER A 1 309 ? 156.48000 138.09700 91.44700 1.000 58.64000 308 SER A O 1
ATOM 2190 N N . ASN A 1 310 ? 155.40900 139.52900 90.07400 1.000 52.14000 309 ASN A N 1
ATOM 2191 C CA . ASN A 1 310 ? 154.29100 138.63900 89.79300 1.000 52.14000 309 ASN A CA 1
ATOM 2192 C C . ASN A 1 310 ? 154.76500 137.40400 89.03300 1.000 52.14000 309 ASN A C 1
ATOM 2193 O O . ASN A 1 310 ? 155.35500 137.54400 87.95100 1.000 52.14000 309 ASN A O 1
ATOM 2198 N N . PRO A 1 311 ? 154.54100 136.19200 89.54800 1.000 50.67000 310 PRO A N 1
ATOM 2199 C CA . PRO A 1 311 ? 154.80000 134.99700 88.73500 1.000 50.67000 310 PRO A CA 1
ATOM 2200 C C . PRO A 1 311 ? 153.68900 134.70100 87.74800 1.000 50.67000 310 PRO A C 1
ATOM 2201 O O . PRO A 1 311 ? 153.94300 134.03900 86.73400 1.000 50.67000 310 PRO A O 1
ATOM 2205 N N . PHE A 1 312 ? 152.47000 135.16500 88.01400 1.000 44.95000 311 PHE A N 1
ATOM 2206 C CA . PHE A 1 312 ? 151.34000 134.96800 87.12000 1.000 44.95000 311 PHE A CA 1
ATOM 2207 C C . PHE A 1 312 ? 151.23400 136.05800 86.06400 1.000 44.95000 311 PHE A C 1
ATOM 2208 O O . PHE A 1 312 ? 150.41600 135.92900 85.14600 1.000 44.95000 311 PHE A O 1
ATOM 2216 N N . GLN A 1 313 ? 152.05200 137.11000 86.16800 1.000 47.78000 312 GLN A N 1
ATOM 2217 C CA . GLN A 1 313 ? 151.90500 138.29600 85.32800 1.000 47.78000 312 GLN A CA 1
ATOM 2218 C C . GLN A 1 313 ? 151.76400 137.92900 83.85900 1.000 47.78000 312 GLN A C 1
ATOM 2219 O O . GLN A 1 313 ? 150.71700 138.16500 83.24400 1.000 47.78000 312 GLN A O 1
ATOM 2225 N N . GLN A 1 314 ? 152.80600 137.31200 83.29300 1.000 44.74000 313 GLN A N 1
ATOM 2226 C CA . GLN A 1 314 ? 152.75900 136.91000 81.89200 1.000 44.74000 313 GLN A CA 1
ATOM 2227 C C . GLN A 1 314 ? 151.50400 136.10200 81.60300 1.000 44.74000 313 GLN A C 1
ATOM 2228 O O . GLN A 1 314 ? 150.77100 136.40100 80.65100 1.000 44.74000 313 GLN A O 1
ATOM 2234 N N . ARG A 1 315 ? 151.21700 135.10700 82.44700 1.000 40.67000 314 ARG A N 1
ATOM 2235 C CA . ARG A 1 315 ? 149.97500 134.35200 82.32300 1.000 40.67000 314 ARG A CA 1
ATOM 2236 C C . ARG A 1 315 ? 148.78600 135.29200 82.18900 1.000 40.67000 314 ARG A C 1
ATOM 2237 O O . ARG A 1 315 ? 148.09500 135.29700 81.16200 1.000 40.67000 314 ARG A O 1
ATOM 2245 N N . LEU A 1 316 ? 148.57200 136.14200 83.19700 1.000 42.29000 315 LEU A N 1
ATOM 2246 C CA . LEU A 1 316 ? 147.47900 137.10300 83.11600 1.000 42.29000 315 LEU A CA 1
ATOM 2247 C C . LEU A 1 316 ? 147.64700 138.00800 81.90600 1.000 42.29000 315 LEU A C 1
ATOM 2248 O O . LEU A 1 316 ? 146.68100 138.25900 81.17400 1.000 42.29000 315 LEU A O 1
ATOM 2253 N N . THR A 1 317 ? 148.88000 138.45700 81.64800 1.000 39.34000 316 THR A N 1
ATOM 2254 C CA . THR A 1 317 ? 149.12000 139.35100 80.52200 1.000 39.34000 316 THR A CA 1
ATOM 2255 C C . THR A 1 317 ? 148.69000 138.70600 79.21300 1.000 39.34000 316 THR A C 1
ATOM 2256 O O . THR A 1 317 ? 148.29900 139.40500 78.27200 1.000 39.34000 316 THR A O 1
ATOM 2260 N N . LEU A 1 318 ? 148.71300 137.37400 79.14700 1.000 39.63000 317 LEU A N 1
ATOM 2261 C CA . LEU A 1 318 ? 148.19600 136.70800 77.96000 1.000 39.63000 317 LEU A CA 1
ATOM 2262 C C . LEU A 1 318 ? 146.67400 136.64800 77.98500 1.000 39.63000 317 LEU A C 1
ATOM 2263 O O . LEU A 1 318 ? 146.01600 137.01400 77.00300 1.000 39.63000 317 LEU A O 1
ATOM 2268 N N . SER A 1 319 ? 146.09800 136.22700 79.11500 1.000 38.00000 318 SER A N 1
ATOM 2269 C CA . SER A 1 319 ? 144.65900 135.98800 79.16300 1.000 38.00000 318 SER A CA 1
ATOM 2270 C C . SER A 1 319 ? 143.88100 137.26800 78.88800 1.000 38.00000 318 SER A C 1
ATOM 2271 O O . SER A 1 319 ? 142.99800 137.29500 78.02200 1.000 38.00000 318 SER A O 1
ATOM 2274 N N . GLN A 1 320 ? 144.22900 138.35400 79.58500 1.000 38.12000 319 GLN A N 1
ATOM 2275 C CA . GLN A 1 320 ? 143.54200 139.62100 79.36600 1.000 38.12000 319 GLN A CA 1
ATOM 2276 C C . GLN A 1 320 ? 143.67300 140.09100 77.92900 1.000 38.12000 319 GLN A C 1
ATOM 2277 O O . GLN A 1 320 ? 142.84100 140.87800 77.46700 1.000 38.12000 319 GLN A O 1
ATOM 2283 N N . ARG A 1 321 ? 144.70000 139.63400 77.21200 1.000 43.82000 320 ARG A N 1
ATOM 2284 C CA . ARG A 1 321 ? 144.75500 139.89300 75.78100 1.000 43.82000 320 ARG A CA 1
ATOM 2285 C C . ARG A 1 321 ? 143.69200 139.08100 75.05600 1.000 43.82000 320 ARG A C 1
ATOM 2286 O O . ARG A 1 321 ? 142.80000 139.64100 74.40700 1.000 43.82000 320 ARG A O 1
ATOM 2294 N N . ALA A 1 322 ? 143.74200 137.75400 75.21300 1.000 42.03000 321 ALA A N 1
ATOM 2295 C CA . ALA A 1 322 ? 142.90200 136.87000 74.41000 1.000 42.03000 321 ALA A CA 1
ATOM 2296 C C . ALA A 1 322 ? 141.43300 137.24200 74.53700 1.000 42.03000 321 ALA A C 1
ATOM 2297 O O . ALA A 1 322 ? 140.75600 137.48400 73.53000 1.000 42.03000 321 ALA A O 1
ATOM 2299 N N . LEU A 1 323 ? 140.93700 137.34300 75.77400 1.000 42.37000 322 LEU A N 1
ATOM 2300 C CA . LEU A 1 323 ? 139.55400 137.75600 75.98300 1.000 42.37000 322 LEU A CA 1
ATOM 2301 C C . LEU A 1 323 ? 139.27600 139.06700 75.26500 1.000 42.37000 322 LEU A C 1
ATOM 2302 O O . LEU A 1 323 ? 138.37000 139.15000 74.42600 1.000 42.37000 322 LEU A O 1
ATOM 2307 N N . ALA A 1 324 ? 140.10200 140.08300 75.52500 1.000 43.03000 323 ALA A N 1
ATOM 2308 C CA . ALA A 1 324 ? 139.94200 141.35000 74.82400 1.000 43.03000 323 ALA A CA 1
ATOM 2309 C C . ALA A 1 324 ? 140.07000 141.14000 73.32600 1.000 43.03000 323 ALA A C 1
ATOM 2310 O O . ALA A 1 324 ? 139.24700 141.63400 72.54300 1.000 43.03000 323 ALA A O 1
ATOM 2312 N N . ASN A 1 325 ? 141.07000 140.35400 72.91600 1.000 46.35000 324 ASN A N 1
ATOM 2313 C CA . ASN A 1 325 ? 141.23200 140.03700 71.50400 1.000 46.35000 324 ASN A CA 1
ATOM 2314 C C . ASN A 1 325 ? 139.93400 139.49300 70.93300 1.000 46.35000 324 ASN A C 1
ATOM 2315 O O . ASN A 1 325 ? 139.46800 139.95100 69.88300 1.000 46.35000 324 ASN A O 1
ATOM 2320 N N . ILE A 1 326 ? 139.29200 138.57500 71.66500 1.000 49.27000 325 ILE A N 1
ATOM 2321 C CA . ILE A 1 326 ? 138.05300 137.96900 71.18200 1.000 49.27000 325 ILE A CA 1
ATOM 2322 C C . ILE A 1 326 ? 137.04900 139.05700 70.84400 1.000 49.27000 325 ILE A C 1
ATOM 2323 O O . ILE A 1 326 ? 136.49000 139.09700 69.73700 1.000 49.27000 325 ILE A O 1
ATOM 2328 N N . HIS A 1 327 ? 136.88200 140.01000 71.76800 1.000 49.81000 326 HIS A N 1
ATOM 2329 C CA . HIS A 1 327 ? 135.88500 141.05700 71.59700 1.000 49.81000 326 HIS A CA 1
ATOM 2330 C C . HIS A 1 327 ? 136.03100 141.71700 70.23700 1.000 49.81000 326 HIS A C 1
ATOM 2331 O O . HIS A 1 327 ? 135.03200 141.96200 69.54800 1.000 49.81000 326 HIS A O 1
ATOM 2338 N N . SER A 1 328 ? 137.27600 141.93700 69.80300 1.000 51.94000 327 SER A N 1
ATOM 2339 C CA . SER A 1 328 ? 137.52000 142.55200 68.50500 1.000 51.94000 327 SER A CA 1
ATOM 2340 C C . SER A 1 328 ? 136.73800 141.84000 67.40800 1.000 51.94000 327 SER A C 1
ATOM 2341 O O . SER A 1 328 ? 135.81100 142.41000 66.81900 1.000 51.94000 327 SER A O 1
ATOM 2344 N N . GLN A 1 329 ? 137.04600 140.56100 67.16500 1.000 55.15000 328 GLN A N 1
ATOM 2345 C CA . GLN A 1 329 ? 136.34800 139.89900 66.07000 1.000 55.15000 328 GLN A CA 1
ATOM 2346 C C . GLN A 1 329 ? 134.89000 139.64100 66.40600 1.000 55.15000 328 GLN A C 1
ATOM 2347 O O . GLN A 1 329 ? 134.08900 139.43100 65.48800 1.000 55.15000 328 GLN A O 1
ATOM 2353 N N . LEU A 1 330 ? 134.51800 139.69200 67.68800 1.000 58.17000 329 LEU A N 1
ATOM 2354 C CA . LEU A 1 330 ? 133.10200 139.63100 68.02100 1.000 58.17000 329 LEU A CA 1
ATOM 2355 C C . LEU A 1 330 ? 132.36800 140.78300 67.35300 1.000 58.17000 329 LEU A C 1
ATOM 2356 O O . LEU A 1 330 ? 131.32600 140.58700 66.71500 1.000 58.17000 329 LEU A O 1
ATOM 2361 N N . LEU A 1 331 ? 132.94200 141.98900 67.43400 1.000 64.10000 330 LEU A N 1
ATOM 2362 C CA . LEU A 1 331 ? 132.35000 143.12500 66.74000 1.000 64.10000 330 LEU A CA 1
ATOM 2363 C C . LEU A 1 331 ? 132.25700 142.86800 65.24600 1.000 64.10000 330 LEU A C 1
ATOM 2364 O O . LEU A 1 331 ? 131.30700 143.32500 64.59900 1.000 64.10000 330 LEU A O 1
ATOM 2369 N N . GLY A 1 332 ? 133.21200 142.12100 64.68700 1.000 68.07000 331 GLY A N 1
ATOM 2370 C CA . GLY A 1 332 ? 133.09100 141.72900 63.29400 1.000 68.07000 331 GLY A CA 1
ATOM 2371 C C . GLY A 1 332 ? 131.79800 140.98500 63.03400 1.000 68.07000 331 GLY A C 1
ATOM 2372 O O . GLY A 1 332 ? 131.00800 141.36800 62.16600 1.000 68.07000 331 GLY A O 1
ATOM 2373 N N . LEU A 1 333 ? 131.53300 139.94700 63.83000 1.000 68.78000 332 LEU A N 1
ATOM 2374 C CA . LEU A 1 333 ? 130.26700 139.24000 63.70400 1.000 68.78000 332 LEU A CA 1
ATOM 2375 C C . LEU A 1 333 ? 129.09100 140.13400 64.05700 1.000 68.78000 332 LEU A C 1
ATOM 2376 O O . LEU A 1 333 ? 127.96900 139.87100 63.61300 1.000 68.78000 332 LEU A O 1
ATOM 2381 N N . GLU A 1 334 ? 129.32500 141.18400 64.84500 1.000 75.41000 333 GLU A N 1
ATOM 2382 C CA . GLU A 1 334 ? 128.27600 142.15100 65.12500 1.000 75.41000 333 GLU A CA 1
ATOM 2383 C C . GLU A 1 334 ? 128.06600 143.11200 63.96200 1.000 75.41000 333 GLU A C 1
ATOM 2384 O O . GLU A 1 334 ? 126.94800 143.59900 63.76100 1.000 75.41000 333 GLU A O 1
ATOM 2390 N N . ARG A 1 335 ? 129.11100 143.38800 63.17900 1.000 81.21000 334 ARG A N 1
ATOM 2391 C CA . ARG A 1 335 ? 129.02200 144.42500 62.15900 1.000 81.21000 334 ARG A CA 1
ATOM 2392 C C . ARG A 1 335 ? 128.72400 143.89100 60.76500 1.000 81.21000 334 ARG A C 1
ATOM 2393 O O . ARG A 1 335 ? 128.16600 144.63100 59.94700 1.000 81.21000 334 ARG A O 1
ATOM 2401 N N . GLU A 1 336 ? 129.06600 142.64100 60.47400 1.000 84.60000 335 GLU A N 1
ATOM 2402 C CA . GLU A 1 336 ? 128.82200 142.06400 59.15700 1.000 84.60000 335 GLU A CA 1
ATOM 2403 C C . GLU A 1 336 ? 127.90100 140.85700 59.18900 1.000 84.60000 335 GLU A C 1
ATOM 2404 O O . GLU A 1 336 ? 127.05800 140.70900 58.30000 1.000 84.60000 335 GLU A O 1
ATOM 2410 N N . ALA A 1 337 ? 128.03800 139.98500 60.18800 1.000 86.67000 336 ALA A N 1
ATOM 2411 C CA . ALA A 1 337 ? 127.23600 138.76900 60.23100 1.000 86.67000 336 ALA A CA 1
ATOM 2412 C C . ALA A 1 337 ? 125.80300 139.03000 60.67300 1.000 86.67000 336 ALA A C 1
ATOM 2413 O O . ALA A 1 337 ? 124.90500 138.25600 60.32100 1.000 86.67000 336 ALA A O 1
ATOM 2415 N N . VAL A 1 338 ? 125.56800 140.09400 61.44400 1.000 85.86000 337 VAL A N 1
ATOM 2416 C CA . VAL A 1 338 ? 124.22200 140.34900 61.96600 1.000 85.86000 337 VAL A CA 1
ATOM 2417 C C . VAL A 1 338 ? 123.19400 140.53900 60.85500 1.000 85.86000 337 VAL A C 1
ATOM 2418 O O . VAL A 1 338 ? 122.14600 139.87300 60.89600 1.000 85.86000 337 VAL A O 1
ATOM 2422 N N . PRO A 1 339 ? 123.40800 141.40100 59.85100 1.000 87.82000 338 PRO A N 1
ATOM 2423 C CA . PRO A 1 339 ? 122.39300 141.50000 58.79000 1.000 87.82000 338 PRO A CA 1
ATOM 2424 C C . PRO A 1 339 ? 122.33200 140.26500 57.91100 1.000 87.82000 338 PRO A C 1
ATOM 2425 O O . PRO A 1 339 ? 121.24800 139.90000 57.43800 1.000 87.82000 338 PRO A O 1
ATOM 2429 N N . GLN A 1 340 ? 123.46900 139.60800 57.67800 1.000 90.63000 339 GLN A N 1
ATOM 2430 C CA . GLN A 1 340 ? 123.48100 138.42800 56.82000 1.000 90.63000 339 GLN A CA 1
ATOM 2431 C C . GLN A 1 340 ? 122.88600 137.21900 57.53300 1.000 90.63000 339 GLN A C 1
ATOM 2432 O O . GLN A 1 340 ? 122.14300 136.43600 56.93000 1.000 90.63000 339 GLN A O 1
ATOM 2438 N N . PHE A 1 341 ? 123.19200 137.05800 58.82300 1.000 89.42000 340 PHE A N 1
ATOM 2439 C CA . PHE A 1 341 ? 122.84700 135.86100 59.59000 1.000 89.42000 340 PHE A CA 1
ATOM 2440 C C . PHE A 1 341 ? 122.03700 136.27300 60.81600 1.000 89.42000 340 PHE A C 1
ATOM 2441 O O . PHE A 1 341 ? 122.56800 136.33900 61.93800 1.000 89.42000 340 PHE A O 1
ATOM 2449 N N . PRO A 1 342 ? 120.74400 136.56000 60.64200 1.000 81.81000 341 PRO A N 1
ATOM 2450 C CA . PRO A 1 342 ? 119.90000 136.84800 61.81200 1.000 81.81000 341 PRO A CA 1
ATOM 2451 C C . PRO A 1 342 ? 119.83100 135.69000 62.78700 1.000 81.81000 341 PRO A C 1
ATOM 2452 O O . PRO A 1 342 ? 119.64200 135.91100 63.99000 1.000 81.81000 341 PRO A O 1
ATOM 2456 N N . SER A 1 343 ? 119.96800 134.45400 62.30000 1.000 80.44000 342 SER A N 1
ATOM 2457 C CA . SER A 1 343 ? 120.06100 133.31200 63.20100 1.000 80.44000 342 SER A CA 1
ATOM 2458 C C . SER A 1 343 ? 121.31500 133.39600 64.06100 1.000 80.44000 342 SER A C 1
ATOM 2459 O O . SER A 1 343 ? 121.27500 133.08100 65.25600 1.000 80.44000 342 SER A O 1
ATOM 2462 N N . ALA A 1 344 ? 122.44000 133.81200 63.47100 1.000 81.00000 343 ALA A N 1
ATOM 2463 C CA . ALA A 1 344 ? 123.65600 134.03000 64.24500 1.000 81.00000 343 ALA A CA 1
ATOM 2464 C C . ALA A 1 344 ? 123.54200 135.22600 65.17300 1.000 81.00000 343 ALA A C 1
ATOM 2465 O O . ALA A 1 344 ? 124.30400 135.32000 66.14100 1.000 81.00000 343 ALA A O 1
ATOM 2467 N N . GLN A 1 345 ? 122.63000 136.15500 64.88300 1.000 76.62000 344 GLN A N 1
ATOM 2468 C CA . GLN A 1 345 ? 122.42400 137.28000 65.78900 1.000 76.62000 344 GLN A CA 1
ATOM 2469 C C . GLN A 1 345 ? 121.93400 136.80800 67.15400 1.000 76.62000 344 GLN A C 1
ATOM 2470 O O . GLN A 1 345 ? 122.23000 137.44200 68.17200 1.000 76.62000 344 GLN A O 1
ATOM 2476 N N . LYS A 1 346 ? 121.19200 135.70000 67.19400 1.000 72.62000 345 LYS A N 1
ATOM 2477 C CA . LYS A 1 346 ? 120.63900 135.21000 68.45600 1.000 72.62000 345 LYS A CA 1
ATOM 2478 C C . LYS A 1 346 ? 121.70200 134.79300 69.46900 1.000 72.62000 345 LYS A C 1
ATOM 2479 O O . LYS A 1 346 ? 121.63600 135.26000 70.61900 1.000 72.62000 345 LYS A O 1
ATOM 2485 N N . PRO A 1 347 ? 122.68500 133.94300 69.14200 1.000 67.55000 346 PRO A N 1
ATOM 2486 C CA . PRO A 1 347 ? 123.67900 133.56400 70.15600 1.000 67.55000 346 PRO A CA 1
ATOM 2487 C C . PRO A 1 347 ? 124.83400 134.54100 70.29600 1.000 67.55000 346 PRO A C 1
ATOM 2488 O O . PRO A 1 347 ? 125.66600 134.36100 71.19500 1.000 67.55000 346 PRO A O 1
ATOM 2492 N N . LEU A 1 348 ? 124.92300 135.55700 69.43600 1.000 65.66000 347 LEU A N 1
ATOM 2493 C CA . LEU A 1 348 ? 125.98500 136.54500 69.58600 1.000 65.66000 347 LEU A CA 1
ATOM 2494 C C . LEU A 1 348 ? 125.81600 137.33800 70.87500 1.000 65.66000 347 LEU A C 1
ATOM 2495 O O . LEU A 1 348 ? 126.80400 137.67300 71.53800 1.000 65.66000 347 LEU A O 1
ATOM 2500 N N . LEU A 1 349 ? 124.57200 137.65000 71.24500 1.000 61.02000 348 LEU A N 1
ATOM 2501 C CA . LEU A 1 349 ? 124.32900 138.30400 72.52700 1.000 61.02000 348 LEU A CA 1
ATOM 2502 C C . LEU A 1 349 ? 124.73600 137.40600 73.68600 1.000 61.02000 348 LEU A C 1
ATOM 2503 O O . LEU A 1 349 ? 125.27500 137.88400 74.69000 1.000 61.02000 348 LEU A O 1
ATOM 2508 N N . SER A 1 350 ? 124.47600 136.10200 73.57300 1.000 59.38000 349 SER A N 1
ATOM 2509 C CA . SER A 1 350 ? 124.91700 135.17400 74.60900 1.000 59.38000 349 SER A CA 1
ATOM 2510 C C . SER A 1 350 ? 126.43600 135.15800 74.71800 1.000 59.38000 349 SER A C 1
ATOM 2511 O O . SER A 1 350 ? 126.98700 135.16400 75.82500 1.000 59.38000 349 SER A O 1
ATOM 2514 N N . LEU A 1 351 ? 127.12800 135.14300 73.57700 1.000 59.25000 350 LEU A N 1
ATOM 2515 C CA . LEU A 1 351 ? 128.58800 135.19500 73.59100 1.000 59.25000 350 LEU A CA 1
ATOM 2516 C C . LEU A 1 351 ? 129.09100 136.48200 74.23100 1.000 59.25000 350 LEU A C 1
ATOM 2517 O O . LEU A 1 351 ? 130.04800 136.46200 75.01300 1.000 59.25000 350 LEU A O 1
ATOM 2522 N N . GLU A 1 352 ? 128.46500 137.61300 73.90400 1.000 54.81000 351 GLU A N 1
ATOM 2523 C CA . GLU A 1 352 ? 128.89000 138.88200 74.48300 1.000 54.81000 351 GLU A CA 1
ATOM 2524 C C . GLU A 1 352 ? 128.64500 138.90500 75.98700 1.000 54.81000 351 GLU A C 1
ATOM 2525 O O . GLU A 1 352 ? 129.46300 139.43700 76.74700 1.000 54.81000 351 GLU A O 1
ATOM 2531 N N . GLU A 1 353 ? 127.51800 138.34800 76.43500 1.000 52.76000 352 GLU A N 1
ATOM 2532 C CA . GLU A 1 353 ? 127.24400 138.28500 77.86700 1.000 52.76000 352 GLU A CA 1
ATOM 2533 C C . GLU A 1 353 ? 128.25500 137.39900 78.58000 1.000 52.76000 352 GLU A C 1
ATOM 2534 O O . GLU A 1 353 ? 128.71200 137.72800 79.68100 1.000 52.76000 352 GLU A O 1
ATOM 2540 N N . THR A 1 354 ? 128.61400 136.26600 77.97000 1.000 51.48000 353 THR A N 1
ATOM 2541 C CA . THR A 1 354 ? 129.66000 135.42800 78.54700 1.000 51.48000 353 THR A CA 1
ATOM 2542 C C . THR A 1 354 ? 130.98300 136.17600 78.61200 1.000 51.48000 353 THR A C 1
ATOM 2543 O O . THR A 1 354 ? 131.71000 136.07400 79.60400 1.000 51.48000 353 THR A O 1
ATOM 2547 N N . LEU A 1 355 ? 131.31100 136.93400 77.56400 1.000 49.51000 354 LEU A N 1
ATOM 2548 C CA . LEU A 1 355 ? 132.54200 137.71800 77.57700 1.000 49.51000 354 LEU A CA 1
ATOM 2549 C C . LEU A 1 355 ? 132.52700 138.74500 78.70300 1.000 49.51000 354 LEU A C 1
ATOM 2550 O O . LEU A 1 355 ? 133.53400 138.93200 79.39300 1.000 49.51000 354 LEU A O 1
ATOM 2555 N N . ASN A 1 356 ? 131.39400 139.42000 78.90000 1.000 51.53000 355 ASN A N 1
ATOM 2556 C CA . ASN A 1 356 ? 131.28800 140.40800 79.97000 1.000 51.53000 355 ASN A CA 1
ATOM 2557 C C . ASN A 1 356 ? 131.43500 139.75800 81.34200 1.000 51.53000 355 ASN A C 1
ATOM 2558 O O . ASN A 1 356 ? 132.15600 140.26900 82.21200 1.000 51.53000 355 ASN A O 1
ATOM 2563 N N . VAL A 1 357 ? 130.76500 138.62200 81.55000 1.000 48.08000 356 VAL A N 1
ATOM 2564 C CA . VAL A 1 357 ? 130.84200 137.93700 82.83800 1.000 48.08000 356 VAL A CA 1
ATOM 2565 C C . VAL A 1 357 ? 132.26000 137.44900 83.09900 1.000 48.08000 356 VAL A C 1
ATOM 2566 O O . VAL A 1 357 ? 132.77600 137.56600 84.21700 1.000 48.08000 356 VAL A O 1
ATOM 2570 N N . THR A 1 358 ? 132.91700 136.89900 82.07500 1.000 46.81000 357 THR A N 1
ATOM 2571 C CA . THR A 1 358 ? 134.28900 136.43900 82.24800 1.000 46.81000 357 THR A CA 1
ATOM 2572 C C . THR A 1 358 ? 135.25700 137.59500 82.45200 1.000 46.81000 357 THR A C 1
ATOM 2573 O O . THR A 1 358 ? 136.24200 137.44000 83.17200 1.000 46.81000 357 THR A O 1
ATOM 2577 N N . GLU A 1 359 ? 135.00600 138.75400 81.84000 1.000 47.00000 358 GLU A N 1
ATOM 2578 C CA . GLU A 1 359 ? 135.85000 139.91400 82.11200 1.000 47.00000 358 GLU A CA 1
ATOM 2579 C C . GLU A 1 359 ? 135.70700 140.37200 83.55700 1.000 47.00000 358 GLU A C 1
ATOM 2580 O O . GLU A 1 359 ? 136.70400 140.68600 84.21700 1.000 47.00000 358 GLU A O 1
ATOM 2586 N N . GLY A 1 360 ? 134.47400 140.41300 84.06600 1.000 50.95000 359 GLY A N 1
ATOM 2587 C CA . GLY A 1 360 ? 134.28500 140.73900 85.47100 1.000 50.95000 359 GLY A CA 1
ATOM 2588 C C . GLY A 1 360 ? 134.95300 139.73600 86.39300 1.000 50.95000 359 GLY A C 1
ATOM 2589 O O . GLY A 1 360 ? 135.61700 140.11000 87.36700 1.000 50.95000 359 GLY A O 1
ATOM 2590 N N . ASN A 1 361 ? 134.80100 138.44600 86.08800 1.000 47.51000 360 ASN A N 1
ATOM 2591 C CA . ASN A 1 361 ? 135.43400 137.41000 86.89600 1.000 47.51000 360 ASN A CA 1
ATOM 2592 C C . ASN A 1 361 ? 136.95200 137.49900 86.81500 1.000 47.51000 360 ASN A C 1
ATOM 2593 O O . ASN A 1 361 ? 137.64800 137.24700 87.80100 1.000 47.51000 360 ASN A O 1
ATOM 2598 N N . PHE A 1 362 ? 137.48400 137.85800 85.64600 1.000 38.43000 361 PHE A N 1
ATOM 2599 C CA . PHE A 1 362 ? 138.92500 138.00100 85.49100 1.000 38.43000 361 PHE A CA 1
ATOM 2600 C C . PHE A 1 362 ? 139.45000 139.18300 86.29200 1.000 38.43000 361 PHE A C 1
ATOM 2601 O O . PHE A 1 362 ? 140.53300 139.10600 86.87900 1.000 38.43000 361 PHE A O 1
ATOM 2609 N N . HIS A 1 363 ? 138.71000 140.29300 86.30800 1.000 40.34000 362 HIS A N 1
ATOM 2610 C CA . HIS A 1 363 ? 139.10900 141.41900 87.14700 1.000 40.34000 362 HIS A CA 1
ATOM 2611 C C . HIS A 1 363 ? 139.08200 141.03600 88.62000 1.000 40.34000 362 HIS A C 1
ATOM 2612 O O . HIS A 1 363 ? 139.99000 141.39500 89.38200 1.000 40.34000 362 HIS A O 1
ATOM 2619 N N . GLN A 1 364 ? 138.05500 140.29200 89.03600 1.000 39.00000 363 GLN A N 1
ATOM 2620 C CA . GLN A 1 364 ? 138.01400 139.79900 90.41000 1.000 39.00000 363 GLN A CA 1
ATOM 2621 C C . GLN A 1 364 ? 139.20900 138.89900 90.70500 1.000 39.00000 363 GLN A C 1
ATOM 2622 O O . GLN A 1 364 ? 139.82100 138.99400 91.77500 1.000 39.00000 363 GLN A O 1
ATOM 2628 N N . LEU A 1 365 ? 139.55600 138.02300 89.76200 1.000 33.21000 364 LEU A N 1
ATOM 2629 C CA . LEU A 1 365 ? 140.69100 137.12300 89.94100 1.000 33.21000 364 LEU A CA 1
ATOM 2630 C C . LEU A 1 365 ? 142.00000 137.89400 90.05800 1.000 33.21000 364 LEU A C 1
ATOM 2631 O O . LEU A 1 365 ? 142.83900 137.58200 90.91100 1.000 33.21000 364 LEU A O 1
ATOM 2636 N N . VAL A 1 366 ? 142.19200 138.90200 89.20500 1.000 39.61000 365 VAL A N 1
ATOM 2637 C CA . VAL A 1 366 ? 143.40800 139.71000 89.25600 1.000 39.61000 365 VAL A CA 1
ATOM 2638 C C . VAL A 1 366 ? 143.49800 140.44400 90.58400 1.000 39.61000 365 VAL A C 1
ATOM 2639 O O . VAL A 1 366 ? 144.57000 140.52500 91.19600 1.000 39.61000 365 VAL A O 1
ATOM 2643 N N . ALA A 1 367 ? 142.37600 140.99000 91.05400 1.000 30.40000 366 ALA A N 1
ATOM 2644 C CA . ALA A 1 367 ? 142.35600 141.59300 92.37900 1.000 30.40000 366 ALA A CA 1
ATOM 2645 C C . ALA A 1 367 ? 142.60400 140.56900 93.47700 1.000 30.40000 366 ALA A C 1
ATOM 2646 O O . ALA A 1 367 ? 143.05500 140.93700 94.56600 1.000 30.40000 366 ALA A O 1
ATOM 2648 N N . LEU A 1 368 ? 142.31900 139.29600 93.21300 1.000 35.86000 367 LEU A N 1
ATOM 2649 C CA . LEU A 1 368 ? 142.47000 138.24000 94.20200 1.000 35.86000 367 LEU A CA 1
ATOM 2650 C C . LEU A 1 368 ? 143.84100 137.57700 94.17900 1.000 35.86000 367 LEU A C 1
ATOM 2651 O O . LEU A 1 368 ? 144.13700 136.77800 95.07400 1.000 35.86000 367 LEU A O 1
ATOM 2656 N N . LEU A 1 369 ? 144.67900 137.88200 93.19200 1.000 31.67000 368 LEU A N 1
ATOM 2657 C CA . LEU A 1 369 ? 146.00100 137.28100 93.07800 1.000 31.67000 368 LEU A CA 1
ATOM 2658 C C . LEU A 1 369 ? 147.11900 138.24000 93.45600 1.000 31.67000 368 LEU A C 1
ATOM 2659 O O . LEU A 1 369 ? 148.29400 137.87600 93.35700 1.000 31.67000 368 LEU A O 1
ATOM 2664 N N . HIS A 1 370 ? 146.78300 139.45100 93.88300 1.000 36.05000 369 HIS A N 1
ATOM 2665 C CA . HIS A 1 370 ? 147.78500 140.38000 94.37500 1.000 36.05000 369 HIS A CA 1
ATOM 2666 C C . HIS A 1 370 ? 148.23700 139.97000 95.76900 1.000 36.05000 369 HIS A C 1
ATOM 2667 O O . HIS A 1 370 ? 147.46700 139.41400 96.55800 1.000 36.05000 369 HIS A O 1
ATOM 2674 N N . CYS A 1 371 ? 149.50400 140.25300 96.07200 1.000 41.52000 370 CYS A N 1
ATOM 2675 C CA . CYS A 1 371 ? 150.03700 139.90100 97.38100 1.000 41.52000 370 CYS A CA 1
ATOM 2676 C C . CYS A 1 371 ? 149.40200 140.70400 98.50400 1.000 41.52000 370 CYS A C 1
ATOM 2677 O O . CYS A 1 371 ? 149.49700 140.29300 99.66200 1.000 41.52000 370 CYS A O 1
ATOM 2680 N N . ARG A 1 372 ? 148.73600 141.81700 98.19100 1.000 40.30000 371 ARG A N 1
ATOM 2681 C CA . ARG A 1 372 ? 148.25300 142.71400 99.23800 1.000 40.30000 371 ARG A CA 1
ATOM 2682 C C . ARG A 1 372 ? 147.29700 142.00400 100.19000 1.000 40.30000 371 ARG A C 1
ATOM 2683 O O . ARG A 1 372 ? 147.43100 142.11100 101.41300 1.000 40.30000 371 ARG A O 1
ATOM 2691 N N . SER A 1 373 ? 146.33700 141.25200 99.64700 1.000 39.27000 372 SER A N 1
ATOM 2692 C CA . SER A 1 373 ? 145.36300 140.57900 100.50200 1.000 39.27000 372 SER A CA 1
ATOM 2693 C C . SER A 1 373 ? 146.01800 139.47900 101.33200 1.000 39.27000 372 SER A C 1
ATOM 2694 O O . SER A 1 373 ? 145.87600 139.44400 102.56100 1.000 39.27000 372 SER A O 1
ATOM 2697 N N . LEU A 1 374 ? 146.76000 138.58000 100.68100 1.000 38.80000 373 LEU A N 1
ATOM 2698 C CA . LEU A 1 374 ? 147.32100 137.44300 101.40400 1.000 38.80000 373 LEU A CA 1
ATOM 2699 C C . LEU A 1 374 ? 148.46600 137.87000 102.31400 1.000 38.80000 373 LEU A C 1
ATOM 2700 O O . LEU A 1 374 ? 148.60400 137.35100 103.42700 1.000 38.80000 373 LEU A O 1
ATOM 2705 N N . HIS A 1 375 ? 149.29800 138.81400 101.86700 1.000 40.77000 374 HIS A N 1
ATOM 2706 C CA . HIS A 1 375 ? 150.34700 139.31200 102.75000 1.000 40.77000 374 HIS A CA 1
ATOM 2707 C C . HIS A 1 375 ? 149.76700 140.12300 103.89900 1.000 40.77000 374 HIS A C 1
ATOM 2708 O O . HIS A 1 375 ? 150.33700 140.12800 104.99100 1.000 40.77000 374 HIS A O 1
ATOM 2715 N N . LYS A 1 376 ? 148.64400 140.81100 103.68100 1.000 43.40000 375 LYS A N 1
ATOM 2716 C CA . LYS A 1 376 ? 147.96700 141.47500 104.78900 1.000 43.40000 375 LYS A CA 1
ATOM 2717 C C . LYS A 1 376 ? 147.45000 140.46200 105.80100 1.000 43.40000 375 LYS A C 1
ATOM 2718 O O . LYS A 1 376 ? 147.56600 140.66900 107.01500 1.000 43.40000 375 LYS A O 1
ATOM 2724 N N . ASP A 1 377 ? 146.87500 139.35900 105.31800 1.000 44.10000 376 ASP A N 1
ATOM 2725 C CA . ASP A 1 377 ? 146.43000 138.30500 106.22500 1.000 44.10000 376 ASP A CA 1
ATOM 2726 C C . ASP A 1 377 ? 147.60400 137.71100 106.99400 1.000 44.10000 376 ASP A C 1
ATOM 2727 O O . ASP A 1 377 ? 147.50500 137.46400 108.20100 1.000 44.10000 376 ASP A O 1
ATOM 2732 N N . TYR A 1 378 ? 148.72600 137.47900 106.31100 1.000 44.82000 377 TYR A N 1
ATOM 2733 C CA . TYR A 1 378 ? 149.91500 136.96000 106.97900 1.000 44.82000 377 TYR A CA 1
ATOM 2734 C C . TYR A 1 378 ? 150.46100 137.94900 108.00200 1.000 44.82000 377 TYR A C 1
ATOM 2735 O O . TYR A 1 378 ? 150.90400 137.55300 109.08600 1.000 44.82000 377 TYR A O 1
ATOM 2744 N N . GLY A 1 379 ? 150.45700 139.23900 107.66700 1.000 45.39000 378 GLY A N 1
ATOM 2745 C CA . GLY A 1 379 ? 150.90300 140.24300 108.61500 1.000 45.39000 378 GLY A CA 1
ATOM 2746 C C . GLY A 1 379 ? 150.01800 140.30900 109.84200 1.000 45.39000 378 GLY A C 1
ATOM 2747 O O . GLY A 1 379 ? 150.50800 140.45200 110.96200 1.000 45.39000 378 GLY A O 1
ATOM 2748 N N . ALA A 1 380 ? 148.70200 140.20100 109.64800 1.000 45.27000 379 ALA A N 1
ATOM 2749 C CA . ALA A 1 380 ? 147.79200 140.14600 110.78800 1.000 45.27000 379 ALA A CA 1
ATOM 2750 C C . ALA A 1 380 ? 148.02600 138.89000 111.61700 1.000 45.27000 379 ALA A C 1
ATOM 2751 O O . ALA A 1 380 ? 147.95900 138.93200 112.85200 1.000 45.27000 379 ALA A O 1
ATOM 2753 N N . ALA A 1 381 ? 148.29500 137.76300 110.95600 1.000 44.23000 380 ALA A N 1
ATOM 2754 C CA . ALA A 1 381 ? 148.58100 136.52600 111.67500 1.000 44.23000 380 ALA A CA 1
ATOM 2755 C C . ALA A 1 381 ? 149.82800 136.67100 112.53600 1.000 44.23000 380 ALA A C 1
ATOM 2756 O O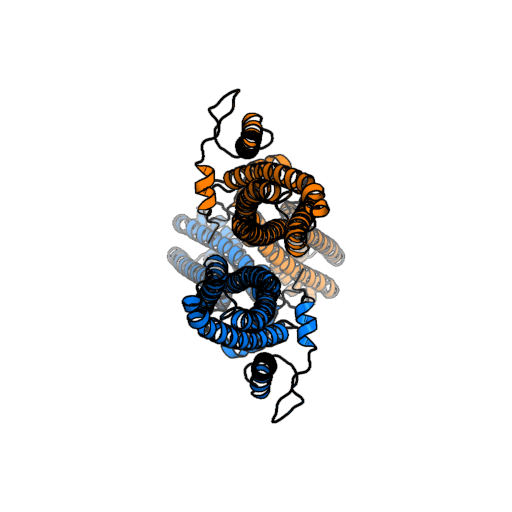 . ALA A 1 381 ? 149.83200 136.29200 113.71100 1.000 44.23000 380 ALA A O 1
ATOM 2758 N N . LEU A 1 382 ? 150.89800 137.22900 111.96600 1.000 46.46000 381 LEU A N 1
ATOM 2759 C CA . LEU A 1 382 ? 152.11500 137.44300 112.74400 1.000 46.46000 381 LEU A CA 1
ATOM 2760 C C . LEU A 1 382 ? 151.91200 138.48200 113.83500 1.000 46.46000 381 LEU A C 1
ATOM 2761 O O . LEU A 1 382 ? 152.49800 138.36100 114.91500 1.000 46.46000 381 LEU A O 1
ATOM 2766 N N . ARG A 1 383 ? 151.09700 139.50600 113.57900 1.000 47.42000 382 ARG A N 1
ATOM 2767 C CA . ARG A 1 383 ? 150.79300 140.48600 114.61400 1.000 47.42000 382 ARG A CA 1
ATOM 2768 C C . ARG A 1 383 ? 150.11500 139.81900 115.80100 1.000 47.42000 382 ARG A C 1
ATOM 2769 O O . ARG A 1 383 ? 150.54200 139.98600 116.94600 1.000 47.42000 382 ARG A O 1
ATOM 2777 N N . GLY A 1 384 ? 149.08200 139.01900 115.53700 1.000 46.62000 383 GLY A N 1
ATOM 2778 C CA . GLY A 1 384 ? 148.42000 138.30400 116.61300 1.000 46.62000 383 GLY A CA 1
ATOM 2779 C C . GLY A 1 384 ? 149.31700 137.29300 117.29900 1.000 46.62000 383 GLY A C 1
ATOM 2780 O O . GLY A 1 384 ? 149.21500 137.08900 118.51200 1.000 46.62000 383 GLY A O 1
ATOM 2781 N N . LEU A 1 385 ? 150.20600 136.64900 116.54300 1.000 46.88000 384 LEU A N 1
ATOM 2782 C CA . LEU A 1 385 ? 151.06200 135.61200 117.10100 1.000 46.88000 384 LEU A CA 1
ATOM 2783 C C . LEU A 1 385 ? 152.25700 136.16700 117.86500 1.000 46.88000 384 LEU A C 1
ATOM 2784 O O . LEU A 1 385 ? 152.84000 135.44200 118.67800 1.000 46.88000 384 LEU A O 1
ATOM 2789 N N . CYS A 1 386 ? 152.65500 137.41600 117.61900 1.000 53.48000 385 CYS A N 1
ATOM 2790 C CA . CYS A 1 386 ? 153.77600 138.00000 118.34200 1.000 53.48000 385 CYS A CA 1
ATOM 2791 C C . CYS A 1 386 ? 153.35700 139.16000 119.23500 1.000 53.48000 385 CYS A C 1
ATOM 2792 O O . CYS A 1 386 ? 153.42600 139.03300 120.45700 1.000 53.48000 385 CYS A O 1
ATOM 2795 N N . GLU A 1 387 ? 152.81700 140.24200 118.67000 1.000 56.00000 386 GLU A N 1
ATOM 2796 C CA . GLU A 1 387 ? 152.58600 141.44900 119.45400 1.000 56.00000 386 GLU A CA 1
ATOM 2797 C C . GLU A 1 387 ? 151.45600 141.29000 120.46000 1.000 56.00000 386 GLU A C 1
ATOM 2798 O O . GLU A 1 387 ? 151.31900 142.13500 121.35100 1.000 56.00000 386 GLU A O 1
ATOM 2804 N N . ASP A 1 388 ? 150.64900 140.24000 120.33800 1.000 52.59000 387 ASP A N 1
ATOM 2805 C CA . ASP A 1 388 ? 149.61700 139.91500 121.31000 1.000 52.59000 387 ASP A CA 1
ATOM 2806 C C . ASP A 1 388 ? 149.97700 138.69000 122.13600 1.000 52.59000 387 ASP A C 1
ATOM 2807 O O . ASP A 1 388 ? 149.84200 138.70400 123.36400 1.000 52.59000 387 ASP A O 1
ATOM 2812 N N . ALA A 1 389 ? 150.44300 137.62400 121.48100 1.000 48.54000 388 ALA A N 1
ATOM 2813 C CA . ALA A 1 389 ? 150.75200 136.39100 122.19400 1.000 48.54000 388 ALA A CA 1
ATOM 2814 C C . ALA A 1 389 ? 151.94500 136.56100 123.12600 1.000 48.54000 388 ALA A C 1
ATOM 2815 O O . ALA A 1 389 ? 151.93300 136.04100 124.24600 1.000 48.54000 388 ALA A O 1
ATOM 2817 N N . LEU A 1 390 ? 152.99300 137.26400 122.68700 1.000 50.73000 389 LEU A N 1
ATOM 2818 C CA . LEU A 1 390 ? 154.13200 137.49600 123.56500 1.000 50.73000 389 LEU A CA 1
ATOM 2819 C C . LEU A 1 390 ? 153.72200 138.31400 124.78000 1.000 50.73000 389 LEU A C 1
ATOM 2820 O O . LEU A 1 390 ? 154.13500 138.01300 125.90400 1.000 50.73000 389 LEU A O 1
ATOM 2825 N N . GLU A 1 391 ? 152.90000 139.34600 124.57500 1.000 50.99000 390 GLU A N 1
ATOM 2826 C CA . GLU A 1 391 ? 152.42200 140.14100 125.70000 1.000 50.99000 390 GLU A CA 1
ATOM 2827 C C . GLU A 1 391 ? 151.60200 139.29100 126.65900 1.000 50.99000 390 GLU A C 1
ATOM 2828 O O . GLU A 1 391 ? 151.74300 139.40800 127.88200 1.000 50.99000 390 GLU A O 1
ATOM 2834 N N . GLY A 1 392 ? 150.74800 138.41800 126.12200 1.000 50.65000 391 GLY A N 1
ATOM 2835 C CA . GLY A 1 392 ? 150.00000 137.51700 126.98100 1.000 50.65000 391 GLY A CA 1
ATOM 2836 C C . GLY A 1 392 ? 150.90000 136.59200 127.77700 1.000 50.65000 391 GLY A C 1
ATOM 2837 O O . GLY A 1 392 ? 150.68400 136.37600 128.97100 1.000 50.65000 391 GLY A O 1
ATOM 2838 N N . LEU A 1 393 ? 151.92600 136.03900 127.12900 1.000 50.67000 392 LEU A N 1
ATOM 2839 C CA . LEU A 1 393 ? 152.83600 135.13600 127.82600 1.000 50.67000 392 LEU A CA 1
ATOM 2840 C C . LEU A 1 393 ? 153.61900 135.86100 128.91600 1.000 50.67000 392 LEU A C 1
ATOM 2841 O O . LEU A 1 393 ? 153.81800 135.31500 130.00600 1.000 50.67000 392 LEU A O 1
ATOM 2846 N N . LEU A 1 394 ? 154.06700 137.09100 128.65300 1.000 50.63000 393 LEU A N 1
ATOM 2847 C CA . LEU A 1 394 ? 154.74100 137.84600 129.70800 1.000 50.63000 393 LEU A CA 1
ATOM 2848 C C . LEU A 1 394 ? 153.79300 138.21100 130.84200 1.000 50.63000 393 LEU A C 1
ATOM 2849 O O . LEU A 1 394 ? 154.20700 138.23800 132.00500 1.000 50.63000 393 LEU A O 1
ATOM 2854 N N . PHE A 1 395 ? 152.52800 138.50500 130.53900 1.000 50.43000 394 PHE A N 1
ATOM 2855 C CA . PHE A 1 395 ? 151.58600 138.75600 131.62300 1.000 50.43000 394 PHE A CA 1
ATOM 2856 C C . PHE A 1 395 ? 151.33000 137.49500 132.44000 1.000 50.43000 394 PHE A C 1
ATOM 2857 O O . PHE A 1 395 ? 151.13000 137.57900 133.65500 1.000 50.43000 394 PHE A O 1
ATOM 2865 N N . LEU A 1 396 ? 151.35100 136.32300 131.80300 1.000 55.52000 395 LEU A N 1
ATOM 2866 C CA . LEU A 1 396 ? 151.33300 135.07400 132.56400 1.000 55.52000 395 LEU A CA 1
ATOM 2867 C C . LEU A 1 396 ? 152.58800 134.91900 133.41700 1.000 55.52000 395 LEU A C 1
ATOM 2868 O O . LEU A 1 396 ? 152.52100 134.40600 134.53800 1.000 55.52000 395 LEU A O 1
ATOM 2873 N N . LEU A 1 397 ? 153.74600 135.33400 132.89500 1.000 55.12000 396 LEU A N 1
ATOM 2874 C CA . LEU A 1 397 ? 154.96600 135.31200 133.70300 1.000 55.12000 396 LEU A CA 1
ATOM 2875 C C . LEU A 1 397 ? 154.81900 136.18300 134.94700 1.000 55.12000 396 LEU A C 1
ATOM 2876 O O . LEU A 1 397 ? 155.19800 135.77300 136.05100 1.000 55.12000 396 LEU A O 1
ATOM 2881 N N . LEU A 1 398 ? 154.28100 137.39400 134.78100 1.000 53.14000 397 LEU A N 1
ATOM 2882 C CA . LEU A 1 398 ? 154.01500 138.25800 135.93200 1.000 53.14000 397 LEU A CA 1
ATOM 2883 C C . LEU A 1 398 ? 153.01800 137.62300 136.89200 1.000 53.14000 397 LEU A C 1
ATOM 2884 O O . LEU A 1 398 ? 153.21400 137.66800 138.11200 1.000 53.14000 397 LEU A O 1
ATOM 2889 N N . PHE A 1 399 ? 151.92300 137.06900 136.36700 1.000 57.38000 398 PHE A N 1
ATOM 2890 C CA . PHE A 1 399 ? 150.99800 136.32200 137.21100 1.000 57.38000 398 PHE A CA 1
ATOM 2891 C C . PHE A 1 399 ? 151.72300 135.28000 138.04300 1.000 57.38000 398 PHE A C 1
ATOM 2892 O O . PHE A 1 399 ? 151.52300 135.18900 139.25500 1.000 57.38000 398 PHE A O 1
ATOM 2900 N N . SER A 1 400 ? 152.56900 134.48000 137.39800 1.000 62.11000 399 SER A N 1
ATOM 2901 C CA . SER A 1 400 ? 153.25600 133.40400 138.10000 1.000 62.11000 399 SER A CA 1
ATOM 2902 C C . SER A 1 400 ? 154.19300 133.94600 139.17000 1.000 62.11000 399 SER A C 1
ATOM 2903 O O . SER A 1 400 ? 154.24300 133.41600 140.28500 1.000 62.11000 399 SER A O 1
ATOM 2906 N N . LEU A 1 401 ? 154.93500 135.01000 138.85600 1.000 60.78000 400 LEU A N 1
ATOM 2907 C CA . LEU A 1 401 ? 155.88100 135.56200 139.82300 1.000 60.78000 400 LEU A CA 1
ATOM 2908 C C . LEU A 1 401 ? 155.15800 136.13500 141.03800 1.000 60.78000 400 LEU A C 1
ATOM 2909 O O . LEU A 1 401 ? 155.50200 135.82300 142.18700 1.000 60.78000 400 LEU A O 1
ATOM 2914 N N . LEU A 1 402 ? 154.14700 136.97600 140.80200 1.000 64.59000 401 LEU A N 1
ATOM 2915 C CA . LEU A 1 402 ? 153.39900 137.55100 141.91600 1.000 64.59000 401 LEU A CA 1
ATOM 2916 C C . LEU A 1 402 ? 152.65400 136.48100 142.70300 1.000 64.59000 401 LEU A C 1
ATOM 2917 O O . LEU A 1 402 ? 152.57000 136.55800 143.93300 1.000 64.59000 401 LEU A O 1
ATOM 2922 N N . SER A 1 403 ? 152.10600 135.47300 142.01900 1.000 68.99000 402 SER A N 1
ATOM 2923 C CA . SER A 1 403 ? 151.42100 134.39100 142.71700 1.000 68.99000 402 SER A CA 1
ATOM 2924 C C . SER A 1 403 ? 152.38600 133.60600 143.59200 1.000 68.99000 402 SER A C 1
ATOM 2925 O O . SER A 1 403 ? 152.06100 133.27100 144.73600 1.000 68.99000 402 SER A O 1
ATOM 2928 N N . ALA A 1 404 ? 153.58000 133.30600 143.07600 1.000 72.29000 403 ALA A N 1
ATOM 2929 C CA . ALA A 1 404 ? 154.57100 132.59900 143.87500 1.000 72.29000 403 ALA A CA 1
ATOM 2930 C C . ALA A 1 404 ? 154.97000 133.41500 145.09500 1.000 72.29000 403 ALA A C 1
ATOM 2931 O O . ALA A 1 404 ? 155.06300 132.87700 146.20300 1.000 72.29000 403 ALA A O 1
ATOM 2933 N N . GLY A 1 405 ? 155.18800 134.71900 144.91700 1.000 77.17000 404 GLY A N 1
ATOM 2934 C CA . GLY A 1 405 ? 155.54800 135.55200 146.05600 1.000 77.17000 404 GLY A CA 1
ATOM 2935 C C . GLY A 1 405 ? 154.44500 135.62900 147.09600 1.000 77.17000 404 GLY A C 1
ATOM 2936 O O . GLY A 1 405 ? 154.68900 135.47900 148.29900 1.000 77.17000 404 GLY A O 1
ATOM 2937 N N . ALA A 1 406 ? 153.21000 135.85200 146.64100 1.000 79.25000 405 ALA A N 1
ATOM 2938 C CA . ALA A 1 406 ? 152.08500 135.96800 147.56100 1.000 79.25000 405 ALA A CA 1
ATOM 2939 C C . ALA A 1 406 ? 151.84400 134.66300 148.30600 1.000 79.25000 405 ALA A C 1
ATOM 2940 O O . ALA A 1 406 ? 151.58400 134.67000 149.51200 1.000 79.25000 405 ALA A O 1
ATOM 2942 N N . LEU A 1 407 ? 151.93700 133.52900 147.60900 1.000 81.94000 406 LEU A N 1
ATOM 2943 C CA . LEU A 1 407 ? 151.72600 132.24800 148.27000 1.000 81.94000 406 LEU A CA 1
ATOM 2944 C C . LEU A 1 407 ? 152.87900 131.89400 149.20000 1.000 81.94000 406 LEU A C 1
ATOM 2945 O O . LEU A 1 407 ? 152.65600 131.27800 150.24500 1.000 81.94000 406 LEU A O 1
ATOM 2950 N N . ALA A 1 408 ? 154.11200 132.27200 148.85300 1.000 83.48000 407 ALA A N 1
ATOM 2951 C CA . ALA A 1 408 ? 155.21700 132.07600 149.78400 1.000 83.48000 407 ALA A CA 1
ATOM 2952 C C . ALA A 1 408 ? 154.99200 132.87400 151.05900 1.000 83.48000 407 ALA A C 1
ATOM 2953 O O . ALA A 1 408 ? 155.18900 132.36100 152.16700 1.000 83.48000 407 ALA A O 1
ATOM 2955 N N . THR A 1 409 ? 154.54700 134.12500 150.92300 1.000 84.69000 408 THR A N 1
ATOM 2956 C CA . THR A 1 409 ? 154.23100 134.91800 152.10600 1.000 84.69000 408 THR A CA 1
ATOM 2957 C C . THR A 1 409 ? 153.06700 134.31000 152.88300 1.000 84.69000 408 THR A C 1
ATOM 2958 O O . THR A 1 409 ? 153.04900 134.34400 154.11900 1.000 84.69000 408 THR A O 1
ATOM 2962 N N . ALA A 1 410 ? 152.08500 133.74900 152.17500 1.000 84.63000 409 ALA A N 1
ATOM 2963 C CA . ALA A 1 410 ? 150.93900 133.13900 152.84100 1.000 84.63000 409 ALA A CA 1
ATOM 2964 C C . ALA A 1 410 ? 151.35600 131.92300 153.66000 1.000 84.63000 409 ALA A C 1
ATOM 2965 O O . ALA A 1 410 ? 150.93400 131.76400 154.80900 1.000 84.63000 409 ALA A O 1
ATOM 2967 N N . LEU A 1 411 ? 152.17500 131.04400 153.08200 1.000 86.99000 410 LEU A N 1
ATOM 2968 C CA . LEU A 1 411 ? 152.67900 129.90200 153.83900 1.000 86.99000 410 LEU A CA 1
ATOM 2969 C C . LEU A 1 411 ? 153.71800 130.29200 154.88100 1.000 86.99000 410 LEU A C 1
ATOM 2970 O O . LEU A 1 411 ? 154.01600 129.47900 155.76200 1.000 86.99000 410 LEU A O 1
ATOM 2975 N N . CYS A 1 412 ? 154.28500 131.49500 154.80000 1.000 94.25000 411 CYS A N 1
ATOM 2976 C CA . CYS A 1 412 ? 155.15800 131.95500 155.87300 1.000 94.25000 411 CYS A CA 1
ATOM 2977 C C . CYS A 1 412 ? 154.37700 132.59700 157.01400 1.000 94.25000 411 CYS A C 1
ATOM 2978 O O . CYS A 1 412 ? 154.85900 132.61700 158.15200 1.000 94.25000 411 CYS A O 1
ATOM 2981 N N . SER A 1 413 ? 153.18400 133.12500 156.73800 1.000 92.65000 412 SER A N 1
ATOM 2982 C CA . SER A 1 413 ? 152.40800 133.85700 157.73400 1.000 92.65000 412 SER A CA 1
ATOM 2983 C C . SER A 1 413 ? 151.31500 133.02000 158.39000 1.000 92.65000 412 SER A C 1
ATOM 2984 O O . SER A 1 413 ? 151.16800 133.05400 159.61500 1.000 92.65000 412 SER A O 1
ATOM 2987 N N . LEU A 1 414 ? 150.53200 132.28300 157.60000 1.000 98.14000 413 LEU A N 1
ATOM 2988 C CA . LEU A 1 414 ? 149.40000 131.53700 158.14700 1.000 98.14000 413 LEU A CA 1
ATOM 2989 C C . LEU A 1 414 ? 149.79700 130.53500 159.22500 1.000 98.14000 413 LEU A C 1
ATOM 2990 O O . LEU A 1 414 ? 149.11100 130.48000 160.26000 1.000 98.14000 413 LEU A O 1
ATOM 2995 N N . PRO A 1 415 ? 150.84000 129.71200 159.06100 1.000 101.77000 414 PRO A N 1
ATOM 2996 C CA . PRO A 1 415 ? 151.22900 128.82400 160.17000 1.000 101.77000 414 PRO A CA 1
ATOM 2997 C C . PRO A 1 415 ? 151.61900 129.57100 161.43200 1.000 101.77000 414 PRO A C 1
ATOM 2998 O O . PRO A 1 415 ? 151.45100 129.03300 162.53400 1.000 101.77000 414 PRO A O 1
ATOM 3002 N N . ARG A 1 416 ? 152.14200 130.79300 161.30500 1.000 102.30000 415 ARG A N 1
ATOM 3003 C CA . ARG A 1 416 ? 152.47100 131.58100 162.48700 1.000 102.30000 415 ARG A CA 1
ATOM 3004 C C . ARG A 1 416 ? 151.22400 131.90000 163.30100 1.000 102.30000 415 ARG A C 1
ATOM 3005 O O . ARG A 1 416 ? 151.23900 131.81400 164.53400 1.000 102.30000 415 ARG A O 1
ATOM 3013 N N . ALA A 1 417 ? 150.15400 132.30500 162.60700 1.000 105.07000 416 ALA A N 1
ATOM 3014 C CA . ALA A 1 417 ? 148.93400 132.75900 163.31900 1.000 105.07000 416 ALA A CA 1
ATOM 3015 C C . ALA A 1 417 ? 147.83500 131.69100 163.33000 1.000 105.07000 416 ALA A C 1
ATOM 3016 O O . ALA A 1 417 ? 146.70600 132.03700 163.73000 1.000 105.07000 416 ALA A O 1
ATOM 3018 N N . TRP A 1 418 ? 148.13800 130.45400 162.92500 1.000 108.77000 417 TRP A N 1
ATOM 3019 C CA . TRP A 1 418 ? 147.11300 129.38200 163.02900 1.000 108.77000 417 TRP A CA 1
ATOM 3020 C C . TRP A 1 418 ? 146.79400 129.16500 164.51100 1.000 108.77000 417 TRP A C 1
ATOM 3021 O O . TRP A 1 418 ? 145.61500 129.30800 164.88800 1.000 108.77000 417 TRP A O 1
ATOM 3032 N N . ALA A 1 419 ? 147.81300 128.83700 165.31000 1.000 110.88000 418 ALA A N 1
ATOM 3033 C CA . ALA A 1 419 ? 147.61300 128.61000 166.76000 1.000 110.88000 418 ALA A CA 1
ATOM 3034 C C . ALA A 1 419 ? 147.44300 129.95300 167.48000 1.000 110.88000 418 ALA A C 1
ATOM 3035 O O . ALA A 1 419 ? 146.84600 129.95800 168.57400 1.000 110.88000 418 ALA A O 1
ATOM 3037 N N . LEU A 1 420 ? 147.93000 131.04600 166.88000 1.000 106.41000 419 LEU A N 1
ATOM 3038 C CA . LEU A 1 420 ? 147.83600 132.39100 167.51000 1.000 106.41000 419 LEU A CA 1
ATOM 3039 C C . LEU A 1 420 ? 146.44800 133.00500 167.27800 1.000 106.41000 419 LEU A C 1
ATOM 3040 O O . LEU A 1 420 ? 146.23500 134.13700 167.75700 1.000 106.41000 419 LEU A O 1
ATOM 3045 N N . PHE A 1 421 ? 145.54500 132.30300 166.58200 1.000 109.75000 420 PHE A N 1
ATOM 3046 C CA . PHE A 1 421 ? 144.15500 132.80400 166.41000 1.000 109.75000 420 PHE A CA 1
ATOM 3047 C C . PHE A 1 421 ? 143.53200 133.01900 167.79200 1.000 109.75000 420 PHE A C 1
ATOM 3048 O O . PHE A 1 421 ? 143.58800 132.09000 168.62500 1.000 109.75000 420 PHE A O 1
ATOM 3056 N N . PRO A 1 422 ? 142.93500 134.20000 168.07200 1.000 110.29000 421 PRO A N 1
ATOM 3057 C CA . PRO A 1 422 ? 142.37700 134.51100 169.40500 1.000 110.29000 421 PRO A CA 1
ATOM 3058 C C . PRO A 1 422 ? 141.58600 133.38700 170.11100 1.000 110.29000 421 PRO A C 1
ATOM 3059 O O . PRO A 1 422 ? 141.95100 133.11500 171.24100 1.000 110.29000 421 PRO A O 1
ATOM 3063 N N . PRO A 1 423 ? 140.54600 132.72600 169.53800 1.000 109.04000 422 PRO A N 1
ATOM 3064 C CA . PRO A 1 423 ? 139.78700 131.71000 170.28100 1.000 109.04000 422 PRO A CA 1
ATOM 3065 C C . PRO A 1 423 ? 140.65500 130.47200 170.54600 1.000 109.04000 422 PRO A C 1
ATOM 3066 O O . PRO A 1 423 ? 140.74700 130.09900 171.70100 1.000 109.04000 422 PRO A O 1
ATOM 3070 N N . PRO B 1 6 ? 132.62300 137.12500 105.08200 1.000 61.10000 5 PRO B N 1
ATOM 3071 C CA . PRO B 1 6 ? 132.14500 136.95900 106.45800 1.000 61.10000 5 PRO B CA 1
ATOM 3072 C C . PRO B 1 6 ? 131.28300 138.12800 106.92500 1.000 61.10000 5 PRO B C 1
ATOM 3073 O O . PRO B 1 6 ? 130.14500 137.92400 107.34700 1.000 61.10000 5 PRO B O 1
ATOM 3077 N N . GLY B 1 7 ? 131.82600 139.34100 106.84700 1.000 67.23000 6 GLY B N 1
ATOM 3078 C CA . GLY B 1 7 ? 131.10300 140.52400 107.26200 1.000 67.23000 6 GLY B CA 1
ATOM 3079 C C . GLY B 1 7 ? 131.27000 140.82900 108.73600 1.000 67.23000 6 GLY B C 1
ATOM 3080 O O . GLY B 1 7 ? 131.99200 140.15900 109.47900 1.000 67.23000 6 GLY B O 1
ATOM 3081 N N . TYR B 1 8 ? 130.57600 141.87900 109.16500 1.000 67.57000 7 TYR B N 1
ATOM 3082 C CA . TYR B 1 8 ? 130.60000 142.33200 110.54900 1.000 67.57000 7 TYR B CA 1
ATOM 3083 C C . TYR B 1 8 ? 129.25800 142.03500 111.20300 1.000 67.57000 7 TYR B C 1
ATOM 3084 O O . TYR B 1 8 ? 128.20500 142.36900 110.65100 1.000 67.57000 7 TYR B O 1
ATOM 3093 N N . ARG B 1 9 ? 129.30300 141.40600 112.37700 1.000 71.89000 8 ARG B N 1
ATOM 3094 C CA . ARG B 1 9 ? 128.10400 141.06800 113.13000 1.000 71.89000 8 ARG B CA 1
ATOM 3095 C C . ARG B 1 9 ? 128.06600 141.88000 114.41400 1.000 71.89000 8 ARG B C 1
ATOM 3096 O O . ARG B 1 9 ? 128.99600 141.77300 115.22800 1.000 71.89000 8 ARG B O 1
ATOM 3104 N N . PRO B 1 10 ? 127.04400 142.70700 114.63200 1.000 63.70000 9 PRO B N 1
ATOM 3105 C CA . PRO B 1 10 ? 126.96200 143.46100 115.88900 1.000 63.70000 9 PRO B CA 1
ATOM 3106 C C . PRO B 1 10 ? 126.90600 142.52700 117.08900 1.000 63.70000 9 PRO B C 1
ATOM 3107 O O . PRO B 1 10 ? 126.27300 141.47000 117.05000 1.000 63.70000 9 PRO B O 1
ATOM 3111 N N . SER B 1 11 ? 127.57800 142.93000 118.16300 1.000 63.28000 10 SER B N 1
ATOM 3112 C CA . SER B 1 11 ? 127.67000 142.09900 119.35100 1.000 63.28000 10 SER B CA 1
ATOM 3113 C C . SER B 1 11 ? 126.37800 142.17600 120.16300 1.000 63.28000 10 SER B C 1
ATOM 3114 O O . SER B 1 11 ? 125.48600 142.98500 119.89600 1.000 63.28000 10 SER B O 1
ATOM 3117 N N . ALA B 1 12 ? 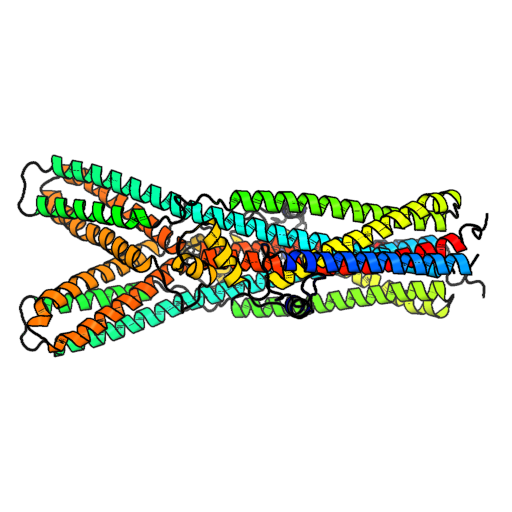126.28600 141.30300 121.16900 1.000 62.56000 11 ALA B N 1
ATOM 3118 C CA . ALA B 1 12 ? 125.10000 141.27200 122.01900 1.000 62.56000 11 ALA B CA 1
ATOM 3119 C C . ALA B 1 12 ? 124.93500 142.57400 122.79000 1.000 62.56000 11 ALA B C 1
ATOM 3120 O O . ALA B 1 12 ? 123.81600 14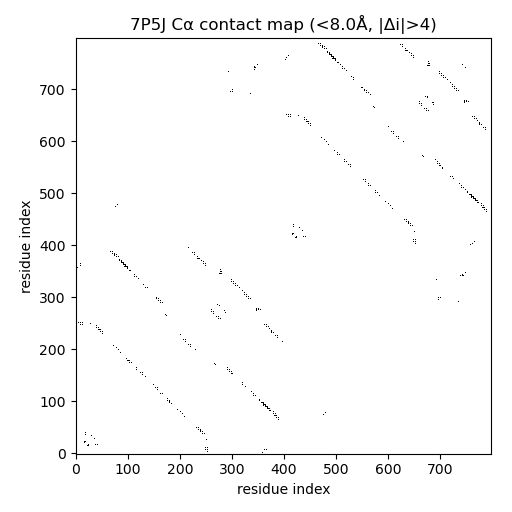3.07900 122.93700 1.000 62.56000 11 ALA B O 1
ATOM 3122 N N . TRP B 1 13 ? 126.03900 143.13000 123.29700 1.000 57.55000 12 TRP B N 1
ATOM 3123 C CA . TRP B 1 13 ? 125.95900 144.37400 124.05700 1.000 57.55000 12 TRP B CA 1
ATOM 3124 C C . TRP B 1 13 ? 125.46100 145.52600 123.19600 1.000 57.55000 12 TRP B C 1
ATOM 3125 O O . TRP B 1 13 ? 124.78400 146.43000 123.70300 1.000 57.55000 12 TRP B O 1
ATOM 3136 N N . VAL B 1 14 ? 125.78200 145.51300 121.90000 1.000 61.67000 13 VAL B N 1
ATOM 3137 C CA . VAL B 1 14 ? 125.30400 146.56200 121.00200 1.000 61.67000 13 VAL B CA 1
ATOM 3138 C C . VAL B 1 14 ? 123.78200 146.59300 120.99100 1.000 61.67000 13 VAL B C 1
ATOM 3139 O O . VAL B 1 14 ? 123.16300 147.65100 121.14800 1.000 61.67000 13 VAL B O 1
ATOM 3143 N N . HIS B 1 15 ? 123.15600 145.42700 120.82200 1.000 62.87000 14 HIS B N 1
ATOM 3144 C CA . HIS B 1 15 ? 121.70000 145.37400 120.80200 1.000 62.87000 14 HIS B CA 1
ATOM 3145 C C . HIS B 1 15 ? 121.11000 145.58000 122.19100 1.000 62.87000 14 HIS B C 1
ATOM 3146 O O . HIS B 1 15 ? 119.99500 146.09800 122.31600 1.000 62.87000 14 HIS B O 1
ATOM 3153 N N . LEU B 1 16 ? 121.83100 145.17700 123.24000 1.000 65.81000 15 LEU B N 1
ATOM 3154 C CA . LEU B 1 16 ? 121.34000 145.39700 124.59700 1.000 65.81000 15 LEU B CA 1
ATOM 3155 C C . LEU B 1 16 ? 121.24800 146.88400 124.91400 1.000 65.81000 15 LEU B C 1
ATOM 3156 O O . LEU B 1 16 ? 120.25000 147.34600 125.47900 1.000 65.81000 15 LEU B O 1
ATOM 3161 N N . LEU B 1 17 ? 122.28000 147.65100 124.55700 1.000 62.38000 16 LEU B N 1
ATOM 3162 C CA . LEU B 1 17 ? 122.25300 149.09000 124.79600 1.000 62.38000 16 LEU B CA 1
ATOM 3163 C C . LEU B 1 17 ? 121.38500 149.82700 123.78400 1.000 62.38000 16 LEU B C 1
ATOM 3164 O O . LEU B 1 17 ? 120.84200 150.89100 124.10100 1.000 62.38000 16 LEU B O 1
ATOM 3169 N N . HIS B 1 18 ? 121.25000 149.28900 122.56900 1.000 64.67000 17 HIS B N 1
ATOM 3170 C CA . HIS B 1 18 ? 120.45800 149.96000 121.54300 1.000 64.67000 17 HIS B CA 1
ATOM 3171 C C . HIS B 1 18 ? 118.98500 150.02800 121.92800 1.000 64.67000 17 HIS B C 1
ATOM 3172 O O . HIS B 1 18 ? 118.33500 151.06100 121.73200 1.000 64.67000 17 HIS B O 1
ATOM 3179 N N . GLN B 1 19 ? 118.44300 148.94100 122.48000 1.000 69.85000 18 GLN B N 1
ATOM 3180 C CA . GLN B 1 19 ? 117.02600 148.89100 122.82000 1.000 69.85000 18 GLN B CA 1
ATOM 3181 C C . GLN B 1 19 ? 116.66900 149.76400 124.01500 1.000 69.85000 18 GLN B C 1
ATOM 3182 O O . GLN B 1 19 ? 115.47800 149.92400 124.30400 1.000 69.85000 18 GLN B O 1
ATOM 3188 N N . LEU B 1 20 ? 117.65700 150.31200 124.71500 1.000 71.48000 19 LEU B N 1
ATOM 3189 C CA . LEU B 1 20 ? 117.37600 151.14800 125.87100 1.000 71.48000 19 LEU B CA 1
ATOM 3190 C C . LEU B 1 20 ? 116.56000 152.36800 125.44600 1.000 71.48000 19 LEU B C 1
ATOM 3191 O O . LEU B 1 20 ? 116.85900 152.98900 124.42000 1.000 71.48000 19 LEU B O 1
ATOM 3196 N N . PRO B 1 21 ? 115.51500 152.72600 126.19400 1.000 77.23000 20 PRO B N 1
ATOM 3197 C CA . PRO B 1 21 ? 114.68900 153.88200 125.81400 1.000 77.23000 20 PRO B CA 1
ATOM 3198 C C . PRO B 1 21 ? 115.35000 155.19100 126.22600 1.000 77.23000 20 PRO B C 1
ATOM 3199 O O . PRO B 1 21 ? 115.85600 155.32200 127.34300 1.000 77.23000 20 PRO B O 1
ATOM 3203 N N . ARG B 1 22 ? 115.33100 156.16300 125.32000 1.000 79.46000 21 ARG B N 1
ATOM 3204 C CA . ARG B 1 22 ? 115.88700 157.48400 125.57000 1.000 79.46000 21 ARG B CA 1
ATOM 3205 C C . ARG B 1 22 ? 114.77000 158.51900 125.54400 1.000 79.46000 21 ARG B C 1
ATOM 3206 O O . ARG B 1 22 ? 113.74500 158.33300 124.88400 1.000 79.46000 21 ARG B O 1
ATOM 3214 N N . ALA B 1 23 ? 114.97400 159.61400 126.27400 1.000 85.34000 22 ALA B N 1
ATOM 3215 C CA . ALA B 1 23 ? 113.95000 160.64200 126.37900 1.000 85.34000 22 ALA B CA 1
ATOM 3216 C C . ALA B 1 23 ? 114.60400 161.99800 126.59700 1.000 85.34000 22 ALA B C 1
ATOM 3217 O O . ALA B 1 23 ? 115.77000 162.09600 126.98600 1.000 85.34000 22 ALA B O 1
ATOM 3219 N N . ASP B 1 24 ? 113.82800 163.04800 126.33400 1.000 95.78000 23 ASP B N 1
ATOM 3220 C CA . ASP B 1 24 ? 114.25600 164.42200 126.54600 1.000 95.78000 23 ASP B CA 1
ATOM 3221 C C . ASP B 1 24 ? 113.14500 165.19100 127.24300 1.000 95.78000 23 ASP B C 1
ATOM 3222 O O . ASP B 1 24 ? 111.96100 164.91200 127.03400 1.000 95.78000 23 ASP B O 1
ATOM 3227 N N . PHE B 1 25 ? 113.53400 166.16000 128.07400 1.000 100.74000 24 PHE B N 1
ATOM 3228 C CA . PHE B 1 25 ? 112.54000 166.97600 128.76200 1.000 100.74000 24 PHE B CA 1
ATOM 3229 C C . PHE B 1 25 ? 111.79900 167.88300 127.78600 1.000 100.74000 24 PHE B C 1
ATOM 3230 O O . PHE B 1 25 ? 110.60800 168.15900 127.97000 1.000 100.74000 24 PHE B O 1
ATOM 3238 N N . GLN B 1 26 ? 112.48600 168.36000 126.74500 1.000 99.81000 25 GLN B N 1
ATOM 3239 C CA . GLN B 1 26 ? 111.80500 169.11300 125.69600 1.000 99.81000 25 GLN B CA 1
ATOM 3240 C C . GLN B 1 26 ? 110.82200 168.22800 124.93900 1.000 99.81000 25 GLN B C 1
ATOM 3241 O O . GLN B 1 26 ? 109.67900 168.62400 124.68300 1.000 99.81000 25 GLN B O 1
ATOM 3247 N N . LEU B 1 27 ? 111.25400 167.02100 124.57200 1.000 93.84000 26 LEU B N 1
ATOM 3248 C CA . LEU B 1 27 ? 110.41600 166.09900 123.80600 1.000 93.84000 26 LEU B CA 1
ATOM 3249 C C . LEU B 1 27 ? 110.91700 164.68500 124.08400 1.000 93.84000 26 LEU B C 1
ATOM 3250 O O . LEU B 1 27 ? 111.96300 164.28300 123.56500 1.000 93.84000 26 LEU B O 1
ATOM 3255 N N . ARG B 1 28 ? 110.17100 163.94400 124.90100 1.000 87.56000 27 ARG B N 1
ATOM 3256 C CA . ARG B 1 28 ? 110.53600 162.58400 125.28800 1.000 87.56000 27 ARG B CA 1
ATOM 3257 C C . ARG B 1 28 ? 110.71800 161.65400 124.08800 1.000 87.56000 27 ARG B C 1
ATOM 3258 O O . ARG B 1 28 ? 111.71100 160.91700 124.04400 1.000 87.56000 27 ARG B O 1
ATOM 3266 N N . PRO B 1 29 ? 109.79900 161.63300 123.09500 1.000 89.53000 28 PRO B N 1
ATOM 3267 C CA . PRO B 1 29 ? 110.00800 160.73300 121.94900 1.000 89.53000 28 PRO B CA 1
ATOM 3268 C C . PRO B 1 29 ? 111.25200 161.07700 121.14600 1.000 89.53000 28 PRO B C 1
ATOM 3269 O O . PRO B 1 29 ? 111.40700 162.20900 120.67700 1.000 89.53000 28 PRO B O 1
ATOM 3273 N N . VAL B 1 30 ? 112.14500 160.10600 120.98500 1.000 84.18000 29 VAL B N 1
ATOM 3274 C CA . VAL B 1 30 ? 113.35200 160.27600 120.17900 1.000 84.18000 29 VAL B CA 1
ATOM 3275 C C . VAL B 1 30 ? 113.46600 159.09400 119.22300 1.000 84.18000 29 VAL B C 1
ATOM 3276 O O . VAL B 1 30 ? 113.00500 157.99000 119.54700 1.000 84.18000 29 VAL B O 1
ATOM 3280 N N . PRO B 1 31 ? 114.05700 159.27400 118.03700 1.000 85.83000 30 PRO B N 1
ATOM 3281 C CA . PRO B 1 31 ? 114.18100 158.14700 117.09900 1.000 85.83000 30 PRO B CA 1
ATOM 3282 C C . PRO B 1 31 ? 115.16900 157.08000 117.54100 1.000 85.83000 30 PRO B C 1
ATOM 3283 O O . PRO B 1 31 ? 115.13400 155.97400 116.98600 1.000 85.83000 30 PRO B O 1
ATOM 3287 N N . SER B 1 32 ? 116.03500 157.37300 118.51200 1.000 80.17000 31 SER B N 1
ATOM 3288 C CA . SER B 1 32 ? 117.07100 156.44400 118.96800 1.000 80.17000 31 SER B CA 1
ATOM 3289 C C . SER B 1 32 ? 117.95000 155.99200 117.80400 1.000 80.17000 31 SER B C 1
ATOM 3290 O O . SER B 1 32 ? 118.33900 154.82700 117.69500 1.000 80.17000 31 SER B O 1
ATOM 3293 N N . VAL B 1 33 ? 118.26500 156.93900 116.92500 1.000 77.98000 32 VAL B N 1
ATOM 3294 C CA . VAL B 1 33 ? 119.08800 156.69600 115.74800 1.000 77.98000 32 VAL B CA 1
ATOM 3295 C C . VAL B 1 33 ? 120.28500 157.63200 115.81200 1.000 77.98000 32 VAL B C 1
ATOM 3296 O O . VAL B 1 33 ? 120.13400 158.81400 116.14100 1.000 77.98000 32 VAL B O 1
ATOM 3300 N N . PHE B 1 34 ? 121.47000 157.10100 115.52000 1.000 74.74000 33 PHE B N 1
ATOM 3301 C CA . PHE B 1 34 ? 122.69300 157.89500 115.55500 1.000 74.74000 33 PHE B CA 1
ATOM 3302 C C . PHE B 1 34 ? 122.58500 159.10300 114.63800 1.000 74.74000 33 PHE B C 1
ATOM 3303 O O . PHE B 1 34 ? 122.36000 158.96500 113.43200 1.000 74.74000 33 PHE B O 1
ATOM 3311 N N . ALA B 1 35 ? 122.74700 160.29000 115.21800 1.000 79.58000 34 ALA B N 1
ATOM 3312 C CA . ALA B 1 35 ? 122.68200 161.54200 114.46400 1.000 79.58000 34 ALA B CA 1
ATOM 3313 C C . ALA B 1 35 ? 123.44600 162.61600 115.22100 1.000 79.58000 34 ALA B C 1
ATOM 3314 O O . ALA B 1 35 ? 122.88700 163.32900 116.06300 1.000 79.58000 34 ALA B O 1
ATOM 3316 N N . PRO B 1 36 ? 124.74200 162.75100 114.95700 1.000 81.54000 35 PRO B N 1
ATOM 3317 C CA . PRO B 1 36 ? 125.50600 163.84700 115.55900 1.000 81.54000 35 PRO B CA 1
ATOM 3318 C C . PRO B 1 36 ? 125.06100 165.19300 115.01000 1.000 81.54000 35 PRO B C 1
ATOM 3319 O O . PRO B 1 36 ? 124.39900 165.28800 113.97300 1.000 81.54000 35 PRO B O 1
ATOM 3323 N N . GLN B 1 37 ? 125.43800 166.24600 115.73700 1.000 91.77000 36 GLN B N 1
ATOM 3324 C CA . GLN B 1 37 ? 125.02400 167.61600 115.42900 1.000 91.77000 36 GLN B CA 1
ATOM 3325 C C . GLN B 1 37 ? 123.50400 167.75000 115.41700 1.000 91.77000 36 GLN B C 1
ATOM 3326 O O . GLN B 1 37 ? 122.93900 168.49700 114.61500 1.000 91.77000 36 GLN B O 1
ATOM 3332 N N . GLU B 1 38 ? 122.83700 167.02000 116.30800 1.000 92.69000 37 GLU B N 1
ATOM 3333 C CA . GLU B 1 38 ? 121.38700 167.05300 116.44000 1.000 92.69000 37 GLU B CA 1
ATOM 3334 C C . GLU B 1 38 ? 121.04900 167.35000 117.89200 1.000 92.69000 37 GLU B C 1
ATOM 3335 O O . GLU B 1 38 ? 121.70000 166.82500 118.80200 1.000 92.69000 37 GLU B O 1
ATOM 3341 N N . GLN B 1 39 ? 120.03700 168.19300 118.10600 1.000 94.90000 38 GLN B N 1
ATOM 3342 C CA . GLN B 1 39 ? 119.74000 168.66800 119.45500 1.000 94.90000 38 GLN B CA 1
ATOM 3343 C C . GLN B 1 39 ? 119.20900 167.54900 120.34500 1.000 94.90000 38 GLN B C 1
ATOM 3344 O O . GLN B 1 39 ? 119.66000 167.38900 121.48600 1.000 94.90000 38 GLN B O 1
ATOM 3350 N N . GLU B 1 40 ? 118.25100 166.76500 119.84200 1.000 93.32000 39 GLU B N 1
ATOM 3351 C CA . GLU B 1 40 ? 117.61500 165.74100 120.66800 1.000 93.32000 39 GLU B CA 1
ATOM 3352 C C . GLU B 1 40 ? 118.61700 164.68700 121.12100 1.000 93.32000 39 GLU B C 1
ATOM 3353 O O . GLU B 1 40 ? 118.64200 164.30400 122.29800 1.000 93.32000 39 GLU B O 1
ATOM 3359 N N . TYR B 1 41 ? 119.45400 164.21100 120.19800 1.000 85.36000 40 TYR B N 1
ATOM 3360 C CA . TYR B 1 41 ? 120.39800 163.14500 120.51800 1.000 85.36000 40 TYR B CA 1
ATOM 3361 C C . TYR B 1 41 ? 121.42200 163.61300 121.54500 1.000 85.36000 40 TYR B C 1
ATOM 3362 O O . TYR B 1 41 ? 121.69100 162.92300 122.53700 1.000 85.36000 40 TYR B O 1
ATOM 3371 N N . GLN B 1 42 ? 121.99700 164.79700 121.32400 1.000 91.73000 41 GLN B N 1
ATOM 3372 C CA . GLN B 1 42 ? 122.97800 165.33000 122.26100 1.000 91.73000 41 GLN B CA 1
ATOM 3373 C C . GLN B 1 42 ? 122.35100 165.58000 123.62600 1.000 91.73000 41 GLN B C 1
ATOM 3374 O O . GLN B 1 42 ? 122.96900 165.30400 124.66200 1.000 91.73000 41 GLN B O 1
ATOM 3380 N N . GLN B 1 43 ? 121.12300 166.10300 123.64800 1.000 90.29000 42 GLN B N 1
ATOM 3381 C CA . GLN B 1 43 ? 120.45900 166.36100 124.92100 1.000 90.29000 42 GLN B CA 1
ATOM 3382 C C . GLN B 1 43 ? 120.19900 165.06600 125.68100 1.000 90.29000 42 GLN B C 1
ATOM 3383 O O . GLN B 1 43 ? 120.38300 165.01300 126.90100 1.000 90.29000 42 GLN B O 1
ATOM 3389 N N . ALA B 1 44 ? 119.77600 164.00900 124.98300 1.000 86.63000 43 ALA B N 1
ATOM 3390 C CA . ALA B 1 44 ? 119.56600 162.72700 125.65300 1.000 86.63000 43 ALA B CA 1
ATOM 3391 C C . ALA B 1 44 ? 120.87700 162.15300 126.18300 1.000 86.63000 43 ALA B C 1
ATOM 3392 O O . ALA B 1 44 ? 120.92700 161.60700 127.29600 1.000 86.63000 43 ALA B O 1
ATOM 3394 N N . LEU B 1 45 ? 121.95100 162.26100 125.39800 1.000 85.65000 44 LEU B N 1
ATOM 3395 C CA . LEU B 1 45 ? 123.23400 161.73900 125.85400 1.000 85.65000 44 LEU B CA 1
ATOM 3396 C C . LEU B 1 45 ? 123.76300 162.52100 127.04900 1.000 85.65000 44 LEU B C 1
ATOM 3397 O O . LEU B 1 45 ? 124.43800 161.94800 127.91200 1.000 85.65000 44 LEU B O 1
ATOM 3402 N N . LEU B 1 46 ? 123.47300 163.82200 127.11800 1.000 92.48000 45 LEU B N 1
ATOM 3403 C CA . LEU B 1 46 ? 123.79500 164.58200 128.32200 1.000 92.48000 45 LEU B CA 1
ATOM 3404 C C . LEU B 1 46 ? 122.88400 164.19800 129.48300 1.000 92.48000 45 LEU B C 1
ATOM 3405 O O . LEU B 1 46 ? 123.31100 164.22500 130.64300 1.000 92.48000 45 LEU B O 1
ATOM 3410 N N . LEU B 1 47 ? 121.63100 163.84400 129.19200 1.000 90.67000 46 LEU B N 1
ATOM 3411 C CA . LEU B 1 47 ? 120.71400 163.41500 130.24200 1.000 90.67000 46 LEU B CA 1
ATOM 3412 C C . LEU B 1 47 ? 121.16900 162.11300 130.88300 1.000 90.67000 46 LEU B C 1
ATOM 3413 O O . LEU B 1 47 ? 120.89500 161.87400 132.06200 1.000 90.67000 46 LEU B O 1
ATOM 3418 N N . VAL B 1 48 ? 121.84600 161.25400 130.12200 1.000 87.18000 47 VAL B N 1
ATOM 3419 C CA . VAL B 1 48 ? 122.39500 160.03000 130.71100 1.000 87.18000 47 VAL B CA 1
ATOM 3420 C C . VAL B 1 48 ? 123.42600 160.37300 131.78700 1.000 87.18000 47 VAL B C 1
ATOM 3421 O O . VAL B 1 48 ? 123.40400 159.83000 132.90300 1.000 87.18000 47 VAL B O 1
ATOM 3425 N N . ALA B 1 49 ? 124.34000 161.29400 131.47100 1.000 87.83000 48 ALA B N 1
ATOM 3426 C CA . ALA B 1 49 ? 125.30900 161.74300 132.46500 1.000 87.83000 48 ALA B CA 1
ATOM 3427 C C . ALA B 1 49 ? 124.62800 162.46700 133.61700 1.000 87.83000 48 ALA B C 1
ATOM 3428 O O . ALA B 1 49 ? 125.09400 162.39800 134.76000 1.000 87.83000 48 ALA B O 1
ATOM 3430 N N . ALA B 1 50 ? 123.52800 163.16800 133.33800 1.000 92.95000 49 ALA B N 1
ATOM 3431 C CA . ALA B 1 50 ? 122.75800 163.79000 134.41000 1.000 92.95000 49 ALA B CA 1
ATOM 3432 C C . ALA B 1 50 ? 122.17700 162.74000 135.35000 1.000 92.95000 49 ALA B C 1
ATOM 3433 O O . ALA B 1 50 ? 122.15000 162.93300 136.57000 1.000 92.95000 49 ALA B O 1
ATOM 3435 N N . LEU B 1 51 ? 121.69500 161.62600 134.79700 1.000 91.68000 50 LEU B N 1
ATOM 3436 C CA . LEU B 1 51 ? 121.21100 160.52800 135.62900 1.000 91.68000 50 LEU B CA 1
ATOM 3437 C C . LEU B 1 51 ? 122.33800 159.95400 136.47800 1.000 91.68000 50 LEU B C 1
ATOM 3438 O O . LEU B 1 51 ? 122.13800 159.61400 137.65200 1.000 91.68000 50 LEU B O 1
ATOM 3443 N N . ALA B 1 52 ? 123.53100 159.83200 135.89700 1.000 83.58000 51 ALA B N 1
ATOM 3444 C CA . ALA B 1 52 ? 124.68200 159.39400 136.68500 1.000 83.58000 51 ALA B CA 1
ATOM 3445 C C . ALA B 1 52 ? 124.98900 160.37700 137.81200 1.000 83.58000 51 ALA B C 1
ATOM 3446 O O . ALA B 1 52 ? 125.35600 159.97300 138.92100 1.000 83.58000 51 ALA B O 1
ATOM 3448 N N . GLY B 1 53 ? 124.85300 161.67600 137.54100 1.000 87.14000 52 GLY B N 1
ATOM 3449 C CA . GLY B 1 53 ? 125.04100 162.66500 138.59200 1.000 87.14000 52 GLY B CA 1
ATOM 3450 C C . GLY B 1 53 ? 123.99200 162.56700 139.68500 1.000 87.14000 52 GLY B C 1
ATOM 3451 O O . GLY B 1 53 ? 124.28200 162.79100 140.86300 1.000 87.14000 52 GLY B O 1
ATOM 3452 N N . LEU B 1 54 ? 122.75200 162.25100 139.30800 1.000 88.30000 53 LEU B N 1
ATOM 3453 C CA . LEU B 1 54 ? 121.72200 161.99000 140.31000 1.000 88.30000 53 LEU B CA 1
ATOM 3454 C C . LEU B 1 54 ? 122.07400 160.77000 141.15200 1.000 88.30000 53 LEU B C 1
ATOM 3455 O O . LEU B 1 54 ? 121.80100 160.73700 142.35700 1.000 88.30000 53 LEU B O 1
ATOM 3460 N N . GLY B 1 55 ? 122.66600 159.75000 140.53000 1.000 86.84000 54 GLY B N 1
ATOM 3461 C CA . GLY B 1 55 ? 123.18100 158.63000 141.30400 1.000 86.84000 54 GLY B CA 1
ATOM 3462 C C . GLY B 1 55 ? 124.27000 159.05100 142.27500 1.000 86.84000 54 GLY B C 1
ATOM 3463 O O . GLY B 1 55 ? 124.31600 158.58500 143.41800 1.000 86.84000 54 GLY B O 1
ATOM 3464 N N . LEU B 1 56 ? 125.16900 159.93000 141.82200 1.000 88.56000 55 LEU B N 1
ATOM 3465 C CA . LEU B 1 56 ? 126.16300 160.53400 142.70900 1.000 88.56000 55 LEU B CA 1
ATOM 3466 C C . LEU B 1 56 ? 125.48900 161.18500 143.91000 1.000 88.56000 55 LEU B C 1
ATOM 3467 O O . LEU B 1 56 ? 125.89600 160.98200 145.06000 1.000 88.56000 55 LEU B O 1
ATOM 3472 N N . GLY B 1 57 ? 124.46600 161.99700 143.64500 1.000 92.95000 56 GLY B N 1
ATOM 3473 C CA . GLY B 1 57 ? 123.77900 162.68700 144.72400 1.000 92.95000 56 GLY B CA 1
ATOM 3474 C C . GLY B 1 57 ? 123.10800 161.73200 145.69100 1.000 92.95000 56 GLY B C 1
ATOM 3475 O O . GLY B 1 57 ? 123.15100 161.93300 146.90600 1.000 92.95000 56 GLY B O 1
ATOM 3476 N N . LEU B 1 58 ? 122.47700 160.68100 145.16400 1.000 95.54000 57 LEU B N 1
ATOM 3477 C CA . LEU B 1 58 ? 121.83800 159.69100 146.02600 1.000 95.54000 57 LEU B CA 1
ATOM 3478 C C . LEU B 1 58 ? 122.86300 158.98700 146.90700 1.000 95.54000 57 LEU B C 1
ATOM 3479 O O . LEU B 1 58 ? 122.62400 158.77400 148.10200 1.000 95.54000 57 LEU B O 1
ATOM 3484 N N . SER B 1 59 ? 124.01300 158.62200 146.33500 1.000 94.78000 58 SER B N 1
ATOM 3485 C CA . SER B 1 59 ? 125.06200 157.99100 147.12900 1.000 94.78000 58 SER B CA 1
ATOM 3486 C C . SER B 1 59 ? 125.57500 158.93300 148.21200 1.000 94.78000 58 SER B C 1
ATOM 3487 O O . SER B 1 59 ? 125.82100 158.51200 149.35000 1.000 94.78000 58 SER B O 1
ATOM 3490 N N . LEU B 1 60 ? 125.74900 160.21300 147.87300 1.000 101.33000 59 LEU B N 1
ATOM 3491 C CA . LEU B 1 60 ? 126.20500 161.18300 148.86300 1.000 101.33000 59 LEU B CA 1
ATOM 3492 C C . L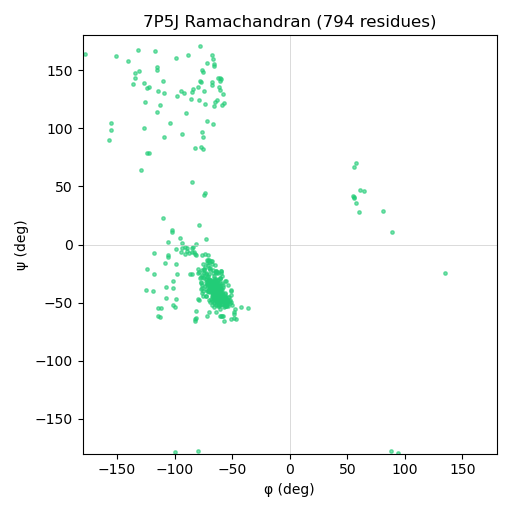EU B 1 60 ? 125.19100 161.34200 149.98900 1.000 101.33000 59 LEU B C 1
ATOM 3493 O O . LEU B 1 60 ? 125.56400 161.41000 151.16700 1.000 101.33000 59 LEU B O 1
ATOM 3498 N N . ILE B 1 61 ? 123.90200 161.39800 149.64900 1.000 99.27000 60 ILE B N 1
ATOM 3499 C CA . ILE B 1 61 ? 122.87100 161.49900 150.67900 1.000 99.27000 60 ILE B CA 1
ATOM 3500 C C . ILE B 1 61 ? 122.87900 160.26200 151.56600 1.000 99.27000 60 ILE B C 1
ATOM 3501 O O . ILE B 1 61 ? 122.73300 160.36000 152.78800 1.000 99.27000 60 ILE B O 1
ATOM 3506 N N . PHE B 1 62 ? 123.05000 159.08000 150.97000 1.000 99.30000 61 PHE B N 1
ATOM 3507 C CA . PHE B 1 62 ? 123.06200 157.85600 151.76700 1.000 99.30000 61 PHE B CA 1
ATOM 3508 C C . PHE B 1 62 ? 124.25000 157.81900 152.72300 1.000 99.30000 61 PHE B C 1
ATOM 3509 O O . PHE B 1 62 ? 124.09900 157.45400 153.89700 1.000 99.30000 61 PHE B O 1
ATOM 3517 N N . ILE B 1 63 ? 125.44000 158.19700 152.24900 1.000 98.40000 62 ILE B N 1
ATOM 3518 C CA . ILE B 1 63 ? 126.60400 158.16500 153.13100 1.000 98.40000 62 ILE B CA 1
ATOM 3519 C C . ILE B 1 63 ? 126.48400 159.22900 154.21900 1.000 98.40000 62 ILE B C 1
ATOM 3520 O O . ILE B 1 63 ? 126.86600 158.99800 155.37400 1.000 98.40000 62 ILE B O 1
ATOM 3525 N N . ALA B 1 64 ? 125.93400 160.40000 153.88000 1.000 103.01000 63 ALA B N 1
ATOM 3526 C CA . ALA B 1 64 ? 125.71000 161.42700 154.89300 1.000 103.01000 63 ALA B CA 1
ATOM 3527 C C . ALA B 1 64 ? 124.71000 160.95600 155.94000 1.000 103.01000 63 ALA B C 1
ATOM 3528 O O . ALA B 1 64 ? 124.89200 161.20200 157.13800 1.000 103.01000 63 ALA B O 1
ATOM 3530 N N . VAL B 1 65 ? 123.64600 160.27700 155.50600 1.000 104.09000 64 VAL B N 1
ATOM 3531 C CA . VAL B 1 65 ? 122.65300 159.75400 156.43800 1.000 104.09000 64 VAL B CA 1
ATOM 3532 C C . VAL B 1 65 ? 123.28200 158.71900 157.36000 1.000 104.09000 64 VAL B C 1
ATOM 3533 O O . VAL B 1 65 ? 123.03200 158.71300 158.57100 1.000 104.09000 64 VAL B O 1
ATOM 3537 N N . TYR B 1 66 ? 124.10700 157.82800 156.80400 1.000 101.14000 65 TYR B N 1
ATOM 3538 C CA . TYR B 1 66 ? 124.76700 156.82500 157.63600 1.000 101.14000 65 TYR B CA 1
ATOM 3539 C C . TYR B 1 66 ? 125.68400 157.48300 158.66100 1.000 101.14000 65 TYR B C 1
ATOM 3540 O O . TYR B 1 66 ? 125.67800 157.11100 159.84200 1.000 101.14000 65 TYR B O 1
ATOM 3549 N N . LEU B 1 67 ? 126.47100 158.47300 158.23000 1.000 103.79000 66 LEU B N 1
ATOM 3550 C CA . LEU B 1 67 ? 127.37600 159.15300 159.15200 1.000 103.79000 66 LEU B CA 1
ATOM 3551 C C . LEU B 1 67 ? 126.60800 159.87800 160.25100 1.000 103.79000 66 LEU B C 1
ATOM 3552 O O . LEU B 1 67 ? 127.00100 159.83700 161.42300 1.000 103.79000 66 LEU B O 1
ATOM 3557 N N . ILE B 1 68 ? 125.51200 160.55100 159.89100 1.000 107.02000 67 ILE B N 1
ATOM 3558 C CA . ILE B 1 68 ? 124.71500 161.26400 160.88600 1.000 107.02000 67 ILE B CA 1
ATOM 3559 C C . ILE B 1 68 ? 124.08600 160.28500 161.86900 1.000 107.02000 67 ILE B C 1
ATOM 3560 O O . ILE B 1 68 ? 124.07500 160.52500 163.08300 1.000 107.02000 67 ILE B O 1
ATOM 3565 N N . ARG B 1 69 ? 123.55700 159.16600 161.36400 1.000 109.33000 68 ARG B N 1
ATOM 3566 C CA . ARG B 1 69 ? 122.94600 158.17500 162.24300 1.000 109.33000 68 ARG B CA 1
ATOM 3567 C C . ARG B 1 69 ? 123.97000 157.59700 163.21000 1.000 109.33000 68 ARG B C 1
ATOM 3568 O O . ARG B 1 69 ? 123.66300 157.37000 164.38600 1.000 109.33000 68 ARG B O 1
ATOM 3576 N N . PHE B 1 70 ? 125.19100 157.34400 162.73200 1.000 106.84000 69 PHE B N 1
ATOM 3577 C CA . PHE B 1 70 ? 126.25500 156.95800 163.65200 1.000 106.84000 69 PHE B CA 1
ATOM 3578 C C . PHE B 1 70 ? 126.56600 158.08300 164.63100 1.000 106.84000 69 PHE B C 1
ATOM 3579 O O . PHE B 1 70 ? 126.79600 157.83600 165.82000 1.000 106.84000 69 PHE B O 1
ATOM 3587 N N . CYS B 1 71 ? 126.57600 159.32200 164.15100 1.000 108.03000 70 CYS B N 1
ATOM 3588 C CA . CYS B 1 71 ? 126.83700 160.47400 165.00500 1.000 108.03000 70 CYS B CA 1
ATOM 3589 C C . CYS B 1 71 ? 125.63900 160.78100 165.90000 1.000 108.03000 70 CYS B C 1
ATOM 3590 O O . CYS B 1 71 ? 124.62300 160.08800 165.85600 1.000 108.03000 70 CYS B O 1
ATOM 3593 N N . VAL B 1 91 ? 133.41700 147.44900 161.62400 1.000 87.51000 90 VAL B N 1
ATOM 3594 C CA . VAL B 1 91 ? 134.42700 146.40000 161.60900 1.000 87.51000 90 VAL B CA 1
ATOM 3595 C C . VAL B 1 91 ? 135.50100 146.73200 160.57900 1.000 87.51000 90 VAL B C 1
ATOM 3596 O O . VAL B 1 91 ? 135.19300 147.08900 159.44200 1.000 87.51000 90 VAL B O 1
ATOM 3600 N N . THR B 1 92 ? 136.76700 146.62000 160.99100 1.000 87.22000 91 THR B N 1
ATOM 3601 C CA . THR B 1 92 ? 137.87100 146.91700 160.08400 1.000 87.22000 91 THR B CA 1
ATOM 3602 C C . THR B 1 92 ? 137.89700 145.95200 158.90600 1.000 87.22000 91 THR B C 1
ATOM 3603 O O . THR B 1 92 ? 138.14100 146.36100 157.76300 1.000 87.22000 91 THR B O 1
ATOM 3607 N N . TRP B 1 93 ? 137.63500 144.66600 159.16200 1.000 89.95000 92 TRP B N 1
ATOM 3608 C CA . TRP B 1 93 ? 137.67200 143.67300 158.09400 1.000 89.95000 92 TRP B CA 1
ATOM 3609 C C . TRP B 1 93 ? 136.75100 144.05400 156.94300 1.000 89.95000 92 TRP B C 1
ATOM 3610 O O . TRP B 1 93 ? 137.04900 143.74900 155.78200 1.000 89.95000 92 TRP B O 1
ATOM 3621 N N . SER B 1 94 ? 135.64800 144.74500 157.23900 1.000 82.78000 93 SER B N 1
ATOM 3622 C CA . SER B 1 94 ? 134.82600 145.30700 156.17400 1.000 82.78000 93 SER B CA 1
ATOM 3623 C C . SER B 1 94 ? 135.62100 146.30800 155.34400 1.000 82.78000 93 SER B C 1
ATOM 3624 O O . SER B 1 94 ? 135.50200 146.33800 154.11400 1.000 82.78000 93 SER B O 1
ATOM 3627 N N . CYS B 1 95 ? 136.44300 147.13200 155.99900 1.000 82.14000 94 CYS B N 1
ATOM 3628 C CA . CYS B 1 95 ? 137.28000 148.07600 155.26500 1.000 82.14000 94 CYS B CA 1
ATOM 3629 C C . CYS B 1 95 ? 138.30500 147.35900 154.39300 1.000 82.14000 94 CYS B C 1
ATOM 3630 O O . CYS B 1 95 ? 138.52900 147.75300 153.24200 1.000 82.14000 94 CYS B O 1
ATOM 3633 N N . ILE B 1 96 ? 138.94700 146.31200 154.92100 1.000 82.01000 95 ILE B N 1
ATOM 3634 C CA . ILE B 1 96 ? 139.90400 145.56400 154.10200 1.000 82.01000 95 ILE B CA 1
ATOM 3635 C C . ILE B 1 96 ? 139.20900 144.93300 152.90100 1.000 82.01000 95 ILE B C 1
ATOM 3636 O O . ILE B 1 96 ? 139.74100 144.94400 151.78200 1.000 82.01000 95 ILE B O 1
ATOM 3641 N N . VAL B 1 97 ? 138.01600 144.37400 153.10800 1.000 78.53000 96 VAL B N 1
ATOM 3642 C CA . VAL B 1 97 ? 137.27000 143.78900 151.99600 1.000 78.53000 96 VAL B CA 1
ATOM 3643 C C . VAL B 1 97 ? 136.92300 144.85700 150.96500 1.000 78.53000 96 VAL B C 1
ATOM 3644 O O . VAL B 1 97 ? 137.01600 144.62600 149.75200 1.000 78.53000 96 VAL B O 1
ATOM 3648 N N . ALA B 1 98 ? 136.52400 146.04400 151.42800 1.000 75.51000 97 ALA B N 1
ATOM 3649 C CA . ALA B 1 98 ? 136.19000 147.12800 150.51100 1.000 75.51000 97 ALA B CA 1
ATOM 3650 C C . ALA B 1 98 ? 137.39900 147.55600 149.68900 1.000 75.51000 97 ALA B C 1
ATOM 3651 O O . ALA B 1 98 ? 137.28400 147.80400 148.48400 1.000 75.51000 97 ALA B O 1
ATOM 3653 N N . LEU B 1 99 ? 138.56900 147.65600 150.32200 1.000 74.87000 98 LEU B N 1
ATOM 3654 C CA . LEU B 1 99 ? 139.76400 148.04400 149.57800 1.000 74.87000 98 LEU B CA 1
ATOM 3655 C C . LEU B 1 99 ? 140.23000 146.95000 148.62400 1.000 74.87000 98 LEU B C 1
ATOM 3656 O O . LEU B 1 99 ? 140.76600 147.25700 147.55400 1.000 74.87000 98 LEU B O 1
ATOM 3661 N N . LEU B 1 100 ? 140.03900 145.67700 148.97400 1.000 70.15000 99 LEU B N 1
ATOM 3662 C CA . LEU B 1 100 ? 140.34900 144.62000 148.01400 1.000 70.15000 99 LEU B CA 1
ATOM 3663 C C . LEU B 1 100 ? 139.39100 144.66400 146.82700 1.000 70.15000 99 LEU B C 1
ATOM 3664 O O . LEU B 1 100 ? 139.79900 144.43600 145.67900 1.000 70.15000 99 LEU B O 1
ATOM 3669 N N . ALA B 1 101 ? 138.11400 144.95800 147.08300 1.000 72.11000 100 ALA B N 1
ATOM 3670 C CA . ALA B 1 101 ? 137.16900 145.14900 145.98900 1.000 72.11000 100 ALA B CA 1
ATOM 3671 C C . ALA B 1 101 ? 137.57700 146.33200 145.12100 1.000 72.11000 100 ALA B C 1
ATOM 3672 O O . ALA B 1 101 ? 137.44900 146.28600 143.89300 1.000 72.11000 100 ALA B O 1
ATOM 3674 N N . GLY B 1 102 ? 138.07900 147.39800 145.74300 1.000 68.85000 101 GLY B N 1
ATOM 3675 C CA . GLY B 1 102 ? 138.59600 148.51700 144.97200 1.000 68.85000 101 GLY B CA 1
ATOM 3676 C C . GLY B 1 102 ? 139.79900 148.14100 144.12800 1.000 68.85000 101 GLY B C 1
ATOM 3677 O O . GLY B 1 102 ? 139.94900 148.61300 143.00000 1.000 68.85000 101 GLY B O 1
ATOM 3678 N N . CYS B 1 103 ? 140.68200 147.29800 144.66900 1.000 71.29000 102 CYS B N 1
ATOM 3679 C CA . CYS B 1 103 ? 141.83300 146.83100 143.90000 1.000 71.29000 102 CYS B CA 1
ATOM 3680 C C . CYS B 1 103 ? 141.39100 146.01500 142.69000 1.000 71.29000 102 CYS B C 1
ATOM 3681 O O . CYS B 1 103 ? 141.92400 146.17900 141.58400 1.000 71.29000 102 CYS B O 1
ATOM 3684 N N . THR B 1 104 ? 140.40900 145.13200 142.88000 1.000 68.33000 103 THR B N 1
ATOM 3685 C CA . THR B 1 104 ? 139.85300 144.40500 141.74200 1.000 68.33000 103 THR B CA 1
ATOM 3686 C C . THR B 1 104 ? 139.22900 145.36900 140.73700 1.000 68.33000 103 THR B C 1
ATOM 3687 O O . THR B 1 104 ? 139.38100 145.20100 139.51700 1.000 68.33000 103 THR B O 1
ATOM 3691 N N . GLY B 1 105 ? 138.54200 146.40100 141.23400 1.000 64.56000 104 GLY B N 1
ATOM 3692 C CA . GLY B 1 105 ? 137.95300 147.38600 140.34300 1.000 64.56000 104 GLY B CA 1
ATOM 3693 C C . GLY B 1 105 ? 138.98600 148.13800 139.52700 1.000 64.56000 104 GLY B C 1
ATOM 3694 O O . GLY B 1 105 ? 138.79000 148.37500 138.33700 1.000 64.56000 104 GLY B O 1
ATOM 3695 N N . ILE B 1 106 ? 140.10500 148.51500 140.14900 1.000 62.31000 105 ILE B N 1
ATOM 3696 C CA . ILE B 1 106 ? 141.11200 149.27200 139.41100 1.000 62.31000 105 ILE B CA 1
ATOM 3697 C C . ILE B 1 106 ? 141.86700 148.36900 138.44600 1.000 62.31000 105 ILE B C 1
ATOM 3698 O O . ILE B 1 106 ? 142.33900 148.82800 137.39900 1.000 62.31000 105 ILE B O 1
ATOM 3703 N N . GLY B 1 107 ? 141.99300 147.08000 138.76100 1.000 61.73000 106 GLY B N 1
ATOM 3704 C CA . GLY B 1 107 ? 142.47600 146.14500 137.75600 1.000 61.73000 106 GLY B CA 1
ATOM 3705 C C . GLY B 1 107 ? 141.55400 146.08100 136.55300 1.000 61.73000 106 GLY B C 1
ATOM 3706 O O . GLY B 1 107 ? 142.00600 146.10400 135.40100 1.000 61.73000 106 GLY B O 1
ATOM 3707 N N . ILE B 1 108 ? 140.24400 146.02200 136.80500 1.000 59.90000 107 ILE B N 1
ATOM 3708 C CA . ILE B 1 108 ? 139.27100 146.05400 135.71500 1.000 59.90000 107 ILE B CA 1
ATOM 3709 C C . ILE B 1 108 ? 139.39900 147.35500 134.93000 1.000 59.90000 107 ILE B C 1
ATOM 3710 O O . ILE B 1 108 ? 139.26900 147.37500 133.70100 1.000 59.90000 107 ILE B O 1
ATOM 3715 N N . GLY B 1 109 ? 139.65900 148.46000 135.63000 1.000 57.71000 108 GLY B N 1
ATOM 3716 C CA . GLY B 1 109 ? 139.80600 149.74500 134.96400 1.000 57.71000 108 GLY B CA 1
ATOM 3717 C C . GLY B 1 109 ? 141.04000 149.82500 134.08500 1.000 57.71000 108 GLY B C 1
ATOM 3718 O O . GLY B 1 109 ? 140.99400 150.39000 132.99000 1.000 57.71000 108 GLY B O 1
ATOM 3719 N N . PHE B 1 110 ? 142.16400 149.28200 134.55900 1.000 55.20000 109 PHE B N 1
ATOM 3720 C CA . PHE B 1 110 ? 143.34900 149.18100 133.71200 1.000 55.20000 109 PHE B CA 1
ATOM 3721 C C . PHE B 1 110 ? 143.06600 148.33800 132.47800 1.000 55.20000 109 PHE B C 1
ATOM 3722 O O . PHE B 1 110 ? 143.44900 148.70900 131.35900 1.000 55.20000 109 PHE B O 1
ATOM 3730 N N . TYR B 1 111 ? 142.38000 147.20600 132.66000 1.000 48.01000 110 TYR B N 1
ATOM 3731 C CA . TYR B 1 111 ? 142.02100 146.37800 131.51300 1.000 48.01000 110 TYR B CA 1
ATOM 3732 C C . TYR B 1 111 ? 141.15200 147.14900 130.52700 1.000 48.01000 110 TYR B C 1
ATOM 3733 O O . TYR B 1 111 ? 141.38400 147.10100 129.31500 1.000 48.01000 110 TYR B O 1
ATOM 3742 N N . GLY B 1 112 ? 140.15400 147.87300 131.03100 1.000 47.75000 111 GLY B N 1
ATOM 3743 C CA . GLY B 1 112 ? 139.26700 148.61200 130.14900 1.000 47.75000 111 GLY B CA 1
ATOM 3744 C C . GLY B 1 112 ? 139.97000 149.73600 129.41500 1.000 47.75000 111 GLY B C 1
ATOM 3745 O O . GLY B 1 112 ? 139.71500 149.96900 128.23000 1.000 47.75000 111 GLY B O 1
ATOM 3746 N N . ASN B 1 113 ? 140.84800 150.46000 130.11200 1.000 51.82000 112 ASN B N 1
ATOM 3747 C CA . ASN B 1 113 ? 141.60600 151.52700 129.46800 1.000 51.82000 112 ASN B CA 1
ATOM 3748 C C . ASN B 1 113 ? 142.50300 150.97200 128.37100 1.000 51.82000 112 ASN B C 1
ATOM 3749 O O . ASN B 1 113 ? 142.56600 151.53000 127.26800 1.000 51.82000 112 ASN B O 1
ATOM 3754 N N . SER B 1 114 ? 143.19100 149.86100 128.64900 1.000 49.03000 113 SER B N 1
ATOM 3755 C CA . SER B 1 114 ? 144.00200 149.22700 127.61500 1.000 49.03000 113 SER B CA 1
ATOM 3756 C C . SER B 1 114 ? 143.14100 148.78100 126.44100 1.000 49.03000 113 SER B C 1
ATOM 3757 O O . SER B 1 114 ? 143.53000 148.94300 125.27900 1.000 49.03000 113 SER B O 1
ATOM 3760 N N . GLU B 1 115 ? 141.95900 148.23200 126.72700 1.000 48.79000 114 GLU B N 1
ATOM 3761 C CA . GLU B 1 115 ? 141.07900 147.74200 125.67100 1.000 48.79000 114 GLU B CA 1
ATOM 3762 C C . GLU B 1 115 ? 140.61900 148.87500 124.76000 1.000 48.79000 114 GLU B C 1
ATOM 3763 O O . GLU B 1 115 ? 140.67800 148.76400 123.52900 1.000 48.79000 114 GLU B O 1
ATOM 3769 N N . THR B 1 116 ? 140.15600 149.98100 125.34800 1.000 47.56000 115 THR B N 1
ATOM 3770 C CA . THR B 1 116 ? 139.65800 151.08000 124.52600 1.000 47.56000 115 THR B CA 1
ATOM 3771 C C . THR B 1 116 ? 140.79400 151.77200 123.78100 1.000 47.56000 115 THR B C 1
ATOM 3772 O O . THR B 1 116 ? 140.61600 152.20400 122.63300 1.000 47.56000 115 THR B O 1
ATOM 3776 N N . SER B 1 117 ? 141.97300 151.87700 124.40400 1.000 51.14000 116 SER B N 1
ATOM 3777 C CA . SER B 1 117 ? 143.12000 152.42900 123.69400 1.000 51.14000 116 SER B CA 1
ATOM 3778 C C . SER B 1 117 ? 143.49500 151.55400 122.50700 1.000 51.14000 116 SER B C 1
ATOM 3779 O O . SER B 1 117 ? 143.80200 152.06500 121.42400 1.000 51.14000 116 SER B O 1
ATOM 3782 N N . ASP B 1 118 ? 143.45700 150.23000 122.68500 1.000 50.61000 117 ASP B N 1
ATOM 3783 C CA . ASP B 1 118 ? 143.73100 149.32500 121.57500 1.000 50.61000 117 ASP B CA 1
ATOM 3784 C C . ASP B 1 118 ? 142.69400 149.47800 120.47000 1.000 50.61000 117 ASP B C 1
ATOM 3785 O O . ASP B 1 118 ? 143.03400 149.45300 119.28200 1.000 50.61000 117 ASP B O 1
ATOM 3790 N N . GLY B 1 119 ? 141.42200 149.63300 120.84000 1.000 48.45000 118 GLY B N 1
ATOM 3791 C CA . GLY B 1 119 ? 140.38800 149.79700 119.82800 1.000 48.45000 118 GLY B CA 1
ATOM 3792 C C . GLY B 1 119 ? 140.56900 151.06100 119.00900 1.000 48.45000 118 GLY B C 1
ATOM 3793 O O . GLY B 1 119 ? 140.48600 151.04100 117.77500 1.000 48.45000 118 GLY B O 1
ATOM 3794 N N . VAL B 1 120 ? 140.82900 152.18300 119.68300 1.000 49.55000 119 VAL B N 1
ATOM 3795 C CA . VAL B 1 120 ? 141.02400 153.42700 118.94500 1.000 49.55000 119 VAL B CA 1
ATOM 3796 C C . VAL B 1 120 ? 142.32500 153.38900 118.14800 1.000 49.55000 119 VAL B C 1
ATOM 3797 O O . VAL B 1 120 ? 142.42100 153.99700 117.07500 1.000 49.55000 119 VAL B O 1
ATOM 3801 N N . SER B 1 121 ? 143.34200 152.67500 118.63900 1.000 53.37000 120 SER B N 1
ATOM 3802 C CA . SER B 1 121 ? 144.55800 152.49600 117.85300 1.000 53.37000 120 SER B CA 1
ATOM 3803 C C . SER B 1 121 ? 144.27900 151.69500 116.58800 1.000 53.37000 120 SER B C 1
ATOM 3804 O O . SER B 1 121 ? 144.82800 151.99300 115.52100 1.000 53.37000 120 SER B O 1
ATOM 3807 N N . GLN B 1 122 ? 143.43000 150.66800 116.69100 1.000 50.57000 121 GLN B N 1
ATOM 3808 C CA . GLN B 1 122 ? 143.02600 149.91600 115.50800 1.000 50.57000 121 GLN B CA 1
ATOM 3809 C C . GLN B 1 122 ? 142.28600 150.81000 114.52300 1.000 50.57000 121 GLN B C 1
ATOM 3810 O O . GLN B 1 122 ? 142.50100 150.72400 113.31000 1.000 50.57000 121 GLN B O 1
ATOM 3816 N N . LEU B 1 123 ? 141.41200 151.67800 115.03300 1.000 48.70000 122 LEU B N 1
ATOM 3817 C CA . LEU B 1 123 ? 140.72800 152.64500 114.17700 1.000 48.70000 122 LEU B CA 1
ATOM 3818 C C . LEU B 1 123 ? 141.72300 153.55100 113.45200 1.000 48.70000 122 LEU B C 1
ATOM 3819 O O . LEU B 1 123 ? 141.63100 153.75300 112.23100 1.000 48.70000 122 LEU B O 1
ATOM 3824 N N . SER B 1 124 ? 142.68500 154.10300 114.19400 1.000 50.25000 123 SER B N 1
ATOM 3825 C CA . SER B 1 124 ? 143.66100 155.00400 113.59200 1.000 50.25000 123 SER B CA 1
ATOM 3826 C C . SER B 1 124 ? 144.49500 154.28600 112.54000 1.000 50.25000 123 SER B C 1
ATOM 3827 O O . SER B 1 124 ? 144.75700 154.83700 111.46500 1.000 50.25000 123 SER B O 1
ATOM 3830 N N . SER B 1 125 ? 144.91100 153.05100 112.82800 1.000 48.13000 124 SER B N 1
ATOM 3831 C CA . SER B 1 125 ? 145.65100 152.27100 111.84100 1.000 48.13000 124 SER B CA 1
ATOM 3832 C C . SER B 1 125 ? 144.79500 151.98500 110.61500 1.000 48.13000 124 SER B C 1
ATOM 3833 O O . SER B 1 125 ? 145.30100 151.95700 109.48700 1.000 48.13000 124 SER B O 1
ATOM 3836 N N . ALA B 1 126 ? 143.49300 151.76700 110.81500 1.000 46.94000 125 ALA B N 1
ATOM 3837 C CA . ALA B 1 126 ? 142.60300 151.51700 109.68700 1.000 46.94000 125 ALA B CA 1
ATOM 3838 C C . ALA B 1 126 ? 142.55100 152.71900 108.75400 1.000 46.94000 125 ALA B C 1
ATOM 3839 O O . ALA B 1 126 ? 142.66800 152.57400 107.53200 1.000 46.94000 125 ALA B O 1
ATOM 3841 N N . LEU B 1 127 ? 142.38600 153.92200 109.31000 1.000 49.79000 126 LEU B N 1
ATOM 3842 C CA . LEU B 1 127 ? 142.38300 155.09600 108.43400 1.000 49.79000 126 LEU B CA 1
ATOM 3843 C C . LEU B 1 127 ? 143.76300 155.37500 107.84400 1.000 49.79000 126 LEU B C 1
ATOM 3844 O O . LEU B 1 127 ? 143.86600 155.87300 106.71700 1.000 49.79000 126 LEU B O 1
ATOM 3849 N N . LEU B 1 128 ? 144.83600 155.06500 108.57600 1.000 49.20000 127 LEU B N 1
ATOM 3850 C CA . LEU B 1 128 ? 146.17200 155.20400 108.00000 1.000 49.20000 127 LEU B CA 1
ATOM 3851 C C . LEU B 1 128 ? 146.33000 154.31300 106.77300 1.000 49.20000 127 LEU B C 1
ATOM 3852 O O . LEU B 1 128 ? 146.84300 154.74600 105.73300 1.000 49.20000 127 LEU B O 1
ATOM 3857 N N . HIS B 1 129 ? 145.87600 153.06400 106.87400 1.000 46.70000 128 HIS B N 1
ATOM 3858 C CA . HIS B 1 129 ? 145.97700 152.14500 105.74700 1.000 46.70000 128 HIS B CA 1
ATOM 3859 C C . HIS B 1 129 ? 145.05100 152.57600 104.61500 1.000 46.70000 128 HIS B C 1
ATOM 3860 O O . HIS B 1 129 ? 145.39400 152.42900 103.43800 1.000 46.70000 128 HIS B O 1
ATOM 3867 N N . ALA B 1 130 ? 143.88000 153.12400 104.94800 1.000 46.17000 129 ALA B N 1
ATOM 3868 C CA . ALA B 1 130 ? 142.98500 153.63200 103.91300 1.000 46.17000 129 ALA B CA 1
ATOM 3869 C C . ALA B 1 130 ? 143.63700 154.76900 103.13400 1.000 46.17000 129 ALA B C 1
ATOM 3870 O O . ALA B 1 130 ? 143.56900 154.81300 101.89800 1.000 46.17000 129 ALA B O 1
ATOM 3872 N N . ASN B 1 131 ? 144.27900 155.70000 103.84500 1.000 52.94000 130 ASN B N 1
ATOM 3873 C CA . ASN B 1 131 ? 144.99000 156.78000 103.16900 1.000 52.94000 130 ASN B CA 1
ATOM 3874 C C . ASN B 1 131 ? 146.12700 156.23300 102.31900 1.000 52.94000 130 ASN B C 1
ATOM 3875 O O . ASN B 1 131 ? 146.35700 156.69900 101.19900 1.000 52.94000 130 ASN B O 1
ATOM 3880 N N . HIS B 1 132 ? 146.86500 155.25400 102.84800 1.000 44.83000 131 HIS B N 1
ATOM 3881 C CA . HIS B 1 132 ? 147.95000 154.66300 102.07300 1.000 44.83000 131 HIS B CA 1
ATOM 3882 C C . HIS B 1 132 ? 147.42400 154.03600 100.78800 1.000 44.83000 131 HIS B C 1
ATOM 3883 O O . HIS B 1 132 ? 148.02300 154.19600 99.72000 1.000 44.83000 131 HIS B O 1
ATOM 3890 N N . THR B 1 133 ? 146.29600 153.33100 100.87400 1.000 43.67000 132 THR B N 1
ATOM 3891 C CA . THR B 1 133 ? 145.71000 152.70600 99.69300 1.000 43.67000 132 THR B CA 1
ATOM 3892 C C . THR B 1 133 ? 145.27500 153.75100 98.67200 1.000 43.67000 132 THR B C 1
ATOM 3893 O O . THR B 1 133 ? 145.55600 153.61600 97.47700 1.000 43.67000 132 THR B O 1
ATOM 3897 N N . LEU B 1 134 ? 144.59000 154.80500 99.12500 1.000 45.95000 133 LEU B N 1
ATOM 3898 C CA . LEU B 1 134 ? 144.12600 155.83300 98.19500 1.000 45.95000 133 LEU B CA 1
ATOM 3899 C C . LEU B 1 134 ? 145.29900 156.56100 97.54400 1.000 45.95000 133 LEU B C 1
ATOM 3900 O O . LEU B 1 134 ? 145.27000 156.86300 96.33900 1.000 45.95000 133 LEU B O 1
ATOM 3905 N N . SER B 1 135 ? 146.30800 156.86600 98.36500 1.000 48.80000 134 SER B N 1
ATOM 3906 C CA . SER B 1 135 ? 147.53500 157.49600 97.82500 1.000 48.80000 134 SER B CA 1
ATOM 3907 C C . SER B 1 135 ? 148.08800 156.57500 96.74200 1.000 48.80000 134 SER B C 1
ATOM 3908 O O . SER B 1 135 ? 148.25300 157.05200 95.62100 1.000 48.80000 134 SER B O 1
ATOM 3911 N N . THR B 1 136 ? 148.30100 155.29300 97.06300 1.000 44.56000 135 THR B N 1
ATOM 3912 C CA . THR B 1 136 ? 148.89000 154.37800 96.09500 1.000 44.56000 135 THR B CA 1
ATOM 3913 C C . THR B 1 136 ? 148.07300 154.34200 94.81000 1.000 44.56000 135 THR B C 1
ATOM 3914 O O . THR B 1 136 ? 148.63600 154.35000 93.71000 1.000 44.56000 135 THR B O 1
ATOM 3918 N N . ILE B 1 137 ? 146.74300 154.33000 94.92800 1.000 45.38000 136 ILE B N 1
ATOM 3919 C CA . ILE B 1 137 ? 145.88400 154.30300 93.74400 1.000 45.38000 136 ILE B CA 1
ATOM 3920 C C . ILE B 1 137 ? 146.14500 155.51800 92.86400 1.000 45.38000 136 ILE B C 1
ATOM 3921 O O . ILE B 1 137 ? 146.54000 155.39000 91.69700 1.000 45.38000 136 ILE B O 1
ATOM 3926 N N . ASP B 1 138 ? 145.89800 156.72000 93.40800 1.000 50.37000 137 ASP B N 1
ATOM 3927 C CA . ASP B 1 138 ? 146.02400 157.95800 92.58200 1.000 50.37000 137 ASP B CA 1
ATOM 3928 C C . ASP B 1 138 ? 147.47600 158.14500 92.13200 1.000 50.37000 137 ASP B C 1
ATOM 3929 O O . ASP B 1 138 ? 147.67100 158.68500 91.03300 1.000 50.37000 137 ASP B O 1
ATOM 3934 N N . HIS B 1 139 ? 148.44500 157.74000 92.95600 1.000 53.22000 138 HIS B N 1
ATOM 3935 C CA . HIS B 1 139 ? 149.84300 157.81000 92.55700 1.000 53.22000 138 HIS B CA 1
ATOM 3936 C C . HIS B 1 139 ? 150.08200 156.96300 91.31300 1.000 53.22000 138 HIS B C 1
ATOM 3937 O O . HIS B 1 139 ? 150.40500 157.49400 90.24300 1.000 53.22000 138 HIS B O 1
ATOM 3944 N N . LEU B 1 140 ? 149.83700 155.64900 91.41800 1.000 52.68000 139 LEU B N 1
ATOM 3945 C CA . LEU B 1 140 ? 150.02200 154.75300 90.28000 1.000 52.68000 139 LEU B CA 1
ATOM 3946 C C . LEU B 1 140 ? 149.31200 155.27200 89.04200 1.000 52.68000 139 LEU B C 1
ATOM 3947 O O . LEU B 1 140 ? 149.85000 155.18900 87.93300 1.000 52.68000 139 LEU B O 1
ATOM 3952 N N . VAL B 1 141 ? 148.11200 155.83300 89.21000 1.000 52.43000 140 VAL B N 1
ATOM 3953 C CA . VAL B 1 141 ? 147.43700 156.46600 88.07900 1.000 52.43000 140 VAL B CA 1
ATOM 3954 C C . VAL B 1 141 ? 148.29800 157.58800 87.50700 1.000 52.43000 140 VAL B C 1
ATOM 3955 O O . VAL B 1 141 ? 148.45300 157.71800 86.28500 1.000 52.43000 140 VAL B O 1
ATOM 3959 N N . LEU B 1 142 ? 148.87800 158.41000 88.38600 1.000 56.84000 141 LEU B N 1
ATOM 3960 C CA . LEU B 1 142 ? 149.66800 159.54700 87.92500 1.000 56.84000 141 LEU B CA 1
ATOM 3961 C C . LEU B 1 142 ? 150.86800 159.09500 87.09800 1.000 56.84000 141 LEU B C 1
ATOM 3962 O O . LEU B 1 142 ? 151.05500 159.55100 85.96200 1.000 56.84000 141 LEU B O 1
ATOM 3967 N N . GLU B 1 143 ? 151.68900 158.18300 87.63400 1.000 60.67000 142 GLU B N 1
ATOM 3968 C CA . GLU B 1 143 ? 152.85800 157.82800 86.82400 1.000 60.67000 142 GLU B CA 1
ATOM 3969 C C . GLU B 1 143 ? 152.47900 156.93500 85.65100 1.000 60.67000 142 GLU B C 1
ATOM 3970 O O . GLU B 1 143 ? 153.21600 156.89200 84.66700 1.000 60.67000 142 GLU B O 1
ATOM 3976 N N . THR B 1 144 ? 151.34600 156.23200 85.70600 1.000 54.61000 143 THR B N 1
ATOM 3977 C CA . THR B 1 144 ? 150.90100 155.50300 84.52400 1.000 54.61000 143 THR B CA 1
ATOM 3978 C C . THR B 1 144 ? 150.58200 156.46800 83.39000 1.000 54.61000 143 THR B C 1
ATOM 3979 O O . THR B 1 144 ? 150.98300 156.25300 82.23900 1.000 54.61000 143 THR B O 1
ATOM 3983 N N . VAL B 1 145 ? 149.88700 157.56200 83.70800 1.000 57.36000 144 VAL B N 1
ATOM 3984 C CA . VAL B 1 145 ? 149.61000 158.57900 82.69700 1.000 57.36000 144 VAL B CA 1
ATOM 3985 C C . VAL B 1 145 ? 150.90800 159.21500 82.21200 1.000 57.36000 144 VAL B C 1
ATOM 3986 O O . VAL B 1 145 ? 151.06700 159.50400 81.01900 1.000 57.36000 144 VAL B O 1
ATOM 3990 N N . GLU B 1 146 ? 151.85800 159.44200 83.12400 1.000 65.20000 145 GLU B N 1
ATOM 3991 C CA . GLU B 1 146 ? 153.13800 160.01700 82.71300 1.000 65.20000 145 GLU B CA 1
ATOM 3992 C C . GLU B 1 146 ? 153.89700 159.08700 81.76800 1.000 65.20000 145 GLU B C 1
ATOM 3993 O O . GLU B 1 146 ? 154.46800 159.53900 80.76800 1.000 65.20000 145 GLU B O 1
ATOM 3999 N N . ARG B 1 147 ? 153.92400 157.78700 82.07200 1.000 62.62000 146 ARG B N 1
ATOM 4000 C CA . ARG B 1 147 ? 154.60300 156.83700 81.19600 1.000 62.62000 146 ARG B CA 1
ATOM 4001 C C . ARG B 1 147 ? 153.90000 156.74100 79.84900 1.000 62.62000 146 ARG B C 1
ATOM 4002 O O . ARG B 1 147 ? 154.55500 156.58800 78.81400 1.000 62.62000 146 ARG B O 1
ATOM 4010 N N . LEU B 1 148 ? 152.56800 156.82900 79.84000 1.000 63.82000 147 LEU B N 1
ATOM 4011 C CA . LEU B 1 148 ? 151.85400 156.87800 78.56700 1.000 63.82000 147 LEU B CA 1
ATOM 4012 C C . LEU B 1 148 ? 152.22600 158.12600 77.77400 1.000 63.82000 147 LEU B C 1
ATOM 4013 O O . LEU B 1 148 ? 152.36600 158.07100 76.54900 1.000 63.82000 147 LEU B O 1
ATOM 4018 N N . GLY B 1 149 ? 152.38900 159.26200 78.45300 1.000 71.55000 148 GLY B N 1
ATOM 4019 C CA . GLY B 1 149 ? 152.82700 160.46600 77.76200 1.000 71.55000 148 GLY B CA 1
ATOM 4020 C C . GLY B 1 149 ? 154.22000 160.33200 77.17400 1.000 71.55000 148 GLY B C 1
ATOM 4021 O O . GLY B 1 149 ? 154.48400 160.78300 76.05500 1.000 71.55000 148 GLY B O 1
ATOM 4022 N N . GLU B 1 150 ? 155.13500 159.71600 77.92500 1.000 73.29000 149 GLU B N 1
ATOM 4023 C CA . GLU B 1 150 ? 156.47300 159.46700 77.39200 1.000 73.29000 149 GLU B CA 1
ATOM 4024 C C . GLU B 1 150 ? 156.42300 158.49800 76.21700 1.000 73.29000 149 GLU B C 1
ATOM 4025 O O . GLU B 1 150 ? 157.19800 158.62500 75.26000 1.000 73.29000 149 GLU B O 1
ATOM 4031 N N . ALA B 1 151 ? 155.51800 157.52000 76.27300 1.000 75.92000 150 ALA B N 1
ATOM 4032 C CA . ALA B 1 151 ? 155.31700 156.63000 75.13600 1.000 75.92000 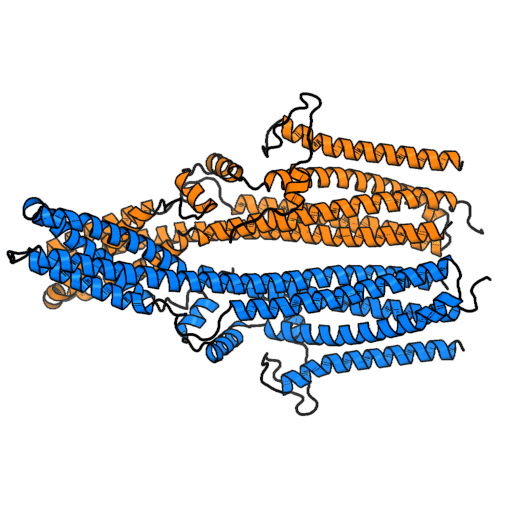150 ALA B CA 1
ATOM 4033 C C . ALA B 1 151 ? 154.80300 157.39700 73.92600 1.000 75.92000 150 ALA B C 1
ATOM 4034 O O . ALA B 1 151 ? 155.18200 157.10200 72.79000 1.000 75.92000 150 ALA B O 1
ATOM 4036 N N . VAL B 1 152 ? 153.93100 158.38100 74.15100 1.000 75.70000 151 VAL B N 1
ATOM 4037 C CA . VAL B 1 152 ? 153.46200 159.23200 73.05800 1.000 75.70000 151 VAL B CA 1
ATOM 4038 C C . VAL B 1 152 ? 154.62100 160.01900 72.45800 1.000 75.70000 151 VAL B C 1
ATOM 4039 O O . VAL B 1 152 ? 154.72900 160.16100 71.23400 1.000 75.70000 151 VAL B O 1
ATOM 4043 N N . ARG B 1 153 ? 155.49700 160.55600 73.31000 1.000 81.63000 152 ARG B N 1
ATOM 4044 C CA . ARG B 1 153 ? 156.66500 161.27900 72.80800 1.000 81.63000 152 ARG B CA 1
ATOM 4045 C C . ARG B 1 153 ? 157.56700 160.37000 71.97700 1.000 81.63000 152 ARG B C 1
ATOM 4046 O O . ARG B 1 153 ? 158.02600 160.75300 70.89200 1.000 81.63000 152 ARG B O 1
ATOM 4054 N N . THR B 1 154 ? 157.82800 159.15700 72.46600 1.000 81.57000 153 THR B N 1
ATOM 4055 C CA . THR B 1 154 ? 158.68100 158.24000 71.71700 1.000 81.57000 153 THR B CA 1
ATOM 4056 C C . THR B 1 154 ? 157.99600 157.77200 70.43600 1.000 81.57000 153 THR B C 1
ATOM 4057 O O . THR B 1 154 ? 158.66400 157.52100 69.42800 1.000 81.57000 153 THR B O 1
ATOM 4061 N N . GLU B 1 155 ? 156.66600 157.67200 70.44500 1.000 84.64000 154 GLU B N 1
ATOM 4062 C CA . GLU B 1 155 ? 155.93600 157.37600 69.21900 1.000 84.64000 154 GLU B CA 1
ATOM 4063 C C . GLU B 1 155 ? 156.08600 158.50400 68.20800 1.000 84.64000 154 GLU B C 1
ATOM 4064 O O . GLU B 1 155 ? 156.25400 158.25500 67.00900 1.000 84.64000 154 GLU B O 1
ATOM 4070 N N . LEU B 1 156 ? 156.01400 159.75300 68.67100 1.000 87.24000 155 LEU B N 1
ATOM 4071 C CA . LEU B 1 156 ? 156.28500 160.88200 67.78600 1.000 87.24000 155 LEU B CA 1
ATOM 4072 C C . LEU B 1 156 ? 157.69500 160.79000 67.21900 1.000 87.24000 155 LEU B C 1
ATOM 4073 O O . LEU B 1 156 ? 157.92800 161.10700 66.04700 1.000 87.24000 155 LEU B O 1
ATOM 4078 N N . THR B 1 157 ? 158.64500 160.34400 68.04200 1.000 88.75000 156 THR B N 1
ATOM 4079 C CA . THR B 1 157 ? 159.99700 160.10100 67.54800 1.000 88.75000 156 THR B CA 1
ATOM 4080 C C . THR B 1 157 ? 160.00100 159.03400 66.45600 1.000 88.75000 156 THR B C 1
ATOM 4081 O O . THR B 1 157 ? 160.72300 159.15600 65.46100 1.000 88.75000 156 THR B O 1
ATOM 4085 N N . THR B 1 158 ? 159.20600 157.97600 66.63000 1.000 87.76000 157 THR B N 1
ATOM 4086 C CA . THR B 1 158 ? 159.13500 156.92400 65.61600 1.000 87.76000 157 THR B CA 1
ATOM 4087 C C . THR B 1 158 ? 158.56800 157.45800 64.30400 1.000 87.76000 157 THR B C 1
ATOM 4088 O O . THR B 1 158 ? 159.08200 157.15100 63.22200 1.000 87.76000 157 THR B O 1
ATOM 4092 N N . LEU B 1 159 ? 157.49700 158.25400 64.37900 1.000 91.79000 158 LEU B N 1
ATOM 4093 C CA . LEU B 1 159 ? 156.95400 158.86700 63.16600 1.000 91.79000 158 LEU B CA 1
ATOM 4094 C C . LEU B 1 159 ? 157.96600 159.79600 62.50600 1.000 91.79000 158 LEU B C 1
ATOM 4095 O O . LEU B 1 159 ? 158.05700 159.84600 61.27300 1.000 91.79000 158 LEU B O 1
ATOM 4100 N N . GLU B 1 160 ? 158.72600 160.54800 63.30400 1.000 94.13000 159 GLU B N 1
ATOM 4101 C CA . GLU B 1 160 ? 159.79900 161.35900 62.73600 1.000 94.13000 159 GLU B CA 1
ATOM 4102 C C . GLU B 1 160 ? 160.82700 160.48100 62.03300 1.000 94.13000 159 GLU B C 1
ATOM 4103 O O . GLU B 1 160 ? 161.33900 160.83800 60.96600 1.000 94.13000 159 GLU B O 1
ATOM 4109 N N . GLU B 1 161 ? 161.14000 159.32600 62.62400 1.000 94.45000 160 GLU B N 1
ATOM 4110 C CA . GLU B 1 161 ? 162.05300 158.37900 61.99500 1.000 94.45000 160 GLU B CA 1
ATOM 4111 C C . GLU B 1 161 ? 161.47600 157.83100 60.69700 1.000 94.45000 160 GLU B C 1
ATOM 4112 O O . GLU B 1 161 ? 162.23200 157.49300 59.77800 1.000 94.45000 160 GLU B O 1
ATOM 4118 N N . VAL B 1 162 ? 160.15200 157.74200 60.59400 1.000 94.67000 161 VAL B N 1
ATOM 4119 C CA . VAL B 1 162 ? 159.50800 157.24500 59.38000 1.000 94.67000 161 VAL B CA 1
ATOM 4120 C C . VAL B 1 162 ? 159.58300 158.36300 58.34400 1.000 94.67000 161 VAL B C 1
ATOM 4121 O O . VAL B 1 162 ? 158.76100 159.28100 58.33900 1.000 94.67000 161 VAL B O 1
ATOM 4125 N N . LEU B 1 163 ? 160.58200 158.29100 57.46300 1.000 108.34000 162 LEU B N 1
ATOM 4126 C CA . LEU B 1 163 ? 160.71500 159.27900 56.39800 1.000 108.34000 162 LEU B CA 1
ATOM 4127 C C . LEU B 1 163 ? 159.79500 158.94600 55.23000 1.000 108.34000 162 LEU B C 1
ATOM 4128 O O . LEU B 1 163 ? 158.95900 159.76300 54.83000 1.000 108.34000 162 LEU B O 1
ATOM 4133 N N . GLU B 1 164 ? 159.93700 157.75300 54.67300 1.000 115.01000 163 GLU B N 1
ATOM 4134 C CA . GLU B 1 164 ? 159.04800 157.31400 53.60600 1.000 115.01000 163 GLU B CA 1
ATOM 4135 C C . GLU B 1 164 ? 157.68700 156.96800 54.19300 1.000 115.01000 163 GLU B C 1
ATOM 4136 O O . GLU B 1 164 ? 157.60300 156.09300 55.06400 1.000 115.01000 163 GLU B O 1
ATOM 4142 N N . PRO B 1 165 ? 156.60700 157.61200 53.75600 1.000 118.04000 164 PRO B N 1
ATOM 4143 C CA . PRO B 1 165 ? 155.27000 157.32100 54.31300 1.000 118.04000 164 PRO B CA 1
ATOM 4144 C C . PRO B 1 165 ? 154.63200 156.08900 53.67600 1.000 118.04000 164 PRO B C 1
ATOM 4145 O O . PRO B 1 165 ? 153.83500 156.15400 52.74100 1.000 118.04000 164 PRO B O 1
ATOM 4149 N N . ARG B 1 166 ? 155.00300 154.92100 54.19600 1.000 111.43000 165 ARG B N 1
ATOM 4150 C CA . ARG B 1 166 ? 154.45200 153.67400 53.68700 1.000 111.43000 165 ARG B CA 1
ATOM 4151 C C . ARG B 1 166 ? 152.95700 153.60300 53.97100 1.000 111.43000 165 ARG B C 1
ATOM 4152 O O . ARG B 1 166 ? 152.45100 154.21000 54.91900 1.000 111.43000 165 ARG B O 1
ATOM 4160 N N . THR B 1 167 ? 152.24600 152.85200 53.12700 1.000 116.15000 166 THR B N 1
ATOM 4161 C CA . THR B 1 167 ? 150.78800 152.83500 53.19100 1.000 116.15000 166 THR B CA 1
ATOM 4162 C C . THR B 1 167 ? 150.28600 152.29900 54.52700 1.000 116.15000 166 THR B C 1
ATOM 4163 O O . THR B 1 167 ? 149.32700 152.83300 55.09600 1.000 116.15000 166 THR B O 1
ATOM 4167 N N . GLU B 1 168 ? 150.91800 151.24800 55.04600 1.000 107.08000 167 GLU B N 1
ATOM 4168 C CA . GLU B 1 168 ? 150.42400 150.58900 56.24800 1.000 107.08000 167 GLU B CA 1
ATOM 4169 C C . GLU B 1 168 ? 151.18600 150.95900 57.51200 1.000 107.08000 167 GLU B C 1
ATOM 4170 O O . GLU B 1 168 ? 150.59000 150.96900 58.59400 1.000 107.08000 167 GLU B O 1
ATOM 4176 N N . LEU B 1 169 ? 152.48400 151.25800 57.41200 1.000 91.41000 168 LEU B N 1
ATOM 4177 C CA . LEU B 1 169 ? 153.27000 151.52200 58.61400 1.000 91.41000 168 LEU B CA 1
ATOM 4178 C C . LEU B 1 169 ? 152.82400 152.80500 59.30700 1.000 91.41000 168 LEU B C 1
ATOM 4179 O O . LEU B 1 169 ? 152.67400 152.83200 60.53600 1.000 91.41000 168 LEU B O 1
ATOM 4184 N N . VAL B 1 170 ? 152.60900 153.87700 58.54300 1.000 90.04000 169 VAL B N 1
ATOM 4185 C CA . VAL B 1 170 ? 152.17800 155.13000 59.15300 1.000 90.04000 169 VAL B CA 1
ATOM 4186 C C . VAL B 1 170 ? 150.77500 154.98500 59.73200 1.000 90.04000 169 VAL B C 1
ATOM 4187 O O . VAL B 1 170 ? 150.46200 155.56000 60.78000 1.000 90.04000 169 VAL B O 1
ATOM 4191 N N . ALA B 1 171 ? 149.91500 154.20500 59.07200 1.000 86.65000 170 ALA B N 1
ATOM 4192 C CA . ALA B 1 171 ? 148.57900 153.96500 59.60500 1.000 86.65000 170 ALA B CA 1
ATOM 4193 C C . ALA B 1 171 ? 148.64100 153.19500 60.91800 1.000 86.65000 170 ALA B C 1
ATOM 4194 O O . ALA B 1 171 ? 147.90900 153.50900 61.86300 1.000 86.65000 170 ALA B O 1
ATOM 4196 N N . ALA B 1 172 ? 149.51000 152.18300 60.99300 1.000 80.34000 171 ALA B N 1
ATOM 4197 C CA . ALA B 1 172 ? 149.67000 151.43600 62.23600 1.000 80.34000 171 ALA B CA 1
ATOM 4198 C C . ALA B 1 172 ? 150.20400 152.33000 63.34700 1.000 80.34000 171 ALA B C 1
ATOM 4199 O O . ALA B 1 172 ? 149.74800 152.24800 64.49400 1.000 80.34000 171 ALA B O 1
ATOM 4201 N N . ALA B 1 173 ? 151.17100 153.19100 63.02400 1.000 77.19000 172 ALA B N 1
ATOM 4202 C CA . ALA B 1 173 ? 151.70300 154.11200 64.02400 1.000 77.19000 172 ALA B CA 1
ATOM 4203 C C . ALA B 1 173 ? 150.62700 155.07200 64.51800 1.000 77.19000 172 ALA B C 1
ATOM 4204 O O . ALA B 1 173 ? 150.51900 155.33300 65.72200 1.000 77.19000 172 ALA B O 1
ATOM 4206 N N . ARG B 1 174 ? 149.81900 155.60600 63.59800 1.000 78.41000 173 ARG B N 1
ATOM 4207 C CA . ARG B 1 174 ? 148.74800 156.52000 63.97800 1.000 78.41000 173 ARG B CA 1
ATOM 4208 C C . ARG B 1 174 ? 147.70800 155.82100 64.84700 1.000 78.41000 173 ARG B C 1
ATOM 4209 O O . ARG B 1 174 ? 147.21900 156.39300 65.82900 1.000 78.41000 173 ARG B O 1
ATOM 4217 N N . GLY B 1 175 ? 147.35600 154.58200 64.49700 1.000 73.72000 174 GLY B N 1
ATOM 4218 C CA . GLY B 1 175 ? 146.41600 153.83300 65.31500 1.000 73.72000 174 GLY B CA 1
ATOM 4219 C C . GLY B 1 175 ? 146.95400 153.54600 66.70200 1.000 73.72000 174 GLY B C 1
ATOM 4220 O O . GLY B 1 175 ? 146.22700 153.64400 67.69400 1.000 73.72000 174 GLY B O 1
ATOM 4221 N N . ALA B 1 176 ? 148.23900 153.19300 66.79200 1.000 67.84000 175 ALA B N 1
ATOM 4222 C CA . ALA B 1 176 ? 148.85500 152.97800 68.09700 1.000 67.84000 175 ALA B CA 1
ATOM 4223 C C . ALA B 1 176 ? 148.85200 154.25800 68.92200 1.000 67.84000 175 ALA B C 1
ATOM 4224 O O . ALA B 1 176 ? 148.60900 154.22400 70.13300 1.000 67.84000 175 ALA B O 1
ATOM 4226 N N . ARG B 1 177 ? 149.12700 155.39700 68.28300 1.000 70.46000 176 ARG B N 1
ATOM 4227 C CA . ARG B 1 177 ? 149.12100 156.66600 69.00300 1.000 70.46000 176 ARG B CA 1
ATOM 4228 C C . ARG B 1 177 ? 147.72300 157.00900 69.51100 1.000 70.46000 176 ARG B C 1
ATOM 4229 O O . ARG B 1 177 ? 147.56200 157.45800 70.65300 1.000 70.46000 176 ARG B O 1
ATOM 4237 N N . ARG B 1 178 ? 146.69700 156.80200 68.67800 1.000 67.67000 177 ARG B N 1
ATOM 4238 C CA . ARG B 1 178 ? 145.32900 157.04000 69.13500 1.000 67.67000 177 ARG B CA 1
ATOM 4239 C C . ARG B 1 178 ? 144.95500 156.10700 70.28000 1.000 67.67000 177 ARG B C 1
ATOM 4240 O O . ARG B 1 178 ? 144.28500 156.52200 71.23400 1.000 67.67000 177 ARG B O 1
ATOM 4248 N N . GLN B 1 179 ? 145.36200 154.83800 70.19600 1.000 58.78000 178 GLN B N 1
ATOM 4249 C CA . GLN B 1 179 ? 145.07500 153.90100 71.27700 1.000 58.78000 178 GLN B CA 1
ATOM 4250 C C . GLN B 1 179 ? 145.76800 154.32300 72.56600 1.000 58.78000 178 GLN B C 1
ATOM 4251 O O . GLN B 1 179 ? 145.19300 154.21400 73.65400 1.000 58.78000 178 GLN B O 1
ATOM 4257 N N . ALA B 1 180 ? 147.00700 154.80700 72.46000 1.000 58.78000 179 ALA B N 1
ATOM 4258 C CA . ALA B 1 180 ? 147.71300 155.30100 73.63700 1.000 58.78000 179 ALA B CA 1
ATOM 4259 C C . ALA B 1 180 ? 147.00000 156.50200 74.24200 1.000 58.78000 179 ALA B C 1
ATOM 4260 O O . ALA B 1 180 ? 146.87700 156.60600 75.46700 1.000 58.78000 179 ALA B O 1
ATOM 4262 N N . GLU B 1 181 ? 146.52600 157.42100 73.39800 1.000 61.33000 180 GLU B N 1
ATOM 4263 C CA . GLU B 1 181 ? 145.79400 158.57800 73.90700 1.000 61.33000 180 GLU B CA 1
ATOM 4264 C C . GLU B 1 181 ? 144.50400 158.15700 74.60200 1.000 61.33000 180 GLU B C 1
ATOM 4265 O O . GLU B 1 181 ? 144.16000 158.68300 75.66900 1.000 61.33000 180 GLU B O 1
ATOM 4271 N N . ALA B 1 182 ? 143.77600 157.20500 74.01200 1.000 54.11000 181 ALA B N 1
ATOM 4272 C CA . ALA B 1 182 ? 142.54500 156.72300 74.63200 1.000 54.11000 181 ALA B CA 1
ATOM 4273 C C . ALA B 1 182 ? 142.82700 156.05100 75.97000 1.000 54.11000 181 ALA B C 1
ATOM 4274 O O . ALA B 1 182 ? 142.10200 156.26800 76.95000 1.000 54.11000 181 ALA B O 1
ATOM 4276 N N . ALA B 1 183 ? 143.87900 155.23100 76.02900 1.000 48.62000 182 ALA B N 1
ATOM 4277 C CA . ALA B 1 183 ? 144.25000 154.59200 77.28500 1.000 48.62000 182 ALA B CA 1
ATOM 4278 C C . ALA B 1 183 ? 144.63900 155.62500 78.33200 1.000 48.62000 182 ALA B C 1
ATOM 4279 O O . ALA B 1 183 ? 144.29600 155.48200 79.51000 1.000 48.62000 182 ALA B O 1
ATOM 4281 N N . ALA B 1 184 ? 145.35300 156.67500 77.92100 1.000 52.86000 183 ALA B N 1
ATOM 4282 C CA . ALA B 1 184 ? 145.70900 157.74300 78.84700 1.000 52.86000 183 ALA B CA 1
ATOM 4283 C C . ALA B 1 184 ? 144.46300 158.42700 79.39400 1.000 52.86000 183 ALA B C 1
ATOM 4284 O O . ALA B 1 184 ? 144.37800 158.72400 80.59000 1.000 52.86000 183 ALA B O 1
ATOM 4286 N N . GLN B 1 185 ? 143.48300 158.68500 78.52600 1.000 50.28000 184 GLN B N 1
ATOM 4287 C CA . GLN B 1 185 ? 142.24600 159.31900 78.97700 1.000 50.28000 184 GLN B CA 1
ATOM 4288 C C . GLN B 1 185 ? 141.50600 158.43700 79.97700 1.000 50.28000 184 GLN B C 1
ATOM 4289 O O . GLN B 1 185 ? 141.03600 158.91300 81.02100 1.000 50.28000 184 GLN B O 1
ATOM 4295 N N . GLN B 1 186 ? 141.39400 157.14000 79.67800 1.000 45.59000 185 GLN B N 1
ATOM 4296 C CA . GLN B 1 186 ? 140.70500 156.23300 80.59300 1.000 45.59000 185 GLN B CA 1
ATOM 4297 C C . GLN B 1 186 ? 141.43500 156.13600 81.92900 1.000 45.59000 185 GLN B C 1
ATOM 4298 O O . GLN B 1 186 ? 140.80700 156.12600 82.99400 1.000 45.59000 185 GLN B O 1
ATOM 4304 N N . LEU B 1 187 ? 142.76600 156.06200 81.89200 1.000 47.51000 186 LEU B N 1
ATOM 4305 C CA . LEU B 1 187 ? 143.53300 156.02200 83.13300 1.000 47.51000 186 LEU B CA 1
ATOM 4306 C C . LEU B 1 187 ? 143.34100 157.30000 83.93800 1.000 47.51000 186 LEU B C 1
ATOM 4307 O O . LEU B 1 187 ? 143.19500 157.25200 85.16500 1.000 47.51000 186 LEU B O 1
ATOM 4312 N N . GLN B 1 188 ? 143.32600 158.45400 83.26500 1.000 48.00000 187 GLN B N 1
ATOM 4313 C CA . GLN B 1 188 ? 143.05900 159.71500 83.94800 1.000 48.00000 187 GLN B CA 1
ATOM 4314 C C . GLN B 1 188 ? 141.69600 159.68400 84.62400 1.000 48.00000 187 GLN B C 1
ATOM 4315 O O . GLN B 1 188 ? 141.53000 160.17400 85.74700 1.000 48.00000 187 GLN B O 1
ATOM 4321 N N . GLY B 1 189 ? 140.70100 159.10700 83.94600 1.000 46.22000 188 GLY B N 1
ATOM 4322 C CA . GLY B 1 189 ? 139.38200 158.98300 84.54300 1.000 46.22000 188 GLY B CA 1
ATOM 4323 C C . GLY B 1 189 ? 139.29300 157.99200 85.68500 1.000 46.22000 188 GLY B C 1
ATOM 4324 O O . GLY B 1 189 ? 138.41200 158.13100 86.54000 1.000 46.22000 188 GLY B O 1
ATOM 4325 N N . LEU B 1 190 ? 140.18000 156.99200 85.71400 1.000 43.56000 189 LEU B N 1
ATOM 4326 C CA . LEU B 1 190 ? 140.11500 155.97200 86.76200 1.000 43.56000 189 LEU B CA 1
ATOM 4327 C C . LEU B 1 190 ? 140.31900 156.56300 88.15300 1.000 43.56000 189 LEU B C 1
ATOM 4328 O O . LEU B 1 190 ? 139.65000 156.15300 89.10800 1.000 43.56000 189 LEU B O 1
ATOM 4333 N N . ALA B 1 191 ? 141.25100 157.50300 88.29600 1.000 43.48000 190 ALA B N 1
ATOM 4334 C CA . ALA B 1 191 ? 141.53300 158.07600 89.60600 1.000 43.48000 190 ALA B CA 1
ATOM 4335 C C . ALA B 1 191 ? 140.29200 158.75700 90.16800 1.000 43.48000 190 ALA B C 1
ATOM 4336 O O . ALA B 1 191 ? 139.62000 159.52400 89.47300 1.000 43.48000 190 ALA B O 1
ATOM 4338 N N . PHE B 1 192 ? 139.98500 158.47200 91.43700 1.000 42.99000 191 PHE B N 1
ATOM 4339 C CA . PHE B 1 192 ? 138.78800 159.00200 92.07300 1.000 42.99000 191 PHE B CA 1
ATOM 4340 C C . PHE B 1 192 ? 139.04800 159.78700 93.34900 1.000 42.99000 191 PHE B C 1
ATOM 4341 O O . PHE B 1 192 ? 138.19500 160.59300 93.73400 1.000 42.99000 191 PHE B O 1
ATOM 4349 N N . TRP B 1 193 ? 140.18400 159.58400 94.01300 1.000 53.43000 192 TRP B N 1
ATOM 4350 C CA . TRP B 1 193 ? 140.48900 160.34900 95.21500 1.000 53.43000 192 TRP B CA 1
ATOM 4351 C C . TRP B 1 193 ? 141.13500 161.69200 94.90800 1.000 53.43000 192 TRP B C 1
ATOM 4352 O O . TRP B 1 193 ? 141.40700 162.45800 95.83800 1.000 53.43000 192 TRP B O 1
ATOM 4363 N N . GLN B 1 194 ? 141.39300 161.99100 93.63900 1.000 65.29000 193 GLN B N 1
ATOM 4364 C CA . GLN B 1 194 ? 141.97500 163.27500 93.27600 1.000 65.29000 193 GLN B CA 1
ATOM 4365 C C . GLN B 1 194 ? 140.93500 164.38200 93.38000 1.000 65.29000 193 GLN B C 1
ATOM 4366 O O . GLN B 1 194 ? 139.81300 164.25300 92.88200 1.000 65.29000 193 GLN B O 1
ATOM 4372 N N . GLY B 1 195 ? 141.31400 165.47900 94.02900 1.000 69.53000 194 GLY B N 1
ATOM 4373 C CA . GLY B 1 195 ? 140.44500 166.63500 94.11200 1.000 69.53000 194 GLY B CA 1
ATOM 4374 C C . GLY B 1 195 ? 139.37000 166.58100 95.17100 1.000 69.53000 194 GLY B C 1
ATOM 4375 O O . GLY B 1 195 ? 138.31100 167.18700 94.98800 1.000 69.53000 194 GLY B O 1
ATOM 4376 N N . VAL B 1 196 ? 139.59800 165.87600 96.27100 1.000 66.26000 195 VAL B N 1
ATOM 4377 C CA . VAL B 1 196 ? 138.67300 165.85500 97.40000 1.000 66.26000 195 VAL B CA 1
ATOM 4378 C C . VAL B 1 196 ? 139.37000 166.50300 98.59300 1.000 66.26000 195 VAL B C 1
ATOM 4379 O O . VAL B 1 196 ? 140.53700 166.19100 98.86600 1.000 66.26000 195 VAL B O 1
ATOM 4383 N N . PRO B 1 197 ? 138.72100 167.43300 99.29700 1.000 67.73000 196 PRO B N 1
ATOM 4384 C CA . PRO B 1 197 ? 139.38800 168.08700 100.43500 1.000 67.73000 196 PRO B CA 1
ATOM 4385 C C . PRO B 1 197 ? 139.75500 167.13800 101.56200 1.000 67.73000 196 PRO B C 1
ATOM 4386 O O . PRO B 1 197 ? 140.77400 167.35200 102.22900 1.000 67.73000 196 PRO B O 1
ATOM 4390 N N . LEU B 1 198 ? 138.95900 166.10000 101.79900 1.000 64.93000 197 LEU B N 1
ATOM 4391 C CA . LEU B 1 198 ? 139.19900 165.22300 102.93600 1.000 64.93000 197 LEU B CA 1
ATOM 4392 C C . LEU B 1 198 ? 140.34300 164.25900 102.65400 1.000 64.93000 197 LEU B C 1
ATOM 4393 O O . LEU B 1 198 ? 140.48200 163.73900 101.54400 1.000 64.93000 197 LEU B O 1
ATOM 4398 N N . SER B 1 199 ? 141.17200 164.02800 103.67000 1.000 65.87000 198 SER B N 1
ATOM 4399 C CA . SER B 1 199 ? 142.20600 163.00300 103.62900 1.000 65.87000 198 SER B CA 1
ATOM 4400 C C . SER B 1 199 ? 142.19800 162.25200 104.95300 1.000 65.87000 198 SER B C 1
ATOM 4401 O O . SER B 1 199 ? 142.06100 162.88300 106.01500 1.000 65.87000 198 SER B O 1
ATOM 4404 N N . PRO B 1 200 ? 142.32900 160.92300 104.94800 1.000 61.84000 199 PRO B N 1
ATOM 4405 C CA . PRO B 1 200 ? 142.22500 160.17100 106.21000 1.000 61.84000 199 PRO B CA 1
ATOM 4406 C C . PRO B 1 200 ? 143.30500 160.50500 107.22500 1.000 61.84000 199 PRO B C 1
ATOM 4407 O O . PRO B 1 200 ? 143.09500 160.29300 108.42600 1.000 61.84000 199 PRO B O 1
ATOM 4411 N N . LEU B 1 201 ? 144.46100 161.00800 106.78400 1.000 63.96000 200 LEU B N 1
ATOM 4412 C CA . LEU B 1 201 ? 145.55000 161.28100 107.71800 1.000 63.96000 200 LEU B CA 1
ATOM 4413 C C . LEU B 1 201 ? 145.17400 162.36600 108.72000 1.000 63.96000 200 LEU B C 1
ATOM 4414 O O . LEU B 1 201 ? 145.48200 162.25000 109.91200 1.000 63.96000 200 LEU B O 1
ATOM 4419 N N . GLN B 1 202 ? 144.52200 163.43500 108.25600 1.000 66.64000 201 GLN B N 1
ATOM 4420 C CA . GLN B 1 202 ? 144.17000 164.52700 109.15700 1.000 66.64000 201 GLN B CA 1
ATOM 4421 C C . GLN B 1 202 ? 143.08300 164.12300 110.14300 1.000 66.64000 201 GLN B C 1
ATOM 4422 O O . GLN B 1 202 ? 143.04400 164.64400 111.26400 1.000 66.64000 201 GLN B O 1
ATOM 4428 N N . VAL B 1 203 ? 142.19600 163.20600 109.75600 1.000 63.59000 202 VAL B N 1
ATOM 4429 C CA . VAL B 1 203 ? 141.13600 162.74000 110.64300 1.000 63.59000 202 VAL B CA 1
ATOM 4430 C C . VAL B 1 203 ? 141.56600 161.51600 111.44400 1.000 63.59000 202 VAL B C 1
ATOM 4431 O O . VAL B 1 203 ? 140.79400 161.01700 112.26800 1.000 63.59000 202 VAL B O 1
ATOM 4435 N N . ALA B 1 204 ? 142.78200 161.01700 111.21900 1.000 60.53000 203 ALA B N 1
ATOM 4436 C CA . ALA B 1 204 ? 143.35200 159.97500 112.05800 1.000 60.53000 203 ALA B CA 1
ATOM 4437 C C . ALA B 1 204 ? 144.35300 160.50200 113.07300 1.000 60.53000 203 ALA B C 1
ATOM 4438 O O . ALA B 1 204 ? 144.37900 160.00900 114.20700 1.000 60.53000 203 ALA B O 1
ATOM 4440 N N . GLU B 1 205 ? 145.16100 161.49800 112.70500 1.000 66.93000 204 GLU B N 1
ATOM 4441 C CA . GLU B 1 205 ? 146.08000 162.09300 113.66700 1.000 66.93000 204 GLU B CA 1
ATOM 4442 C C . GLU B 1 205 ? 145.33800 162.75000 114.82300 1.000 66.93000 204 GLU B C 1
ATOM 4443 O O . GLU B 1 205 ? 145.76300 162.62100 115.97500 1.000 66.93000 204 GLU B O 1
ATOM 4449 N N . ASN B 1 206 ? 144.21700 163.42100 114.54900 1.000 63.33000 205 ASN B N 1
ATOM 4450 C CA . ASN B 1 206 ? 143.47000 164.07300 115.61900 1.000 63.33000 205 ASN B CA 1
ATOM 4451 C C . ASN B 1 206 ? 142.80900 163.05800 116.54600 1.000 63.33000 205 ASN B C 1
ATOM 4452 O O . ASN B 1 206 ? 142.76800 163.26000 117.76600 1.000 63.33000 205 ASN B O 1
ATOM 4457 N N . VAL B 1 207 ? 142.28500 161.96000 115.99300 1.000 58.08000 206 VAL B N 1
ATOM 4458 C CA . VAL B 1 207 ? 141.66100 160.95600 116.84800 1.000 58.08000 206 VAL B CA 1
ATOM 4459 C C . VAL B 1 207 ? 142.71500 160.24600 117.69100 1.000 58.08000 206 VAL B C 1
ATOM 4460 O O . VAL B 1 207 ? 142.48100 159.94600 118.86700 1.000 58.08000 206 VAL B O 1
ATOM 4464 N N . SER B 1 208 ? 143.90200 159.99800 117.12600 1.000 60.58000 207 SER B N 1
ATOM 4465 C CA . SER B 1 208 ? 144.98900 159.44000 117.92800 1.000 60.58000 207 SER B CA 1
ATOM 4466 C C . SER B 1 208 ? 145.42800 160.41700 119.01400 1.000 60.58000 207 SER B C 1
ATOM 4467 O O . SER B 1 208 ? 145.74000 160.00900 120.13700 1.000 60.58000 207 SER B O 1
ATOM 4470 N N . PHE B 1 209 ? 145.45800 161.70900 118.68800 1.000 62.61000 208 PHE B N 1
ATOM 4471 C CA . PHE B 1 209 ? 145.80100 162.75700 119.64600 1.000 62.61000 208 PHE B CA 1
ATOM 4472 C C . PHE B 1 209 ? 144.83800 162.74900 120.83400 1.000 62.61000 208 PHE B C 1
ATOM 4473 O O . PHE B 1 209 ? 145.25500 162.69400 122.00600 1.000 62.61000 208 PHE B O 1
ATOM 4481 N N . VAL B 1 210 ? 143.53600 162.76300 120.53800 1.000 57.64000 209 VAL B N 1
ATOM 4482 C CA . VAL B 1 210 ? 142.51700 162.75800 121.58400 1.000 57.64000 209 VAL B CA 1
ATOM 4483 C C . VAL B 1 210 ? 142.58300 161.46800 122.39200 1.000 57.64000 209 VAL B C 1
ATOM 4484 O O . VAL B 1 210 ? 142.44600 161.48300 123.62100 1.000 57.64000 209 VAL B O 1
ATOM 4488 N N . GLU B 1 211 ? 142.78000 160.33100 121.71800 1.000 60.41000 210 GLU B N 1
ATOM 4489 C CA . GLU B 1 211 ? 142.86400 159.05800 122.42400 1.000 60.41000 210 GLU B CA 1
ATOM 4490 C C . GLU B 1 211 ? 144.06700 159.01600 123.35400 1.000 60.41000 210 GLU B C 1
ATOM 4491 O O . GLU B 1 211 ? 143.98100 158.48500 124.46600 1.000 60.41000 210 GLU B O 1
ATOM 4497 N N . GLU B 1 212 ? 145.20500 159.55300 122.91100 1.000 64.07000 211 GLU B N 1
ATOM 4498 C CA . GLU B 1 212 ? 146.38100 159.59300 123.77100 1.000 64.07000 211 GLU B CA 1
ATOM 4499 C C . GLU B 1 212 ? 146.11800 160.42200 125.01900 1.000 64.07000 211 GLU B C 1
ATOM 4500 O O . GLU B 1 212 ? 146.44500 159.99700 126.13500 1.000 64.07000 211 GLU B O 1
ATOM 4506 N N . TYR B 1 213 ? 145.50900 161.60300 124.85700 1.000 62.75000 212 TYR B N 1
ATOM 4507 C CA . TYR B 1 213 ? 145.19600 162.40100 126.04300 1.000 62.75000 212 TYR B CA 1
ATOM 4508 C C . TYR B 1 213 ? 144.19400 161.70000 126.95600 1.000 62.75000 212 TYR B C 1
ATOM 4509 O O . TYR B 1 213 ? 144.32700 161.75200 128.18500 1.000 62.75000 212 TYR B O 1
ATOM 4518 N N . ARG B 1 214 ? 143.17800 161.05400 126.38100 1.000 58.41000 213 ARG B N 1
ATOM 4519 C CA . ARG B 1 214 ? 142.18300 160.37000 127.20300 1.000 58.41000 213 ARG B CA 1
ATOM 4520 C C . ARG B 1 214 ? 142.80800 159.21700 127.98000 1.000 58.41000 213 ARG B C 1
ATOM 4521 O O . ARG B 1 214 ? 142.52000 159.02700 129.17100 1.000 58.41000 213 ARG B O 1
ATOM 4529 N N . TRP B 1 215 ? 143.67500 158.44200 127.32300 1.000 58.70000 214 TRP B N 1
ATOM 4530 C CA . TRP B 1 215 ? 144.37400 157.36000 128.00300 1.000 58.70000 214 TRP B CA 1
ATOM 4531 C C . TRP B 1 215 ? 145.26300 157.89700 129.11300 1.000 58.70000 214 TRP B C 1
ATOM 4532 O O . TRP B 1 215 ? 145.31300 157.32300 130.20500 1.000 58.70000 214 TRP B O 1
ATOM 4543 N N . LEU B 1 216 ? 145.97100 159.00100 128.85600 1.000 63.05000 215 LEU B N 1
ATOM 4544 C CA . LEU B 1 216 ? 146.81000 159.59100 129.89400 1.000 63.05000 215 LEU B CA 1
ATOM 4545 C C . LEU B 1 216 ? 145.97700 160.02800 131.09300 1.000 63.05000 215 LEU B C 1
ATOM 4546 O O . LEU B 1 216 ? 146.34700 159.76900 132.24500 1.000 63.05000 215 LEU B O 1
ATOM 4551 N N . ALA B 1 217 ? 144.84200 160.68400 130.83900 1.000 62.55000 216 ALA B N 1
ATOM 4552 C CA . ALA B 1 217 ? 143.99800 161.15700 131.93100 1.000 62.55000 216 ALA B CA 1
ATOM 4553 C C . ALA B 1 217 ? 143.45700 159.99900 132.75900 1.000 62.55000 216 ALA B C 1
ATOM 4554 O O . ALA B 1 217 ? 143.48400 160.04200 133.99600 1.000 62.55000 216 ALA B O 1
ATOM 4556 N N . TYR B 1 218 ? 142.96900 158.94600 132.09800 1.000 63.86000 217 TYR B N 1
ATOM 4557 C CA . TYR B 1 218 ? 142.44100 157.82200 132.86300 1.000 63.86000 217 TYR B CA 1
ATOM 4558 C C . TYR B 1 218 ? 143.54300 157.05000 133.57800 1.000 63.86000 217 TYR B C 1
ATOM 4559 O O . TYR B 1 218 ? 143.31100 156.53400 134.67400 1.000 63.86000 217 TYR B O 1
ATOM 4568 N N . VAL B 1 219 ? 144.74600 156.97500 133.00200 1.000 63.27000 218 VAL B N 1
ATOM 4569 C CA . VAL B 1 219 ? 145.86100 156.35300 133.71100 1.000 63.27000 218 VAL B CA 1
ATOM 4570 C C . VAL B 1 219 ? 146.19600 157.14300 134.97000 1.000 63.27000 218 VAL B C 1
ATOM 4571 O O . VAL B 1 219 ? 146.44800 156.56500 136.03500 1.000 63.27000 218 VAL B O 1
ATOM 4575 N N . LEU B 1 220 ? 146.20500 158.47500 134.87000 1.000 66.78000 219 LEU B N 1
ATOM 4576 C CA . LEU B 1 220 ? 146.45500 159.29600 136.05200 1.000 66.78000 219 LEU B CA 1
ATOM 4577 C C . LEU B 1 220 ? 145.37300 159.09100 137.10500 1.000 66.78000 219 LEU B C 1
ATOM 4578 O O . LEU B 1 220 ? 145.66900 159.01300 138.30300 1.000 66.78000 219 LEU B O 1
ATOM 4583 N N . LEU B 1 221 ? 144.11100 159.00100 136.67800 1.000 68.36000 220 LEU B N 1
ATOM 4584 C CA . LEU B 1 221 ? 143.02900 158.75300 137.62900 1.000 68.36000 220 LEU B CA 1
ATOM 4585 C C . LEU B 1 221 ? 143.18900 157.39500 138.30800 1.000 68.36000 220 LEU B C 1
ATOM 4586 O O . LEU B 1 221 ? 142.98100 157.26500 139.52200 1.000 68.36000 220 LEU B O 1
ATOM 4591 N N . LEU B 1 222 ? 143.55500 156.37000 137.53500 1.000 69.04000 221 LEU B N 1
ATOM 4592 C CA . LEU B 1 222 ? 143.76800 155.04100 138.09800 1.000 69.04000 221 LEU B CA 1
ATOM 4593 C C . LEU B 1 222 ? 144.90800 155.04800 139.10700 1.000 69.04000 221 LEU B C 1
ATOM 4594 O O . LEU B 1 222 ? 144.80800 154.43300 140.17600 1.000 69.04000 221 LEU B O 1
ATOM 4599 N N . LEU B 1 223 ? 146.00000 155.74400 138.78400 1.000 74.07000 222 LEU B N 1
ATOM 4600 C CA . LEU B 1 223 ? 147.12200 155.83500 139.71200 1.000 74.07000 222 LEU B CA 1
ATOM 4601 C C . LEU B 1 223 ? 146.73100 156.59000 140.97600 1.000 74.07000 222 LEU B C 1
ATOM 4602 O O . LEU B 1 223 ? 147.16600 156.23700 142.07800 1.000 74.07000 222 LEU B O 1
ATOM 4607 N N . LEU B 1 224 ? 145.91600 157.63800 140.83700 1.000 75.50000 223 LEU B N 1
ATOM 4608 C CA . LEU B 1 224 ? 145.44400 158.36700 142.01000 1.000 75.50000 223 LEU B CA 1
ATOM 4609 C C . LEU B 1 224 ? 144.59400 157.47700 142.90700 1.000 75.50000 223 LEU B C 1
ATOM 4610 O O . LEU B 1 224 ? 144.72800 157.50900 144.13600 1.000 75.50000 223 LEU B O 1
ATOM 4615 N N . GLU B 1 225 ? 143.70900 156.67500 142.31100 1.000 81.60000 224 GLU B N 1
ATOM 4616 C CA . GLU B 1 225 ? 142.90100 155.75900 143.11200 1.000 81.60000 224 GLU B CA 1
ATOM 4617 C C . GLU B 1 225 ? 143.76600 154.69600 143.78200 1.000 81.60000 224 GLU B C 1
ATOM 4618 O O . GLU B 1 225 ? 143.51400 154.31700 144.93400 1.000 81.60000 224 GLU B O 1
ATOM 4624 N N . LEU B 1 226 ? 144.78600 154.20000 143.07700 1.000 86.64000 225 LEU B N 1
ATOM 4625 C CA . LEU B 1 226 ? 145.72000 153.26000 143.69100 1.000 86.64000 225 LEU B CA 1
ATOM 4626 C C . LEU B 1 226 ? 146.43900 153.89200 144.87500 1.000 86.64000 225 LEU B C 1
ATOM 4627 O O . LEU B 1 226 ? 146.62900 153.24700 145.91300 1.000 86.64000 225 LEU B O 1
ATOM 4632 N N . LEU B 1 227 ? 146.85300 155.15200 144.73300 1.000 91.10000 226 LEU B N 1
ATOM 4633 C CA . LEU B 1 227 ? 147.49400 155.85100 145.84100 1.000 91.10000 226 LEU B CA 1
ATOM 4634 C C . LEU B 1 227 ? 146.53600 156.01600 147.01200 1.000 91.10000 226 LEU B C 1
ATOM 4635 O O . LEU B 1 227 ? 146.93800 155.89100 148.17300 1.000 91.10000 226 LEU B O 1
ATOM 4640 N N . VAL B 1 228 ? 145.26400 156.30200 146.72700 1.000 92.12000 227 VAL B N 1
ATOM 4641 C CA . VAL B 1 228 ? 144.27000 156.42900 147.79200 1.000 92.12000 227 VAL B CA 1
ATOM 4642 C C . VAL B 1 228 ? 144.12000 155.10900 148.54200 1.000 92.12000 227 VAL B C 1
ATOM 4643 O O . VAL B 1 228 ? 144.09100 155.07100 149.77900 1.000 92.12000 227 VAL B O 1
ATOM 4647 N N . CYS B 1 229 ? 144.02000 154.00400 147.79800 1.000 95.00000 228 CYS B N 1
ATOM 4648 C CA . CYS B 1 229 ? 143.88000 152.69500 148.43100 1.000 95.00000 228 CYS B CA 1
ATOM 4649 C C . CYS B 1 229 ? 145.11200 152.34300 149.25900 1.000 95.00000 228 CYS B C 1
ATOM 4650 O O . CYS B 1 229 ? 144.99600 151.82300 150.37700 1.000 95.00000 228 CYS B O 1
ATOM 4653 N N . LEU B 1 230 ? 146.30300 152.62000 148.72500 1.000 99.32000 229 LEU B N 1
ATOM 4654 C CA . LEU B 1 230 ? 147.52600 152.33600 149.46700 1.000 99.32000 229 LEU B CA 1
ATOM 4655 C C . LEU B 1 230 ? 147.62700 153.20500 150.71400 1.000 99.32000 229 LEU B C 1
ATOM 4656 O O . LEU B 1 230 ? 148.11900 152.75100 151.75200 1.000 99.32000 229 LEU B O 1
ATOM 4661 N N . PHE B 1 231 ? 147.17300 154.45700 150.63200 1.000 101.97000 230 PHE B N 1
ATOM 4662 C CA . PHE B 1 231 ? 147.15400 155.31500 151.81100 1.000 101.97000 230 PHE B CA 1
ATOM 4663 C C . PHE B 1 231 ? 146.19700 154.77600 152.86400 1.000 101.97000 230 PHE B C 1
ATOM 4664 O O . PHE B 1 231 ? 146.50100 154.81000 154.06100 1.000 101.97000 230 PHE B O 1
ATOM 4672 N N . THR B 1 232 ? 145.03400 154.27500 152.43800 1.000 97.87000 231 THR B N 1
ATOM 4673 C CA . THR B 1 232 ? 144.12200 153.63600 153.38400 1.000 97.87000 231 THR B CA 1
ATOM 4674 C C . THR B 1 232 ? 144.78900 152.44700 154.06500 1.000 97.87000 231 THR B C 1
ATOM 4675 O O . THR B 1 232 ? 144.71600 152.30000 155.29200 1.000 97.87000 231 THR B O 1
ATOM 4679 N N . LEU B 1 233 ? 145.45300 151.59500 153.28100 1.000 99.49000 232 LEU B N 1
ATOM 4680 C CA . LEU B 1 233 ? 146.10200 150.41800 153.85000 1.000 99.49000 232 LEU B CA 1
ATOM 4681 C C . LEU B 1 233 ? 147.20300 150.81200 154.82800 1.000 99.49000 232 LEU B C 1
ATOM 4682 O O . LEU B 1 233 ? 147.32600 150.22800 155.91000 1.000 99.49000 232 LEU B O 1
ATOM 4687 N N . LEU B 1 234 ? 148.01700 151.80400 154.46000 1.000 104.55000 233 LEU B N 1
ATOM 4688 C CA . LEU B 1 234 ? 149.09600 152.24200 155.33900 1.000 104.55000 233 LEU B CA 1
ATOM 4689 C C . LEU B 1 234 ? 148.55300 152.85700 156.62200 1.000 104.55000 233 LEU B C 1
ATOM 4690 O O . LEU B 1 234 ? 149.07200 152.58800 157.71100 1.000 104.55000 233 LEU B O 1
ATOM 4695 N N . GLY B 1 235 ? 147.50900 153.68300 156.51700 1.000 104.35000 234 GLY B N 1
ATOM 4696 C CA . GLY B 1 235 ? 146.91700 154.26400 157.70900 1.000 104.35000 234 GLY B CA 1
ATOM 4697 C C . GLY B 1 235 ? 146.32500 153.21800 158.63100 1.000 104.35000 234 GLY B C 1
ATOM 4698 O O . GLY B 1 235 ? 146.43300 153.32100 159.85600 1.000 104.35000 234 GLY B O 1
ATOM 4699 N N . LEU B 1 236 ? 145.68500 152.19700 158.05700 1.000 99.54000 235 LEU B N 1
ATOM 4700 C CA . LEU B 1 236 ? 145.17400 151.10300 158.87500 1.000 99.54000 235 LEU B CA 1
ATOM 4701 C C . LEU B 1 236 ? 146.30900 150.32700 159.53100 1.000 99.54000 235 LEU B C 1
ATOM 4702 O O . LEU B 1 236 ? 146.20300 149.92700 160.69500 1.000 99.54000 235 LEU B O 1
ATOM 4707 N N . ALA B 1 237 ? 147.40000 150.09500 158.79900 1.000 102.32000 236 ALA B N 1
ATOM 4708 C CA . ALA B 1 237 ? 148.52500 149.35600 159.36400 1.000 102.32000 236 ALA B CA 1
ATOM 4709 C C . ALA B 1 237 ? 149.29100 150.20100 160.37500 1.000 102.32000 236 ALA B C 1
ATOM 4710 O O . ALA B 1 237 ? 149.64800 149.72100 161.45700 1.000 102.32000 236 ALA B O 1
ATOM 4712 N N . LYS B 1 238 ? 149.55300 151.46700 160.04000 1.000 107.38000 237 LYS B N 1
ATOM 4713 C CA . LYS B 1 238 ? 150.36500 152.31900 160.90100 1.000 107.38000 237 LYS B CA 1
ATOM 4714 C C . LYS B 1 238 ? 149.60100 152.80300 162.12800 1.000 107.38000 237 LYS B C 1
ATOM 4715 O O . LYS B 1 238 ? 150.22900 153.23500 163.10100 1.000 107.38000 237 LYS B O 1
ATOM 4721 N N . GLN B 1 239 ? 148.26400 152.69700 162.07900 1.000 103.23000 238 GLN B N 1
ATOM 4722 C CA . GLN B 1 239 ? 147.38700 153.21500 163.17100 1.000 103.23000 238 GLN B CA 1
ATOM 4723 C C . GLN B 1 239 ? 147.62300 154.72800 163.28200 1.000 103.23000 238 GLN B C 1
ATOM 4724 O O . GLN B 1 239 ? 147.79400 155.22000 164.41700 1.000 103.23000 238 GLN B O 1
ATOM 4730 N N . SER B 1 240 ? 147.62000 155.42800 162.14100 1.000 106.79000 239 SER B N 1
ATOM 4731 C CA . SER B 1 240 ? 147.86300 156.89500 162.12600 1.000 106.79000 239 SER B CA 1
ATOM 4732 C C . SER B 1 240 ? 146.54500 157.64700 161.91800 1.000 106.79000 239 SER B C 1
ATOM 4733 O O . SER B 1 240 ? 146.05800 157.67200 160.77000 1.000 106.79000 239 SER B O 1
ATOM 4736 N N . LYS B 1 241 ? 146.00200 158.24000 162.98600 1.000 102.84000 240 LYS B N 1
ATOM 4737 C CA . LYS B 1 241 ? 144.73200 159.01000 162.90100 1.000 102.84000 240 LYS B CA 1
ATOM 4738 C C . LYS B 1 241 ? 144.87200 160.11400 161.85500 1.000 102.84000 240 LYS B C 1
ATOM 4739 O O . LYS B 1 241 ? 143.99700 160.19600 160.97300 1.000 102.84000 240 LYS B O 1
ATOM 4745 N N . TRP B 1 242 ? 145.93400 160.92000 161.95400 1.000 103.08000 241 TRP B N 1
ATOM 4746 C CA . TRP B 1 242 ? 146.16000 162.05500 161.01900 1.000 103.08000 241 TRP B CA 1
ATOM 4747 C C . TRP B 1 242 ? 145.99700 161.59900 159.56700 1.000 103.08000 241 TRP B C 1
ATOM 4748 O O . TRP B 1 242 ? 145.14900 162.18200 158.87300 1.000 103.08000 241 TRP B O 1
ATOM 4759 N N . LEU B 1 243 ? 146.77800 160.60200 159.13700 1.000 103.91000 242 LEU B N 1
ATOM 4760 C CA . LEU B 1 243 ? 146.71700 160.12000 157.73000 1.000 103.91000 242 LEU B CA 1
ATOM 4761 C C . LEU B 1 243 ? 145.25500 159.90500 157.32900 1.000 103.91000 242 LEU B C 1
ATOM 4762 O O . LEU B 1 243 ? 144.84100 160.52700 156.33700 1.000 103.91000 242 LEU B O 1
ATOM 4767 N N . VAL B 1 244 ? 144.51200 159.09000 158.08500 1.000 100.75000 243 VAL B N 1
ATOM 4768 C CA . VAL B 1 244 ? 143.09400 158.76100 157.74300 1.000 100.75000 243 VAL B CA 1
ATOM 4769 C C . VAL B 1 244 ? 142.31800 160.03400 157.37900 1.000 100.75000 243 VAL B C 1
ATOM 4770 O O . VAL B 1 244 ? 141.90800 160.13900 156.20800 1.000 100.75000 243 VAL B O 1
ATOM 4774 N N . ILE B 1 245 ? 142.13700 160.96700 158.32100 1.000 106.08000 244 ILE B N 1
ATOM 4775 C CA . ILE B 1 245 ? 141.27500 162.16100 158.04200 1.000 106.08000 244 ILE B CA 1
ATOM 4776 C C . ILE B 1 245 ? 141.84200 162.98400 156.88000 1.000 106.08000 244 ILE B C 1
ATOM 4777 O O . ILE B 1 245 ? 141.03000 163.47200 156.07200 1.000 106.08000 244 ILE B O 1
ATOM 4782 N N . VAL B 1 246 ? 143.16600 163.14700 156.80300 1.000 108.43000 245 VAL B N 1
ATOM 4783 C CA . VAL B 1 246 ? 143.75700 163.98800 155.76600 1.000 108.43000 245 VAL B CA 1
ATOM 4784 C C . VAL B 1 246 ? 143.32600 163.52000 154.38200 1.000 108.43000 245 VAL B C 1
ATOM 4785 O O . VAL B 1 246 ? 142.93400 164.33100 153.53300 1.000 108.43000 245 VAL B O 1
ATOM 4789 N N . MET B 1 247 ? 143.37300 162.21200 154.12900 1.000 100.06000 246 MET B N 1
ATOM 4790 C CA . MET B 1 247 ? 143.05800 161.70400 152.79900 1.000 100.06000 246 MET B CA 1
ATOM 4791 C C . MET B 1 247 ? 141.59900 161.28700 152.63500 1.000 100.06000 246 MET B C 1
ATOM 4792 O O . MET B 1 247 ? 141.22100 160.82300 151.55600 1.000 100.06000 246 MET B O 1
ATOM 4797 N N . THR B 1 248 ? 140.76900 161.43900 153.67000 1.000 97.65000 247 THR B N 1
ATOM 4798 C CA . THR B 1 248 ? 139.34300 161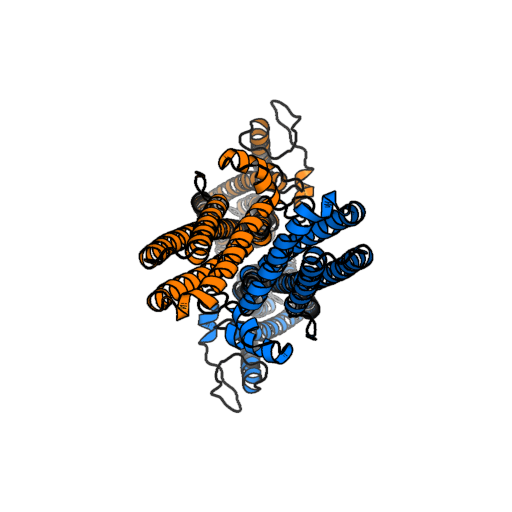.17900 153.50000 1.000 97.65000 247 THR B CA 1
ATOM 4799 C C . THR B 1 248 ? 138.71400 162.15400 152.50900 1.000 97.65000 247 THR B C 1
ATOM 4800 O O . THR B 1 248 ? 137.84200 161.77100 151.71900 1.000 97.65000 247 THR B O 1
ATOM 4804 N N . VAL B 1 249 ? 139.13800 163.41900 152.53700 1.000 95.31000 248 VAL B N 1
ATOM 4805 C CA . VAL B 1 249 ? 138.62700 164.38100 151.56700 1.000 95.31000 248 VAL B CA 1
ATOM 4806 C C . VAL B 1 249 ? 139.07100 164.00400 150.15700 1.000 95.31000 248 VAL B C 1
ATOM 4807 O O . VAL B 1 249 ? 138.31900 164.17300 149.19100 1.000 95.31000 248 VAL B O 1
ATOM 4811 N N . MET B 1 250 ? 140.28800 163.47200 150.01700 1.000 95.87000 249 MET B N 1
ATOM 4812 C CA . MET B 1 250 ? 140.73200 162.98400 148.71500 1.000 95.87000 249 MET B CA 1
ATOM 4813 C C . MET B 1 250 ? 139.90300 161.78600 148.26900 1.000 95.87000 249 MET B C 1
ATOM 4814 O O . MET B 1 250 ? 139.60900 161.63500 147.07800 1.000 95.87000 249 MET B O 1
ATOM 4819 N N . SER B 1 251 ? 139.53200 160.91800 149.21100 1.000 90.03000 250 SER B N 1
ATOM 4820 C CA . SER B 1 251 ? 138.65000 159.80100 148.88600 1.000 90.03000 250 SER B CA 1
ATOM 4821 C C . SER B 1 251 ? 137.29500 160.29800 148.39500 1.000 90.03000 250 SER B C 1
ATOM 4822 O O . SER B 1 251 ? 136.74200 159.76800 147.42400 1.000 90.03000 250 SER B O 1
ATOM 4825 N N . LEU B 1 252 ? 136.74700 161.32000 149.05200 1.000 88.34000 251 LEU B N 1
ATOM 4826 C CA . LEU B 1 252 ? 135.48900 161.90400 148.59400 1.000 88.34000 251 LEU B CA 1
ATOM 4827 C C . LEU B 1 252 ? 135.63400 162.50800 147.20000 1.000 88.34000 251 LEU B C 1
ATOM 4828 O O . LEU B 1 252 ? 134.75400 162.34100 146.34100 1.000 88.34000 251 LEU B O 1
ATOM 4833 N N . LEU B 1 253 ? 136.74000 163.21600 146.96000 1.000 88.31000 252 LEU B N 1
ATOM 4834 C CA . LEU B 1 253 ? 136.96100 163.82600 145.65300 1.000 88.31000 252 LEU B CA 1
ATOM 4835 C C . LEU B 1 253 ? 137.08100 162.77000 144.56200 1.000 88.31000 252 LEU B C 1
ATOM 4836 O O . LEU B 1 253 ? 136.52500 162.93300 143.47000 1.000 88.31000 252 LEU B O 1
ATOM 4841 N N . VAL B 1 254 ? 137.80300 161.68000 144.83300 1.000 86.15000 253 VAL B N 1
ATOM 4842 C CA . VAL B 1 254 ? 137.94200 160.64200 143.81800 1.000 86.15000 253 VAL B CA 1
ATOM 4843 C C . VAL B 1 254 ? 136.62800 159.89000 143.64100 1.000 86.15000 253 VAL B C 1
ATOM 4844 O O . VAL B 1 254 ? 136.34200 159.38900 142.55200 1.000 86.15000 253 VAL B O 1
ATOM 4848 N N . LEU B 1 255 ? 135.79400 159.81800 144.68300 1.000 83.35000 254 LEU B N 1
ATOM 4849 C CA . LEU B 1 255 ? 134.45400 159.26000 144.51300 1.000 83.35000 254 LEU B CA 1
ATOM 4850 C C . LEU B 1 255 ? 133.62700 160.10500 143.55200 1.000 83.35000 254 LEU B C 1
ATOM 4851 O O . LEU B 1 255 ? 132.97600 159.57800 142.64000 1.000 83.35000 254 LEU B O 1
ATOM 4856 N N . VAL B 1 256 ? 133.64400 161.42500 143.74400 1.000 82.85000 255 VAL B N 1
ATOM 4857 C CA . VAL B 1 256 ? 132.91300 162.31200 142.84000 1.000 82.85000 255 VAL B CA 1
ATOM 4858 C C . VAL B 1 256 ? 133.47100 162.20200 141.42500 1.000 82.85000 255 VAL B C 1
ATOM 4859 O O . VAL B 1 256 ? 132.72000 162.17400 140.43900 1.000 82.85000 255 VAL B O 1
ATOM 4863 N N . LEU B 1 257 ? 134.79900 162.13800 141.30800 1.000 82.97000 256 LEU B N 1
ATOM 4864 C CA . LEU B 1 257 ? 135.43200 162.01700 140.00000 1.000 82.97000 256 LEU B CA 1
ATOM 4865 C C . LEU B 1 257 ? 135.04600 160.71200 139.31700 1.000 82.97000 256 LEU B C 1
ATOM 4866 O O . LEU B 1 257 ? 134.80000 160.69000 138.10900 1.000 82.97000 256 LEU B O 1
ATOM 4871 N N . SER B 1 258 ? 134.99000 159.61300 140.07200 1.000 82.61000 257 SER B N 1
ATOM 4872 C CA . SER B 1 258 ? 134.59000 158.33300 139.49900 1.000 82.61000 257 SER B CA 1
ATOM 4873 C C . SER B 1 258 ? 133.13100 158.35300 139.06600 1.000 82.61000 257 SER B C 1
ATOM 4874 O O . SER B 1 258 ? 132.77900 157.77800 138.03200 1.000 82.61000 257 SER B O 1
ATOM 4877 N N . TRP B 1 259 ? 132.26800 159.00100 139.84800 1.000 81.77000 258 TRP B N 1
ATOM 4878 C CA . TRP B 1 259 ? 130.86500 159.13100 139.46300 1.000 81.77000 258 TRP B CA 1
ATOM 4879 C C . TRP B 1 259 ? 130.73500 159.89000 138.14300 1.000 81.77000 258 TRP B C 1
ATOM 4880 O O . TRP B 1 259 ? 130.04600 159.44700 137.20900 1.000 81.77000 258 TRP B O 1
ATOM 4891 N N . GLY B 1 260 ? 131.40000 161.04500 138.04900 1.000 79.51000 259 GLY B N 1
ATOM 4892 C CA . GLY B 1 260 ? 131.35600 161.81700 136.81600 1.000 79.51000 259 GLY B CA 1
ATOM 4893 C C . GLY B 1 260 ? 131.98800 161.08700 135.64600 1.000 79.51000 259 GLY B C 1
ATOM 4894 O O . GLY B 1 260 ? 131.52300 161.19500 134.50500 1.000 79.51000 259 GLY B O 1
ATOM 4895 N N . SER B 1 261 ? 133.05800 160.33500 135.91200 1.000 75.78000 260 SER B N 1
ATOM 4896 C CA . SER B 1 261 ? 133.66300 159.50800 134.87800 1.000 75.78000 260 SER B CA 1
ATOM 4897 C C . SER B 1 261 ? 132.68600 158.45500 134.39000 1.000 75.78000 260 SER B C 1
ATOM 4898 O O . SER B 1 261 ? 132.62000 158.17500 133.18900 1.000 75.78000 260 SER B O 1
ATOM 4901 N N . MET B 1 262 ? 131.92000 157.85600 135.30700 1.000 79.66000 261 MET B N 1
ATOM 4902 C CA . MET B 1 262 ? 130.91100 156.89400 134.88600 1.000 79.66000 261 MET B CA 1
ATOM 4903 C C . MET B 1 262 ? 129.89500 157.55700 133.98200 1.000 79.66000 261 MET B C 1
ATOM 4904 O O . MET B 1 262 ? 129.50000 156.99100 132.96200 1.000 79.66000 261 MET B O 1
ATOM 4909 N N . GLY B 1 263 ? 129.45600 158.76000 134.34800 1.000 77.71000 262 GLY B N 1
ATOM 4910 C CA . GLY B 1 263 ? 128.50000 159.46000 133.50500 1.000 77.71000 262 GLY B CA 1
ATOM 4911 C C . GLY B 1 263 ? 129.03900 159.70900 132.11000 1.000 77.71000 262 GLY B C 1
ATOM 4912 O O . GLY B 1 263 ? 128.37800 159.41500 131.10700 1.000 77.71000 262 GLY B O 1
ATOM 4913 N N . LEU B 1 264 ? 130.26700 160.22400 132.02900 1.000 73.64000 263 LEU B N 1
ATOM 4914 C CA . LEU B 1 264 ? 130.85300 160.54900 130.73200 1.000 73.64000 263 LEU B CA 1
ATOM 4915 C C . LEU B 1 264 ? 131.05600 159.29600 129.88600 1.000 73.64000 263 LEU B C 1
ATOM 4916 O O . LEU B 1 264 ? 130.66700 159.25200 128.71100 1.000 73.64000 263 LEU B O 1
ATOM 4921 N N . GLU B 1 265 ? 131.65900 158.25700 130.47000 1.000 69.26000 264 GLU B N 1
ATOM 4922 C CA . GLU B 1 265 ? 131.92800 157.04600 129.70600 1.000 69.26000 264 GLU B CA 1
ATOM 4923 C C . GLU B 1 265 ? 130.64900 156.28500 129.38800 1.000 69.26000 264 GLU B C 1
ATOM 4924 O O . GLU B 1 265 ? 130.58400 155.59800 128.36800 1.000 69.26000 264 GLU B O 1
ATOM 4930 N N . ALA B 1 266 ? 129.61200 156.41400 130.21800 1.000 71.47000 265 ALA B N 1
ATOM 4931 C CA . ALA B 1 266 ? 128.33200 155.79700 129.90000 1.000 71.47000 265 ALA B CA 1
ATOM 4932 C C . ALA B 1 266 ? 127.66700 156.50000 128.72900 1.000 71.47000 265 ALA B C 1
ATOM 4933 O O . ALA B 1 266 ? 127.09200 155.84600 127.85300 1.000 71.47000 265 ALA B O 1
ATOM 4935 N N . ALA B 1 267 ? 127.73800 157.83300 128.69100 1.000 77.48000 266 ALA B N 1
ATOM 4936 C CA . ALA B 1 267 ? 127.24600 158.54900 127.51900 1.000 77.48000 266 ALA B CA 1
ATOM 4937 C C . ALA B 1 267 ? 128.01700 158.13900 126.27000 1.000 77.48000 266 ALA B C 1
ATOM 4938 O O . ALA B 1 267 ? 127.42300 157.90400 125.20900 1.000 77.48000 266 ALA B O 1
ATOM 4940 N N . THR B 1 268 ? 129.34200 158.03000 126.38500 1.000 70.40000 267 THR B N 1
ATOM 4941 C CA . THR B 1 268 ? 130.14600 157.61000 125.24100 1.000 70.40000 267 THR B CA 1
ATOM 4942 C C . THR B 1 268 ? 129.76500 156.20500 124.78700 1.000 70.40000 267 THR B C 1
ATOM 4943 O O . THR B 1 268 ? 129.65300 155.94200 123.58500 1.000 70.40000 267 THR B O 1
ATOM 4947 N N . ALA B 1 269 ? 129.55300 155.29200 125.73800 1.000 67.13000 268 ALA B N 1
ATOM 4948 C CA . ALA B 1 269 ? 129.17600 153.92500 125.39900 1.000 67.13000 268 ALA B CA 1
ATOM 4949 C C . ALA B 1 269 ? 127.80800 153.87100 124.73400 1.000 67.13000 268 ALA B C 1
ATOM 4950 O O . ALA B 1 269 ? 127.61500 153.12100 123.77300 1.000 67.13000 268 ALA B O 1
ATOM 4952 N N . VAL B 1 270 ? 126.84300 154.64300 125.23800 1.000 69.97000 269 VAL B N 1
ATOM 4953 C CA . VAL B 1 270 ? 125.51600 154.66700 124.62600 1.000 69.97000 269 VAL B CA 1
ATOM 4954 C C . VAL B 1 270 ? 125.60100 155.18500 123.19700 1.000 69.97000 269 VAL B C 1
ATOM 4955 O O . VAL B 1 270 ? 125.01800 154.60700 122.27100 1.000 69.97000 269 VAL B O 1
ATOM 4959 N N . GLY B 1 271 ? 126.33900 156.27900 122.99400 1.000 72.12000 270 GLY B N 1
ATOM 4960 C CA . GLY B 1 271 ? 126.49300 156.80600 121.64600 1.000 72.12000 270 GLY B CA 1
ATOM 4961 C C . GLY B 1 271 ? 127.16600 155.81700 120.71300 1.000 72.12000 270 GLY B C 1
ATOM 4962 O O . GLY B 1 271 ? 126.73000 155.61400 119.57600 1.000 72.12000 270 GLY B O 1
ATOM 4963 N N . LEU B 1 272 ? 128.23200 155.17300 121.19200 1.000 62.79000 271 LEU B N 1
ATOM 4964 C CA . LEU B 1 272 ? 128.95700 154.21100 120.37100 1.000 62.79000 271 LEU B CA 1
ATOM 4965 C C . LEU B 1 272 ? 128.08800 153.00900 120.02500 1.000 62.79000 271 LEU B C 1
ATOM 4966 O O . LEU B 1 272 ? 128.10800 152.52800 118.88600 1.000 62.79000 271 LEU B O 1
ATOM 4971 N N . SER B 1 273 ? 127.32500 152.50400 120.99600 1.000 64.62000 272 SER B N 1
ATOM 4972 C CA . SER B 1 273 ? 126.46300 151.35600 120.74400 1.000 64.62000 272 SER B CA 1
ATOM 4973 C C . SER B 1 273 ? 125.35000 151.71000 119.77100 1.000 64.62000 272 SER B C 1
ATOM 4974 O O . SER B 1 273 ? 124.98400 150.89700 118.91300 1.000 64.62000 272 SER B O 1
ATOM 4977 N N . ASP B 1 274 ? 124.79200 152.91700 119.89000 1.000 70.40000 273 ASP B N 1
ATOM 4978 C CA . ASP B 1 274 ? 123.78200 153.34600 118.93000 1.000 70.40000 273 ASP B CA 1
ATOM 4979 C C . ASP B 1 274 ? 124.38300 153.48100 117.53600 1.000 70.40000 273 ASP B C 1
ATOM 4980 O O . ASP B 1 274 ? 123.72700 153.15100 116.54100 1.000 70.40000 273 ASP B O 1
ATOM 4985 N N . PHE B 1 275 ? 125.63400 153.94000 117.44500 1.000 64.81000 274 PHE B N 1
ATOM 4986 C CA . PHE B 1 275 ? 126.29500 154.02900 116.14700 1.000 64.81000 274 PHE B CA 1
ATOM 4987 C C . PHE B 1 275 ? 126.55000 152.64900 115.55200 1.000 64.81000 274 PHE B C 1
ATOM 4988 O O . PHE B 1 275 ? 126.39700 152.45200 114.34100 1.000 64.81000 274 PHE B O 1
ATOM 4996 N N . CYS B 1 276 ? 126.93500 151.68100 116.38500 1.000 62.71000 275 CYS B N 1
ATOM 4997 C CA . CYS B 1 276 ? 127.32700 150.35300 115.92600 1.000 62.71000 275 CYS B CA 1
ATOM 4998 C C . CYS B 1 276 ? 126.14100 149.45800 115.58200 1.000 62.71000 275 CYS B C 1
ATOM 4999 O O . CYS B 1 276 ? 126.31600 148.23700 115.49200 1.000 62.71000 275 CYS B O 1
ATOM 5002 N N . SER B 1 277 ? 124.94900 150.01900 115.39800 1.000 63.93000 276 SER B N 1
ATOM 5003 C CA . SER B 1 277 ? 123.79800 149.21500 115.01700 1.000 63.93000 276 SER B CA 1
ATOM 5004 C C . SER B 1 277 ? 123.98600 148.63800 113.61900 1.000 63.93000 276 SER B C 1
ATOM 5005 O O . SER B 1 277 ? 124.79200 149.12800 112.82200 1.000 63.93000 276 SER B O 1
ATOM 5008 N N . ASN B 1 278 ? 123.23100 147.57700 113.32900 1.000 67.70000 277 ASN B N 1
ATOM 5009 C CA . ASN B 1 278 ? 123.35300 146.81600 112.08900 1.000 67.70000 277 ASN B CA 1
ATOM 5010 C C . ASN B 1 278 ? 123.23300 147.68600 110.83700 1.000 67.70000 277 ASN B C 1
ATOM 5011 O O . ASN B 1 278 ? 124.06400 147.55200 109.93100 1.000 67.70000 277 ASN B O 1
ATOM 5016 N N . PRO B 1 279 ? 122.24300 148.57700 110.72400 1.000 65.89000 278 PRO B N 1
ATOM 5017 C CA . PRO B 1 279 ? 122.19900 149.45000 109.54000 1.000 65.89000 278 PRO B CA 1
ATOM 5018 C C . PRO B 1 279 ? 123.19000 150.59600 109.68200 1.000 65.89000 278 PRO B C 1
ATOM 5019 O O . PRO B 1 279 ? 123.14800 151.35100 110.65500 1.000 65.89000 278 PRO B O 1
ATOM 5023 N N . ASP B 1 280 ? 124.08600 150.72400 108.70500 1.000 55.24000 279 ASP B N 1
ATOM 5024 C CA . ASP B 1 280 ? 125.06100 151.81500 108.67100 1.000 55.24000 279 ASP B CA 1
ATOM 5025 C C . ASP B 1 280 ? 125.06400 152.51700 107.31500 1.000 55.24000 279 ASP B C 1
ATOM 5026 O O . ASP B 1 280 ? 126.06200 152.48600 106.58900 1.000 55.24000 279 ASP B O 1
ATOM 5031 N N . PRO B 1 281 ? 123.95600 153.16700 106.93500 1.000 59.18000 280 PRO B N 1
ATOM 5032 C CA . PRO B 1 281 ? 124.03800 154.17700 105.87300 1.000 59.18000 280 PRO B CA 1
ATOM 5033 C C . PRO B 1 281 ? 124.48300 155.53100 106.38800 1.000 59.18000 280 PRO B C 1
ATOM 5034 O O . PRO B 1 281 ? 124.69900 156.44600 105.58200 1.000 59.18000 280 PRO B O 1
ATOM 5038 N N . TYR B 1 282 ? 124.61300 155.68200 107.70800 1.000 64.01000 281 TYR B N 1
ATOM 5039 C CA . TYR B 1 282 ? 125.05900 156.94700 108.28100 1.000 64.01000 281 TYR B CA 1
ATOM 5040 C C . TYR B 1 282 ? 126.48000 157.28300 107.85100 1.000 64.01000 281 TYR B C 1
ATOM 5041 O O . TYR B 1 282 ? 126.78400 158.44100 107.54700 1.000 64.01000 281 TYR B O 1
ATOM 5050 N N . VAL B 1 283 ? 127.36800 156.28800 107.83400 1.000 65.53000 282 VAL B N 1
ATOM 5051 C CA . VAL B 1 283 ? 128.74000 156.52400 107.39300 1.000 65.53000 282 VAL B CA 1
ATOM 5052 C C . VAL B 1 283 ? 128.75800 156.93900 105.92800 1.000 65.53000 282 VAL B C 1
ATOM 5053 O O . VAL B 1 283 ? 129.48800 157.85500 105.53000 1.000 65.53000 282 VAL B O 1
ATOM 5057 N N . LEU B 1 284 ? 127.94700 156.27100 105.10400 1.000 64.83000 283 LEU B N 1
ATOM 5058 C CA . LEU B 1 284 ? 127.86300 156.62800 103.69200 1.000 64.83000 283 LEU B CA 1
ATOM 5059 C C . LEU B 1 284 ? 127.37300 158.06100 103.52200 1.000 64.83000 283 LEU B C 1
ATOM 5060 O O . LEU B 1 284 ? 127.92100 158.82500 102.72000 1.000 64.83000 283 LEU B O 1
ATOM 5065 N N . ASN B 1 285 ? 126.33900 158.44200 104.27500 1.000 72.49000 284 ASN B N 1
ATOM 5066 C CA . ASN B 1 285 ? 125.80700 159.79700 104.17500 1.000 72.49000 284 ASN B CA 1
ATOM 5067 C C . ASN B 1 285 ? 126.83300 160.82900 104.62800 1.000 72.49000 284 ASN B C 1
ATOM 5068 O O . ASN B 1 285 ? 127.00800 161.86900 103.98200 1.000 72.49000 284 ASN B O 1
ATOM 5073 N N . LEU B 1 286 ? 127.52600 160.55300 105.73500 1.000 69.35000 285 LEU B N 1
ATOM 5074 C CA . LEU B 1 286 ? 128.54000 161.47900 106.22900 1.000 69.35000 285 LEU B CA 1
ATOM 5075 C C . LEU B 1 286 ? 129.66100 161.65300 105.21500 1.000 69.35000 285 LEU B C 1
ATOM 5076 O O . LEU B 1 286 ? 130.10200 162.77900 104.95000 1.000 69.35000 285 LEU B O 1
ATOM 5081 N N . THR B 1 287 ? 130.12900 160.55200 104.62500 1.000 68.20000 286 THR B N 1
ATOM 5082 C CA . THR B 1 287 ? 131.22300 160.64900 103.66600 1.000 68.20000 286 THR B CA 1
ATOM 5083 C C . THR B 1 287 ? 130.77400 161.33700 102.38200 1.000 68.20000 286 THR B C 1
ATOM 5084 O O . THR B 1 287 ? 131.54700 162.08200 101.77300 1.000 68.20000 286 THR B O 1
ATOM 5088 N N . GLN B 1 288 ? 129.53400 161.10000 101.94900 1.000 72.84000 287 GLN B N 1
ATOM 5089 C CA . GLN B 1 288 ? 129.04500 161.76400 100.74500 1.000 72.84000 287 GLN B CA 1
ATOM 5090 C C . GLN B 1 288 ? 128.87600 163.26200 100.98100 1.000 72.84000 287 GLN B C 1
ATOM 5091 O O . GLN B 1 288 ? 129.11600 164.07000 100.07600 1.000 72.84000 287 GLN B O 1
ATOM 5097 N N . GLU B 1 289 ? 128.45600 163.65200 102.19000 1.000 79.23000 288 GLU B N 1
ATOM 5098 C CA . GLU B 1 289 ? 128.45200 165.06700 102.55800 1.000 79.23000 288 GLU B CA 1
ATOM 5099 C C . GLU B 1 289 ? 129.86000 165.65300 102.56400 1.000 79.23000 288 GLU B C 1
ATOM 5100 O O . GLU B 1 289 ? 130.07500 166.76500 102.06600 1.000 79.23000 288 GLU B O 1
ATOM 5106 N N . GLU B 1 290 ? 130.83000 164.92600 103.11900 1.000 75.88000 289 GLU B N 1
ATOM 5107 C CA . GLU B 1 290 ? 132.14800 165.51100 103.35200 1.000 75.88000 289 GLU B CA 1
ATOM 5108 C C . GLU B 1 290 ? 133.00500 165.50200 102.08900 1.000 75.88000 289 GLU B C 1
ATOM 5109 O O . GLU B 1 290 ? 133.38900 166.56000 101.57700 1.000 75.88000 289 GLU B O 1
ATOM 5115 N N . THR B 1 291 ? 133.31700 164.31100 101.57400 1.000 70.20000 290 THR B N 1
ATOM 5116 C CA . THR B 1 291 ? 134.16600 164.20500 100.39000 1.000 70.20000 290 THR B CA 1
ATOM 5117 C C . THR B 1 291 ? 133.44800 164.70100 99.14100 1.000 70.20000 290 THR B C 1
ATOM 5118 O O . THR B 1 291 ? 134.05700 165.35700 98.28800 1.000 70.20000 290 THR B O 1
ATOM 5122 N N . GLY B 1 292 ? 132.16200 164.39300 99.01100 1.000 64.67000 291 GLY B N 1
ATOM 5123 C CA . GLY B 1 292 ? 131.41400 164.74100 97.82300 1.000 64.67000 291 GLY B CA 1
ATOM 5124 C C . GLY B 1 292 ? 131.44500 163.71000 96.71900 1.000 64.67000 291 GLY B C 1
ATOM 5125 O O . GLY B 1 292 ? 131.01200 164.01300 95.60100 1.000 64.67000 291 GLY B O 1
ATOM 5126 N N . LEU B 1 293 ? 131.94400 162.50700 96.99000 1.000 53.91000 292 LEU B N 1
ATOM 5127 C CA . LEU B 1 293 ? 131.97400 161.46000 95.98100 1.000 53.91000 292 LEU B CA 1
ATOM 5128 C C . LEU B 1 293 ? 130.56800 160.93000 95.71400 1.000 53.91000 292 LEU B C 1
ATOM 5129 O O . LEU B 1 293 ? 129.66800 161.01900 96.55300 1.000 53.91000 292 LEU B O 1
ATOM 5134 N N . SER B 1 294 ? 130.39000 160.37100 94.52000 1.000 47.89000 293 SER B N 1
ATOM 5135 C CA . SER B 1 294 ? 129.10400 159.80300 94.14400 1.000 47.89000 293 SER B CA 1
ATOM 5136 C C . SER B 1 294 ? 128.78000 158.59100 95.01000 1.000 47.89000 293 SER B C 1
ATOM 5137 O O . SER B 1 294 ? 129.66800 157.92900 95.55300 1.000 47.89000 293 SER B O 1
ATOM 5140 N N . SER B 1 295 ? 127.48200 158.30700 95.14000 1.000 45.60000 294 SER B N 1
ATOM 5141 C CA . SER B 1 295 ? 127.04500 157.25100 96.04800 1.000 45.60000 294 SER B CA 1
ATOM 5142 C C . SER B 1 295 ? 127.37100 155.86200 95.51500 1.000 45.60000 294 SER B C 1
ATOM 5143 O O . SER B 1 295 ? 127.48200 154.91400 96.30100 1.000 45.60000 294 SER B O 1
ATOM 5146 N N . ASP B 1 296 ? 127.52000 155.71200 94.19700 1.000 44.10000 295 ASP B N 1
ATOM 5147 C CA . ASP B 1 296 ? 127.80500 154.39200 93.64100 1.000 44.10000 295 ASP B CA 1
ATOM 5148 C C . ASP B 1 296 ? 129.18000 153.89300 94.07100 1.000 44.10000 295 ASP B C 1
ATOM 5149 O O . ASP B 1 296 ? 129.34800 152.70600 94.37200 1.000 44.10000 295 ASP B O 1
ATOM 5154 N N . ILE B 1 297 ? 130.17400 154.78200 94.10100 1.000 42.09000 296 ILE B N 1
ATOM 5155 C CA . ILE B 1 297 ? 131.50600 154.39800 94.56100 1.000 42.09000 296 ILE B CA 1
ATOM 5156 C C . ILE B 1 297 ? 131.48100 154.07300 96.04900 1.000 42.09000 296 ILE B C 1
ATOM 5157 O O . ILE B 1 297 ? 131.99100 153.03400 96.48700 1.000 42.09000 296 ILE B O 1
ATOM 5162 N N . LEU B 1 298 ? 130.87700 154.95700 96.84600 1.000 40.42000 297 LEU B N 1
ATOM 5163 C CA . LEU B 1 298 ? 130.84900 154.75700 98.29000 1.000 40.42000 297 LEU B CA 1
ATOM 5164 C C . LEU B 1 298 ? 130.08900 153.49200 98.65600 1.000 40.42000 297 LEU B C 1
ATOM 5165 O O . LEU B 1 298 ? 130.50400 152.74700 99.55000 1.000 40.42000 297 LEU B O 1
ATOM 5170 N N . SER B 1 299 ? 128.97300 153.22800 97.97500 1.000 42.27000 298 SER B N 1
ATOM 5171 C CA . SER B 1 299 ? 128.24300 151.99100 98.22600 1.000 42.27000 298 SER B CA 1
ATOM 5172 C C . SER B 1 299 ? 129.10700 150.77600 97.91700 1.000 42.27000 298 SER B C 1
ATOM 5173 O O . SER B 1 299 ? 129.11100 149.79900 98.67400 1.000 42.27000 298 SER B O 1
ATOM 5176 N N . TYR B 1 300 ? 129.85200 150.82200 96.81000 1.000 41.97000 299 TYR B N 1
ATOM 5177 C CA . TYR B 1 300 ? 130.68900 149.68800 96.43100 1.000 41.97000 299 TYR B CA 1
ATOM 5178 C C . TYR B 1 300 ? 131.78300 149.43600 97.46200 1.000 41.97000 299 TYR B C 1
ATOM 5179 O O . TYR B 1 300 ? 132.01500 148.29100 97.86800 1.000 41.97000 299 TYR B O 1
ATOM 5188 N N . TYR B 1 301 ? 132.46700 150.49200 97.90200 1.000 36.13000 300 TYR B N 1
ATOM 5189 C CA . TYR B 1 301 ? 133.55900 150.31100 98.85500 1.000 36.13000 300 TYR B CA 1
ATOM 5190 C C . TYR B 1 301 ? 133.09500 150.17200 100.29900 1.000 36.13000 300 TYR B C 1
ATOM 5191 O O . TYR B 1 301 ? 133.92200 149.85900 101.16200 1.000 36.13000 300 TYR B O 1
ATOM 5200 N N . LEU B 1 302 ? 131.81500 150.39500 100.59500 1.000 37.95000 301 LEU B N 1
ATOM 5201 C CA . LEU B 1 302 ? 131.30200 150.17900 101.94000 1.000 37.95000 301 LEU B CA 1
ATOM 5202 C C . LEU B 1 302 ? 130.44300 148.92900 102.07400 1.000 37.95000 301 LEU B C 1
ATOM 5203 O O . LEU B 1 302 ? 130.13400 148.53400 103.20300 1.000 37.95000 301 LEU B O 1
ATOM 5208 N N . LEU B 1 303 ? 130.05500 148.29600 100.96900 1.000 41.58000 302 LEU B N 1
ATOM 5209 C CA . LEU B 1 303 ? 129.28100 147.06200 101.02200 1.000 41.58000 302 LEU B CA 1
ATOM 5210 C C . LEU B 1 303 ? 130.05100 145.87000 100.48000 1.000 41.58000 302 LEU B C 1
ATOM 5211 O O . LEU B 1 303 ? 130.19400 144.86300 101.18300 1.000 41.58000 302 LEU B O 1
ATOM 5216 N N . CYS B 1 304 ? 130.55900 145.96200 99.25300 1.000 48.23000 303 CYS B N 1
ATOM 5217 C CA . CYS B 1 304 ? 131.28800 144.87700 98.59900 1.000 48.23000 303 CYS B CA 1
ATOM 5218 C C . CYS B 1 304 ? 130.42800 143.60900 98.56900 1.000 48.23000 303 CYS B C 1
ATOM 5219 O O . CYS B 1 304 ? 130.68800 142.61400 99.24700 1.000 48.23000 303 CYS B O 1
ATOM 5222 N N . ASN B 1 305 ? 129.34900 143.69000 97.80200 1.000 55.49000 304 ASN B N 1
ATOM 5223 C CA . ASN B 1 305 ? 128.41900 142.58700 97.60800 1.000 55.49000 304 ASN B CA 1
ATOM 5224 C C . ASN B 1 305 ? 128.13100 142.42100 96.11900 1.000 55.49000 304 ASN B C 1
ATOM 5225 O O . ASN B 1 305 ? 128.45700 143.28200 95.29900 1.000 55.49000 304 ASN B O 1
ATOM 5230 N N . ARG B 1 306 ? 127.51400 141.29100 95.77000 1.000 61.76000 305 ARG B N 1
ATOM 5231 C CA . ARG B 1 306 ? 127.16700 141.03500 94.37900 1.000 61.76000 305 ARG B CA 1
ATOM 5232 C C . ARG B 1 306 ? 126.05300 141.94400 93.88100 1.000 61.76000 305 ARG B C 1
ATOM 5233 O O . ARG B 1 306 ? 125.90800 142.11400 92.66600 1.000 61.76000 305 ARG B O 1
ATOM 5241 N N . ALA B 1 307 ? 125.26400 142.52200 94.78900 1.000 67.38000 306 ALA B N 1
ATOM 5242 C CA . ALA B 1 307 ? 124.21800 143.45400 94.38200 1.000 67.38000 306 ALA B CA 1
ATOM 5243 C C . ALA B 1 307 ? 124.81500 144.71400 93.76800 1.000 67.38000 306 ALA B C 1
ATOM 5244 O O . ALA B 1 307 ? 124.29700 145.23900 92.77600 1.000 67.38000 306 ALA B O 1
ATOM 5246 N N . VAL B 1 308 ? 125.90300 145.21400 94.34600 1.000 59.25000 307 VAL B N 1
ATOM 5247 C CA . VAL B 1 308 ? 126.56500 146.41100 93.83700 1.000 59.25000 307 VAL B CA 1
ATOM 5248 C C . VAL B 1 308 ? 127.64300 145.98200 92.84400 1.000 59.25000 307 VAL B C 1
ATOM 5249 O O . VAL B 1 308 ? 128.43800 145.08000 93.11900 1.000 59.25000 307 VAL B O 1
ATOM 5253 N N . SER B 1 309 ? 127.64400 146.60400 91.67000 1.000 57.27000 308 SER B N 1
ATOM 5254 C CA . SER B 1 309 ? 128.63200 146.31100 90.64300 1.000 57.27000 308 SER B CA 1
ATOM 5255 C C . SER B 1 309 ? 129.74000 147.35300 90.68000 1.000 57.27000 308 SER B C 1
ATOM 5256 O O . SER B 1 309 ? 129.56100 148.44800 91.22000 1.000 57.27000 308 SER B O 1
ATOM 5259 N N . ASN B 1 310 ? 130.88500 147.00400 90.10500 1.000 50.34000 309 ASN B N 1
ATOM 5260 C CA . ASN B 1 310 ? 132.04600 147.87600 90.13100 1.000 50.34000 309 ASN B CA 1
ATOM 5261 C C . ASN B 1 310 ? 131.76700 149.14200 89.32100 1.000 50.34000 309 ASN B C 1
ATOM 5262 O O . ASN B 1 310 ? 131.49200 149.05000 88.11600 1.000 50.34000 309 ASN B O 1
ATOM 5267 N N . PRO B 1 311 ? 131.81700 150.32700 89.93800 1.000 48.22000 310 PRO B N 1
ATOM 5268 C CA . PRO B 1 311 ? 131.65000 151.56700 89.16500 1.000 48.22000 310 PRO B CA 1
ATOM 5269 C C . PRO B 1 311 ? 132.78500 151.83400 88.19300 1.000 48.22000 310 PRO B C 1
ATOM 5270 O O . PRO B 1 311 ? 132.58400 152.58000 87.22600 1.000 48.22000 310 PRO B O 1
ATOM 5274 N N . PHE B 1 312 ? 133.96300 151.25600 88.41700 1.000 43.89000 311 PHE B N 1
ATOM 5275 C CA . PHE B 1 312 ? 135.10700 151.42700 87.53600 1.000 43.89000 311 PHE B CA 1
ATOM 5276 C C . PHE B 1 312 ? 135.22700 150.30900 86.51200 1.000 43.89000 311 PHE B C 1
ATOM 5277 O O . PHE B 1 312 ? 136.20900 150.27300 85.76500 1.000 43.89000 311 PHE B O 1
ATOM 5285 N N . GLN B 1 313 ? 134.25400 149.40000 86.46200 1.000 43.83000 312 GLN B N 1
ATOM 5286 C CA . GLN B 1 313 ? 134.34200 148.20900 85.62500 1.000 43.83000 312 GLN B CA 1
ATOM 5287 C C . GLN B 1 313 ? 134.56600 148.55100 84.15900 1.000 43.83000 312 GLN B C 1
ATOM 5288 O O . GLN B 1 313 ? 135.63900 148.27000 83.61300 1.000 43.83000 312 GLN B O 1
ATOM 5294 N N . GLN B 1 314 ? 133.57800 149.19900 83.53200 1.000 41.19000 313 GLN B N 1
ATOM 5295 C CA . GLN B 1 314 ? 133.61700 149.41200 82.08800 1.000 41.19000 313 GLN B CA 1
ATOM 5296 C C . GLN B 1 314 ? 134.90400 150.10800 81.66600 1.000 41.19000 313 GLN B C 1
ATOM 5297 O O . GLN B 1 314 ? 135.63300 149.61700 80.79500 1.000 41.19000 313 GLN B O 1
ATOM 5303 N N . ARG B 1 315 ? 135.22000 151.23400 82.30900 1.000 39.80000 314 ARG B N 1
ATOM 5304 C CA . ARG B 1 315 ? 136.44200 151.95800 81.98200 1.000 39.80000 314 ARG B CA 1
ATOM 5305 C C . ARG B 1 315 ? 137.65800 151.05000 82.11000 1.000 39.80000 314 ARG B C 1
ATOM 5306 O O . ARG B 1 315 ? 138.50100 150.99100 81.20600 1.000 39.80000 314 ARG B O 1
ATOM 5314 N N . LEU B 1 316 ? 137.73600 150.29400 83.21000 1.000 39.92000 315 LEU B N 1
ATOM 5315 C CA . LEU B 1 316 ? 138.87600 149.40800 83.41900 1.000 39.92000 315 LEU B CA 1
ATOM 5316 C C . LEU B 1 316 ? 139.02000 148.41700 82.27500 1.000 39.92000 315 LEU B C 1
ATOM 5317 O O . LEU B 1 316 ? 140.13900 148.05400 81.89600 1.000 39.92000 315 LEU B O 1
ATOM 5322 N N . THR B 1 317 ? 137.90000 147.96300 81.71200 1.000 39.18000 316 THR B N 1
ATOM 5323 C CA . THR B 1 317 ? 137.99300 147.11000 80.53400 1.000 39.18000 316 THR B CA 1
ATOM 5324 C C . THR B 1 317 ? 138.48600 147.90400 79.33200 1.000 39.18000 316 THR B C 1
ATOM 5325 O O . THR B 1 317 ? 139.45600 147.51100 78.67200 1.000 39.18000 316 THR B O 1
ATOM 5329 N N . LEU B 1 318 ? 137.86500 149.05900 79.07100 1.000 38.46000 317 LEU B N 1
ATOM 5330 C CA . LEU B 1 318 ? 138.16700 149.79800 77.84900 1.000 38.46000 317 LEU B CA 1
ATOM 5331 C C . LEU B 1 318 ? 139.65600 150.09100 77.74800 1.000 38.46000 317 LEU B C 1
ATOM 5332 O O . LEU B 1 318 ? 140.30700 149.72600 76.75900 1.000 38.46000 317 LEU B O 1
ATOM 5337 N N . SER B 1 319 ? 140.22200 150.68600 78.80000 1.000 39.73000 318 SER B N 1
ATOM 5338 C CA . SER B 1 319 ? 141.65000 150.97300 78.82100 1.000 39.73000 318 SER B CA 1
ATOM 5339 C C . SER B 1 319 ? 142.45900 149.73000 78.48800 1.000 39.73000 318 SER B C 1
ATOM 5340 O O . SER B 1 319 ? 143.30100 149.75000 77.58000 1.000 39.73000 318 SER B O 1
ATOM 5343 N N . GLN B 1 320 ? 142.17600 148.61500 79.17100 1.000 37.34000 319 GLN B N 1
ATOM 5344 C CA . GLN B 1 320 ? 142.98100 147.42200 78.93600 1.000 37.34000 319 GLN B CA 1
ATOM 5345 C C . GLN B 1 320 ? 142.84800 146.97300 77.48900 1.000 37.34000 319 GLN B C 1
ATOM 5346 O O . GLN B 1 320 ? 143.84800 146.60900 76.85500 1.000 37.34000 319 GLN B O 1
ATOM 5352 N N . ARG B 1 321 ? 141.63800 147.07000 76.92600 1.000 41.58000 320 ARG B N 1
ATOM 5353 C CA . ARG B 1 321 ? 141.46000 146.74600 75.51700 1.000 41.58000 320 ARG B CA 1
ATOM 5354 C C . ARG B 1 321 ? 142.41500 147.56900 74.67100 1.000 41.58000 320 ARG B C 1
ATOM 5355 O O . ARG B 1 321 ? 143.19200 147.02200 73.87600 1.000 41.58000 320 ARG B O 1
ATOM 5363 N N . ALA B 1 322 ? 142.42100 148.88700 74.89000 1.000 40.33000 321 ALA B N 1
ATOM 5364 C CA . ALA B 1 322 ? 143.34800 149.75200 74.17500 1.000 40.33000 321 ALA B CA 1
ATOM 5365 C C . ALA B 1 322 ? 144.77100 149.24100 74.32800 1.000 40.33000 321 ALA B C 1
ATOM 5366 O O . ALA B 1 322 ? 145.48400 149.04800 73.33400 1.000 40.33000 321 ALA B O 1
ATOM 5368 N N . LEU B 1 323 ? 145.17500 148.94800 75.56800 1.000 40.11000 322 LEU B N 1
ATOM 5369 C CA . LEU B 1 323 ? 146.52000 148.43600 75.79700 1.000 40.11000 322 LEU B CA 1
ATOM 5370 C C . LEU B 1 323 ? 146.76600 147.19900 74.94900 1.000 40.11000 322 LEU B C 1
ATOM 5371 O O . LEU B 1 323 ? 147.74500 147.13500 74.19300 1.000 40.11000 322 LEU B O 1
ATOM 5376 N N . ALA B 1 324 ? 145.83800 146.24000 75.00000 1.000 41.19000 323 ALA B N 1
ATOM 5377 C CA . ALA B 1 324 ? 145.98400 145.03800 74.19100 1.000 41.19000 323 ALA B CA 1
ATOM 5378 C C . ALA B 1 324 ? 146.12500 145.40500 72.72400 1.000 41.19000 323 ALA B C 1
ATOM 5379 O O . ALA B 1 324 ? 147.05400 144.95000 72.04200 1.000 41.19000 323 ALA B O 1
ATOM 5381 N N . ASN B 1 325 ? 145.25300 146.29700 72.24300 1.000 44.52000 324 ASN B N 1
ATOM 5382 C CA . ASN B 1 325 ? 145.32800 146.71300 70.84900 1.000 44.52000 324 ASN B CA 1
ATOM 5383 C C . ASN B 1 325 ? 146.70800 147.26200 70.53000 1.000 44.52000 324 ASN B C 1
ATOM 5384 O O . ASN B 1 325 ? 147.31800 146.87800 69.52200 1.000 44.52000 324 ASN B O 1
ATOM 5389 N N . ILE B 1 326 ? 147.24900 148.10000 71.42100 1.000 47.57000 325 ILE B N 1
ATOM 5390 C CA . ILE B 1 326 ? 148.57100 148.67000 71.18400 1.000 47.57000 325 ILE B CA 1
ATOM 5391 C C . ILE B 1 326 ? 149.57400 147.55500 70.94800 1.000 47.57000 325 ILE B C 1
ATOM 5392 O O . ILE B 1 326 ? 150.30300 147.55100 69.94600 1.000 47.57000 325 ILE B O 1
ATOM 5397 N N . HIS B 1 327 ? 149.56100 146.54600 71.82500 1.000 47.60000 326 HIS B N 1
ATOM 5398 C CA . HIS B 1 327 ? 150.50900 145.44900 71.69200 1.000 47.60000 326 HIS B CA 1
ATOM 5399 C C . HIS B 1 327 ? 150.39700 144.81600 70.31600 1.000 47.60000 326 HIS B C 1
ATOM 5400 O O . HIS B 1 327 ? 151.40500 144.62300 69.62600 1.000 47.60000 326 HIS B O 1
ATOM 5407 N N . SER B 1 328 ? 149.16400 144.55600 69.87000 1.000 49.47000 327 SER B N 1
ATOM 5408 C CA . SER B 1 328 ? 148.97500 143.98200 68.54400 1.000 49.47000 327 SER B CA 1
ATOM 5409 C C . SER B 1 328 ? 149.64500 144.85100 67.49100 1.000 49.47000 327 SER B C 1
ATOM 5410 O O . SER B 1 328 ? 150.49100 144.37600 66.72100 1.000 49.47000 327 SER B O 1
ATOM 5413 N N . GLN B 1 329 ? 149.33700 146.15200 67.49900 1.000 53.10000 328 GLN B N 1
ATOM 5414 C CA . GLN B 1 329 ? 149.94200 147.04800 66.52300 1.000 53.10000 328 GLN B CA 1
ATOM 5415 C C . GLN B 1 329 ? 151.45600 147.02600 66.64800 1.000 53.10000 328 GLN B C 1
ATOM 5416 O O . GLN B 1 329 ? 152.17200 147.02000 65.63800 1.000 53.10000 328 GLN B O 1
ATOM 5422 N N . LEU B 1 330 ? 151.95900 146.95700 67.88400 1.000 56.68000 329 LEU B N 1
ATOM 5423 C CA . LEU B 1 330 ? 153.40000 146.90700 68.09000 1.000 56.68000 329 LEU B CA 1
ATOM 5424 C C . LEU B 1 330 ? 154.00500 145.72700 67.34600 1.000 56.68000 329 LEU B C 1
ATOM 5425 O O . LEU B 1 330 ? 155.01200 145.88000 66.64200 1.000 56.68000 329 LEU B O 1
ATOM 5430 N N . LEU B 1 331 ? 153.37100 144.55300 67.44300 1.000 60.07000 330 LEU B N 1
ATOM 5431 C CA . LEU B 1 331 ? 153.90600 143.38200 66.75700 1.000 60.07000 330 LEU B CA 1
ATOM 5432 C C . LEU B 1 331 ? 154.01900 143.63300 65.26300 1.000 60.07000 330 LEU B C 1
ATOM 5433 O O . LEU B 1 331 ? 154.98900 143.20000 64.62700 1.000 60.07000 330 LEU B O 1
ATOM 5438 N N . GLY B 1 332 ? 153.06100 144.36600 64.69000 1.000 64.74000 331 GLY B N 1
ATOM 5439 C CA . GLY B 1 332 ? 153.18000 144.72400 63.28800 1.000 64.74000 331 GLY B CA 1
ATOM 5440 C C . GLY B 1 332 ? 154.47200 145.46400 63.01000 1.000 64.74000 331 GLY B C 1
ATOM 5441 O O . GLY B 1 332 ? 155.27600 145.04500 62.17200 1.000 64.74000 331 GLY B O 1
ATOM 5442 N N . LEU B 1 333 ? 154.72400 146.53400 63.76800 1.000 67.77000 332 LEU B N 1
ATOM 5443 C CA . LEU B 1 333 ? 155.97400 147.26300 63.61000 1.000 67.77000 332 LEU B CA 1
ATOM 5444 C C . LEU B 1 333 ? 157.17100 146.40400 63.97900 1.000 67.77000 332 LEU B C 1
ATOM 5445 O O . LEU B 1 333 ? 158.28400 146.67500 63.51800 1.000 67.77000 332 LEU B O 1
ATOM 5450 N N . GLU B 1 334 ? 156.96400 145.37300 64.79900 1.000 71.91000 333 GLU B N 1
ATOM 5451 C CA . GLU B 1 334 ? 158.04400 144.45200 65.11500 1.000 71.91000 333 GLU B CA 1
ATOM 5452 C C . GLU B 1 334 ? 158.29000 143.48000 63.96800 1.000 71.91000 333 GLU B C 1
ATOM 5453 O O . GLU B 1 334 ? 159.43700 143.08700 63.72700 1.000 71.91000 333 GLU B O 1
ATOM 5459 N N . ARG B 1 335 ? 157.24300 143.11100 63.22700 1.000 75.63000 334 ARG B N 1
ATOM 5460 C CA . ARG B 1 335 ? 157.36300 142.03300 62.25600 1.000 75.63000 334 ARG B CA 1
ATOM 5461 C C . ARG B 1 335 ? 157.56100 142.51100 60.82500 1.000 75.63000 334 ARG B C 1
ATOM 5462 O O . ARG B 1 335 ? 157.98400 141.71400 59.98000 1.000 75.63000 334 ARG B O 1
ATOM 5470 N N . GLU B 1 336 ? 157.27500 143.77400 60.52800 1.000 81.04000 335 GLU B N 1
ATOM 5471 C CA . GLU B 1 336 ? 157.46800 144.30400 59.18400 1.000 81.04000 335 GLU B CA 1
ATOM 5472 C C . GLU B 1 336 ? 158.35300 145.53800 59.14200 1.000 81.04000 335 GLU B C 1
ATOM 5473 O O . GLU B 1 336 ? 159.16300 145.67800 58.22200 1.000 81.04000 335 GLU B O 1
ATOM 5479 N N . ALA B 1 337 ? 158.22100 146.44100 60.11400 1.000 85.08000 336 ALA B N 1
ATOM 5480 C CA . ALA B 1 337 ? 158.95000 147.70300 60.06200 1.000 85.08000 336 ALA B CA 1
ATOM 5481 C C . ALA B 1 337 ? 160.41600 147.55200 60.44600 1.000 85.08000 336 ALA B C 1
ATOM 5482 O O . ALA B 1 337 ? 161.26300 148.28100 59.91700 1.000 85.08000 336 ALA B O 1
ATOM 5484 N N . VAL B 1 338 ? 160.73500 146.63300 61.36100 1.000 85.04000 337 VAL B N 1
ATOM 5485 C CA . VAL B 1 338 ? 162.10700 146.53500 61.86600 1.000 85.04000 337 VAL B CA 1
ATOM 5486 C C . VAL B 1 338 ? 163.11200 146.21100 60.76500 1.000 85.04000 337 VAL B C 1
ATOM 5487 O O . VAL B 1 338 ? 164.12500 146.92300 60.65700 1.000 85.04000 337 VAL B O 1
ATOM 5491 N N . PRO B 1 339 ? 162.92000 145.17700 59.93200 1.000 87.58000 338 PRO B N 1
ATOM 5492 C CA . PRO B 1 339 ? 163.90200 144.94500 58.85600 1.000 87.58000 338 PRO B CA 1
ATOM 5493 C C . PRO B 1 339 ? 163.99900 146.09700 57.87100 1.000 87.58000 338 PRO B C 1
ATOM 5494 O O . PRO B 1 339 ? 165.09200 146.39000 57.37100 1.000 87.58000 338 PRO B O 1
ATOM 5498 N N . GLN B 1 340 ? 162.88000 146.76100 57.57700 1.000 90.11000 339 GLN B N 1
ATOM 5499 C CA . GLN B 1 340 ? 162.90300 147.87800 56.63900 1.000 90.11000 339 GLN B CA 1
ATOM 5500 C C . GLN B 1 340 ? 163.46900 149.14000 57.27700 1.000 90.11000 339 GLN B C 1
ATOM 5501 O O . GLN B 1 340 ? 164.19700 149.89500 56.62300 1.000 90.11000 339 GLN B O 1
ATOM 5507 N N . PHE B 1 341 ? 163.15200 149.38200 58.55200 1.000 87.95000 340 PHE B N 1
ATOM 5508 C CA . PHE B 1 341 ? 163.53800 150.59700 59.26800 1.000 87.95000 340 PHE B CA 1
ATOM 5509 C C . PHE B 1 341 ? 164.33500 150.17700 60.49800 1.000 87.95000 340 PHE B C 1
ATOM 5510 O O . PHE B 1 341 ? 163.80000 150.14800 61.61700 1.000 87.95000 340 PHE B O 1
ATOM 5518 N N . PRO B 1 342 ? 165.61500 149.83600 60.32700 1.000 82.37000 341 PRO B N 1
ATOM 5519 C CA . PRO B 1 342 ? 166.40400 149.35000 61.47300 1.000 82.37000 341 PRO B CA 1
ATOM 5520 C C . PRO B 1 342 ? 166.53100 150.35600 62.60300 1.000 82.37000 341 PRO B C 1
ATOM 5521 O O . PRO B 1 342 ? 166.64700 149.95100 63.76600 1.000 82.37000 341 PRO B O 1
ATOM 5525 N N . SER B 1 343 ? 166.51300 151.65600 62.29900 1.000 81.28000 342 SER B N 1
ATOM 5526 C CA . SER B 1 343 ? 166.67500 152.66900 63.33600 1.000 81.28000 342 SER B CA 1
ATOM 5527 C C . SER B 1 343 ? 165.50000 152.70900 64.30300 1.000 81.28000 342 SER B C 1
ATOM 5528 O O . SER B 1 343 ? 165.61200 153.32900 65.36700 1.000 81.28000 342 SER B O 1
ATOM 5531 N N . ALA B 1 344 ? 164.38400 152.07000 63.96300 1.000 76.92000 343 ALA B N 1
ATOM 5532 C CA . ALA B 1 344 ? 163.21400 152.04400 64.83000 1.000 76.92000 343 ALA B CA 1
ATOM 5533 C C . ALA B 1 344 ? 163.28100 150.95400 65.89000 1.000 76.92000 343 ALA B C 1
ATOM 5534 O O . ALA B 1 344 ? 162.35800 150.85300 66.70500 1.000 76.92000 343 ALA B O 1
ATOM 5536 N N . GLN B 1 345 ? 164.33700 150.13900 65.89800 1.000 71.09000 344 GLN B N 1
ATOM 5537 C CA . GLN B 1 345 ? 164.41600 149.03100 66.84600 1.000 71.09000 344 GLN B CA 1
ATOM 5538 C C . GLN B 1 345 ? 164.46300 149.53300 68.28400 1.000 71.09000 344 GLN B C 1
ATOM 5539 O O . GLN B 1 345 ? 163.69300 149.07700 69.13700 1.000 71.09000 344 GLN B O 1
ATOM 5545 N N . LYS B 1 346 ? 165.36600 150.46900 68.57400 1.000 70.95000 345 LYS B N 1
ATOM 5546 C CA . LYS B 1 346 ? 165.48900 150.97500 69.94100 1.000 70.95000 345 LYS B CA 1
ATOM 5547 C C . LYS B 1 346 ? 164.22200 151.66700 70.43100 1.000 70.95000 345 LYS B C 1
ATOM 5548 O O . LYS B 1 346 ? 163.77300 151.35600 71.54800 1.000 70.95000 345 LYS B O 1
ATOM 5554 N N . PRO B 1 347 ? 163.60600 152.59700 69.69000 1.000 66.54000 346 PRO B N 1
ATOM 5555 C CA . PRO B 1 347 ? 162.32400 153.14600 70.16300 1.000 66.54000 346 PRO B CA 1
ATOM 5556 C C . PRO B 1 347 ? 161.22800 152.10200 70.28500 1.000 66.54000 346 PRO B C 1
ATOM 5557 O O . PRO B 1 347 ? 160.39800 152.20000 71.19500 1.000 66.54000 346 PRO B O 1
ATOM 5561 N N . LEU B 1 348 ? 161.19200 151.10300 69.40000 1.000 66.07000 347 LEU B N 1
ATOM 5562 C CA . LEU B 1 348 ? 160.17900 150.06000 69.52600 1.000 66.07000 347 LEU B CA 1
ATOM 5563 C C . LEU B 1 348 ? 160.37900 149.25900 70.80700 1.000 66.07000 347 LEU B C 1
ATOM 5564 O O . LEU B 1 348 ? 159.40900 148.92600 71.49700 1.000 66.07000 347 LEU B O 1
ATOM 5569 N N . LEU B 1 349 ? 161.63200 148.94300 71.14400 1.000 61.73000 348 LEU B N 1
ATOM 5570 C CA . LEU B 1 349 ? 161.90400 148.29600 72.42200 1.000 61.73000 348 LEU B CA 1
ATOM 5571 C C . LEU B 1 349 ? 161.53400 149.20000 73.58900 1.000 61.73000 348 LEU B C 1
ATOM 5572 O O . LEU B 1 349 ? 161.08500 148.71400 74.63300 1.000 61.73000 348 LEU B O 1
ATOM 5577 N N . SER B 1 350 ? 161.71500 150.51400 73.43200 1.000 60.78000 349 SER B N 1
ATOM 5578 C CA . SER B 1 350 ? 161.28900 151.44100 74.47500 1.000 60.78000 349 SER B CA 1
ATOM 5579 C C . SER B 1 350 ? 159.78000 151.37700 74.68400 1.000 60.78000 349 SER B C 1
ATOM 5580 O O . SER B 1 350 ? 159.30900 151.31800 75.82500 1.000 60.78000 349 SER B O 1
ATOM 5583 N N . LEU B 1 351 ? 159.00800 151.37700 73.59300 1.000 60.79000 350 LEU B N 1
ATOM 5584 C CA . LEU B 1 351 ? 157.56000 151.21900 73.72100 1.000 60.79000 350 LEU B CA 1
ATOM 5585 C C . LEU B 1 351 ? 157.19500 149.87900 74.34200 1.000 60.79000 350 LEU B C 1
ATOM 5586 O O . LEU B 1 351 ? 156.24700 149.79600 75.12700 1.000 60.79000 350 LEU B O 1
ATOM 5591 N N . GLU B 1 352 ? 157.91200 148.81400 73.98400 1.000 55.79000 351 GLU B N 1
ATOM 5592 C CA . GLU B 1 352 ? 157.61100 147.50700 74.56200 1.000 55.79000 351 GLU B CA 1
ATOM 5593 C C . GLU B 1 352 ? 157.84100 147.52000 76.06900 1.000 55.79000 351 GLU B C 1
ATOM 5594 O O . GLU B 1 352 ? 157.02700 146.99100 76.83900 1.000 55.79000 351 GLU B O 1
ATOM 5600 N N . GLU B 1 353 ? 158.94600 148.12500 76.51100 1.000 54.13000 352 GLU B N 1
ATOM 5601 C CA . GLU B 1 353 ? 159.22000 148.21400 77.94200 1.000 54.13000 352 GLU B CA 1
ATOM 5602 C C . GLU B 1 353 ? 158.18400 149.07700 78.65200 1.000 54.13000 352 GLU B C 1
ATOM 5603 O O . GLU B 1 353 ? 157.74000 148.73800 79.75600 1.000 54.13000 352 GLU B O 1
ATOM 5609 N N . THR B 1 354 ? 157.79200 150.19700 78.03900 1.000 53.15000 353 THR B N 1
ATOM 5610 C CA . THR B 1 354 ? 156.74800 151.02800 78.63100 1.000 53.15000 353 THR B CA 1
ATOM 5611 C C . THR B 1 354 ? 155.43600 150.26500 78.73300 1.000 53.15000 353 THR B C 1
ATOM 5612 O O . THR B 1 354 ? 154.71600 150.39000 79.72700 1.000 53.15000 353 THR B O 1
ATOM 5616 N N . LEU B 1 355 ? 155.10800 149.47400 77.71000 1.000 50.15000 354 LEU B N 1
ATOM 5617 C CA . LEU B 1 355 ? 153.88900 148.67500 77.74300 1.000 50.15000 354 LEU B CA 1
ATOM 5618 C C . LEU B 1 355 ? 153.93500 147.65000 78.86500 1.000 50.15000 354 LEU B C 1
ATOM 5619 O O . LEU B 1 355 ? 152.94800 147.46000 79.58100 1.000 50.15000 354 LEU B O 1
ATOM 5624 N N . ASN B 1 356 ? 155.07500 146.97700 79.03600 1.000 50.71000 355 ASN B N 1
ATOM 5625 C CA . ASN B 1 356 ? 155.18700 146.00000 80.11600 1.000 50.71000 355 ASN B CA 1
ATOM 5626 C C . ASN B 1 356 ? 155.05500 146.67000 81.48000 1.000 50.71000 355 ASN B C 1
ATOM 5627 O O . ASN B 1 356 ? 154.33100 146.17900 82.35900 1.000 50.71000 355 ASN B O 1
ATOM 5632 N N . VAL B 1 357 ? 155.73200 147.80600 81.66800 1.000 49.59000 356 VAL B N 1
ATOM 5633 C CA . VAL B 1 357 ? 155.67400 148.50400 82.94900 1.000 49.59000 356 VAL B CA 1
ATOM 5634 C C . VAL B 1 357 ? 154.26000 148.99700 83.22800 1.000 49.59000 356 VAL B C 1
ATOM 5635 O O . VAL B 1 357 ? 153.75200 148.86900 84.34900 1.000 49.59000 356 VAL B O 1
ATOM 5639 N N . THR B 1 358 ? 153.59600 149.55800 82.21500 1.000 47.35000 357 THR B N 1
ATOM 5640 C CA . THR B 1 358 ? 152.25700 150.08600 82.43100 1.000 47.35000 357 THR B CA 1
ATOM 5641 C C . THR B 1 358 ? 151.23400 148.97000 82.58900 1.000 47.35000 357 THR B C 1
ATOM 5642 O O . THR B 1 358 ? 150.21800 149.16700 83.25300 1.000 47.35000 357 THR B O 1
ATOM 5646 N N . GLU B 1 359 ? 151.49300 147.78400 82.03100 1.000 46.63000 358 GLU B N 1
ATOM 5647 C CA . GLU B 1 359 ? 150.60400 146.65600 82.28700 1.000 46.63000 358 GLU B CA 1
ATOM 5648 C C . GLU B 1 359 ? 150.76500 146.14800 83.71200 1.000 46.63000 358 GLU B C 1
ATOM 5649 O O . GLU B 1 359 ? 149.77700 145.79600 84.36700 1.000 46.63000 358 GLU B O 1
ATOM 5655 N N . GLY B 1 360 ? 152.00100 146.10600 84.21300 1.000 52.83000 359 GLY B N 1
ATOM 5656 C CA . GLY B 1 360 ? 152.19400 145.80100 85.62300 1.000 52.83000 359 GLY B CA 1
ATOM 5657 C C . GLY B 1 360 ? 151.50500 146.80800 86.52600 1.000 52.83000 359 GLY B C 1
ATOM 5658 O O . GLY B 1 360 ? 150.84100 146.43900 87.50100 1.000 52.83000 359 GLY B O 1
ATOM 5659 N N . ASN B 1 361 ? 151.63900 148.09600 86.20100 1.000 50.31000 360 ASN B N 1
ATOM 5660 C CA . ASN B 1 361 ? 150.97300 149.13200 86.98400 1.000 50.31000 360 ASN B CA 1
ATOM 5661 C C . ASN B 1 361 ? 149.45800 149.01500 86.88200 1.000 50.31000 360 ASN B C 1
ATOM 5662 O O . ASN B 1 361 ? 148.74400 149.26000 87.85900 1.000 50.31000 360 ASN B O 1
ATOM 5667 N N . PHE B 1 362 ? 148.94700 148.64800 85.70600 1.000 44.31000 361 PHE B N 1
ATOM 5668 C CA . PHE B 1 362 ? 147.51200 148.46700 85.53300 1.000 44.31000 361 PHE B CA 1
ATOM 5669 C C . PHE B 1 362 ? 147.00000 147.30200 86.36700 1.000 44.31000 361 PHE B C 1
ATOM 5670 O O . PHE B 1 362 ? 145.91600 147.38200 86.95200 1.000 44.31000 361 PHE B O 1
ATOM 5678 N N . HIS B 1 363 ? 147.75600 146.20400 86.41800 1.000 43.33000 362 HIS B N 1
ATOM 5679 C CA . HIS B 1 363 ? 147.36600 145.08800 87.27300 1.000 43.33000 362 HIS B CA 1
ATOM 5680 C C . HIS B 1 363 ? 147.37500 145.49600 88.74000 1.000 43.33000 362 HIS B C 1
ATOM 5681 O O . HIS B 1 363 ? 146.46700 145.13600 89.49900 1.000 43.33000 362 HIS B O 1
ATOM 5688 N N . GLN B 1 364 ? 148.38900 146.26000 89.15400 1.000 45.98000 363 GLN B N 1
ATOM 5689 C CA . GLN B 1 364 ? 148.41600 146.75900 90.52600 1.000 45.98000 363 GLN B CA 1
ATOM 5690 C C . GLN B 1 364 ? 147.20700 147.64500 90.81200 1.000 45.98000 363 GLN B C 1
ATOM 5691 O O . GLN B 1 364 ? 146.59100 147.54800 91.88100 1.000 45.98000 363 GLN B O 1
ATOM 5697 N N . LEU B 1 365 ? 146.85200 148.51000 89.86200 1.000 46.78000 364 LEU B N 1
ATOM 5698 C CA . LEU B 1 365 ? 145.70800 149.40000 90.03500 1.000 46.78000 364 LEU B CA 1
ATOM 5699 C C . LEU B 1 365 ? 144.40500 148.61600 90.13200 1.000 46.78000 364 LEU B C 1
ATOM 5700 O O . LEU B 1 365 ? 143.55500 148.90800 90.98100 1.000 46.78000 364 LEU B O 1
ATOM 5705 N N . VAL B 1 366 ? 144.23100 147.61500 89.26600 1.000 56.86000 365 VAL B N 1
ATOM 5706 C CA . VAL B 1 366 ? 143.02800 146.78800 89.30600 1.000 56.86000 365 VAL B CA 1
ATOM 5707 C C . VAL B 1 366 ? 142.94400 146.04400 90.62900 1.000 56.86000 365 VAL B C 1
ATOM 5708 O O . VAL B 1 366 ? 141.86000 145.88800 91.20600 1.000 56.86000 365 VAL B O 1
ATOM 5712 N N . ALA B 1 367 ? 144.08600 145.57900 91.13700 1.000 41.45000 366 ALA B N 1
ATOM 5713 C CA . ALA B 1 367 ? 144.10000 144.95600 92.45400 1.000 41.45000 366 ALA B CA 1
ATOM 5714 C C . ALA B 1 367 ? 143.76700 145.95700 93.55100 1.000 41.45000 366 ALA B C 1
ATOM 5715 O O . ALA B 1 367 ? 143.22000 145.57500 94.59100 1.000 41.45000 366 ALA B O 1
ATOM 5717 N N . LEU B 1 368 ? 144.08800 147.23200 93.34000 1.000 40.14000 367 LEU B N 1
ATOM 5718 C CA . LEU B 1 368 ? 143.82800 148.25700 94.34000 1.000 40.14000 367 LEU B CA 1
ATOM 5719 C C . LEU B 1 368 ? 142.44900 148.88900 94.21500 1.000 40.14000 367 LEU B C 1
ATOM 5720 O O . LEU B 1 368 ? 142.07300 149.69200 95.07600 1.000 40.14000 367 LEU B O 1
ATOM 5725 N N . LEU B 1 369 ? 141.69000 148.55000 93.17700 1.000 36.58000 368 LEU B N 1
ATOM 5726 C CA . LEU B 1 369 ? 140.35300 149.09000 92.98000 1.000 36.58000 368 LEU B CA 1
ATOM 5727 C C . LEU B 1 369 ? 139.25300 148.10700 93.36400 1.000 36.58000 368 LEU B C 1
ATOM 5728 O O . LEU B 1 369 ? 138.08600 148.34400 93.04100 1.000 36.58000 368 LEU B O 1
ATOM 5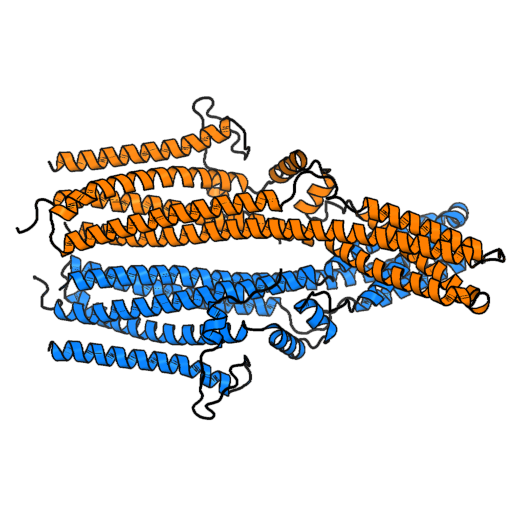733 N N . HIS B 1 370 ? 139.59600 147.01700 94.04100 1.000 38.79000 369 HIS B N 1
ATOM 5734 C CA . HIS B 1 370 ? 138.61800 146.04300 94.49600 1.000 38.79000 369 HIS B CA 1
ATOM 5735 C C . HIS B 1 370 ? 138.08400 146.43300 95.87300 1.000 38.79000 369 HIS B C 1
ATOM 5736 O O . HIS B 1 370 ? 138.67000 147.24600 96.58900 1.000 38.79000 369 HIS B O 1
ATOM 5743 N N . CYS B 1 371 ? 136.94500 145.84000 96.23800 1.000 40.04000 370 CYS B N 1
ATOM 5744 C CA . CYS B 1 371 ? 136.34600 146.13200 97.53600 1.000 40.04000 370 CYS B CA 1
ATOM 5745 C C . CYS B 1 371 ? 137.25400 145.69600 98.67900 1.000 40.04000 370 CYS B C 1
ATOM 5746 O O . CYS B 1 371 ? 137.46000 146.45400 99.63300 1.000 40.04000 370 CYS B O 1
ATOM 5749 N N . ARG B 1 372 ? 137.83700 144.49700 98.58400 1.000 40.47000 371 ARG B N 1
ATOM 5750 C CA . ARG B 1 372 ? 138.62300 143.95500 99.68900 1.000 40.47000 371 ARG B CA 1
ATOM 5751 C C . ARG B 1 372 ? 139.79700 144.85200 100.05600 1.000 40.47000 371 ARG B C 1
ATOM 5752 O O . ARG B 1 372 ? 140.30100 144.78400 101.18300 1.000 40.47000 371 ARG B O 1
ATOM 5760 N N . SER B 1 373 ? 140.25200 145.68900 99.12300 1.000 39.63000 372 SER B N 1
ATOM 5761 C CA . SER B 1 373 ? 141.35200 146.59700 99.42400 1.000 39.63000 372 SER B CA 1
ATOM 5762 C C . SER B 1 373 ? 140.96800 147.58400 100.52100 1.000 39.63000 372 SER B C 1
ATOM 5763 O O . SER B 1 373 ? 141.76800 147.86400 101.42100 1.000 39.63000 372 SER B O 1
ATOM 5766 N N . LEU B 1 374 ? 139.74700 148.11600 100.46900 1.000 38.24000 373 LEU B N 1
ATOM 5767 C CA . LEU B 1 374 ? 139.27700 149.08200 101.45400 1.000 38.24000 373 LEU B CA 1
ATOM 5768 C C . LEU B 1 374 ? 138.07800 148.61600 102.26500 1.000 38.24000 373 LEU B C 1
ATOM 5769 O O . LEU B 1 374 ? 137.88800 149.10200 103.38200 1.000 38.24000 373 LEU B O 1
ATOM 5774 N N . HIS B 1 375 ? 137.26100 147.69700 101.74200 1.000 39.80000 374 HIS B N 1
ATOM 5775 C CA . HIS B 1 375 ? 136.16000 147.17100 102.54300 1.000 39.80000 374 HIS B CA 1
ATOM 5776 C C . HIS B 1 375 ? 136.67800 146.39500 103.74500 1.000 39.80000 374 HIS B C 1
ATOM 5777 O O . HIS B 1 375 ? 136.09300 146.46300 104.83000 1.000 39.80000 374 HIS B O 1
ATOM 5784 N N . LYS B 1 376 ? 137.76700 145.64300 103.57100 1.000 43.77000 375 LYS B N 1
ATOM 5785 C CA . LYS B 1 376 ? 138.36700 144.95000 104.70700 1.000 43.77000 375 LYS B CA 1
ATOM 5786 C C . LYS B 1 376 ? 138.90700 145.94000 105.73300 1.000 43.77000 375 LYS B C 1
ATOM 5787 O O . LYS B 1 376 ? 138.79200 145.71500 106.94300 1.000 43.77000 375 LYS B O 1
ATOM 5793 N N . ASP B 1 377 ? 139.50400 147.03900 105.26800 1.000 44.82000 376 ASP B N 1
ATOM 5794 C CA . ASP B 1 377 ? 139.98200 148.06700 106.18700 1.000 44.82000 376 ASP B CA 1
ATOM 5795 C C . ASP B 1 377 ? 138.82600 148.68900 106.96100 1.000 44.82000 376 ASP B C 1
ATOM 5796 O O . ASP B 1 377 ? 138.93000 148.93300 108.16700 1.000 44.82000 376 ASP B O 1
ATOM 5801 N N . TYR B 1 378 ? 137.71000 148.95300 106.27800 1.000 43.88000 377 TYR B N 1
ATOM 5802 C CA . TYR B 1 378 ? 136.52900 149.47300 106.96100 1.000 43.88000 377 TYR B CA 1
ATOM 5803 C C . TYR B 1 378 ? 135.97600 148.46400 107.96100 1.000 43.88000 377 TYR B C 1
ATOM 5804 O O . TYR B 1 378 ? 135.52200 148.83400 109.05000 1.000 43.88000 377 TYR B O 1
ATOM 5813 N N . GLY B 1 379 ? 135.98200 147.18300 107.59400 1.000 44.06000 378 GLY B N 1
ATOM 5814 C CA . GLY B 1 379 ? 135.53100 146.15900 108.52200 1.000 44.06000 378 GLY B CA 1
ATOM 5815 C C . GLY B 1 379 ? 136.39400 146.09900 109.76600 1.000 44.06000 378 GLY B C 1
ATOM 5816 O O . GLY B 1 379 ? 135.89000 145.96300 110.88100 1.000 44.06000 378 GLY B O 1
ATOM 5817 N N . ALA B 1 380 ? 137.71100 146.21600 109.58900 1.000 46.18000 379 ALA B N 1
ATOM 5818 C CA . ALA B 1 380 ? 138.61100 146.25500 110.73700 1.000 46.18000 379 ALA B CA 1
ATOM 5819 C C . ALA B 1 380 ? 138.39200 147.51500 111.56500 1.000 46.18000 379 ALA B C 1
ATOM 5820 O O . ALA B 1 380 ? 138.48900 147.48300 112.79800 1.000 46.18000 379 ALA B O 1
ATOM 5822 N N . ALA B 1 381 ? 138.10300 148.63700 110.90400 1.000 45.06000 380 ALA B N 1
ATOM 5823 C CA . ALA B 1 381 ? 137.81800 149.87400 111.62400 1.000 45.06000 380 ALA B CA 1
ATOM 5824 C C . ALA B 1 381 ? 136.58300 149.72100 112.50100 1.000 45.06000 380 ALA B C 1
ATOM 5825 O O . ALA B 1 381 ? 136.59000 150.10200 113.67600 1.000 45.06000 380 ALA B O 1
ATOM 5827 N N . LEU B 1 382 ? 135.51000 149.15600 111.94400 1.000 46.53000 381 LEU B N 1
ATOM 5828 C CA . LEU B 1 382 ? 134.30800 148.92300 112.73900 1.000 46.53000 381 LEU B CA 1
ATOM 5829 C C . LEU B 1 382 ? 134.54500 147.88300 113.82400 1.000 46.53000 381 LEU B C 1
ATOM 5830 O O . LEU B 1 382 ? 133.97200 147.99000 114.91300 1.000 46.53000 381 LEU B O 1
ATOM 5835 N N . ARG B 1 383 ? 135.37300 146.87400 113.54700 1.000 47.99000 382 ARG B N 1
ATOM 5836 C CA . ARG B 1 383 ? 135.73100 145.90700 114.57700 1.000 47.99000 382 ARG B CA 1
ATOM 5837 C C . ARG B 1 383 ? 136.38700 146.60300 115.76000 1.000 47.99000 382 ARG B C 1
ATOM 5838 O O . ARG B 1 383 ? 135.96000 146.43700 116.90600 1.000 47.99000 382 ARG B O 1
ATOM 5846 N N . GLY B 1 384 ? 137.40000 147.42600 115.49200 1.000 46.00000 383 GLY B N 1
ATOM 5847 C CA . GLY B 1 384 ? 138.05600 148.15400 116.56300 1.000 46.00000 383 GLY B CA 1
ATOM 5848 C C . GLY B 1 384 ? 137.14300 149.14200 117.26300 1.000 46.00000 383 GLY B C 1
ATOM 5849 O O . GLY B 1 384 ? 137.25600 149.34500 118.47400 1.000 46.00000 383 GLY B O 1
ATOM 5850 N N . LEU B 1 385 ? 136.23000 149.76600 116.51800 1.000 47.52000 384 LEU B N 1
ATOM 5851 C CA . LEU B 1 385 ? 135.35300 150.77600 117.09500 1.000 47.52000 384 LEU B CA 1
ATOM 5852 C C . LEU B 1 385 ? 134.19400 150.19200 117.89100 1.000 47.52000 384 LEU B C 1
ATOM 5853 O O . LEU B 1 385 ? 133.65200 150.88500 118.75700 1.000 47.52000 384 LEU B O 1
ATOM 5858 N N . CYS B 1 386 ? 133.78900 148.94900 117.63100 1.000 53.59000 385 CYS B N 1
ATOM 5859 C CA . CYS B 1 386 ? 132.71400 148.34700 118.40700 1.000 53.59000 385 CYS B CA 1
ATOM 5860 C C . CYS B 1 386 ? 133.19900 147.18800 119.26800 1.000 53.59000 385 CYS B C 1
ATOM 5861 O O . CYS B 1 386 ? 133.21600 147.32100 120.49200 1.000 53.59000 385 CYS B O 1
ATOM 5864 N N . GLU B 1 387 ? 133.71800 146.11600 118.66100 1.000 53.79000 386 GLU B N 1
ATOM 5865 C CA . GLU B 1 387 ? 134.03500 144.90500 119.41000 1.000 53.79000 386 GLU B CA 1
ATOM 5866 C C . GLU B 1 387 ? 135.12800 145.13600 120.44400 1.000 53.79000 386 GLU B C 1
ATOM 5867 O O . GLU B 1 387 ? 135.20700 144.39400 121.42800 1.000 53.79000 386 GLU B O 1
ATOM 5873 N N . ASP B 1 388 ? 135.96600 146.15000 120.25000 1.000 51.22000 387 ASP B N 1
ATOM 5874 C CA . ASP B 1 388 ? 136.98400 146.51800 121.22400 1.000 51.22000 387 ASP B CA 1
ATOM 5875 C C . ASP B 1 388 ? 136.56900 147.72200 122.06000 1.000 51.22000 387 ASP B C 1
ATOM 5876 O O . ASP B 1 388 ? 136.60700 147.66800 123.29400 1.000 51.22000 387 ASP B O 1
ATOM 5881 N N . ALA B 1 389 ? 136.16100 148.80900 121.40100 1.000 48.34000 388 ALA B N 1
ATOM 5882 C CA . ALA B 1 389 ? 135.89000 150.05300 122.11300 1.000 48.34000 388 ALA B CA 1
ATOM 5883 C C . ALA B 1 389 ? 134.67800 149.93200 123.03000 1.000 48.34000 388 ALA B C 1
ATOM 5884 O O . ALA B 1 389 ? 134.71700 150.40700 124.17000 1.000 48.34000 388 ALA B O 1
ATOM 5886 N N . LEU B 1 390 ? 133.58300 149.32900 122.55500 1.000 52.02000 389 LEU B N 1
ATOM 5887 C CA . LEU B 1 390 ? 132.40100 149.21500 123.39900 1.000 52.02000 389 LEU B CA 1
ATOM 5888 C C . LEU B 1 390 ? 132.67400 148.33100 124.60700 1.000 52.02000 389 LEU B C 1
ATOM 5889 O O . LEU B 1 390 ? 132.23300 148.63900 125.72000 1.000 52.02000 389 LEU B O 1
ATOM 5894 N N . GLU B 1 391 ? 133.40400 147.23000 124.40900 1.000 51.54000 390 GLU B N 1
ATOM 5895 C CA . GLU B 1 391 ? 133.77400 146.38100 125.53500 1.000 51.54000 390 GLU B CA 1
ATOM 5896 C C . GLU B 1 391 ? 134.64800 147.13900 126.52500 1.000 51.54000 390 GLU B C 1
ATOM 5897 O O . GLU B 1 391 ? 134.48000 147.00700 127.74300 1.000 51.54000 390 GLU B O 1
ATOM 5903 N N . GLY B 1 392 ? 135.58200 147.94800 126.02100 1.000 50.53000 391 GLY B N 1
ATOM 5904 C CA . GLY B 1 392 ? 136.37300 148.77900 126.91200 1.000 50.53000 391 GLY B CA 1
ATOM 5905 C C . GLY B 1 392 ? 135.52200 149.75300 127.70400 1.000 50.53000 391 GLY B C 1
ATOM 5906 O O . GLY B 1 392 ? 135.73900 149.94900 128.90100 1.000 50.53000 391 GLY B O 1
ATOM 5907 N N . LEU B 1 393 ? 134.53700 150.36900 127.05000 1.000 51.06000 392 LEU B N 1
ATOM 5908 C CA . LEU B 1 393 ? 133.65900 151.30200 127.75100 1.000 51.06000 392 LEU B CA 1
ATOM 5909 C C . LEU B 1 393 ? 132.84000 150.59300 128.82300 1.000 51.06000 392 LEU B C 1
ATOM 5910 O O . LEU B 1 393 ? 132.62800 151.13500 129.91300 1.000 51.06000 392 LEU B O 1
ATOM 5915 N N . LEU B 1 394 ? 132.37100 149.37800 128.53400 1.000 50.04000 393 LEU B N 1
ATOM 5916 C CA . LEU B 1 394 ? 131.66200 148.60700 129.55300 1.000 50.04000 393 LEU B CA 1
ATOM 5917 C C . LEU B 1 394 ? 132.58200 148.25000 130.71400 1.000 50.04000 393 LEU B C 1
ATOM 5918 O O . LEU B 1 394 ? 132.15300 148.22100 131.87500 1.000 50.04000 393 LEU B O 1
ATOM 5923 N N . PHE B 1 395 ? 133.85200 147.96500 130.42400 1.000 50.54000 394 PHE B N 1
ATOM 5924 C CA . PHE B 1 395 ? 134.79500 147.69200 131.50400 1.000 50.54000 394 PHE B CA 1
ATOM 5925 C C . PHE B 1 395 ? 135.04100 148.93900 132.34800 1.000 50.54000 394 PHE B C 1
ATOM 5926 O O . PHE B 1 395 ? 135.20100 148.84400 133.56900 1.000 50.54000 394 PHE B O 1
ATOM 5934 N N . LEU B 1 396 ? 135.07100 150.11800 131.71900 1.000 54.96000 395 LEU B N 1
ATOM 5935 C CA . LEU B 1 396 ? 135.11300 151.36100 132.49100 1.000 54.96000 395 LEU B CA 1
ATOM 5936 C C . LEU B 1 396 ? 133.85100 151.54500 133.32900 1.000 54.96000 395 LEU B C 1
ATOM 5937 O O . LEU B 1 396 ? 133.91500 152.06300 134.44900 1.000 54.96000 395 LEU B O 1
ATOM 5942 N N . LEU B 1 397 ? 132.69400 151.14200 132.80200 1.000 55.76000 396 LEU B N 1
ATOM 5943 C CA . LEU B 1 397 ? 131.46700 151.18400 133.59700 1.000 55.76000 396 LEU B CA 1
ATOM 5944 C C . LEU B 1 397 ? 131.59600 150.31100 134.83900 1.000 55.76000 396 LEU B C 1
ATOM 5945 O O . LEU B 1 397 ? 131.20100 150.70900 135.94400 1.000 55.76000 396 LEU B O 1
ATOM 5950 N N . LEU B 1 398 ? 132.12800 149.10200 134.66400 1.000 54.07000 397 LEU B N 1
ATOM 5951 C CA . LEU B 1 398 ? 132.30300 148.19600 135.79400 1.000 54.07000 397 LEU B CA 1
ATOM 5952 C C . LEU B 1 398 ? 133.31000 148.76500 136.78800 1.000 54.07000 397 LEU B C 1
ATOM 5953 O O . LEU B 1 398 ? 133.10200 148.69000 138.00800 1.000 54.07000 397 LEU B O 1
ATOM 5958 N N . PHE B 1 399 ? 134.39900 149.35300 136.27900 1.000 60.29000 398 PHE B N 1
ATOM 5959 C CA . PHE B 1 399 ? 135.29400 150.14200 137.12100 1.000 60.29000 398 PHE B CA 1
ATOM 5960 C C . PHE B 1 399 ? 134.55000 151.16300 137.95500 1.000 60.29000 398 PHE B C 1
ATOM 5961 O O . PHE B 1 399 ? 134.75800 151.25300 139.16700 1.000 60.29000 398 PHE B O 1
ATOM 5969 N N . SER B 1 400 ? 133.71600 151.97200 137.31500 1.000 65.00000 399 SER B N 1
ATOM 5970 C CA . SER B 1 400 ? 133.07600 153.06700 138.02900 1.000 65.00000 399 SER B CA 1
ATOM 5971 C C . SER B 1 400 ? 132.12700 152.54600 139.09700 1.000 65.00000 399 SER B C 1
ATOM 5972 O O . SER B 1 400 ? 132.11200 153.05700 140.22100 1.000 65.00000 399 SER B O 1
ATOM 5975 N N . LEU B 1 401 ? 131.35000 151.51300 138.77300 1.000 62.14000 400 LEU B N 1
ATOM 5976 C CA . LEU B 1 401 ? 130.42500 150.95400 139.75500 1.000 62.14000 400 LEU B CA 1
ATOM 5977 C C . LEU B 1 401 ? 131.17900 150.36100 140.94200 1.000 62.14000 400 LEU B C 1
ATOM 5978 O O . LEU B 1 401 ? 130.84700 150.63200 142.10600 1.000 62.14000 400 LEU B O 1
ATOM 5983 N N . LEU B 1 402 ? 132.21000 149.55300 140.66700 1.000 65.59000 401 LEU B N 1
ATOM 5984 C CA . LEU B 1 402 ? 132.97300 148.94300 141.75000 1.000 65.59000 401 LEU B CA 1
ATOM 5985 C C . LEU B 1 402 ? 133.67800 149.99600 142.59300 1.000 65.59000 401 LEU B C 1
ATOM 5986 O O . LEU B 1 402 ? 133.71200 149.89200 143.82300 1.000 65.59000 401 LEU B O 1
ATOM 5991 N N . SER B 1 403 ? 134.25700 151.01100 141.94900 1.000 69.27000 402 SER B N 1
ATOM 5992 C CA . SER B 1 403 ? 134.95000 152.05900 142.68700 1.000 69.27000 402 SER B CA 1
ATOM 5993 C C . SER B 1 403 ? 133.98200 152.85700 143.54400 1.000 69.27000 402 SER B C 1
ATOM 5994 O O . SER B 1 403 ? 134.29700 153.19800 144.68800 1.000 69.27000 402 SER B O 1
ATOM 5997 N N . ALA B 1 404 ? 132.79900 153.16800 143.00900 1.000 74.58000 403 ALA B N 1
ATOM 5998 C CA . ALA B 1 404 ? 131.80200 153.87800 143.79700 1.000 74.58000 403 ALA B CA 1
ATOM 5999 C C . ALA B 1 404 ? 131.39400 153.06600 145.01500 1.000 74.58000 403 ALA B C 1
ATOM 6000 O O . ALA B 1 404 ? 131.31100 153.60100 146.12500 1.000 74.58000 403 ALA B O 1
ATOM 6002 N N . GLY B 1 405 ? 131.16800 151.76300 144.83500 1.000 76.33000 404 GLY B N 1
ATOM 6003 C CA . GLY B 1 405 ? 130.81000 150.93000 145.97500 1.000 76.33000 404 GLY B CA 1
ATOM 6004 C C . GLY B 1 405 ? 131.91600 150.85100 147.01100 1.000 76.33000 404 GLY B C 1
ATOM 6005 O O . GLY B 1 405 ? 131.67500 150.99900 148.21500 1.000 76.33000 404 GLY B O 1
ATOM 6006 N N . ALA B 1 406 ? 133.15100 150.62500 146.55500 1.000 78.61000 405 ALA B N 1
ATOM 6007 C CA . ALA B 1 406 ? 134.27300 150.49800 147.47800 1.000 78.61000 405 ALA B CA 1
ATOM 6008 C C . ALA B 1 406 ? 134.51900 151.79600 148.23400 1.000 78.61000 405 ALA B C 1
ATOM 6009 O O . ALA B 1 406 ? 134.77100 151.77900 149.44400 1.000 78.61000 405 ALA B O 1
ATOM 6011 N N . LEU B 1 407 ? 134.44100 152.93500 147.54600 1.000 80.09000 406 LEU B N 1
ATOM 6012 C CA . LEU B 1 407 ? 134.66400 154.20700 148.21900 1.000 80.09000 406 LEU B CA 1
ATOM 6013 C C . LEU B 1 407 ? 133.50100 154.57500 149.13100 1.000 80.09000 406 LEU B C 1
ATOM 6014 O O . LEU B 1 407 ? 133.71300 155.21400 150.16500 1.000 80.09000 406 LEU B O 1
ATOM 6019 N N . ALA B 1 408 ? 132.27200 154.18500 148.78300 1.000 80.42000 407 ALA B N 1
ATOM 6020 C CA . ALA B 1 408 ? 131.16400 154.38100 149.71000 1.000 80.42000 407 ALA B CA 1
ATOM 6021 C C . ALA B 1 408 ? 131.38400 153.58100 150.98500 1.000 80.42000 407 ALA B C 1
ATOM 6022 O O . ALA B 1 408 ? 131.18900 154.09400 152.09500 1.000 80.42000 407 ALA B O 1
ATOM 6024 N N . THR B 1 409 ? 131.82200 152.32800 150.84700 1.000 81.47000 408 THR B N 1
ATOM 6025 C CA . THR B 1 409 ? 132.14900 151.53700 152.02900 1.000 81.47000 408 THR B CA 1
ATOM 6026 C C . THR B 1 409 ? 133.31000 152.14800 152.80400 1.000 81.47000 408 THR B C 1
ATOM 6027 O O . THR B 1 409 ? 133.33500 152.08400 154.03700 1.000 81.47000 408 THR B O 1
ATOM 6031 N N . ALA B 1 410 ? 134.27400 152.74800 152.10500 1.000 79.81000 409 ALA B N 1
ATOM 6032 C CA . ALA B 1 410 ? 135.39800 153.38800 152.78200 1.000 79.81000 409 ALA B CA 1
ATOM 6033 C C . ALA B 1 410 ? 134.94200 154.59100 153.60100 1.000 79.81000 409 ALA B C 1
ATOM 6034 O O . ALA B 1 410 ? 135.29700 154.72700 154.77600 1.000 79.81000 409 ALA B O 1
ATOM 6036 N N . LEU B 1 411 ? 134.16000 155.48500 152.99700 1.000 80.23000 410 LEU B N 1
ATOM 6037 C CA . LEU B 1 411 ? 133.62600 156.61400 153.75200 1.000 80.23000 410 LEU B CA 1
ATOM 6038 C C . LEU B 1 411 ? 132.60100 156.19700 154.79800 1.000 80.23000 410 LEU B C 1
ATOM 6039 O O . LEU B 1 411 ? 132.27100 157.00700 155.66900 1.000 80.23000 410 LEU B O 1
ATOM 6044 N N . CYS B 1 412 ? 132.08400 154.97100 154.73400 1.000 88.42000 411 CYS B N 1
ATOM 6045 C CA . CYS B 1 412 ? 131.24300 154.47000 155.81300 1.000 88.42000 411 CYS B CA 1
ATOM 6046 C C . CYS B 1 412 ? 132.04200 153.81600 156.93400 1.000 88.42000 411 CYS B C 1
ATOM 6047 O O . CYS B 1 412 ? 131.56700 153.77100 158.07500 1.000 88.42000 411 CYS B O 1
ATOM 6050 N N . SER B 1 413 ? 133.23800 153.30500 156.64100 1.000 86.77000 412 SER B N 1
ATOM 6051 C CA . SER B 1 413 ? 134.03000 152.55900 157.61400 1.000 86.77000 412 SER B CA 1
ATOM 6052 C C . SER B 1 413 ? 135.12700 153.39100 158.27000 1.000 86.77000 412 SER B C 1
ATOM 6053 O O . SER B 1 413 ? 135.21200 153.43400 159.50000 1.000 86.77000 412 SER B O 1
ATOM 6056 N N . LEU B 1 414 ? 135.98200 154.03300 157.47500 1.000 91.07000 413 LEU B N 1
ATOM 6057 C CA . LEU B 1 414 ? 137.08900 154.81100 158.02900 1.000 91.07000 413 LEU B CA 1
ATOM 6058 C C . LEU B 1 414 ? 136.66300 155.85800 159.05300 1.000 91.07000 413 LEU B C 1
ATOM 6059 O O . LEU B 1 414 ? 137.34300 155.97000 160.08800 1.000 91.07000 413 LEU B O 1
ATOM 6064 N N . PRO B 1 415 ? 135.61300 156.66000 158.84200 1.000 95.27000 414 PRO B N 1
ATOM 6065 C CA . PRO B 1 415 ? 135.16500 157.54700 159.92900 1.000 95.27000 414 PRO B CA 1
ATOM 6066 C C . PRO B 1 415 ? 134.73200 156.79600 161.17500 1.000 95.27000 414 PRO B C 1
ATOM 6067 O O . PRO B 1 415 ? 134.91500 157.30400 162.28900 1.000 95.27000 414 PRO B O 1
ATOM 6071 N N . ARG B 1 416 ? 134.16300 155.59900 161.02200 1.000 95.41000 415 ARG B N 1
ATOM 6072 C CA . ARG B 1 416 ? 133.76500 154.79700 162.17200 1.000 95.41000 415 ARG B CA 1
ATOM 6073 C C . ARG B 1 416 ? 134.95300 154.24800 162.94800 1.000 95.41000 415 ARG B C 1
ATOM 6074 O O . ARG B 1 416 ? 134.76700 153.77100 164.07200 1.000 95.41000 415 ARG B O 1
ATOM 6082 N N . ALA B 1 417 ? 136.16000 154.30100 162.38300 1.000 96.05000 416 ALA B N 1
ATOM 6083 C CA . ALA B 1 417 ? 137.35200 153.80800 163.05100 1.000 96.05000 416 ALA B CA 1
ATOM 6084 C C . ALA B 1 417 ? 138.39600 154.88200 163.31400 1.000 96.05000 416 ALA B C 1
ATOM 6085 O O . ALA B 1 417 ? 139.42100 154.57900 163.93500 1.000 96.05000 416 ALA B O 1
ATOM 6087 N N . TRP B 1 418 ? 138.18000 156.09200 162.78900 1.000 101.15000 417 TRP B N 1
ATOM 6088 C CA . TRP B 1 418 ? 139.20400 157.16000 162.92900 1.000 101.15000 417 TRP B CA 1
ATOM 6089 C C . TRP B 1 418 ? 139.46900 157.40500 164.41600 1.000 101.15000 417 TRP B C 1
ATOM 6090 O O . TRP B 1 418 ? 140.61000 157.17100 164.85600 1.000 101.15000 417 TRP B O 1
ATOM 6101 N N . ALA B 1 419 ? 138.44200 157.83100 165.15600 1.000 102.19000 418 ALA B N 1
ATOM 6102 C CA . ALA B 1 419 ? 138.59300 158.09000 166.60700 1.000 102.19000 418 ALA B CA 1
ATOM 6103 C C . ALA B 1 419 ? 138.76700 156.76800 167.36400 1.000 102.19000 418 ALA B C 1
ATOM 6104 O O . ALA B 1 419 ? 139.29300 156.81000 168.49300 1.000 102.19000 418 ALA B O 1
ATOM 6106 N N . LEU B 1 420 ? 138.36000 155.64300 166.76300 1.000 98.54000 419 LEU B N 1
ATOM 6107 C CA . LEU B 1 420 ? 138.44500 154.31700 167.43400 1.000 98.54000 419 LEU B CA 1
ATOM 6108 C C . LEU B 1 420 ? 139.84100 153.71000 167.23500 1.000 98.54000 419 LEU B C 1
ATOM 6109 O O . LEU B 1 420 ? 139.91800 152.56100 166.75200 1.000 98.54000 419 LEU B O 1
ATOM 6114 N N . PHE B 1 421 ? 140.89800 154.44700 167.59000 1.000 102.10000 420 PHE B N 1
ATOM 6115 C CA . PHE B 1 421 ? 142.28200 153.90300 167.52100 1.000 102.10000 420 PHE B CA 1
ATOM 6116 C C . PHE B 1 421 ? 142.78500 153.70700 168.95600 1.000 102.10000 420 PHE B C 1
ATOM 6117 O O . PHE B 1 421 ? 142.49800 154.58300 169.80100 1.000 102.10000 420 PHE B O 1
ATOM 6125 N N . PRO B 1 422 ? 143.52200 152.61700 169.28400 1.000 106.04000 421 PRO B N 1
ATOM 6126 C CA . PRO B 1 422 ? 143.93300 152.33900 170.67000 1.000 106.04000 421 PRO B CA 1
ATOM 6127 C C . PRO B 1 422 ? 144.60900 153.53300 171.32400 1.000 106.04000 421 PRO B C 1
ATOM 6128 O O . PRO B 1 422 ? 144.36700 153.80200 172.51100 1.000 106.04000 421 PRO B O 1
ATOM 6132 N N . PRO B 1 423 ? 145.54100 154.31900 170.69800 1.000 107.14000 422 PRO B N 1
ATOM 6133 C CA . PRO B 1 423 ? 146.08200 155.51200 171.36000 1.000 107.14000 422 PRO B CA 1
ATOM 6134 C C . PRO B 1 423 ? 145.39000 156.79000 170.86300 1.000 107.14000 422 PRO B C 1
ATOM 6135 O O . PRO B 1 423 ? 144.30100 157.05300 171.34100 1.000 107.14000 422 PRO B O 1
#

B-factor: mean 69.39, std 20.84, range [30.4, 118.04]

Foldseek 3Di:
DFDDADPVLVVLQPDQFQAPVGGRDVSAFDPVDVRLVRRLLVLLVVLVVVVVVLVVVLVVLVVVVCDCVLLVVLLVLLVVLLVLLVVLLVLQLQLLLLLLVLLVVVLVLLCLLVVLLVVLLVLLVVLLVLLVVVVVLPPPDDPPPNVLSVLLNVLSVVLSVLSVPLNLPPPFPDGSNVVSVVSNVVSVVVSVVSVVLSVLSVVLSVLVVVCQVVVPLVSLVVCLVVLVVSLSVLSSVLSVLVSVLSSLSSCLVPPLVVVLVVCCVRRVRDNLLSCCLQPVDPVRDDPCCVSLVSNVCSLVVSVVSLVVCVPPVCVVPVVSVVCSVVSVVSSVVSVVSSVVSVVSSRSPSSNVSVSSSSCSSRVRNSSSSVSSNSSSVSSNVSSSSNSSPCVVCSVVRPD/DFDDFDPVLVVLQPDQFQAPVGGDDPSAQDPPDDRLVRRLVVLLVVLVVVVVVLVVVLVVLVVVVCDVVLLVVLLVLLVVLLVLLVVLLVLQLQLLVLLLVLLVLVLVLLCLQVVLLVVLLVLLVVLLVLLVVVVVLCPPDDPVLVVLSVLLNVLSVLLSVLSVVLRDLPPFPDGSNVVSVVSNVVSVVVSVVSVVLSVLSVVLSVLVVCCVVVVPLVSLVVCLVVLSVSLSVLSSLLSVLVSVLSSLSSCLDPDHCVVLVVCCVRRVDDSLLVCCLQPVDPVRDQPSPVSLVSSVVSLVSSVVSLVVCVPPVCVVRVVCPVSSVVSVVSSVVSVVSSVVSVVSSHNCSNNVSVSSSSCSSRVRNSVSSVSSNSSSVSSNSSSSSSSSVSVVCSVVGPD

Radius of gyration: 35.32 Å; Cα contacts (8 Å, |Δi|>4): 917; chains: 2; bounding box: 66×52×118 Å

Nearest PDB structures (foldseek):
  7p5j-assembly1_B  TM=9.994E-01  e=1.054E-47  Homo sapiens
  7p5c-assembly1_B  TM=9.653E-01  e=1.465E-25  Homo sapiens
  7rtt-assembly1_A  TM=9.528E-01  e=2.163E-24  Mus musculus
  7rtw-assembly1_A  TM=9.577E-01  e=9.462E-23  Mus musculus
  7rtw-assembly1_B  TM=9.374E-01  e=1.654E-15  Mus musculus

Solvent-accessible surface area: 40342 Å² total; per-residue (Å²): 144,48,56,174,46,35,83,126,2,103,98,28,58,136,73,120,25,28,5,143,143,96,173,100,23,93,29,95,44,34,65,166,78,108,43,28,65,45,4,21,118,79,34,30,50,125,10,37,132,25,33,29,114,21,75,106,138,15,47,92,96,60,124,192,120,119,118,55,105,51,2,20,86,6,10,15,42,2,12,64,0,4,29,46,0,86,49,0,2,32,30,3,19,63,0,19,54,60,22,14,67,10,41,88,41,22,34,74,2,8,40,28,3,24,105,8,6,87,94,2,25,108,82,5,28,87,13,34,174,32,8,98,59,5,42,106,24,23,146,118,102,127,123,129,14,57,59,29,3,93,29,11,27,131,56,8,73,36,0,21,129,42,1,126,41,0,14,25,45,120,75,25,120,54,37,13,78,105,54,3,106,78,36,46,104,93,16,75,127,56,109,94,56,32,37,113,13,2,84,70,1,62,85,2,11,78,71,4,25,85,0,16,47,140,43,25,54,212,48,3,79,108,5,30,90,51,2,58,120,3,2,62,94,1,34,37,10,44,2,120,4,14,18,74,2,8,9,33,0,3,16,0,13,111,5,46,79,52,25,49,90,88,25,41,136,103,13,52,47,42,77,67,20,14,24,10,12,19,68,37,76,242,94,34,84,43,46,14,25,105,92,6,2,76,0,9,36,9,4,6,72,21,46,69,36,14,75,23,16,71,164,87,5,36,105,86,23,98,77,9,61,151,16,6,103,50,20,62,97,22,13,63,60,3,5,20,31,4,11,51,1,7,10,0,4,21,6,44,12,23,45,43,12,34,16,46,8,8,112,0,32,4,49,23,2,2,46,0,8,16,55,2,40,76,2,1,102,52,1,8,37,11,9,26,53,5,13,26,13,6,42,80,26,104,67,136,12,106,124,131,44,55,179,30,24,72,120,0,98,101,30,51,144,74,120,24,46,5,136,128,95,172,83,34,104,30,91,44,37,53,164,60,141,41,30,90,58,5,22,116,71,36,26,45,134,8,33,131,26,36,26,113,19,75,106,136,14,45,94,86,62,125,194,116,120,111,67,101,57,2,19,83,6,6,31,41,2,18,60,0,7,33,38,0,78,51,0,1,32,29,3,19,69,0,19,59,66,23,14,64,10,48,86,40,21,29,83,0,10,51,26,1,30,106,14,4,99,49,2,24,105,67,9,30,86,13,28,175,38,6,104,70,12,44,123,33,33,152,92,100,103,118,136,18,59,60,19,4,92,16,10,32,134,50,9,87,38,0,18,122,36,2,121,36,1,21,22,38,122,78,31,118,44,34,12,79,109,54,2,99,74,40,54,116,95,16,86,125,50,97,85,52,43,28,108,17,2,80,63,1,62,87,2,11,79,76,6,30,99,1,17,50,159,59,18,53,184,54,7,81,100,4,28,95,50,4,65,120,1,5,66,89,0,31,36,10,38,1,116,3,16,18,78,0,8,10,21,0,4,20,1,8,107,92,41,86,58,25,45,84,88,28,68,126,95,11,54,23,66,57,76,20,10,22,17,13,37,86,19,78,188,100,34,93,30,42,7,44,113,83,1,4,85,0,8,38,7,8,15,70,17,44,72,64,13,72,23,25,70,169,92,8,26,101,93,24,98,82,12,76,164,19,11,92,43,24,61,99,21,12,58,63,6,6,24,25,4,6,60,2,6,8,0,2,22,5,48,7,20,48,49,12,46,18,49,14,14,118,0,41,3,80,18,4,0,38,0,8,23,53,5,45,69,4,1,112,56,0,6,37,9,6,25,54,5,14,26,14,8,45,83,16,94,64,135,19,126,128

Secondary structure (DSSP, 8-state):
------HHHHHHHTS----SS-S-------TT-HHHHHHHHHHHHHHHHHHHHHHHHHHHHHHHH--HHHHHHHHHHHHHHHHHHHHHHHHHHHHHHHHHHHHHHHHHHHHHHHHHHHHHHHHHHHHHHHHHHHHHH--S--TTHHHHHHHHHHHHHHHHHHHTT--SSSS----HHHHHHHHHHHHHHHHHHHHHHHHHHHHHHHHHHHHHHHT-HHHHHHHHHHHHHHHHHHHHHHHHHHHHHHHHHHHHSS-HHHHHHHHHHHT---HHHHHHHHH-SSSS--SSHHHHHHHHHHHHHHHHHHHHIIIIIHHH-HHHHHHHHHHHHHHHHHHHHHHHHHHHSSHHHHHHHHHHHHHIIIIIHHHHHHHHHHHHHHHHHHHHHHHHHHHHHHTTS--/------HHHHHHHTS----SS-S-------SS-HHHHHHHHHHHHHHHHHHHHHHHHHHHHHHHH--HHHHHHHHHHHHHHHHHHHHHHHHHHHHHHHHHHHHHHHHHHHHHHHHHHHHHHHHHHHHHHHHHHHHHH--S--TTHHHHHHHHHHHHHHHHHHHHHH--STT-S--HHHHHHHHHHHHHHHHHHHHHHHHHHHHHHHHHHHHHHHT-HHHHHHHHHHHHHHHHHHHHHHHHHHHHHHHHHHHTSS---HHHHHHHHHT---HHHHHHHHH--SSSPPTTHHHHHHHHHHHHHHHHHHHHIIIIIHHH-GGGHHHHHHHHHHHHHHHHHHHHHHHHTSHHHHHHHHHHHHHIIIIIHHHHHHHHHHHHHHHHHHHHHHHHHHHHHHS-S--

InterPro domains:
  IPR006990 Tweety [PF04906] (9-442)
  IPR006990 Tweety [PTHR12424] (2-446)
  IPR006990 Tweety [cd07912] (6-422)

Sequence (798 aa):
PGYRPSAWVHLLHQLPRADFQLRPVPSVFAPQEQEYQQALLLVAALAGLGLGLSLIFIAVYLIRFCVTWSCIVALLAGCTGIGIGFYGNSETSDGVSQLSSALLHANHTLSTIDHLVLETVERLGEAVRTELTTLEEVLEPRTELVAAARGARRQAEAAAQQLQGLAFWQGVPLSPLQVAENVSFVEEYRWLAYVLLLLLELLVCLFTLLGLAKQSKWLVIVMTVMSLLVLVLSWGSMGLEAATAVGLSDFCSNPDPYVLNLTQEETGLSSDILSYYLLCNRAVSNPFQQRLTLSQRALANIHSQLLGLEREAVPQFPSAQKPLLSLEETLNVTEGNFHQLVALLHCRSLHKDYGAALRGLCEDALEGLLFLLLFSLLSAGALATALCSLPRAWALFPPPGYRPSAWVHLLHQLPRADFQLRPVPSVFAPQEQEYQQALLLVAALAGLGLGLSLIFIAVYLIRFCVTWSCIVALLAGCTGIGIGFYGNSETSDGVSQLSSALLHANHTLSTIDHLVLETVERLGEAVRTELTTLEEVLEPRTELVAAARGARRQAEAAAQQLQGLAFWQGVPLSPLQVAENVSFVEEYRWLAYVLLLLLELLVCLFTLLGLAKQSKWLVIVMTVMSLLVLVLSWGSMGLEAATAVGLSDFCSNPDPYVLNLTQEETGLSSDILSYYLLCNRAVSNPFQQRLTLSQRALANIHSQLLGLEREAVPQFPSAQKPLLSLEETLNVTEGNFHQLVALLHCRSLHKDYGAALRGLCEDALEGLLFLLLFSLLSAGALATALCSLPRAWALFPP

Organism: Homo sapiens (NCBI:txid9606)